Protein AF-0000000068848533 (afdb_homodimer)

Secondary structure (DSSP, 8-state):
-TTTTS------S--SS-SEETTEEHHHHHHHHHHHHHHHHHHT-EEEETTEEEEPPEESSPEEEEHHHHHHHHHTHHHHHHHHHHHHH-HHHHHHHHHHHHTT-HHHHHHHHHHHHHHHH--S---EEEEEEEEEEE-TTS-EEEEEEE-S----HHHHHHHHHHHHHHHHHH-TT---B--S--S---SHHHHTHHHH---SS--EEEE--TT-SBHHHHHHHHHHHHHHH---EEEE-HHHHHHH-EEETTTTEEE-TT--SEEEESS-SSGGG--STTTTHHHHHHHHHSSSEEET-HHHHHHHSTTHHHHTTTTTTSSSHHHHHHHSSSHHHHHHHHTT---EE-SSSHHHHHHHHH-GGGEEEEETT--TT-EE-HHHHHHHHHH--HHHHTTEEEEEPP----EEEEEEETTEEEEEEEEEEEEEEEEEEE-SS-EEEEEEEEEEEEEEETT-----TTTTSEEEE-EEEE-/--TTSS------SS-SS-SEETTEEHHHHHHHHHHHHHHHHHHT-EEEETTEEEEPPEESSPEEEEHHHHHHHHHTHHHHHHHHHHHHH-HHHHHHHHHHHHTT-HHHHHHHHHHHHHHHH--S---EEEEEEEEEEE-TTS-EEEEEEE-S----HHHHHHHHHHHHHHHHHH-TT---B--S--S---HHHHHTHHHH---SS--EEEE--TT-SBHHHHHHHHHHHHHHH---EEEE-HHHHHHH-EEETTTTEEE-TT--SEEEESS-SSGGG--STTTTHHHHHHHHHSSSEEET-HHHHHHHSTTHHHHTTTTTTSSSHHHHHHHSSSHHHHHHHHTT---EE-SSSHHHHHHHHH-GGGEEEEETT--TT-EE-HHHHHHHHHH--HHHHTTEEEEEPP----EEEEEEETTEEEEEEEEEEEEEEEEEEE-SS-EEEEEEEEEEEEEEETT-----TTTTSEEEE-EEEE-

Organism: Emiliania huxleyi (strain CCMP151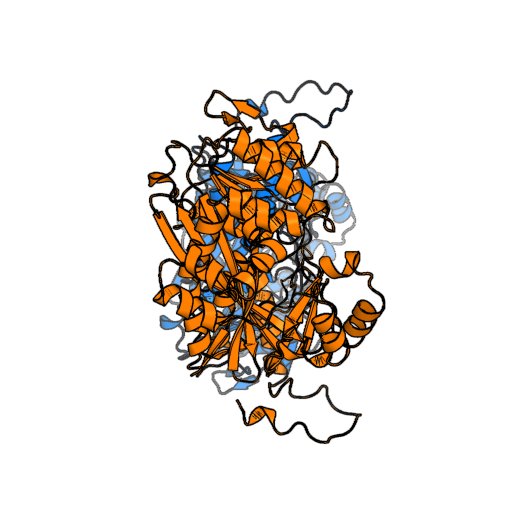6) (NCBI:txid280463)

InterPro domains:
  IPR004887 Glutathione synthase, substrate-binding domain [PF03199] (208-307)
  IPR005615 Glutathione synthase [PF03917] (32-477)
  IPR005615 Glutathione synthase [PIRSF001558] (53-477)
  IPR005615 Glutathione synthase [PTHR11130] (23-477)
  IPR005615 Glutathione synthase [TIGR01986] (54-476)
  IPR014042 Glutathione synthase, alpha-helical [G3DSA:1.10.1080.10] (76-347)
  IPR014049 Glutathione synthase, N-terminal, eukaryotic [G3DSA:3.30.1490.80] (52-422)
  IPR014709 Glutathione synthase, C-terminal, eukaryotic [G3DSA:3.30.1490.50] (348-410)
  IPR016185 Pre-ATP-grasp domain superfamily [SSF52440] (206-309)
  IPR037013 Glutathione synthase, substrate-binding domain superfamily [G3DSA:3.40.50.1760] (184-308)

Nearest PDB structures (foldseek):
  8fbz-assembly1_B  TM=9.136E-01  e=2.404E-40  Homo sapiens
  5oeu-assembly1_A  TM=8.839E-01  e=4.757E-33  Globodera pallida
  5oev-assembly1_A  TM=8.267E-01  e=1.400E-31  Globodera pallida
  5oev-assembly2_D  TM=8.439E-01  e=4.836E-30  Globodera pallida
  5oev-assembly2_B  TM=8.784E-01  e=1.371E-25  Globodera pallida

pLDDT: mean 79.9, std 18.49, range [21.33, 96.94]

Solvent-accessible surface area (backbone atoms only — not comparable to full-atom values): 48920 Å² total; per-residue (Å²): 115,71,71,59,63,65,75,74,71,90,76,85,79,84,76,62,79,66,68,41,59,94,67,35,46,43,70,55,52,51,47,48,53,51,51,50,53,44,47,25,47,34,55,21,36,40,32,35,42,91,48,51,42,31,49,47,39,24,40,76,57,62,41,82,38,52,41,67,58,52,53,50,53,48,63,46,23,38,59,51,44,50,32,41,53,47,45,25,66,38,49,69,60,45,51,56,50,38,58,76,48,25,87,61,30,68,60,59,36,51,53,49,52,49,42,53,52,44,58,69,74,50,77,62,40,65,50,41,36,38,50,30,28,41,28,29,34,39,29,74,86,70,41,55,27,51,75,45,56,33,30,54,49,54,73,48,42,43,38,27,22,51,48,35,51,47,49,64,61,47,45,55,74,76,38,81,84,62,87,71,48,61,72,85,62,24,36,27,64,72,51,62,69,79,61,52,31,80,78,73,42,87,54,92,73,61,21,34,30,33,32,35,53,85,80,41,43,59,40,38,28,54,45,38,49,42,50,45,34,34,75,69,66,68,33,54,65,46,78,38,34,37,47,52,40,41,72,59,48,45,70,44,74,95,58,18,41,45,41,40,100,79,42,38,48,30,37,38,34,56,42,72,79,48,67,80,52,37,79,38,89,59,40,14,50,51,18,50,50,51,55,67,53,14,37,32,32,29,25,38,36,65,40,34,39,48,37,30,32,46,42,28,24,39,52,39,8,47,40,45,25,29,52,28,57,62,54,27,61,68,47,33,93,38,70,68,52,37,54,58,59,56,66,25,50,45,59,51,45,67,42,79,53,68,63,45,42,56,52,43,43,72,38,22,80,52,33,27,36,33,43,55,67,51,65,78,74,45,63,29,48,35,70,56,26,28,51,44,60,70,65,46,48,74,66,58,38,58,33,34,40,36,28,53,44,75,52,50,61,66,44,81,47,45,34,31,51,65,77,40,79,47,75,45,54,22,28,60,37,44,27,31,25,18,38,30,30,31,48,90,82,52,77,79,41,70,33,57,20,26,35,36,33,36,36,22,44,62,86,47,87,38,68,36,47,93,80,67,43,15,19,41,39,31,54,30,46,37,132,117,69,76,66,65,67,76,75,75,87,91,85,87,90,64,70,78,70,65,43,58,96,71,34,45,43,71,54,53,53,47,48,51,52,51,50,52,44,49,25,48,34,56,22,36,40,30,34,40,90,48,52,42,32,50,47,38,23,40,76,57,60,42,81,37,52,41,66,57,52,51,49,53,47,63,47,23,37,58,50,44,50,32,41,54,47,45,25,68,37,50,69,61,44,50,56,52,36,59,78,48,26,86,60,32,68,62,59,36,52,52,49,52,49,43,54,51,44,56,69,73,50,75,61,41,66,49,41,34,38,52,29,26,41,28,30,35,40,29,73,85,70,40,55,26,51,77,44,56,35,30,55,50,53,74,50,42,46,40,27,23,52,47,35,50,47,47,64,61,47,45,55,75,75,40,80,84,63,86,72,46,61,72,84,62,23,36,27,62,70,50,62,70,78,60,53,30,80,78,71,42,87,56,93,72,61,22,34,29,34,31,36,52,83,79,41,43,61,41,37,28,54,45,38,50,42,49,45,33,33,76,69,67,67,33,54,65,46,79,37,35,37,47,54,40,40,72,60,48,46,71,43,74,94,57,16,39,44,42,42,99,81,44,40,47,30,37,38,33,56,43,71,78,48,68,80,52,38,79,38,87,61,41,12,50,51,18,51,50,51,54,67,53,16,36,31,32,28,23,37,36,66,41,34,39,47,37,30,32,45,43,29,23,37,53,41,11,48,39,46,24,30,54,28,55,63,54,29,60,67,46,34,94,39,70,68,52,39,52,58,61,58,65,26,50,46,60,51,44,68,43,77,55,68,64,46,42,56,52,43,43,71,38,23,81,50,34,27,36,34,44,55,66,52,66,79,74,46,62,30,48,36,69,56,28,27,51,45,61,69,65,47,49,73,67,59,39,58,33,33,39,37,28,53,44,76,54,50,62,66,45,79,45,48,34,32,51,66,76,39,79,48,73,45,53,22,30,60,37,43,28,31,25,18,38,29,30,30,48,90,82,50,76,78,40,70,34,56,20,27,36,36,33,36,37,21,44,62,88,48,88,38,67,36,48,93,77,67,44,15,18,41,38,32,52,29,46,38,132

Radius of gyration: 32.53 Å; Cα contacts (8 Å, |Δi|>4): 2039; chains: 2; bounding box: 78×99×72 Å

Structure (mmCIF, N/CA/C/O backbone):
data_AF-0000000068848533-model_v1
#
loop_
_entity.id
_entity.type
_entity.pdbx_description
1 polymer 'Glutathione synthetase'
#
loop_
_atom_site.group_PDB
_atom_site.id
_atom_site.type_symbol
_atom_site.label_atom_id
_atom_site.label_alt_id
_atom_site.label_comp_id
_atom_site.label_asym_id
_atom_site.label_entity_id
_atom_site.label_seq_id
_atom_site.pdbx_PDB_ins_code
_atom_site.Cartn_x
_atom_site.Cartn_y
_atom_site.Cartn_z
_atom_site.occupancy
_atom_site.B_iso_or_equiv
_atom_site.auth_seq_id
_atom_site.auth_comp_id
_atom_site.auth_asym_id
_atom_site.auth_atom_id
_atom_site.pdbx_PDB_model_num
ATOM 1 N N . MET A 1 1 ? 30.969 7.445 4.066 1 23.3 1 MET A N 1
ATOM 2 C CA . MET A 1 1 ? 30.062 8.477 3.568 1 23.3 1 MET A CA 1
ATOM 3 C C . MET A 1 1 ? 30.844 9.734 3.18 1 23.3 1 MET A C 1
ATOM 5 O O . MET A 1 1 ? 30.5 10.391 2.191 1 23.3 1 MET A O 1
ATOM 9 N N . ALA A 1 2 ? 31.859 9.984 4.066 1 26.48 2 ALA A N 1
ATOM 10 C CA . ALA A 1 2 ? 32.781 11.086 3.793 1 26.48 2 ALA A CA 1
ATOM 11 C C . ALA A 1 2 ? 33.562 10.836 2.502 1 26.48 2 ALA A C 1
ATOM 13 O O . ALA A 1 2 ? 33.781 11.75 1.705 1 26.48 2 ALA A O 1
ATOM 14 N N . ASP A 1 3 ? 34.094 9.586 2.523 1 26.42 3 ASP A N 1
ATOM 15 C CA . ASP A 1 3 ? 35.094 9.383 1.478 1 26.42 3 ASP A CA 1
ATOM 16 C C . ASP A 1 3 ? 34.438 9.258 0.106 1 26.42 3 ASP A C 1
ATOM 18 O O . ASP A 1 3 ? 35.094 9.445 -0.922 1 26.42 3 ASP A O 1
ATOM 22 N N . ILE A 1 4 ? 33.219 8.703 0.102 1 28.78 4 ILE A N 1
ATOM 23 C CA . ILE A 1 4 ? 32.625 8.562 -1.22 1 28.78 4 ILE A CA 1
ATOM 24 C C . ILE A 1 4 ? 32.281 9.945 -1.792 1 28.78 4 ILE A C 1
ATOM 26 O O . ILE A 1 4 ? 32.188 10.109 -3.01 1 28.78 4 ILE A O 1
ATOM 30 N N . LEU A 1 5 ? 32.25 10.984 -0.904 1 26.53 5 LEU A N 1
ATOM 31 C CA . LEU A 1 5 ? 31.859 12.305 -1.399 1 26.53 5 LEU A CA 1
ATOM 32 C C . LEU A 1 5 ? 33.062 13 -2.049 1 26.53 5 LEU A C 1
ATOM 34 O O . LEU A 1 5 ? 32.906 14.109 -2.572 1 26.53 5 LEU A O 1
ATOM 38 N N . ALA A 1 6 ? 34.375 12.648 -1.769 1 25.27 6 ALA A N 1
ATOM 39 C CA . ALA A 1 6 ? 35.5 13.492 -2.15 1 25.27 6 ALA A CA 1
ATOM 40 C C . ALA A 1 6 ? 35.75 13.43 -3.656 1 25.27 6 ALA A C 1
ATOM 42 O O . ALA A 1 6 ? 36.469 14.258 -4.207 1 25.27 6 ALA A O 1
ATOM 43 N N . SER A 1 7 ? 35.562 12.234 -4.355 1 24.5 7 SER A N 1
ATOM 44 C CA . SER A 1 7 ? 36.25 12.195 -5.633 1 24.5 7 SER A CA 1
ATOM 45 C C . SER A 1 7 ? 35.438 12.867 -6.734 1 24.5 7 SER A C 1
ATOM 47 O O . SER A 1 7 ? 35.531 12.492 -7.902 1 24.5 7 SER A O 1
ATOM 49 N N . ALA A 1 8 ? 34.688 13.914 -6.531 1 27.44 8 ALA A N 1
ATOM 50 C CA . ALA A 1 8 ? 33.875 14.484 -7.609 1 27.44 8 ALA A CA 1
ATOM 51 C C . ALA A 1 8 ? 34.75 15.281 -8.578 1 27.44 8 ALA A C 1
ATOM 53 O O . ALA A 1 8 ? 34.25 16.156 -9.297 1 27.44 8 ALA A O 1
ATOM 54 N N . GLY A 1 9 ? 36.094 15.094 -8.695 1 24.12 9 GLY A N 1
ATOM 55 C CA . GLY A 1 9 ? 36.625 16.141 -9.547 1 24.12 9 GLY A CA 1
ATOM 56 C C . GLY A 1 9 ? 36.25 15.961 -11.008 1 24.12 9 GLY A C 1
ATOM 57 O O . GLY A 1 9 ? 35.75 16.891 -11.641 1 24.12 9 GLY A O 1
ATOM 58 N N . ALA A 1 10 ? 37.156 15.406 -11.961 1 25.67 10 ALA A N 1
ATOM 59 C CA . ALA A 1 10 ? 37.5 15.805 -13.328 1 25.67 10 ALA A CA 1
ATOM 60 C C . ALA A 1 10 ? 36.5 15.227 -14.32 1 25.67 10 ALA A C 1
ATOM 62 O O . ALA A 1 10 ? 36.25 14.016 -14.359 1 25.67 10 ALA A O 1
ATOM 63 N N . GLN A 1 11 ? 35.562 16 -15.039 1 27.42 11 GLN A N 1
ATOM 64 C CA . GLN A 1 11 ? 34.406 15.938 -15.938 1 27.42 11 GLN A CA 1
ATOM 65 C C . GLN A 1 11 ? 34.812 15.359 -17.297 1 27.42 11 GLN A C 1
ATOM 67 O O . GLN A 1 11 ? 34.031 15.438 -18.25 1 27.42 11 GLN A O 1
ATOM 72 N N . GLU A 1 12 ? 35.688 14.547 -17.75 1 28.33 12 GLU A N 1
ATOM 73 C CA . GLU A 1 12 ? 35.812 14.555 -19.203 1 28.33 12 GLU A CA 1
ATOM 74 C C . GLU A 1 12 ? 34.594 13.938 -19.875 1 28.33 12 GLU A C 1
ATOM 76 O O . GLU A 1 12 ? 33.906 13.125 -19.266 1 28.33 12 GLU A O 1
ATOM 81 N N . ASP A 1 13 ? 34.062 14.32 -21.234 1 29.23 13 ASP A N 1
ATOM 82 C CA . ASP A 1 13 ? 32.969 14.406 -22.172 1 29.23 13 ASP A CA 1
ATOM 83 C C . ASP A 1 13 ? 32.438 13.016 -22.547 1 29.23 13 ASP A C 1
ATOM 85 O O . ASP A 1 13 ? 31.453 12.891 -23.266 1 29.23 13 ASP A O 1
ATOM 89 N N . SER A 1 14 ? 33.156 12 -22.828 1 34.88 14 SER A N 1
ATOM 90 C CA . SER A 1 14 ? 32.844 10.852 -23.656 1 34.88 14 SER A CA 1
ATOM 91 C C . SER A 1 14 ? 31.766 9.984 -23 1 34.88 14 SER A C 1
ATOM 93 O O . SER A 1 14 ? 32.031 9.312 -22 1 34.88 14 SER A O 1
ATOM 95 N N . SER A 1 15 ? 30.312 10.414 -23.016 1 32.84 15 SER A N 1
ATOM 96 C CA . SER A 1 15 ? 29.344 10.344 -21.922 1 32.84 15 SER A CA 1
ATOM 97 C C . SER A 1 15 ? 28.797 8.93 -21.766 1 32.84 15 SER A C 1
ATOM 99 O O . SER A 1 15 ? 27.875 8.523 -22.469 1 32.84 15 SER A O 1
ATOM 101 N N . ALA A 1 16 ? 29.484 7.887 -21.75 1 36.28 16 ALA A N 1
ATOM 102 C CA . ALA A 1 16 ? 28.984 6.641 -21.172 1 36.28 16 ALA A CA 1
ATOM 103 C C . ALA A 1 16 ? 28.125 6.91 -19.953 1 36.28 16 ALA A C 1
ATOM 105 O O . ALA A 1 16 ? 28.391 7.832 -19.172 1 36.28 16 ALA A O 1
ATOM 106 N N . PRO A 1 17 ? 26.719 6.613 -20.047 1 44.5 17 PRO A N 1
ATOM 107 C CA . PRO A 1 17 ? 25.938 6.961 -18.859 1 44.5 17 PRO A CA 1
ATOM 108 C C . PRO A 1 17 ? 26.766 6.918 -17.578 1 44.5 17 PRO A C 1
ATOM 110 O O . PRO A 1 17 ? 27.672 6.102 -17.453 1 44.5 17 PRO A O 1
ATOM 113 N N . PRO A 1 18 ? 26.906 7.977 -16.891 1 49.12 18 PRO A N 1
ATOM 114 C CA . PRO A 1 18 ? 27.875 8.062 -15.805 1 49.12 18 PRO A CA 1
ATOM 115 C C . PRO A 1 18 ? 27.859 6.844 -14.891 1 49.12 18 PRO A C 1
ATOM 117 O O . PRO A 1 18 ? 26.781 6.301 -14.609 1 49.12 18 PRO A O 1
ATOM 120 N N . GLU A 1 19 ? 28.859 6.02 -14.82 1 63.84 19 GLU A N 1
ATOM 121 C CA . GLU A 1 19 ? 29.203 4.859 -14.008 1 63.84 19 GLU A CA 1
ATOM 122 C C . GLU A 1 19 ? 28.766 5.055 -12.555 1 63.84 19 GLU A C 1
ATOM 124 O O . GLU A 1 19 ? 28.516 4.082 -11.844 1 63.84 19 GLU A O 1
ATOM 129 N N . THR A 1 20 ? 28.609 6.273 -12.188 1 64.06 20 THR A N 1
ATOM 130 C CA . THR A 1 20 ? 28.25 6.52 -10.797 1 64.06 20 THR A CA 1
ATOM 131 C C . THR A 1 20 ? 27.25 7.68 -10.695 1 64.06 20 THR A C 1
ATOM 133 O O . THR A 1 20 ? 27.203 8.539 -11.578 1 64.06 20 THR A O 1
ATOM 136 N N . LEU A 1 21 ? 26.219 7.68 -10.039 1 66.81 21 LEU A N 1
ATOM 137 C CA . LEU A 1 21 ? 25.375 8.781 -9.609 1 66.81 21 LEU A CA 1
ATOM 138 C C . LEU A 1 21 ? 25.719 9.203 -8.188 1 66.81 21 LEU A C 1
ATOM 140 O O . LEU A 1 21 ? 25.469 8.453 -7.234 1 66.81 21 LEU A O 1
ATOM 144 N N . LEU A 1 22 ? 26.203 10.352 -8.008 1 70.5 22 LEU A N 1
ATOM 145 C CA . LEU A 1 22 ? 26.641 10.883 -6.719 1 70.5 22 LEU A CA 1
ATOM 146 C C . LEU A 1 22 ? 27.578 9.898 -6.02 1 70.5 22 LEU A C 1
ATOM 148 O O . LEU A 1 22 ? 27.438 9.656 -4.82 1 70.5 22 LEU A O 1
ATOM 152 N N . GLY A 1 23 ? 28.391 9.227 -6.809 1 76.88 23 GLY A N 1
ATOM 153 C CA . GLY A 1 23 ? 29.391 8.32 -6.281 1 76.88 23 GLY A CA 1
ATOM 154 C C . GLY A 1 23 ? 28.875 6.906 -6.098 1 76.88 23 GLY A C 1
ATOM 155 O O . GLY A 1 23 ? 29.625 6.012 -5.699 1 76.88 23 GLY A O 1
ATOM 156 N N . LEU A 1 24 ? 27.609 6.715 -6.363 1 82.56 24 LEU A N 1
ATOM 157 C CA . LEU A 1 24 ? 27.031 5.379 -6.254 1 82.56 24 LEU A CA 1
ATOM 158 C C . LEU A 1 24 ? 27.047 4.668 -7.605 1 82.56 24 LEU A C 1
ATOM 160 O O . LEU A 1 24 ? 26.781 5.285 -8.641 1 82.56 24 LEU A O 1
ATOM 164 N N . PRO A 1 25 ? 27.422 3.426 -7.562 1 84.56 25 PRO A N 1
ATOM 165 C CA . PRO A 1 25 ? 27.359 2.664 -8.812 1 84.56 25 PRO A CA 1
ATOM 166 C C . PRO A 1 25 ? 25.969 2.678 -9.438 1 84.56 25 PRO A C 1
ATOM 168 O O . PRO A 1 25 ? 24.969 2.617 -8.727 1 84.56 25 PRO A O 1
ATOM 171 N N . ALA A 1 26 ? 25.953 2.76 -10.711 1 84.88 26 ALA A N 1
ATOM 172 C CA . ALA A 1 26 ? 24.703 2.83 -11.445 1 84.88 26 ALA A CA 1
ATOM 173 C C . ALA A 1 26 ? 23.812 1.627 -11.141 1 84.88 26 ALA A C 1
ATOM 175 O O . ALA A 1 26 ? 22.594 1.759 -11.039 1 84.88 26 ALA A O 1
ATOM 176 N N . SER A 1 27 ? 24.438 0.495 -10.984 1 83.94 27 SER A N 1
ATOM 177 C CA . SER A 1 27 ? 23.688 -0.722 -10.695 1 83.94 27 SER A CA 1
ATOM 178 C C . SER A 1 27 ? 23 -0.642 -9.336 1 83.94 27 SER A C 1
ATOM 180 O O . SER A 1 27 ? 21.875 -1.124 -9.164 1 83.94 27 SER A O 1
ATOM 182 N N . LEU A 1 28 ? 23.688 -0.032 -8.438 1 87.62 28 LEU A N 1
ATOM 183 C CA . LEU A 1 28 ? 23.109 0.131 -7.105 1 87.62 28 LEU A CA 1
ATOM 184 C C . LEU A 1 28 ? 21.953 1.117 -7.133 1 87.62 28 LEU A C 1
ATOM 186 O O . LEU A 1 28 ? 20.922 0.88 -6.5 1 87.62 28 LEU A O 1
ATOM 190 N N . VAL A 1 29 ? 22.125 2.201 -7.879 1 91.56 29 VAL A N 1
ATOM 191 C CA . VAL A 1 29 ? 21.078 3.215 -7.984 1 91.56 29 VAL A CA 1
ATOM 192 C C . VAL A 1 29 ? 19.828 2.607 -8.625 1 91.56 29 VAL A C 1
ATOM 194 O O . VAL A 1 29 ? 18.703 2.875 -8.188 1 91.56 29 VAL A O 1
ATOM 197 N N . ALA A 1 30 ? 20.078 1.831 -9.586 1 89.5 30 ALA A N 1
ATOM 198 C CA . ALA A 1 30 ? 18.969 1.167 -10.25 1 89.5 30 ALA A CA 1
ATOM 199 C C . ALA A 1 30 ? 18.234 0.233 -9.289 1 89.5 30 ALA A C 1
ATOM 201 O O . ALA A 1 30 ? 17 0.16 -9.297 1 89.5 30 ALA A O 1
ATOM 202 N N . ARG A 1 31 ? 18.969 -0.433 -8.555 1 89.88 31 ARG A N 1
ATOM 203 C CA . ARG A 1 31 ? 18.391 -1.318 -7.543 1 89.88 31 ARG A CA 1
ATOM 204 C C . ARG A 1 31 ? 17.609 -0.525 -6.5 1 89.88 31 ARG A C 1
ATOM 206 O O . ARG A 1 31 ? 16.516 -0.923 -6.105 1 89.88 31 ARG A O 1
ATOM 213 N N . MET A 1 32 ? 18.188 0.578 -6.078 1 93.88 32 MET A N 1
ATOM 214 C CA . MET A 1 32 ? 17.516 1.431 -5.098 1 93.88 32 MET A CA 1
ATOM 215 C C . MET A 1 32 ? 16.188 1.96 -5.645 1 93.88 32 MET A C 1
ATOM 217 O O . MET A 1 32 ? 15.188 1.988 -4.934 1 93.88 32 MET A O 1
ATOM 221 N N . GLN A 1 33 ? 16.234 2.365 -6.855 1 94.31 33 GLN A N 1
ATOM 222 C CA . GLN A 1 33 ? 15.031 2.867 -7.508 1 94.31 33 GLN A CA 1
ATOM 223 C C . GLN A 1 33 ? 13.945 1.802 -7.547 1 94.31 33 GLN A C 1
ATOM 225 O O . GLN A 1 33 ? 12.797 2.064 -7.168 1 94.31 33 GLN A O 1
ATOM 230 N N . SER A 1 34 ? 14.336 0.644 -7.926 1 92.19 34 SER A N 1
ATOM 231 C CA . SER A 1 34 ? 13.391 -0.462 -8.047 1 92.19 34 SER A CA 1
ATOM 232 C C . SER A 1 34 ? 12.836 -0.86 -6.684 1 92.19 34 SER A C 1
ATOM 234 O O . SER A 1 34 ? 11.625 -1.04 -6.531 1 92.19 34 SER A O 1
ATOM 236 N N . ASP A 1 35 ? 13.672 -0.996 -5.715 1 93.88 35 ASP A N 1
ATOM 237 C CA . ASP A 1 35 ? 13.266 -1.394 -4.375 1 93.88 35 ASP A CA 1
ATOM 238 C C . ASP A 1 35 ? 12.352 -0.341 -3.742 1 93.88 35 ASP A C 1
ATOM 240 O O . ASP A 1 35 ? 11.398 -0.679 -3.047 1 93.88 35 ASP A O 1
ATOM 244 N N . THR A 1 36 ? 12.711 0.896 -3.947 1 95.81 36 THR A N 1
ATOM 245 C CA . THR A 1 36 ? 11.922 1.991 -3.391 1 95.81 36 THR A CA 1
ATOM 246 C C . THR A 1 36 ? 10.516 2.002 -3.98 1 95.81 36 THR A C 1
ATOM 248 O O . THR A 1 36 ? 9.531 2.088 -3.246 1 95.81 36 THR A O 1
ATOM 251 N N . LEU A 1 37 ? 10.461 1.876 -5.281 1 93.5 37 LEU A N 1
ATOM 252 C CA . LEU A 1 37 ? 9.164 1.838 -5.941 1 93.5 37 LEU A CA 1
ATOM 253 C C . LEU A 1 37 ? 8.328 0.662 -5.434 1 93.5 37 LEU A C 1
ATOM 255 O O . LEU A 1 37 ? 7.133 0.805 -5.188 1 93.5 37 LEU A O 1
ATOM 259 N N . ALA A 1 38 ? 8.992 -0.375 -5.27 1 92.38 38 ALA A N 1
ATOM 260 C CA . ALA A 1 38 ? 8.32 -1.583 -4.809 1 92.38 38 ALA A CA 1
ATOM 261 C C . ALA A 1 38 ? 7.766 -1.396 -3.396 1 92.38 38 ALA A C 1
ATOM 263 O O . ALA A 1 38 ? 6.625 -1.765 -3.115 1 92.38 38 ALA A O 1
ATOM 264 N N . TRP A 1 39 ? 8.57 -0.908 -2.559 1 94.19 39 TRP A N 1
ATOM 265 C CA . TRP A 1 39 ? 8.133 -0.7 -1.181 1 94.19 39 TRP A CA 1
ATOM 266 C C . TRP A 1 39 ? 6.977 0.286 -1.117 1 94.19 39 TRP A C 1
ATOM 268 O O . TRP A 1 39 ? 6.043 0.106 -0.331 1 94.19 39 TRP A O 1
ATOM 278 N N . GLN A 1 40 ? 7.059 1.341 -1.89 1 95.69 40 GLN A N 1
ATOM 279 C CA . GLN A 1 40 ? 5.988 2.33 -1.897 1 95.69 40 GLN A CA 1
ATOM 280 C C . GLN A 1 40 ? 4.668 1.708 -2.352 1 95.69 40 GLN A C 1
ATOM 282 O O . GLN A 1 40 ? 3.613 1.993 -1.78 1 95.69 40 GLN A O 1
ATOM 287 N N . ALA A 1 41 ? 4.742 0.89 -3.332 1 93.25 41 ALA A N 1
ATOM 288 C CA . ALA A 1 41 ? 3.541 0.24 -3.854 1 93.25 41 ALA A CA 1
ATOM 289 C C . ALA A 1 41 ? 2.969 -0.748 -2.842 1 93.25 41 ALA A C 1
ATOM 291 O O . ALA A 1 41 ? 1.764 -0.747 -2.578 1 93.25 41 ALA A O 1
ATOM 292 N N . VAL A 1 42 ? 3.807 -1.566 -2.248 1 93.44 42 VAL A N 1
ATOM 293 C CA . VAL A 1 42 ? 3.395 -2.615 -1.322 1 93.44 42 VAL A CA 1
ATOM 294 C C . VAL A 1 42 ? 2.939 -1.993 -0.004 1 93.44 42 VAL A C 1
ATOM 296 O O . VAL A 1 42 ? 1.985 -2.467 0.617 1 93.44 42 VAL A O 1
ATOM 299 N N . GLY A 1 43 ? 3.562 -0.92 0.36 1 93.44 43 GLY A N 1
ATOM 300 C CA . GLY A 1 43 ? 3.336 -0.337 1.673 1 93.44 43 GLY A CA 1
ATOM 301 C C . GLY A 1 43 ? 2.398 0.855 1.642 1 93.44 43 GLY A C 1
ATOM 302 O O . GLY A 1 43 ? 1.954 1.33 2.689 1 93.44 43 GLY A O 1
ATOM 303 N N . GLY A 1 44 ? 2.129 1.349 0.528 1 94.06 44 GLY A N 1
ATOM 304 C CA . GLY A 1 44 ? 1.131 2.396 0.398 1 94.06 44 GLY A CA 1
ATOM 305 C C . GLY A 1 44 ? 1.688 3.785 0.647 1 94.06 44 GLY A C 1
ATOM 306 O O . GLY A 1 44 ? 1.104 4.57 1.399 1 94.06 44 GLY A O 1
ATOM 307 N N . ILE A 1 45 ? 2.865 4.086 0.193 1 95.12 45 ILE A N 1
ATOM 308 C CA . ILE A 1 45 ? 3.375 5.453 0.173 1 95.12 45 ILE A CA 1
ATOM 309 C C . ILE A 1 45 ? 3.039 6.109 -1.164 1 95.12 45 ILE A C 1
ATOM 311 O O . ILE A 1 45 ? 3.908 6.258 -2.025 1 95.12 45 ILE A O 1
ATOM 315 N N . LEU A 1 46 ? 1.815 6.535 -1.25 1 94 46 LEU A N 1
ATOM 316 C CA . LEU A 1 46 ? 1.271 6.984 -2.527 1 94 46 LEU A CA 1
ATOM 317 C C . LEU A 1 46 ? 0.583 8.336 -2.379 1 94 46 LEU A C 1
ATOM 319 O O . LEU A 1 46 ? 0.189 8.719 -1.276 1 94 46 LEU A O 1
ATOM 323 N N . ILE A 1 47 ? 0.51 9.055 -3.457 1 91.38 47 ILE A N 1
ATOM 324 C CA . ILE A 1 47 ? -0.261 10.289 -3.561 1 91.38 47 ILE A CA 1
ATOM 325 C C . ILE A 1 47 ? -1.151 10.242 -4.801 1 91.38 47 ILE A C 1
ATOM 327 O O . ILE A 1 47 ? -0.957 9.398 -5.68 1 91.38 47 ILE A O 1
ATOM 331 N N . GLY A 1 48 ? -2.107 11.125 -4.816 1 87.31 48 GLY A N 1
ATOM 332 C CA . GLY A 1 48 ? -3.066 11.18 -5.906 1 87.31 48 GLY A CA 1
ATOM 333 C C . GLY A 1 48 ? -4.508 11.227 -5.438 1 87.31 48 GLY A C 1
ATOM 334 O O . GLY A 1 48 ? -4.77 11.414 -4.246 1 87.31 48 GLY A O 1
ATOM 335 N N . ALA A 1 49 ? -5.426 11.148 -6.465 1 80.81 49 ALA A N 1
ATOM 336 C CA . ALA A 1 49 ? -6.855 11.211 -6.168 1 80.81 49 ALA A CA 1
ATOM 337 C C . ALA A 1 49 ? -7.609 10.07 -6.844 1 80.81 49 ALA A C 1
ATOM 339 O O . ALA A 1 49 ? -7.301 9.703 -7.98 1 80.81 49 ALA A O 1
ATOM 340 N N . GLY A 1 50 ? -8.516 9.492 -6.078 1 78.19 50 GLY A N 1
ATOM 341 C CA . GLY A 1 50 ? -9.32 8.422 -6.652 1 78.19 50 GLY A CA 1
ATOM 342 C C . GLY A 1 50 ? -8.508 7.191 -6.996 1 78.19 50 GLY A C 1
ATOM 343 O O . GLY A 1 50 ? -7.777 6.668 -6.156 1 78.19 50 GLY A O 1
ATOM 344 N N . ALA A 1 51 ? -8.664 6.762 -8.297 1 78.25 51 ALA A N 1
ATOM 345 C CA . ALA A 1 51 ? -8 5.539 -8.734 1 78.25 51 ALA A CA 1
ATOM 346 C C . ALA A 1 51 ? -6.645 5.852 -9.367 1 78.25 51 ALA A C 1
ATOM 348 O O . ALA A 1 51 ? -5.879 4.941 -9.688 1 78.25 51 ALA A O 1
ATOM 349 N N . SER A 1 52 ? -6.352 7.043 -9.469 1 82.75 52 SER A N 1
ATOM 350 C CA . SER A 1 52 ? -5.066 7.434 -10.047 1 82.75 52 SER A CA 1
ATOM 351 C C . SER A 1 52 ? -4.027 7.672 -8.953 1 82.75 52 SER A C 1
ATOM 353 O O . SER A 1 52 ? -3.947 8.766 -8.391 1 82.75 52 SER A O 1
ATOM 355 N N . LEU A 1 53 ? -3.186 6.73 -8.742 1 87.25 53 LEU A N 1
ATOM 356 C CA . LEU A 1 53 ? -2.213 6.777 -7.66 1 87.25 53 LEU A CA 1
ATOM 357 C C . LEU A 1 53 ? -0.789 6.758 -8.203 1 87.25 53 LEU A C 1
ATOM 359 O O . LEU A 1 53 ? -0.514 6.094 -9.211 1 87.25 53 LEU A O 1
ATOM 363 N N . LEU A 1 54 ? 0.026 7.566 -7.594 1 90.06 54 LEU A N 1
ATOM 364 C CA . LEU A 1 54 ? 1.448 7.621 -7.91 1 90.06 54 LEU A CA 1
ATOM 365 C C . LEU A 1 54 ? 2.295 7.473 -6.652 1 90.06 54 LEU A C 1
ATOM 367 O O . LEU A 1 54 ? 1.875 7.879 -5.566 1 90.06 54 LEU A O 1
ATOM 371 N N . PRO A 1 55 ? 3.455 6.867 -6.836 1 92.88 55 PRO A N 1
ATOM 372 C CA . PRO A 1 55 ? 4.363 6.887 -5.684 1 92.88 55 PRO A CA 1
ATOM 373 C C . PRO A 1 55 ? 4.676 8.297 -5.203 1 92.88 55 PRO A C 1
ATOM 375 O O . PRO A 1 55 ? 4.891 9.203 -6.016 1 92.88 55 PRO A O 1
ATOM 378 N N . ALA A 1 56 ? 4.629 8.516 -3.922 1 94.62 56 ALA A N 1
ATOM 379 C CA . ALA A 1 56 ? 4.969 9.828 -3.375 1 94.62 56 ALA A CA 1
ATOM 380 C C . ALA A 1 56 ? 6.426 10.18 -3.662 1 94.62 56 ALA A C 1
ATOM 382 O O . ALA A 1 56 ? 7.305 9.32 -3.6 1 94.62 56 ALA A O 1
ATOM 383 N N . PRO A 1 57 ? 6.727 11.453 -4 1 95.38 57 PRO A N 1
ATOM 384 C CA . PRO A 1 57 ? 8.133 11.852 -4.148 1 95.38 57 PRO A CA 1
ATOM 385 C C . PRO A 1 57 ? 8.953 11.586 -2.887 1 95.38 57 PRO A C 1
ATOM 387 O O . PRO A 1 57 ? 8.492 11.883 -1.777 1 95.38 57 PRO A O 1
ATOM 390 N N . CYS A 1 58 ? 10.133 10.977 -3.074 1 96.69 58 CYS A N 1
ATOM 391 C CA . CYS A 1 58 ? 10.953 10.688 -1.906 1 96.69 58 CYS A CA 1
ATOM 392 C C . CYS A 1 58 ? 12.43 10.594 -2.285 1 96.69 58 CYS A C 1
ATOM 394 O O . CYS A 1 58 ? 12.766 10.5 -3.467 1 96.69 58 CYS A O 1
ATOM 396 N N . SER A 1 59 ? 13.25 10.773 -1.324 1 95.75 59 SER A N 1
ATOM 397 C CA . SER A 1 59 ? 14.672 10.516 -1.545 1 95.75 59 SER A CA 1
ATOM 398 C C . SER A 1 59 ? 14.969 9.023 -1.498 1 95.75 59 SER A C 1
ATOM 400 O O . SER A 1 59 ? 14.289 8.266 -0.799 1 95.75 59 SER A O 1
ATOM 402 N N . LEU A 1 60 ? 15.969 8.594 -2.248 1 94.38 60 LEU A N 1
ATOM 403 C CA . LEU A 1 60 ? 16.328 7.18 -2.236 1 94.38 60 LEU A CA 1
ATOM 404 C C . LEU A 1 60 ? 16.984 6.797 -0.918 1 94.38 60 LEU A C 1
ATOM 406 O O . LEU A 1 60 ? 16.734 5.723 -0.376 1 94.38 60 LEU A O 1
ATOM 410 N N . LEU A 1 61 ? 17.828 7.672 -0.462 1 92.88 61 LEU A N 1
ATOM 411 C CA . LEU A 1 61 ? 18.516 7.473 0.808 1 92.88 61 LEU A CA 1
ATOM 412 C C . LEU A 1 61 ? 18.062 8.508 1.837 1 92.88 61 LEU A C 1
ATOM 414 O O . LEU A 1 61 ? 17.641 9.602 1.475 1 92.88 61 LEU A O 1
ATOM 418 N N . PRO A 1 62 ? 18.109 8.133 3.172 1 93.31 62 PRO A N 1
ATOM 419 C CA . PRO A 1 62 ? 17.859 9.156 4.191 1 93.31 62 PRO A CA 1
ATOM 420 C C . PRO A 1 62 ? 18.797 10.352 4.062 1 93.31 62 PRO A C 1
ATOM 422 O O . PRO A 1 62 ? 19.891 10.234 3.486 1 93.31 62 PRO A O 1
ATOM 425 N N . TYR A 1 63 ? 18.391 11.453 4.508 1 94.06 63 TYR A N 1
ATOM 426 C CA . TYR A 1 63 ? 19.141 12.703 4.406 1 94.06 63 TYR A CA 1
ATOM 427 C C . TYR A 1 63 ? 19.844 13.031 5.723 1 94.06 63 TYR A C 1
ATOM 429 O O . TYR A 1 63 ? 19.234 12.898 6.797 1 94.06 63 TYR A O 1
ATOM 437 N N . PRO A 1 64 ? 21.078 13.414 5.664 1 92 64 PRO A N 1
ATOM 438 C CA . PRO A 1 64 ? 21.812 13.688 6.902 1 92 64 PRO A CA 1
ATOM 439 C C . PRO A 1 64 ? 21.234 14.867 7.68 1 92 64 PRO A C 1
ATOM 441 O O . PRO A 1 64 ? 20.891 15.891 7.09 1 92 64 PRO A O 1
ATOM 444 N N . TRP A 1 65 ? 21.094 14.703 8.977 1 94.06 65 TRP A N 1
ATOM 445 C CA . TRP A 1 65 ? 20.609 15.727 9.898 1 94.06 65 TRP A CA 1
ATOM 446 C C . TRP A 1 65 ? 21.297 15.602 11.258 1 94.06 65 TRP A C 1
ATOM 448 O O . TRP A 1 65 ? 21.391 14.5 11.805 1 94.06 65 TRP A O 1
ATOM 458 N N . PRO A 1 66 ? 21.797 16.688 11.797 1 93.5 66 PRO A N 1
ATOM 459 C CA . PRO A 1 66 ? 22.484 16.594 13.094 1 93.5 66 PRO A CA 1
ATOM 460 C C .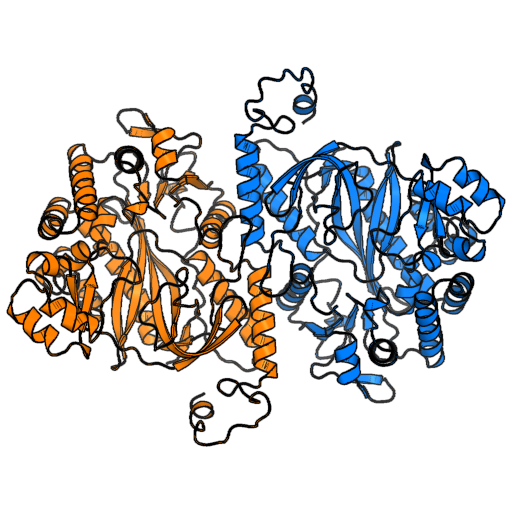 PRO A 1 66 ? 21.547 16.109 14.211 1 93.5 66 PRO A C 1
ATOM 462 O O . PRO A 1 66 ? 20.438 16.625 14.344 1 93.5 66 PRO A O 1
ATOM 465 N N . SER A 1 67 ? 22.047 15.203 15.039 1 93.75 67 SER A N 1
ATOM 466 C CA . SER A 1 67 ? 21.25 14.617 16.109 1 93.75 67 SER A CA 1
ATOM 467 C C . SER A 1 67 ? 20.859 15.664 17.141 1 93.75 67 SER A C 1
ATOM 469 O O . SER A 1 67 ? 19.75 15.633 17.688 1 93.75 67 SER A O 1
ATOM 471 N N . GLU A 1 68 ? 21.75 16.578 17.391 1 94.62 68 GLU A N 1
ATOM 472 C CA . GLU A 1 68 ? 21.484 17.625 18.391 1 94.62 68 GLU A CA 1
ATOM 473 C C . GLU A 1 68 ? 20.312 18.5 17.969 1 94.62 68 GLU A C 1
ATOM 475 O O . GLU A 1 68 ? 19.453 18.828 18.797 1 94.62 68 GLU A O 1
ATOM 480 N N . LEU A 1 69 ? 20.328 18.906 16.75 1 96.06 69 LEU A N 1
ATOM 481 C CA . LEU A 1 69 ? 19.266 19.766 16.25 1 96.06 69 LEU A CA 1
ATOM 482 C C . LEU A 1 69 ? 17.938 18.984 16.188 1 96.06 69 LEU A C 1
ATOM 484 O O . LEU A 1 69 ? 16.875 19.562 16.391 1 96.06 69 LEU A O 1
ATOM 488 N N . PHE A 1 70 ? 18.016 17.719 15.891 1 95.06 70 PHE A N 1
ATOM 489 C CA . PHE A 1 70 ? 16.828 16.891 15.891 1 95.06 70 PHE A CA 1
ATOM 490 C C . PHE A 1 70 ? 16.203 16.828 17.281 1 95.06 70 PHE A C 1
ATOM 492 O O . PHE A 1 70 ? 15 17.031 17.438 1 95.06 70 PHE A O 1
ATOM 499 N N . GLU A 1 71 ? 17.062 16.625 18.234 1 95.06 71 GLU A N 1
ATOM 500 C CA . GLU A 1 71 ? 16.594 16.547 19.625 1 95.06 71 GLU A CA 1
ATOM 501 C C . GLU A 1 71 ? 16.047 17.891 20.094 1 95.06 71 GLU A C 1
ATOM 503 O O . GLU A 1 71 ? 15.047 17.938 20.812 1 95.06 71 GLU A O 1
ATOM 508 N N . GLN A 1 72 ? 16.703 18.922 19.703 1 96.5 72 GLN A N 1
ATOM 509 C CA . GLN A 1 72 ? 16.219 20.25 20.047 1 96.5 72 GLN A CA 1
ATOM 510 C C . GLN A 1 72 ? 14.828 20.5 19.469 1 96.5 72 GLN A C 1
ATOM 512 O O . GLN A 1 72 ? 13.953 21.016 20.156 1 96.5 72 GLN A O 1
ATOM 517 N N . SER A 1 73 ? 14.688 20.156 18.219 1 96.56 73 SER A N 1
ATOM 518 C CA . SER A 1 73 ? 13.406 20.359 17.562 1 96.56 73 SER A CA 1
ATOM 519 C C . SER A 1 73 ? 12.297 19.578 18.25 1 96.56 73 SER A C 1
ATOM 521 O O . SER A 1 73 ? 11.172 20.062 18.375 1 96.56 73 SER A O 1
ATOM 523 N N . ARG A 1 74 ? 12.547 18.422 18.672 1 95.62 74 ARG A N 1
ATOM 524 C CA . ARG A 1 74 ? 11.578 17.594 19.391 1 95.62 74 ARG A CA 1
ATOM 525 C C . ARG A 1 74 ? 11.227 18.203 20.734 1 95.62 74 ARG A C 1
ATOM 527 O O . ARG A 1 74 ? 10.062 18.203 21.141 1 95.62 74 ARG A O 1
ATOM 534 N N . ALA A 1 75 ? 12.227 18.703 21.406 1 96.12 75 ALA A N 1
ATOM 535 C CA . ALA A 1 75 ? 12.031 19.297 22.719 1 96.12 75 ALA A CA 1
ATOM 536 C C . ALA A 1 75 ? 11.164 20.547 22.641 1 96.12 75 ALA A C 1
ATOM 538 O O . ALA A 1 75 ? 10.484 20.906 23.609 1 96.12 75 ALA A O 1
ATOM 539 N N . LEU A 1 76 ? 11.133 21.172 21.531 1 95.81 76 LEU A N 1
ATOM 540 C CA . LEU A 1 76 ? 10.406 22.422 21.328 1 95.81 76 LEU A CA 1
ATOM 541 C C . LEU A 1 76 ? 8.922 22.172 21.109 1 95.81 76 LEU A C 1
ATOM 543 O O . LEU A 1 76 ? 8.109 23.094 21.188 1 95.81 76 LEU A O 1
ATOM 547 N N . ALA A 1 77 ? 8.523 20.906 20.859 1 95.25 77 ALA A N 1
ATOM 548 C CA . ALA A 1 77 ? 7.133 20.609 20.531 1 95.25 77 ALA A CA 1
ATOM 549 C C . ALA A 1 77 ? 6.203 20.922 21.703 1 95.25 77 ALA A C 1
ATOM 551 O O . ALA A 1 77 ? 5.168 21.562 21.516 1 95.25 77 ALA A O 1
ATOM 552 N N . VAL A 1 78 ? 6.57 20.531 22.891 1 95.31 78 VAL A N 1
ATOM 553 C CA . VAL A 1 78 ? 5.719 20.656 24.062 1 95.31 78 VAL A CA 1
ATOM 554 C C . VAL A 1 78 ? 5.461 22.125 24.359 1 95.31 78 VAL A C 1
ATOM 556 O O . VAL A 1 78 ? 4.309 22.547 24.484 1 95.31 78 VAL A O 1
ATOM 559 N N . PRO A 1 79 ? 6.52 22.938 24.422 1 94.5 79 PRO A N 1
ATOM 560 C CA . PRO A 1 79 ? 6.254 24.344 24.703 1 94.5 79 PRO A CA 1
ATOM 561 C C . PRO A 1 79 ? 5.48 25.031 23.594 1 94.5 79 PRO A C 1
ATOM 563 O O . PRO A 1 79 ? 4.652 25.906 23.844 1 94.5 79 PRO A O 1
ATOM 566 N N . PHE A 1 80 ? 5.699 24.719 22.375 1 93.31 80 PHE A N 1
ATOM 567 C CA . PHE A 1 80 ? 4.961 25.328 21.281 1 93.31 80 PHE A CA 1
ATOM 568 C C . PHE A 1 80 ? 3.492 24.922 21.328 1 93.31 80 PHE A C 1
ATOM 570 O O . PHE A 1 80 ? 2.607 25.734 21.062 1 93.31 80 PHE A O 1
ATOM 577 N N . ASN A 1 81 ? 3.258 23.625 21.594 1 94.31 81 ASN A N 1
ATOM 578 C CA . ASN A 1 81 ? 1.879 23.172 21.734 1 94.31 81 ASN A CA 1
ATOM 579 C C . ASN A 1 81 ? 1.119 23.984 22.781 1 94.31 81 ASN A C 1
ATOM 581 O O . ASN A 1 81 ? 0.013 24.469 22.516 1 94.31 81 ASN A O 1
ATOM 585 N N . ALA A 1 82 ? 1.736 24.125 23.906 1 94 82 ALA A N 1
ATOM 586 C CA . ALA A 1 82 ? 1.121 24.875 25 1 94 82 ALA A CA 1
ATOM 587 C C . ALA A 1 82 ? 0.941 26.344 24.641 1 94 82 ALA A C 1
ATOM 589 O O . ALA A 1 82 ? -0.068 26.953 25 1 94 82 ALA A O 1
ATOM 590 N N . LEU A 1 83 ? 1.923 26.844 23.969 1 91.38 83 LEU A N 1
ATOM 591 C CA . LEU A 1 83 ? 1.866 28.25 23.547 1 91.38 83 LEU A CA 1
ATOM 592 C C . LEU A 1 83 ? 0.652 28.5 22.672 1 91.38 83 LEU A C 1
ATOM 594 O O . LEU A 1 83 ? -0.07 29.484 22.859 1 91.38 83 LEU A O 1
ATOM 598 N N . VAL A 1 84 ? 0.401 27.641 21.703 1 92.56 84 VAL A N 1
ATOM 599 C CA . VAL A 1 84 ? -0.727 27.797 20.797 1 92.56 84 VAL A CA 1
ATOM 600 C C . VAL A 1 84 ? -2.037 27.75 21.578 1 92.56 84 VAL A C 1
ATOM 602 O O . VAL A 1 84 ? -2.939 28.562 21.328 1 92.56 84 VAL A O 1
ATOM 605 N N . ASP A 1 85 ? -2.129 26.812 22.484 1 93.38 85 ASP A N 1
ATOM 606 C CA . ASP A 1 85 ? -3.35 26.688 23.266 1 93.38 85 ASP A CA 1
ATOM 607 C C . ASP A 1 85 ? -3.609 27.938 24.094 1 93.38 85 ASP A C 1
ATOM 609 O O . ASP A 1 85 ? -4.738 28.438 24.141 1 93.38 85 ASP A O 1
ATOM 613 N N . ARG A 1 86 ? -2.59 28.484 24.781 1 93 86 ARG A N 1
ATOM 614 C CA . ARG A 1 86 ? -2.738 29.672 25.625 1 93 86 ARG A CA 1
ATOM 615 C C . ARG A 1 86 ? -3.127 30.891 24.797 1 93 86 ARG A C 1
ATOM 617 O O . ARG A 1 86 ? -3.982 31.672 25.203 1 93 86 ARG A O 1
ATOM 624 N N . VAL A 1 87 ? -2.5 31.016 23.656 1 90.38 87 VAL A N 1
ATOM 625 C CA . VAL A 1 87 ? -2.816 32.125 22.766 1 90.38 87 VAL A CA 1
ATOM 626 C C . VAL A 1 87 ? -4.254 31.984 22.281 1 90.38 87 VAL A C 1
ATOM 628 O O . VAL A 1 87 ? -5 32.969 22.25 1 90.38 87 VAL A O 1
ATOM 631 N N . ALA A 1 88 ? -4.633 30.781 21.906 1 93.44 88 ALA A N 1
ATOM 632 C CA . ALA A 1 88 ? -5.961 30.531 21.344 1 93.44 88 ALA A CA 1
ATOM 633 C C . ALA A 1 88 ? -7.047 30.812 22.375 1 93.44 88 ALA A C 1
ATOM 635 O O . ALA A 1 88 ? -8.164 31.203 22.031 1 93.44 88 ALA A O 1
ATOM 636 N N . ARG A 1 89 ? -6.73 30.703 23.641 1 93.69 89 ARG A N 1
ATOM 637 C CA . ARG A 1 89 ? -7.723 30.859 24.703 1 93.69 89 ARG A CA 1
ATOM 638 C C . ARG A 1 89 ? -7.812 32.312 25.156 1 93.69 89 ARG A C 1
ATOM 640 O O . ARG A 1 89 ? -8.797 32.719 25.781 1 93.69 89 ARG A O 1
ATOM 647 N N . ASP A 1 90 ? -6.754 33.062 24.953 1 91.75 90 ASP A N 1
ATOM 648 C CA . ASP A 1 90 ? -6.836 34.5 25.188 1 91.75 90 ASP A CA 1
ATOM 649 C C . ASP A 1 90 ? -7.441 35.219 23.984 1 91.75 90 ASP A C 1
ATOM 651 O O . ASP A 1 90 ? -6.738 35.938 23.266 1 91.75 90 ASP A O 1
ATOM 655 N N . VAL A 1 91 ? -8.719 35.125 23.875 1 92.94 91 VAL A N 1
ATOM 656 C CA . VAL A 1 91 ? -9.445 35.531 22.672 1 92.94 91 VAL A CA 1
ATOM 657 C C . VAL A 1 91 ? -9.32 37.031 22.469 1 92.94 91 VAL A C 1
ATOM 659 O O . VAL A 1 91 ? -9.227 37.5 21.328 1 92.94 91 VAL A O 1
ATOM 662 N N . ASP A 1 92 ? -9.344 37.781 23.547 1 91.81 92 ASP A N 1
ATOM 663 C CA . ASP A 1 92 ? -9.219 39.25 23.438 1 91.81 92 ASP A CA 1
ATOM 664 C C . ASP A 1 92 ? -7.883 39.625 22.812 1 91.81 92 ASP A C 1
ATOM 666 O O . ASP A 1 92 ? -7.84 40.438 21.875 1 91.81 92 ASP A O 1
ATOM 670 N N . TRP A 1 93 ? -6.891 39.062 23.344 1 88.25 93 TRP A N 1
ATOM 671 C CA . TRP A 1 93 ? -5.562 39.344 22.797 1 88.25 93 TRP A CA 1
ATOM 672 C C . TRP A 1 93 ? -5.461 38.875 21.344 1 88.25 93 TRP A C 1
ATOM 674 O O . TRP A 1 93 ? -4.938 39.625 20.5 1 88.25 93 TRP A O 1
ATOM 684 N N . LEU A 1 94 ? -5.938 37.719 21.078 1 89.88 94 LEU A N 1
ATOM 685 C CA . LEU A 1 94 ? -5.84 37.125 19.75 1 89.88 94 LEU A CA 1
ATOM 686 C C . LEU A 1 94 ? -6.602 37.938 18.719 1 89.88 94 LEU A C 1
ATOM 688 O O . LEU A 1 94 ? -6.098 38.188 17.625 1 89.88 94 LEU A O 1
ATOM 692 N N . HIS A 1 95 ? -7.805 38.406 19.078 1 91.06 95 HIS A N 1
ATOM 693 C CA . HIS A 1 95 ? -8.617 39.219 18.172 1 91.06 95 HIS A CA 1
ATOM 694 C C . HIS A 1 95 ? -7.953 40.562 17.891 1 91.06 95 HIS A C 1
ATOM 696 O O . HIS A 1 95 ? -7.93 41 16.734 1 91.06 95 HIS A O 1
ATOM 702 N N . ALA A 1 96 ? -7.422 41.125 18.891 1 86.06 96 ALA A N 1
ATOM 703 C CA . ALA A 1 96 ? -6.742 42.406 18.719 1 86.06 96 ALA A CA 1
ATOM 704 C C . ALA A 1 96 ? -5.52 42.281 17.828 1 86.06 96 ALA A C 1
ATOM 706 O O . ALA A 1 96 ? -5.293 43.094 16.938 1 86.06 96 ALA A O 1
ATOM 707 N N . ALA A 1 97 ? -4.766 41.25 18.078 1 78.56 97 ALA A N 1
ATOM 708 C CA . ALA A 1 97 ? -3.566 40.969 17.297 1 78.56 97 ALA A CA 1
ATOM 709 C C . ALA A 1 97 ? -3.914 40.719 15.836 1 78.56 97 ALA A C 1
ATOM 711 O O . ALA A 1 97 ? -3.178 41.094 14.93 1 78.56 97 ALA A O 1
ATOM 712 N N . THR A 1 98 ? -5.016 40.031 15.555 1 81.5 98 THR A N 1
ATOM 713 C CA . THR A 1 98 ? -5.422 39.656 14.211 1 81.5 98 THR A CA 1
ATOM 714 C C . THR A 1 98 ? -6.02 40.844 13.469 1 81.5 98 THR A C 1
ATOM 716 O O . THR A 1 98 ? -5.844 40.969 12.258 1 81.5 98 THR A O 1
ATOM 719 N N . ARG A 1 99 ? -6.754 41.688 14.156 1 81.38 99 ARG A N 1
ATOM 720 C CA . ARG A 1 99 ? -7.395 42.844 13.547 1 81.38 99 ARG A CA 1
ATOM 721 C C . ARG A 1 99 ? -6.363 43.75 12.898 1 81.38 99 ARG A C 1
ATOM 723 O O . ARG A 1 99 ? -6.637 44.375 11.859 1 81.38 99 ARG A O 1
ATOM 730 N N . SER A 1 100 ? -5.262 43.812 13.43 1 66.56 100 SER A N 1
ATOM 731 C CA . SER A 1 100 ? -4.207 44.719 12.938 1 66.56 100 SER A CA 1
ATOM 732 C C . SER A 1 100 ? -3.709 44.25 11.57 1 66.56 100 SER A C 1
ATOM 734 O O . SER A 1 100 ? -3.154 45.062 10.812 1 66.56 100 SER A O 1
ATOM 736 N N . VAL A 1 101 ? -4.02 43.031 11.25 1 63.91 101 VAL A N 1
ATOM 737 C CA . VAL A 1 101 ? -3.434 42.531 10.023 1 63.91 101 VAL A CA 1
ATOM 738 C C . VAL A 1 101 ? -4.535 42.25 8.992 1 63.91 101 VAL A C 1
ATOM 740 O O . VAL A 1 101 ? -4.254 42.062 7.809 1 63.91 101 VAL A O 1
ATOM 743 N N . VAL A 1 102 ? -5.789 42.219 9.312 1 70.56 102 VAL A N 1
ATOM 744 C CA . VAL A 1 102 ? -6.926 41.75 8.523 1 70.56 102 VAL A CA 1
ATOM 745 C C . VAL A 1 102 ? -7.188 42.719 7.371 1 70.56 102 VAL A C 1
ATOM 747 O O . VAL A 1 102 ? -7.746 42.312 6.34 1 70.56 102 VAL A O 1
ATOM 750 N N . LYS A 1 103 ? -6.773 43.844 7.457 1 64.75 103 LYS A N 1
ATOM 751 C CA . LYS A 1 103 ? -7.109 44.812 6.43 1 64.75 103 LYS A CA 1
ATOM 752 C C . LYS A 1 103 ? -6.648 44.344 5.051 1 64.75 103 LYS A C 1
ATOM 754 O O . LYS A 1 103 ? -7.273 44.656 4.039 1 64.75 103 LYS A O 1
ATOM 759 N N . GLN A 1 104 ? -5.77 43.531 4.98 1 61.12 104 GLN A N 1
ATOM 760 C CA . GLN A 1 104 ? -5.219 43.125 3.686 1 61.12 104 GLN A CA 1
ATOM 761 C C . GLN A 1 104 ? -5.469 41.656 3.398 1 61.12 104 GLN A C 1
ATOM 763 O O . GLN A 1 104 ? -5.012 41.125 2.383 1 61.12 104 GLN A O 1
ATOM 768 N N . ASP A 1 105 ? -6.055 41 4.176 1 74.06 105 ASP A N 1
ATOM 769 C CA . ASP A 1 105 ? -6.332 39.594 4.016 1 74.06 105 ASP A CA 1
ATOM 770 C C . ASP A 1 105 ? -7.789 39.25 4.352 1 74.06 105 ASP A C 1
ATOM 772 O O . ASP A 1 105 ? -8.117 38.969 5.508 1 74.06 105 ASP A O 1
ATOM 776 N N . ALA A 1 106 ? -8.609 39.25 3.307 1 80.25 106 ALA A N 1
ATOM 777 C CA . ALA A 1 106 ? -10.047 39.062 3.482 1 80.25 106 ALA A CA 1
ATOM 778 C C . ALA A 1 106 ? -10.344 37.688 4.117 1 80.25 106 ALA A C 1
ATOM 780 O O . ALA A 1 106 ? -11.305 37.562 4.875 1 80.25 106 ALA A O 1
ATOM 781 N N . PHE A 1 107 ? -9.586 36.75 3.816 1 85 107 PHE A N 1
ATOM 782 C CA . PHE A 1 107 ? -9.789 35.406 4.367 1 85 107 PHE A CA 1
ATOM 783 C C . PHE A 1 107 ? -9.586 35.406 5.875 1 85 107 PHE A C 1
ATOM 785 O O . PHE A 1 107 ? -10.445 34.938 6.621 1 85 107 PHE A O 1
ATOM 792 N N . THR A 1 108 ? -8.445 35.969 6.301 1 84.94 108 THR A N 1
ATOM 793 C CA . THR A 1 108 ? -8.172 36.062 7.73 1 84.94 108 THR A CA 1
ATOM 794 C C . THR A 1 108 ? -9.227 36.906 8.43 1 84.94 108 THR A C 1
ATOM 796 O O . THR A 1 108 ? -9.594 36.625 9.57 1 84.94 108 THR A O 1
ATOM 799 N N . GLY A 1 109 ? -9.648 37.906 7.695 1 87.44 109 GLY A N 1
ATOM 800 C CA . GLY A 1 109 ? -10.727 38.719 8.234 1 87.44 109 GLY A CA 1
ATOM 801 C C . GLY A 1 109 ? -11.984 37.938 8.523 1 87.44 109 GLY A C 1
ATOM 802 O O . GLY A 1 109 ? -12.641 38.156 9.547 1 87.44 109 GLY A O 1
ATOM 803 N N . ARG A 1 110 ? -12.328 37.094 7.629 1 90.38 110 ARG A N 1
ATOM 804 C CA . ARG A 1 110 ? -13.523 36.281 7.812 1 90.38 110 ARG A CA 1
ATOM 805 C C . ARG A 1 110 ? -13.336 35.281 8.961 1 90.38 110 ARG A C 1
ATOM 807 O O . ARG A 1 110 ? -14.281 35 9.695 1 90.38 110 ARG A O 1
ATOM 814 N N . LEU A 1 111 ? -12.141 34.75 9.086 1 92.19 111 LEU A N 1
ATOM 815 C CA . LEU A 1 111 ? -11.836 33.844 10.211 1 92.19 111 LEU A CA 1
ATOM 816 C C . LEU A 1 111 ? -12 34.594 11.539 1 92.19 111 LEU A C 1
ATOM 818 O O . LEU A 1 111 ? -12.531 34.031 12.5 1 92.19 111 LEU A O 1
ATOM 822 N N . LEU A 1 112 ? -11.492 35.812 11.539 1 92.69 112 LEU A N 1
ATOM 823 C CA . LEU A 1 112 ? -11.602 36.656 12.734 1 92.69 112 LEU A CA 1
ATOM 824 C C . LEU A 1 112 ? -13.062 36.906 13.086 1 92.69 112 LEU A C 1
ATOM 826 O O . LEU A 1 112 ? -13.461 36.781 14.25 1 92.69 112 LEU A O 1
ATOM 830 N N . GLN A 1 113 ? -13.82 37.25 12.109 1 94.19 113 GLN A N 1
ATOM 831 C CA . GLN A 1 113 ? -15.242 37.469 12.328 1 94.19 113 GLN A CA 1
ATOM 832 C C . GLN A 1 113 ? -15.922 36.25 12.883 1 94.19 113 GLN A C 1
ATOM 834 O O . GLN A 1 113 ? -16.766 36.344 13.781 1 94.19 113 GLN A O 1
ATOM 839 N N . LEU A 1 114 ? -15.656 35.156 12.312 1 95.06 114 LEU A N 1
ATOM 840 C CA . LEU A 1 114 ? -16.203 33.875 12.797 1 95.06 114 LEU A CA 1
ATOM 841 C C . LEU A 1 114 ? -15.812 33.656 14.25 1 95.06 114 LEU A C 1
ATOM 843 O O . LEU A 1 114 ? -16.656 33.25 15.062 1 95.06 114 LEU A O 1
ATOM 847 N N . SER A 1 115 ? -14.523 33.844 14.547 1 95.94 115 SER A N 1
ATOM 848 C CA . SER A 1 115 ? -14.055 33.656 15.922 1 95.94 115 SER A CA 1
ATOM 849 C C . SER A 1 115 ? -14.805 34.562 16.891 1 95.94 115 SER A C 1
ATOM 851 O O . SER A 1 115 ? -15.203 34.156 17.969 1 95.94 115 SER A O 1
ATOM 853 N N . GLU A 1 116 ? -14.969 35.812 16.516 1 96.75 116 GLU A N 1
ATOM 854 C CA . GLU A 1 116 ? -15.688 36.781 17.344 1 96.75 116 GLU A CA 1
ATOM 855 C C . GLU A 1 116 ? -17.125 36.312 17.594 1 96.75 116 GLU A C 1
ATOM 857 O O . GLU A 1 116 ? -17.609 36.375 18.719 1 96.75 116 GLU A O 1
ATOM 862 N N . SER A 1 117 ? -17.719 35.875 16.578 1 96.25 117 SER A N 1
ATOM 863 C CA . SER A 1 117 ? -19.125 35.438 16.672 1 96.25 117 SER A CA 1
ATOM 864 C C . SER A 1 117 ? -19.266 34.219 17.562 1 96.25 117 SER A C 1
ATOM 866 O O . SER A 1 117 ? -20.141 34.156 18.438 1 96.25 117 SER A O 1
ATOM 868 N N . VAL A 1 118 ? -18.438 33.219 17.375 1 96 118 VAL A N 1
ATOM 869 C CA . VAL A 1 118 ? -18.531 31.969 18.109 1 96 118 VAL A CA 1
ATOM 870 C C . VAL A 1 118 ? -18.219 32.219 19.578 1 96 118 VAL A C 1
ATOM 872 O O . VAL A 1 118 ? -18.859 31.625 20.453 1 96 118 VAL A O 1
ATOM 875 N N . HIS A 1 119 ? -17.281 33.062 19.875 1 95.75 119 HIS A N 1
ATOM 876 C CA . HIS A 1 119 ? -16.906 33.312 21.266 1 95.75 119 HIS A CA 1
ATOM 877 C C . HIS A 1 119 ? -17.938 34.188 21.969 1 95.75 119 HIS A C 1
ATOM 879 O O . HIS A 1 119 ? -18.141 34.094 23.172 1 95.75 119 HIS A O 1
ATOM 885 N N . ALA A 1 120 ? -18.562 35.031 21.203 1 96 120 ALA A N 1
ATOM 886 C CA . ALA A 1 120 ? -19.641 35.844 21.766 1 96 120 ALA A CA 1
ATOM 887 C C . ALA A 1 120 ? -20.812 34.938 22.188 1 96 120 ALA A C 1
ATOM 889 O O . ALA A 1 120 ? -21.453 35.219 23.203 1 96 120 ALA A O 1
ATOM 890 N N . GLU A 1 121 ? -21.109 33.969 21.375 1 95.44 121 GLU A N 1
ATOM 891 C CA . GLU A 1 121 ? -22.172 33 21.703 1 95.44 121 GLU A CA 1
ATOM 892 C C . GLU A 1 121 ? -21.781 32.156 22.922 1 95.44 121 GLU A C 1
ATOM 894 O O . GLU A 1 121 ? -22.641 31.797 23.734 1 95.44 121 GLU A O 1
ATOM 899 N N . GLY A 1 122 ? -20.422 31.922 23.078 1 93 122 GLY A N 1
ATOM 900 C CA . GLY A 1 122 ? -19.906 31.109 24.172 1 93 122 GLY A CA 1
ATOM 901 C C . GLY A 1 122 ? -19.703 29.656 23.781 1 93 122 GLY A C 1
ATOM 902 O O . GLY A 1 122 ? -20.625 28.984 23.344 1 93 122 GLY A O 1
ATOM 903 N N . PRO A 1 123 ? -18.531 29.156 23.891 1 89.94 123 PRO A N 1
ATOM 904 C CA . PRO A 1 123 ? -18.281 27.75 23.547 1 89.94 123 PRO A CA 1
ATOM 905 C C . PRO A 1 123 ? -18.953 26.766 24.484 1 89.94 123 PRO A C 1
ATOM 907 O O . PRO A 1 123 ? -19.047 27.031 25.688 1 89.94 123 PRO A O 1
ATOM 910 N N . THR A 1 124 ? -19.422 25.641 23.938 1 90.94 124 THR A N 1
ATOM 911 C CA . THR A 1 124 ? -20.031 24.594 24.75 1 90.94 124 THR A CA 1
ATOM 912 C C . THR A 1 124 ? -19.016 23.484 25.047 1 90.94 124 THR A C 1
ATOM 914 O O . THR A 1 124 ? -19.219 22.672 25.953 1 90.94 124 THR A O 1
ATOM 917 N N . GLN A 1 125 ? -17.938 23.422 24.328 1 91.5 125 GLN A N 1
ATOM 918 C CA . GLN A 1 125 ? -16.875 22.438 24.484 1 91.5 125 GLN A CA 1
ATOM 919 C C . GLN A 1 125 ? -15.586 23.094 24.953 1 91.5 125 GLN A C 1
ATOM 921 O O . GLN A 1 125 ? -14.938 23.812 24.188 1 91.5 125 GLN A O 1
ATOM 926 N N . PRO A 1 126 ? -15.156 22.781 26.156 1 91.56 126 PRO A N 1
ATOM 927 C CA . PRO A 1 126 ? -13.938 23.438 26.656 1 91.56 126 PRO A CA 1
ATOM 928 C C . PRO A 1 126 ? -12.664 22.781 26.125 1 91.56 126 PRO A C 1
ATOM 930 O O . PRO A 1 126 ? -11.609 23.406 26.078 1 91.56 126 PRO A O 1
ATOM 933 N N . LEU A 1 127 ? -12.758 21.5 25.766 1 92 127 LEU A N 1
ATOM 934 C CA . LEU A 1 127 ? -11.586 20.781 25.281 1 92 127 LEU A CA 1
ATOM 935 C C . LEU A 1 127 ? -11.156 21.281 23.906 1 92 127 LEU A C 1
ATOM 937 O O . LEU A 1 127 ? -12 21.531 23.047 1 92 127 LEU A O 1
ATOM 941 N N . GLN A 1 128 ? -9.891 21.531 23.766 1 92.75 128 GLN A N 1
ATOM 942 C CA . GLN A 1 128 ? -9.289 21.844 22.484 1 92.75 128 GLN A CA 1
ATOM 943 C C . GLN A 1 128 ? -8.211 20.844 22.109 1 92.75 128 GLN A C 1
ATOM 945 O O . GLN A 1 128 ? -7.367 20.484 22.938 1 92.75 128 GLN A O 1
ATOM 950 N N . LEU A 1 129 ? -8.352 20.281 20.938 1 94.5 129 LEU A N 1
ATOM 951 C CA . LEU A 1 129 ? -7.363 19.359 20.391 1 94.5 129 LEU A CA 1
ATOM 952 C C . LEU A 1 129 ? -6.516 20.031 19.312 1 94.5 129 LEU A C 1
ATOM 954 O O . LEU A 1 129 ? -7.039 20.781 18.484 1 94.5 129 LEU A O 1
ATOM 958 N N . GLY A 1 130 ? -5.16 19.891 19.5 1 94.75 130 GLY A N 1
ATOM 959 C CA . GLY A 1 130 ? -4.246 20.406 18.5 1 94.75 130 GLY A CA 1
ATOM 960 C C . GLY A 1 130 ? -3.309 19.359 17.938 1 94.75 130 GLY A C 1
ATOM 961 O O . GLY A 1 130 ? -2.721 18.578 18.688 1 94.75 130 GLY A O 1
ATOM 962 N N . ILE A 1 131 ? -3.273 19.234 16.609 1 94.38 131 ILE A N 1
ATOM 963 C CA . ILE A 1 131 ? -2.236 18.531 15.875 1 94.38 131 ILE A CA 1
ATOM 964 C C . ILE A 1 131 ? -1.426 19.5 15.031 1 94.38 131 ILE A C 1
ATOM 966 O O . ILE A 1 131 ? -1.873 19.938 13.969 1 94.38 131 ILE A O 1
ATOM 970 N N . TYR A 1 132 ? -0.301 19.797 15.609 1 93.94 132 TYR A N 1
ATOM 971 C CA . TYR A 1 132 ? 0.515 20.859 15.031 1 93.94 132 TYR A CA 1
ATOM 972 C C . TYR A 1 132 ? 1.76 20.281 14.359 1 93.94 132 TYR A C 1
ATOM 974 O O . TY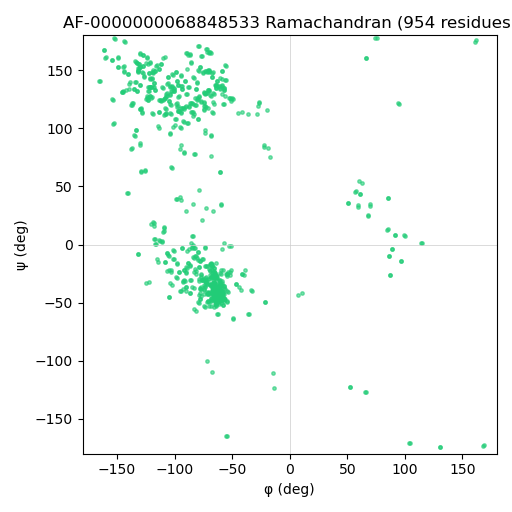R A 1 132 ? 2.082 19.109 14.539 1 93.94 132 TYR A O 1
ATOM 982 N N . ARG A 1 133 ? 2.336 21.047 13.516 1 92.81 133 ARG A N 1
ATOM 983 C CA . ARG A 1 133 ? 3.648 20.719 12.969 1 92.81 133 ARG A CA 1
ATOM 984 C C . ARG A 1 133 ? 4.539 21.969 12.906 1 92.81 133 ARG A C 1
ATOM 986 O O . ARG A 1 133 ? 4.188 22.953 12.273 1 92.81 133 ARG A O 1
ATOM 993 N N . SER A 1 134 ? 5.621 21.906 13.586 1 92.75 134 SER A N 1
ATOM 994 C CA . SER A 1 134 ? 6.613 22.969 13.547 1 92.75 134 SER A CA 1
ATOM 995 C C . SER A 1 134 ? 7.734 22.656 12.57 1 92.75 134 SER A C 1
ATOM 997 O O . SER A 1 134 ? 8.43 21.641 12.719 1 92.75 134 SER A O 1
ATOM 999 N N . ASP A 1 135 ? 7.859 23.516 11.578 1 90.5 135 ASP A N 1
ATOM 1000 C CA . ASP A 1 135 ? 8.859 23.297 10.539 1 90.5 135 ASP A CA 1
ATOM 1001 C C . ASP A 1 135 ? 10.125 24.094 10.812 1 90.5 135 ASP A C 1
ATOM 1003 O O . ASP A 1 135 ? 10.062 25.25 11.234 1 90.5 135 ASP A O 1
ATOM 1007 N N . TYR A 1 136 ? 11.281 23.406 10.594 1 92.38 136 TYR A N 1
ATOM 1008 C CA . TYR A 1 136 ? 12.57 24 10.906 1 92.38 136 TYR A CA 1
ATOM 1009 C C . TYR A 1 136 ? 13.539 23.844 9.734 1 92.38 136 TYR A C 1
ATOM 1011 O O . TYR A 1 136 ? 13.445 22.875 8.969 1 92.38 136 TYR A O 1
ATOM 1019 N N . MET A 1 137 ? 14.445 24.766 9.664 1 90.5 137 MET A N 1
ATOM 1020 C CA . MET A 1 137 ? 15.625 24.672 8.805 1 90.5 137 MET A CA 1
ATOM 1021 C C . MET A 1 137 ? 16.906 24.906 9.602 1 90.5 137 MET A C 1
ATOM 1023 O O . MET A 1 137 ? 16.859 25.484 10.695 1 90.5 137 MET A O 1
ATOM 1027 N N . MET A 1 138 ? 17.891 24.328 9.07 1 92.31 138 MET A N 1
ATOM 1028 C CA . MET A 1 138 ? 19.219 24.594 9.641 1 92.31 138 MET A CA 1
ATOM 1029 C C . MET A 1 138 ? 19.875 25.781 8.953 1 92.31 138 MET A C 1
ATOM 1031 O O . MET A 1 138 ? 19.938 25.828 7.719 1 92.31 138 MET A O 1
ATOM 1035 N N . SER A 1 139 ? 20.359 26.719 9.742 1 87.12 139 SER A N 1
ATOM 1036 C CA . SER A 1 139 ? 21.094 27.844 9.172 1 87.12 139 SER A CA 1
ATOM 1037 C C . SER A 1 139 ? 22.516 27.469 8.82 1 87.12 139 SER A C 1
ATOM 1039 O O . SER A 1 139 ? 22.984 26.391 9.172 1 87.12 139 SER A O 1
ATOM 1041 N N . ARG A 1 140 ? 23.156 28.375 8.148 1 83.81 140 ARG A N 1
ATOM 1042 C CA . ARG A 1 140 ? 24.547 28.141 7.758 1 83.81 140 ARG A CA 1
ATOM 1043 C C . ARG A 1 140 ? 25.438 27.953 8.984 1 83.81 140 ARG A C 1
ATOM 1045 O O . ARG A 1 140 ? 26.422 27.234 8.938 1 83.81 140 ARG A O 1
ATOM 1052 N N . ASP A 1 141 ? 25.094 28.609 10.047 1 84.88 141 ASP A N 1
ATOM 1053 C CA . ASP A 1 141 ? 25.844 28.516 11.289 1 84.88 141 ASP A CA 1
ATOM 1054 C C . ASP A 1 141 ? 25.391 27.297 12.109 1 84.88 141 ASP A C 1
ATOM 1056 O O . ASP A 1 141 ? 25.688 27.203 13.297 1 84.88 141 ASP A O 1
ATOM 1060 N N . LYS A 1 142 ? 24.562 26.469 11.555 1 89.06 142 LYS A N 1
ATOM 1061 C CA . LYS A 1 142 ? 24.109 25.203 12.133 1 89.06 142 LYS A CA 1
ATOM 1062 C C . LYS A 1 142 ? 23.203 25.438 13.328 1 89.06 142 LYS A C 1
ATOM 1064 O O . LYS A 1 142 ? 23.344 24.797 14.367 1 89.06 142 LYS A O 1
ATOM 1069 N N . LEU A 1 143 ? 22.453 26.469 13.234 1 90.94 143 LEU A N 1
ATOM 1070 C CA . LEU A 1 143 ? 21.422 26.734 14.227 1 90.94 143 LEU A CA 1
ATOM 1071 C C . LEU A 1 143 ? 20.047 26.344 13.695 1 90.94 143 LEU A C 1
ATOM 1073 O O . LEU A 1 143 ? 19.797 26.422 12.492 1 90.94 143 LEU A O 1
ATOM 1077 N N . LEU A 1 144 ? 19.234 25.891 14.609 1 93.81 144 LEU A N 1
ATOM 1078 C CA . LEU A 1 144 ? 17.859 25.562 14.266 1 93.81 144 LEU A CA 1
ATOM 1079 C C . LEU A 1 144 ? 17.016 26.812 14.148 1 93.81 144 LEU A C 1
ATOM 1081 O O . LEU A 1 144 ? 16.969 27.641 15.07 1 93.81 144 LEU A O 1
ATOM 1085 N N . ARG A 1 145 ? 16.406 26.984 13 1 88.25 145 ARG A N 1
ATOM 1086 C CA . ARG A 1 145 ? 15.523 28.125 12.789 1 88.25 145 ARG A CA 1
ATOM 1087 C C . ARG A 1 145 ? 14.117 27.656 12.414 1 88.25 145 ARG A C 1
ATOM 1089 O O . ARG A 1 145 ? 13.953 26.828 11.516 1 88.25 145 ARG A O 1
ATOM 1096 N N . GLN A 1 146 ? 13.141 28.141 13.109 1 88.06 146 GLN A N 1
ATOM 1097 C CA . GLN A 1 146 ? 11.758 27.781 12.82 1 88.06 146 GLN A CA 1
ATOM 1098 C C . GLN A 1 146 ? 11.219 28.562 11.625 1 88.06 146 GLN A C 1
ATOM 1100 O O . GLN A 1 146 ? 11.336 29.797 11.578 1 88.06 146 GLN A O 1
ATOM 1105 N N . VAL A 1 147 ? 10.703 27.875 10.703 1 79.19 147 VAL A N 1
ATOM 1106 C CA . VAL A 1 147 ? 10.211 28.484 9.477 1 79.19 147 VAL A CA 1
ATOM 1107 C C . VAL A 1 147 ? 8.711 28.75 9.594 1 79.19 147 VAL A C 1
ATOM 1109 O O . VAL A 1 147 ? 8.203 29.75 9.086 1 79.19 147 VAL A O 1
ATOM 1112 N N . GLU A 1 148 ? 8 27.75 10.219 1 80.19 148 GLU A N 1
ATOM 1113 C CA . GLU A 1 148 ? 6.547 27.844 10.273 1 80.19 148 GLU A CA 1
ATOM 1114 C C . GLU A 1 148 ? 5.969 26.875 11.305 1 80.19 148 GLU A C 1
ATOM 1116 O O . GLU A 1 148 ? 6.508 25.797 11.508 1 80.19 148 GLU A O 1
ATOM 1121 N N . LEU A 1 149 ? 4.98 27.406 11.961 1 88.12 149 LEU A N 1
ATOM 1122 C CA . LEU A 1 149 ? 4.172 26.531 12.805 1 88.12 149 LEU A CA 1
ATOM 1123 C C . LEU A 1 149 ? 2.797 26.297 12.18 1 88.12 149 LEU A C 1
ATOM 1125 O O . LEU A 1 149 ? 1.978 27.219 12.125 1 88.12 149 LEU A O 1
ATOM 1129 N N . ASN A 1 150 ? 2.521 25.078 11.758 1 88 150 ASN A N 1
ATOM 1130 C CA . ASN A 1 150 ? 1.242 24.719 11.156 1 88 150 ASN A CA 1
ATOM 1131 C C . ASN A 1 150 ? 0.243 24.234 12.203 1 88 150 ASN A C 1
ATOM 1133 O O . ASN A 1 150 ? 0.484 23.25 12.898 1 88 150 ASN A O 1
ATOM 1137 N N . THR A 1 151 ? -0.855 24.969 12.305 1 93.44 151 THR A N 1
ATOM 1138 C CA . THR A 1 151 ? -1.845 24.594 13.312 1 93.44 151 THR A CA 1
ATOM 1139 C C . THR A 1 151 ? -3.053 23.922 12.656 1 93.44 151 THR A C 1
ATOM 11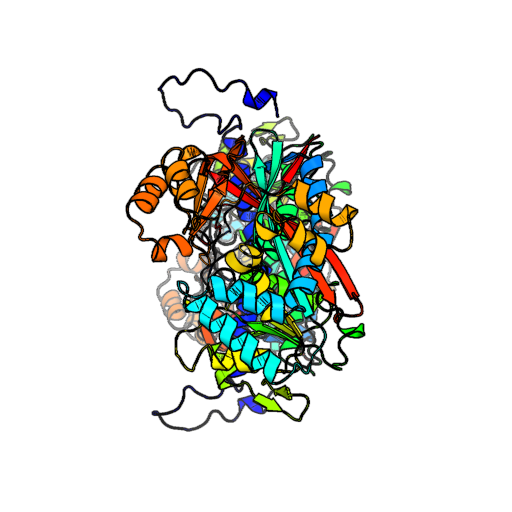41 O O . THR A 1 151 ? -3.926 23.406 13.344 1 93.44 151 THR A O 1
ATOM 1144 N N . ILE A 1 152 ? -3.127 23.969 11.359 1 93.56 152 ILE A N 1
ATOM 1145 C CA . ILE A 1 152 ? -4.227 23.344 10.641 1 93.56 152 ILE A CA 1
ATOM 1146 C C . ILE A 1 152 ? -3.682 22.547 9.461 1 93.56 152 ILE A C 1
ATOM 1148 O O . ILE A 1 152 ? -2.727 22.969 8.805 1 93.56 152 ILE A O 1
ATOM 1152 N N . SER A 1 153 ? -4.289 21.359 9.25 1 92.69 153 SER A N 1
ATOM 1153 C CA . SER A 1 153 ? -3.967 20.5 8.117 1 92.69 153 SER A CA 1
ATOM 1154 C C . SER A 1 153 ? -2.488 20.141 8.109 1 92.69 153 SER A C 1
ATOM 1156 O O . SER A 1 153 ? -1.794 20.344 7.113 1 92.69 153 SER A O 1
ATOM 1158 N N . SER A 1 154 ? -1.968 19.766 9.266 1 91.69 154 SER A N 1
ATOM 1159 C CA . SER A 1 154 ? -0.609 19.25 9.352 1 91.69 154 SER A CA 1
ATOM 1160 C C . SER A 1 154 ? -0.496 17.891 8.672 1 91.69 154 SER A C 1
ATOM 1162 O O . SER A 1 154 ? -0.638 16.844 9.328 1 91.69 154 SER A O 1
ATOM 1164 N N . SER A 1 155 ? -0.106 17.875 7.445 1 91.5 155 SER A N 1
ATOM 1165 C CA . SER A 1 155 ? -0.219 16.703 6.578 1 91.5 155 SER A CA 1
ATOM 1166 C C . SER A 1 155 ? 1.024 15.82 6.668 1 91.5 155 SER A C 1
ATOM 1168 O O . SER A 1 155 ? 2.006 16.188 7.316 1 91.5 155 SER A O 1
ATOM 1170 N N . PHE A 1 156 ? 0.934 14.602 6.191 1 93 156 PHE A N 1
ATOM 1171 C CA . PHE A 1 156 ? 1.993 13.656 5.852 1 93 156 PHE A CA 1
ATOM 1172 C C . PHE A 1 156 ? 2.443 12.883 7.086 1 93 156 PHE A C 1
ATOM 1174 O O . PHE A 1 156 ? 3.508 12.258 7.082 1 93 156 PHE A O 1
ATOM 1181 N N . GLY A 1 157 ? 1.707 12.984 8.102 1 91.75 157 GLY A N 1
ATOM 1182 C CA . GLY A 1 157 ? 2.061 12.203 9.273 1 91.75 157 GLY A CA 1
ATOM 1183 C C . GLY A 1 157 ? 2.135 10.711 9.008 1 91.75 157 GLY A C 1
ATOM 1184 O O . GLY A 1 157 ? 3.094 10.047 9.406 1 91.75 157 GLY A O 1
ATOM 1185 N N . SER A 1 158 ? 1.152 10.188 8.328 1 91.88 158 SER A N 1
ATOM 1186 C CA . SER A 1 158 ? 1.104 8.758 8.016 1 91.88 158 SER A CA 1
ATOM 1187 C C . SER A 1 158 ? 2.197 8.375 7.027 1 91.88 158 SER A C 1
ATOM 1189 O O . SER A 1 158 ? 2.934 7.41 7.254 1 91.88 158 SER A O 1
ATOM 1191 N N . LEU A 1 159 ? 2.355 9.094 5.945 1 93.88 159 LEU A N 1
ATOM 1192 C CA . LEU A 1 159 ? 3.32 8.766 4.902 1 93.88 159 LEU A CA 1
ATOM 1193 C C . LEU A 1 159 ? 4.746 8.883 5.426 1 93.88 159 LEU A C 1
ATOM 1195 O O . LEU A 1 159 ? 5.621 8.109 5.035 1 93.88 159 LEU A O 1
ATOM 1199 N N . SER A 1 160 ? 4.988 9.914 6.246 1 93.44 160 SER A N 1
ATOM 1200 C CA . SER A 1 160 ? 6.328 10.078 6.793 1 93.44 160 SER A CA 1
ATOM 1201 C C . SER A 1 160 ? 6.723 8.875 7.648 1 93.44 160 SER A C 1
ATOM 1203 O O . SER A 1 160 ? 7.875 8.438 7.617 1 93.44 160 SER A O 1
ATOM 1205 N N . GLY A 1 161 ? 5.805 8.422 8.453 1 91.69 161 GLY A N 1
ATOM 1206 C CA . GLY A 1 161 ? 6.062 7.215 9.219 1 91.69 161 GLY A CA 1
ATOM 1207 C C . GLY A 1 161 ? 6.391 6.016 8.352 1 91.69 161 GLY A C 1
ATOM 1208 O O . GLY A 1 161 ? 7.348 5.289 8.633 1 91.69 161 GLY A O 1
ATOM 1209 N N . LYS A 1 162 ? 5.656 5.781 7.336 1 92.94 162 LYS A N 1
ATOM 1210 C CA . LYS A 1 162 ? 5.883 4.672 6.414 1 92.94 162 LYS A CA 1
ATOM 1211 C C . LYS A 1 162 ? 7.215 4.828 5.684 1 92.94 162 LYS A C 1
ATOM 1213 O O . LYS A 1 162 ? 7.914 3.844 5.438 1 92.94 162 LYS A O 1
ATOM 1218 N N . LEU A 1 163 ? 7.492 6.062 5.32 1 94.31 163 LEU A N 1
ATOM 1219 C CA . LEU A 1 163 ? 8.742 6.32 4.609 1 94.31 163 LEU A CA 1
ATOM 1220 C C . LEU A 1 163 ? 9.945 6.008 5.488 1 94.31 163 LEU A C 1
ATOM 1222 O O . LEU A 1 163 ? 10.938 5.449 5.016 1 94.31 163 LEU A O 1
ATOM 1226 N N . SER A 1 164 ? 9.891 6.426 6.703 1 92.69 164 SER A N 1
ATOM 1227 C CA . SER A 1 164 ? 10.961 6.09 7.641 1 92.69 164 SER A CA 1
ATOM 1228 C C . SER A 1 164 ? 11.125 4.578 7.77 1 92.69 164 SER A C 1
ATOM 1230 O O . SER A 1 164 ? 12.25 4.078 7.824 1 92.69 164 SER A O 1
ATOM 1232 N N . ALA A 1 165 ? 10.031 3.848 7.848 1 91.5 165 ALA A N 1
ATOM 1233 C CA . ALA A 1 165 ? 10.07 2.389 7.895 1 91.5 165 ALA A CA 1
ATOM 1234 C C . ALA A 1 165 ? 10.688 1.816 6.621 1 91.5 165 ALA A C 1
ATOM 1236 O O . ALA A 1 165 ? 11.438 0.838 6.676 1 91.5 165 ALA A O 1
ATOM 1237 N N . MET A 1 166 ? 10.336 2.361 5.543 1 94.38 166 MET A N 1
ATOM 1238 C CA . MET A 1 166 ? 10.883 1.935 4.258 1 94.38 166 MET A CA 1
ATOM 1239 C C . MET A 1 166 ? 12.406 2.062 4.246 1 94.38 166 MET A C 1
ATOM 1241 O O . MET A 1 166 ? 13.109 1.108 3.916 1 94.38 166 MET A O 1
ATOM 1245 N N . HIS A 1 167 ? 12.914 3.252 4.602 1 93.44 167 HIS A N 1
ATOM 1246 C CA . HIS A 1 167 ? 14.359 3.469 4.633 1 93.44 167 HIS A CA 1
ATOM 1247 C C . HIS A 1 167 ? 15.031 2.51 5.605 1 93.44 167 HIS A C 1
ATOM 1249 O O . HIS A 1 167 ? 16.094 1.961 5.305 1 93.44 167 HIS A O 1
ATOM 1255 N N . ALA A 1 168 ? 14.414 2.344 6.746 1 90.38 168 ALA A N 1
ATOM 1256 C CA . ALA A 1 168 ? 14.984 1.452 7.758 1 90.38 168 ALA A CA 1
ATOM 1257 C C . ALA A 1 168 ? 15.086 0.023 7.23 1 90.38 168 ALA A C 1
ATOM 1259 O O . ALA A 1 168 ? 16.031 -0.697 7.559 1 90.38 168 ALA A O 1
ATOM 1260 N N . GLU A 1 169 ? 14.125 -0.402 6.484 1 90 169 GLU A N 1
ATOM 1261 C CA . GLU A 1 169 ? 14.094 -1.766 5.961 1 90 169 GLU A CA 1
ATOM 1262 C C . GLU A 1 169 ? 15.047 -1.926 4.777 1 90 169 GLU A C 1
ATOM 1264 O O . GLU A 1 169 ? 15.688 -2.967 4.625 1 90 169 GLU A O 1
ATOM 1269 N N . LEU A 1 170 ? 15.148 -0.962 3.932 1 92.19 170 LEU A N 1
ATOM 1270 C CA . LEU A 1 170 ? 15.844 -1.109 2.66 1 92.19 170 LEU A CA 1
ATOM 1271 C C . LEU A 1 170 ? 17.344 -0.837 2.826 1 92.19 170 LEU A C 1
ATOM 1273 O O . LEU A 1 170 ? 18.156 -1.419 2.119 1 92.19 170 LEU A O 1
ATOM 1277 N N . LEU A 1 171 ? 17.672 0.016 3.756 1 89.31 171 LEU A N 1
ATOM 1278 C CA . LEU A 1 171 ? 19.062 0.437 3.893 1 89.31 171 LEU A CA 1
ATOM 1279 C C . LEU A 1 171 ? 19.969 -0.763 4.137 1 89.31 171 LEU A C 1
ATOM 1281 O O . LEU A 1 171 ? 20.984 -0.924 3.457 1 89.31 171 LEU A O 1
ATOM 1285 N N . PRO A 1 172 ? 19.578 -1.649 5.031 1 84.44 172 PRO A N 1
ATOM 1286 C CA . PRO A 1 172 ? 20.453 -2.807 5.27 1 84.44 172 PRO A CA 1
ATOM 1287 C C . PRO A 1 172 ? 20.547 -3.725 4.055 1 84.44 172 PRO A C 1
ATOM 1289 O O . PRO A 1 172 ? 21.5 -4.496 3.939 1 84.44 172 PRO A O 1
ATOM 1292 N N . ARG A 1 173 ? 19.609 -3.691 3.203 1 84.25 173 ARG A N 1
ATOM 1293 C CA . ARG A 1 173 ? 19.641 -4.516 2 1 84.25 173 ARG A CA 1
ATOM 1294 C C . ARG A 1 173 ? 20.656 -3.99 0.992 1 84.25 173 ARG A C 1
ATOM 1296 O O . ARG A 1 173 ? 21.203 -4.758 0.2 1 84.25 173 ARG A O 1
ATOM 1303 N N . TRP A 1 174 ? 20.781 -2.695 1.036 1 85.25 174 TRP A N 1
ATOM 1304 C CA . TRP A 1 174 ? 21.641 -2.045 0.061 1 85.25 174 TRP A CA 1
ATOM 1305 C C . TRP A 1 174 ? 23.078 -1.946 0.586 1 85.25 174 TRP A C 1
ATOM 1307 O O . TRP A 1 174 ? 24.031 -2.004 -0.188 1 85.25 174 TRP A O 1
ATOM 1317 N N . MET A 1 175 ? 23.125 -1.704 1.894 1 76.06 175 MET A N 1
ATOM 1318 C CA . MET A 1 175 ? 24.422 -1.412 2.48 1 76.06 175 MET A CA 1
ATOM 1319 C C . MET A 1 175 ? 24.672 -2.266 3.719 1 76.06 175 MET A C 1
ATOM 1321 O O . MET A 1 175 ? 23.859 -2.273 4.645 1 76.06 175 MET A O 1
ATOM 1325 N N . SER A 1 176 ? 25.234 -3.518 3.598 1 62.69 176 SER A N 1
ATOM 1326 C CA . SER A 1 176 ? 25.484 -4.473 4.672 1 62.69 176 SER A CA 1
ATOM 1327 C C . SER A 1 176 ? 25.906 -3.768 5.957 1 62.69 176 SER A C 1
ATOM 1329 O O . SER A 1 176 ? 25.484 -4.148 7.051 1 62.69 176 SER A O 1
ATOM 1331 N N . GLU A 1 177 ? 26.953 -3.008 6.09 1 56.56 177 GLU A N 1
ATOM 1332 C CA . GLU A 1 177 ? 27.641 -2.58 7.309 1 56.56 177 GLU A CA 1
ATOM 1333 C C . GLU A 1 177 ? 27.141 -1.212 7.766 1 56.56 177 GLU A C 1
ATOM 1335 O O . GLU A 1 177 ? 27.938 -0.335 8.102 1 56.56 177 GLU A O 1
ATOM 1340 N N . THR A 1 178 ? 25.844 -0.96 7.695 1 55.47 178 THR A N 1
ATOM 1341 C CA . THR A 1 178 ? 25.672 0.465 7.957 1 55.47 178 THR A CA 1
ATOM 1342 C C . THR A 1 178 ? 25.203 0.701 9.391 1 55.47 178 THR A C 1
ATOM 1344 O O . THR A 1 178 ? 24.25 0.07 9.852 1 55.47 178 THR A O 1
ATOM 1347 N N . SER A 1 179 ? 26.062 1.083 10.289 1 53.53 179 SER A N 1
ATOM 1348 C CA . SER A 1 179 ? 25.75 1.631 11.602 1 53.53 179 SER A CA 1
ATOM 1349 C C . SER A 1 179 ? 24.922 2.908 11.492 1 53.53 179 SER A C 1
ATOM 1351 O O . SER A 1 179 ? 25.141 3.863 12.242 1 53.53 179 SER A O 1
ATOM 1353 N N . LEU A 1 180 ? 24.078 2.92 10.469 1 59.56 180 LEU A N 1
ATOM 1354 C CA . LEU A 1 180 ? 23.328 4.16 10.266 1 59.56 180 LEU A CA 1
ATOM 1355 C C . LEU A 1 180 ? 22.141 4.246 11.203 1 59.56 180 LEU A C 1
ATOM 1357 O O . LEU A 1 180 ? 21.469 3.238 11.461 1 59.56 180 LEU A O 1
ATOM 1361 N N . SER A 1 181 ? 22.078 5.418 11.984 1 56.44 181 SER A N 1
ATOM 1362 C CA . SER A 1 181 ? 21 5.605 12.953 1 56.44 181 SER A CA 1
ATOM 1363 C C . SER A 1 181 ? 19.828 6.352 12.336 1 56.44 181 SER A C 1
ATOM 1365 O O . SER A 1 181 ? 19.984 7.488 11.883 1 56.44 181 SER A O 1
ATOM 1367 N N . LEU A 1 182 ? 18.75 5.727 12.039 1 64.69 182 LEU A N 1
ATOM 1368 C CA . LEU A 1 182 ? 17.469 6.332 11.695 1 64.69 182 LEU A CA 1
ATOM 1369 C C . LEU A 1 182 ? 16.594 6.465 12.93 1 64.69 182 LEU A C 1
ATOM 1371 O O . LEU A 1 182 ? 16.594 5.594 13.805 1 64.69 182 LEU A O 1
ATOM 1375 N N . PRO A 1 183 ? 15.984 7.691 13.055 1 60.09 183 PRO A N 1
ATOM 1376 C CA . PRO A 1 183 ? 15.086 7.793 14.203 1 60.09 183 PRO A CA 1
ATOM 1377 C C . PRO A 1 183 ? 13.953 6.766 14.164 1 60.09 183 PRO A C 1
ATOM 1379 O O . PRO A 1 183 ? 13.484 6.402 13.078 1 60.09 183 PRO A O 1
ATOM 1382 N N . ALA A 1 184 ? 13.664 6.16 15.289 1 45.81 184 ALA A N 1
ATOM 1383 C CA . ALA A 1 184 ? 12.633 5.129 15.391 1 45.81 184 ALA A CA 1
ATOM 1384 C C . ALA A 1 184 ? 11.25 5.707 15.117 1 45.81 184 ALA A C 1
ATOM 1386 O O . ALA A 1 184 ? 10.391 5.035 14.539 1 45.81 184 ALA A O 1
ATOM 1387 N N . GLU A 1 185 ? 10.961 6.926 15.695 1 48 185 GLU A N 1
ATOM 1388 C CA . GLU A 1 185 ? 9.555 7.316 15.781 1 48 185 GLU A CA 1
ATOM 1389 C C . GLU A 1 185 ? 9.195 8.344 14.711 1 48 185 GLU A C 1
ATOM 1391 O O . GLU A 1 185 ? 9.383 9.547 14.906 1 48 185 GLU A O 1
ATOM 1396 N N . ALA A 1 186 ? 9.211 7.992 13.484 1 44.34 186 ALA A N 1
ATOM 1397 C CA . ALA A 1 186 ? 8.719 8.984 12.531 1 44.34 186 ALA A CA 1
ATOM 1398 C C . ALA A 1 186 ? 7.223 9.227 12.703 1 44.34 186 ALA A C 1
ATOM 1400 O O . ALA A 1 186 ? 6.676 10.188 12.164 1 44.34 186 ALA A O 1
ATOM 1401 N N . VAL A 1 187 ? 6.488 8.18 13.07 1 46.16 187 VAL A N 1
ATOM 1402 C CA . VAL A 1 187 ? 5.035 8.305 13.008 1 46.16 187 VAL A CA 1
ATOM 1403 C C . VAL A 1 187 ? 4.523 9.062 14.227 1 46.16 187 VAL A C 1
ATOM 1405 O O . VAL A 1 187 ? 4.945 8.789 15.359 1 46.16 187 VAL A O 1
ATOM 1408 N N . PRO A 1 188 ? 4.094 10.25 14.062 1 45.34 188 PRO A N 1
ATOM 1409 C CA . PRO A 1 188 ? 3.408 10.797 15.242 1 45.34 188 PRO A CA 1
ATOM 1410 C C . PRO A 1 188 ? 2.789 9.703 16.109 1 45.34 188 PRO A C 1
ATOM 1412 O O . PRO A 1 188 ? 2.408 8.648 15.609 1 45.34 188 PRO A O 1
ATOM 1415 N N . PRO A 1 189 ? 3.189 9.648 17.391 1 39.41 189 PRO A N 1
ATOM 1416 C CA . PRO A 1 189 ? 2.432 8.734 18.25 1 39.41 189 PRO A CA 1
ATOM 1417 C C . PRO A 1 189 ? 1.033 8.445 17.703 1 39.41 189 PRO A C 1
ATOM 1419 O O . PRO A 1 189 ? 0.244 9.367 17.5 1 39.41 189 PRO A O 1
ATOM 1422 N N . ARG A 1 190 ? 0.948 7.492 16.797 1 40.53 190 ARG A N 1
ATOM 1423 C CA . ARG A 1 190 ? -0.308 6.984 16.266 1 40.53 190 ARG A CA 1
ATOM 1424 C C . ARG A 1 190 ? -1.49 7.414 17.125 1 40.53 190 ARG A C 1
ATOM 1426 O O . ARG A 1 190 ? -2.426 8.047 16.625 1 40.53 190 ARG A O 1
ATOM 1433 N N . GLU A 1 191 ? -1.984 6.266 17.781 1 39.66 191 GLU A N 1
ATOM 1434 C CA . GLU A 1 191 ? -3.262 5.879 18.375 1 39.66 191 GLU A CA 1
ATOM 1435 C C . GLU A 1 191 ? -3.607 6.766 19.578 1 39.66 191 GLU A C 1
ATOM 1437 O O . GLU A 1 191 ? -4.777 7.07 19.812 1 39.66 191 GLU A O 1
ATOM 1442 N N . ASP A 1 192 ? -2.41 6.977 20.281 1 43.47 192 ASP A N 1
ATOM 1443 C CA . ASP A 1 192 ? -2.879 7.23 21.641 1 43.47 192 ASP A CA 1
ATOM 1444 C C . ASP A 1 192 ? -3.412 8.656 21.781 1 43.47 192 ASP A C 1
ATOM 1446 O O . ASP A 1 192 ? -4.102 8.977 22.75 1 43.47 192 ASP A O 1
ATOM 1450 N N . ALA A 1 193 ? -2.598 9.438 21.141 1 42 193 ALA A N 1
ATOM 1451 C CA . ALA A 1 193 ? -2.947 10.789 21.578 1 42 193 ALA A CA 1
ATOM 1452 C C . ALA A 1 193 ? -4.375 11.148 21.172 1 42 193 ALA A C 1
ATOM 1454 O O . ALA A 1 193 ? -5.055 11.898 21.875 1 42 193 ALA A O 1
ATOM 1455 N N . VAL A 1 194 ? -4.367 11.047 19.75 1 44.12 194 VAL A N 1
ATOM 1456 C CA . VA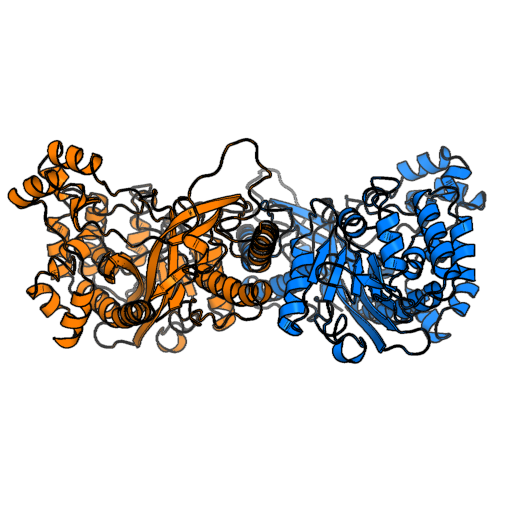L A 1 194 ? -5.617 11.688 19.344 1 44.12 194 VAL A CA 1
ATOM 1457 C C . VAL A 1 194 ? -6.773 11.125 20.172 1 44.12 194 VAL A C 1
ATOM 1459 O O . VAL A 1 194 ? -7.691 11.859 20.547 1 44.12 194 VAL A O 1
ATOM 1462 N N . PHE A 1 195 ? -7.09 9.797 20.062 1 48.56 195 PHE A N 1
ATOM 1463 C CA . PHE A 1 195 ? -8.5 9.523 20.297 1 48.56 195 PHE A CA 1
ATOM 1464 C C . PHE A 1 195 ? -8.688 8.57 21.469 1 48.56 195 PHE A C 1
ATOM 1466 O O . PHE A 1 195 ? -9.516 7.66 21.422 1 48.56 195 PHE A O 1
ATOM 1473 N N . LYS A 1 196 ? -7.559 8.508 22.266 1 44.41 196 LYS A N 1
ATOM 1474 C CA . LYS A 1 196 ? -8.18 7.754 23.344 1 44.41 196 LYS A CA 1
ATOM 1475 C C . LYS A 1 196 ? -9.344 8.523 23.953 1 44.41 196 LYS A C 1
ATOM 1477 O O . LYS A 1 196 ? -9.164 9.273 24.922 1 44.41 196 LYS A O 1
ATOM 1482 N N . PRO A 1 197 ? -10.258 8.727 23.141 1 41.94 197 PRO A N 1
ATOM 1483 C CA . PRO A 1 197 ? -11.391 9.398 23.781 1 41.94 197 PRO A CA 1
ATOM 1484 C C . PRO A 1 197 ? -11.852 8.688 25.047 1 41.94 197 PRO A C 1
ATOM 1486 O O . PRO A 1 197 ? -12.648 9.234 25.812 1 41.94 197 PRO A O 1
ATOM 1489 N N . ARG A 1 198 ? -11.539 7.398 25.109 1 44.88 198 ARG A N 1
ATOM 1490 C CA . ARG A 1 198 ? -12.352 6.715 26.109 1 44.88 198 ARG A CA 1
ATOM 1491 C C . ARG A 1 198 ? -12.258 7.426 27.469 1 44.88 198 ARG A C 1
ATOM 1493 O O . ARG A 1 198 ? -13.195 7.363 28.266 1 44.88 198 ARG A O 1
ATOM 1500 N N . GLY A 1 199 ? -11.211 8.078 27.562 1 45.94 199 GLY A N 1
ATOM 1501 C CA . GLY A 1 199 ? -11.297 8.625 28.906 1 45.94 199 GLY A CA 1
ATOM 1502 C C . GLY A 1 199 ? -11.789 10.055 28.938 1 45.94 199 GLY A C 1
ATOM 1503 O O . GLY A 1 199 ? -12.258 10.531 29.984 1 45.94 199 GLY A O 1
ATOM 1504 N N . HIS A 1 200 ? -11.531 10.766 27.859 1 46.44 200 HIS A N 1
ATOM 1505 C CA . HIS A 1 200 ? -11.891 12.164 28.062 1 46.44 200 HIS A CA 1
ATOM 1506 C C . HIS A 1 200 ? -13.188 12.508 27.344 1 46.44 200 HIS A C 1
ATOM 1508 O O . HIS A 1 200 ? -13.742 13.594 27.547 1 46.44 200 HIS A O 1
ATOM 1514 N N . CYS A 1 201 ? -13.383 11.828 26.188 1 49.12 201 CYS A N 1
ATOM 1515 C CA . CYS A 1 201 ? -14.656 12.211 25.578 1 49.12 201 CYS A CA 1
ATOM 1516 C C . CYS A 1 201 ? -15.812 11.414 26.188 1 49.12 201 CYS A C 1
ATOM 1518 O O . CYS A 1 201 ? -15.703 10.203 26.375 1 49.12 201 CYS A O 1
ATOM 1520 N N . THR A 1 202 ? -16.656 12.086 26.859 1 50.16 202 THR A N 1
ATOM 1521 C CA . THR A 1 202 ? -17.891 11.602 27.438 1 50.16 202 THR A CA 1
ATOM 1522 C C . THR A 1 202 ? -18.734 10.891 26.391 1 50.16 202 THR A C 1
ATOM 1524 O O . THR A 1 202 ? -19.844 10.414 26.688 1 50.16 202 THR A O 1
ATOM 1527 N N . CYS A 1 203 ? -18.25 10.844 25.156 1 56.91 203 CYS A N 1
ATOM 1528 C CA . CYS A 1 203 ? -19.188 10.273 24.203 1 56.91 203 CYS A CA 1
ATOM 1529 C C . CYS A 1 203 ? -19.078 8.75 24.156 1 56.91 203 CYS A C 1
ATOM 1531 O O . CYS A 1 203 ? -17.969 8.203 24.172 1 56.91 203 CYS A O 1
ATOM 1533 N N . ALA A 1 204 ? -20.125 8.094 24.422 1 61.91 204 ALA A N 1
ATOM 1534 C CA . ALA A 1 204 ? -20.266 6.641 24.484 1 61.91 204 ALA A CA 1
ATOM 1535 C C . ALA A 1 204 ? -19.781 5.996 23.188 1 61.91 204 ALA A C 1
ATOM 1537 O O . ALA A 1 204 ? -19.234 4.891 23.188 1 61.91 204 ALA A O 1
ATOM 1538 N N . ARG A 1 205 ? -19.859 6.789 22.062 1 74.56 205 ARG A N 1
ATOM 1539 C CA . ARG A 1 205 ? -19.438 6.246 20.766 1 74.56 205 ARG A CA 1
ATOM 1540 C C . ARG A 1 205 ? -18.625 7.262 19.984 1 74.56 205 ARG A C 1
ATOM 1542 O O . ARG A 1 205 ? -19.156 7.973 19.125 1 74.56 205 ARG A O 1
ATOM 1549 N N . PRO A 1 206 ? -17.328 7.348 20.281 1 83.06 206 PRO A N 1
ATOM 1550 C CA . PRO A 1 206 ? -16.484 8.352 19.625 1 83.06 206 PRO A CA 1
ATOM 1551 C C . PRO A 1 206 ? -16.422 8.195 18.109 1 83.06 206 PRO A C 1
ATOM 1553 O O . PRO A 1 206 ? -16.406 7.066 17.609 1 83.06 206 PRO A O 1
ATOM 1556 N N . ARG A 1 207 ? -16.578 9.297 17.438 1 88.62 207 ARG A N 1
ATOM 1557 C CA . ARG A 1 207 ? -16.453 9.367 15.977 1 88.62 207 ARG A CA 1
ATOM 1558 C C . ARG A 1 207 ? -15.695 10.617 15.555 1 88.62 207 ARG A C 1
ATOM 1560 O O . ARG A 1 207 ? -15.875 11.688 16.141 1 88.62 207 ARG A O 1
ATOM 1567 N N . VAL A 1 208 ? -14.859 10.438 14.578 1 92.44 208 VAL A N 1
ATOM 1568 C CA . VAL A 1 208 ? -14.078 11.562 14.094 1 92.44 208 VAL A CA 1
ATOM 1569 C C . VAL A 1 208 ? -14.594 12.008 12.727 1 92.44 208 VAL A C 1
ATOM 1571 O O . VAL A 1 208 ? -14.82 11.18 11.844 1 92.44 208 VAL A O 1
ATOM 1574 N N . LEU A 1 209 ? -14.875 13.25 12.617 1 95.06 209 LEU A N 1
ATOM 1575 C CA . LEU A 1 209 ? -15.133 13.859 11.312 1 95.06 209 LEU A CA 1
ATOM 1576 C C . LEU A 1 209 ? -13.875 14.539 10.773 1 95.06 209 LEU A C 1
ATOM 1578 O O . LEU A 1 209 ? -13.344 15.453 11.406 1 95.06 209 LEU A O 1
ATOM 1582 N N . MET A 1 210 ? -13.398 14.023 9.711 1 95.75 210 MET A N 1
ATOM 1583 C CA . MET A 1 210 ? -12.328 14.727 9.016 1 95.75 210 MET A CA 1
ATOM 1584 C C . MET A 1 210 ? -12.891 15.617 7.91 1 95.75 210 MET A C 1
ATOM 1586 O O . MET A 1 210 ? -13.539 15.141 6.984 1 95.75 210 MET A O 1
ATOM 1590 N N . VAL A 1 211 ? -12.68 16.922 8.039 1 96.31 211 VAL A N 1
ATOM 1591 C CA . VAL A 1 211 ? -13.078 17.844 6.992 1 96.31 211 VAL A CA 1
ATOM 1592 C C . VAL A 1 211 ? -12.023 17.875 5.891 1 96.31 211 VAL A C 1
ATOM 1594 O O . VAL A 1 211 ? -10.867 18.234 6.145 1 96.31 211 VAL A O 1
ATOM 1597 N N . VAL A 1 212 ? -12.438 17.516 4.66 1 95.31 212 VAL A N 1
ATOM 1598 C CA . VAL A 1 212 ? -11.461 17.312 3.6 1 95.31 212 VAL A CA 1
ATOM 1599 C C . VAL A 1 212 ? -11.805 18.203 2.406 1 95.31 212 VAL A C 1
ATOM 1601 O O . VAL A 1 212 ? -12.891 18.781 2.348 1 95.31 212 VAL A O 1
ATOM 1604 N N . GLN A 1 213 ? -10.797 18.438 1.512 1 93.31 213 GLN A N 1
ATOM 1605 C CA . GLN A 1 213 ? -11.023 19.141 0.252 1 93.31 213 GLN A CA 1
ATOM 1606 C C . GLN A 1 213 ? -11.664 18.219 -0.782 1 93.31 213 GLN A C 1
ATOM 1608 O O . GLN A 1 213 ? -11.469 17 -0.742 1 93.31 213 GLN A O 1
ATOM 1613 N N . PRO A 1 214 ? -12.414 18.891 -1.709 1 88.5 214 PRO A N 1
ATOM 1614 C CA . PRO A 1 214 ? -12.867 18.078 -2.832 1 88.5 214 PRO A CA 1
ATOM 1615 C C . PRO A 1 214 ? -11.711 17.547 -3.682 1 88.5 214 PRO A C 1
ATOM 1617 O O . PRO A 1 214 ? -10.727 18.25 -3.896 1 88.5 214 PRO A O 1
ATOM 1620 N N . ALA A 1 215 ? -11.664 16.375 -4.105 1 84.75 215 ALA A N 1
ATOM 1621 C CA . ALA A 1 215 ? -10.609 15.766 -4.914 1 84.75 215 ALA A CA 1
ATOM 1622 C C . ALA A 1 215 ? -9.273 15.789 -4.18 1 84.75 215 ALA A C 1
ATOM 1624 O O . ALA A 1 215 ? -8.258 16.219 -4.734 1 84.75 215 ALA A O 1
ATOM 1625 N N . GLU A 1 216 ? -9.32 15.484 -2.975 1 89.62 216 GLU A N 1
ATOM 1626 C CA . GLU A 1 216 ? -8.148 15.43 -2.111 1 89.62 216 GLU A CA 1
ATOM 1627 C C . GLU A 1 216 ? -7.023 14.617 -2.75 1 89.62 216 GLU A C 1
ATOM 1629 O O . GLU A 1 216 ? -7.215 13.445 -3.084 1 89.62 216 GLU A O 1
ATOM 1634 N N . ARG A 1 217 ? -5.797 15.203 -2.881 1 87.62 217 ARG A N 1
ATOM 1635 C CA . ARG A 1 217 ? -4.664 14.547 -3.527 1 87.62 217 ARG A CA 1
ATOM 1636 C C . ARG A 1 217 ? -3.814 13.797 -2.508 1 87.62 217 ARG A C 1
ATOM 1638 O O . ARG A 1 217 ? -2.996 12.945 -2.877 1 87.62 217 ARG A O 1
ATOM 1645 N N . ASN A 1 218 ? -3.9 14.164 -1.287 1 91.06 218 ASN A N 1
ATOM 1646 C CA . ASN A 1 218 ? -3.17 13.492 -0.219 1 91.06 218 ASN A CA 1
ATOM 1647 C C . ASN A 1 218 ? -4.051 12.492 0.518 1 91.06 218 ASN A C 1
ATOM 1649 O O . ASN A 1 218 ? -3.979 12.375 1.743 1 91.06 218 ASN A O 1
ATOM 1653 N N . VAL A 1 219 ? -4.836 11.828 -0.208 1 91.62 219 VAL A N 1
ATOM 1654 C CA . VAL A 1 219 ? -5.871 10.961 0.343 1 91.62 219 VAL A CA 1
ATOM 1655 C C . VAL A 1 219 ? -5.227 9.789 1.071 1 91.62 219 VAL A C 1
ATOM 1657 O O . VAL A 1 219 ? -5.723 9.336 2.107 1 91.62 219 VAL A O 1
ATOM 1660 N N . THR A 1 220 ? -4.148 9.219 0.585 1 92.81 220 THR A N 1
ATOM 1661 C CA . THR A 1 220 ? -3.527 8.047 1.194 1 92.81 220 THR A CA 1
ATOM 1662 C C . THR A 1 220 ? -3.006 8.375 2.59 1 92.81 220 THR A C 1
ATOM 1664 O O . THR A 1 220 ? -3.047 7.531 3.488 1 92.81 220 THR A O 1
ATOM 1667 N N . ASP A 1 221 ? -2.475 9.617 2.762 1 93.5 221 ASP A N 1
ATOM 1668 C CA . ASP A 1 221 ? -2.049 10.062 4.082 1 93.5 221 ASP A CA 1
ATOM 1669 C C . ASP A 1 221 ? -3.227 10.117 5.055 1 93.5 221 ASP A C 1
ATOM 1671 O O . ASP A 1 221 ? -3.127 9.633 6.188 1 93.5 221 ASP A O 1
ATOM 1675 N N . GLN A 1 222 ? -4.289 10.688 4.613 1 94.5 222 GLN A N 1
ATOM 1676 C CA . GLN A 1 222 ? -5.488 10.836 5.43 1 94.5 222 GLN A CA 1
ATOM 1677 C C . GLN A 1 222 ? -6.094 9.469 5.77 1 94.5 222 GLN A C 1
ATOM 1679 O O . GLN A 1 222 ? -6.469 9.227 6.918 1 94.5 222 GLN A O 1
ATOM 1684 N N . ARG A 1 223 ? -6.141 8.664 4.785 1 93.94 223 ARG A N 1
ATOM 1685 C CA . ARG A 1 223 ? -6.742 7.348 4.977 1 93.94 223 ARG A CA 1
ATOM 1686 C C . ARG A 1 223 ? -5.852 6.465 5.848 1 93.94 223 ARG A C 1
ATOM 1688 O O . ARG A 1 223 ? -6.344 5.562 6.531 1 93.94 223 ARG A O 1
ATOM 1695 N N . GLY A 1 224 ? -4.578 6.703 5.77 1 92.94 224 GLY A N 1
ATOM 1696 C CA . GLY A 1 224 ? -3.695 6.039 6.719 1 92.94 224 GLY A CA 1
ATOM 1697 C C . GLY A 1 224 ? -4.039 6.348 8.164 1 92.94 224 GLY A C 1
ATOM 1698 O O . GLY A 1 224 ? -3.986 5.461 9.023 1 92.94 224 GLY A O 1
ATOM 1699 N N . ILE A 1 225 ? -4.371 7.602 8.43 1 91.88 225 ILE A N 1
ATOM 1700 C CA . ILE A 1 225 ? -4.801 8.008 9.766 1 91.88 225 ILE A CA 1
ATOM 1701 C C . ILE A 1 225 ? -6.094 7.281 10.133 1 91.88 225 ILE A C 1
ATOM 1703 O O . ILE A 1 225 ? -6.234 6.777 11.25 1 91.88 225 ILE A O 1
ATOM 1707 N N . GLU A 1 226 ? -7 7.227 9.211 1 92.5 226 GLU A N 1
ATOM 1708 C CA . GLU A 1 226 ? -8.266 6.531 9.406 1 92.5 226 GLU A CA 1
ATOM 1709 C C . GLU A 1 226 ? -8.047 5.066 9.766 1 92.5 226 GLU A C 1
ATOM 1711 O O . GLU A 1 226 ? -8.672 4.547 10.695 1 92.5 226 GLU A O 1
ATOM 1716 N N . ALA A 1 227 ? -7.168 4.414 9.016 1 89.94 227 ALA A N 1
ATOM 1717 C CA . ALA A 1 227 ? -6.875 3.006 9.258 1 89.94 227 ALA A CA 1
ATOM 1718 C C . ALA A 1 227 ? -6.289 2.795 10.648 1 89.94 227 ALA A C 1
ATOM 1720 O O . ALA A 1 227 ? -6.664 1.853 11.352 1 89.94 227 ALA A O 1
ATOM 1721 N N . CYS A 1 228 ? -5.414 3.635 11 1 87.31 228 CYS A N 1
ATOM 1722 C CA . CYS A 1 228 ? -4.781 3.531 12.312 1 87.31 228 CYS A CA 1
ATOM 1723 C C . CYS A 1 228 ? -5.809 3.701 13.43 1 87.31 228 CYS A C 1
ATOM 1725 O O . CYS A 1 228 ? -5.797 2.955 14.406 1 87.31 228 CYS A O 1
ATOM 1727 N N . LEU A 1 229 ? -6.711 4.68 13.305 1 88.19 229 LEU A N 1
ATOM 1728 C CA . LEU A 1 229 ? -7.758 4.934 14.289 1 88.19 229 LEU A CA 1
ATOM 1729 C C . LEU A 1 229 ? -8.648 3.711 14.461 1 88.19 229 LEU A C 1
ATOM 1731 O O . LEU A 1 229 ? -8.977 3.332 15.586 1 88.19 229 LEU A O 1
ATOM 1735 N N . TRP A 1 230 ? -8.961 3.113 13.414 1 87.12 230 TRP A N 1
ATOM 1736 C CA . TRP A 1 230 ? -9.844 1.95 13.453 1 87.12 230 TRP A CA 1
ATOM 1737 C C . TRP A 1 230 ? -9.125 0.747 14.055 1 87.12 230 TRP A C 1
ATOM 1739 O O . TRP A 1 230 ? -9.648 0.093 14.961 1 87.12 230 TRP A O 1
ATOM 1749 N N . ARG A 1 231 ? -7.918 0.46 13.57 1 84.69 231 ARG A N 1
ATOM 1750 C CA . ARG A 1 231 ? -7.18 -0.735 13.961 1 84.69 231 ARG A CA 1
ATOM 1751 C C . ARG A 1 231 ? -6.773 -0.665 15.43 1 84.69 231 ARG A C 1
ATOM 1753 O O . ARG A 1 231 ? -6.789 -1.677 16.141 1 84.69 231 ARG A O 1
ATOM 1760 N N . SER A 1 232 ? -6.469 0.474 15.852 1 81.5 232 SER A N 1
ATOM 1761 C CA . SER A 1 232 ? -5.926 0.606 17.203 1 81.5 232 SER A CA 1
ATOM 1762 C C . SER A 1 232 ? -7.031 0.871 18.219 1 81.5 232 SER A C 1
ATOM 1764 O O . SER A 1 232 ? -6.926 0.458 19.375 1 81.5 232 SER A O 1
ATOM 1766 N N . HIS A 1 233 ? -8.148 1.568 17.781 1 81.75 233 HIS A N 1
ATOM 1767 C CA . HIS A 1 233 ? -9.086 2.053 18.781 1 81.75 233 HIS A CA 1
ATOM 1768 C C . HIS A 1 233 ? -10.523 1.703 18.406 1 81.75 233 HIS A C 1
ATOM 1770 O O . HIS A 1 233 ? -11.445 1.913 19.203 1 81.75 233 HIS A O 1
ATOM 1776 N N . GLY A 1 234 ? -10.703 1.217 17.25 1 82.12 234 GLY A N 1
ATOM 1777 C CA . GLY A 1 234 ? -12.055 0.917 16.812 1 82.12 234 GLY A CA 1
ATOM 1778 C C . GLY A 1 234 ? -12.906 2.158 16.609 1 82.12 234 GLY A C 1
ATOM 1779 O O . GLY A 1 234 ? -14.125 2.105 16.734 1 82.12 234 GLY A O 1
ATOM 1780 N N . VAL A 1 235 ? -12.297 3.309 16.344 1 86.25 235 VAL A N 1
ATOM 1781 C CA . VAL A 1 235 ? -13 4.578 16.172 1 86.25 235 VAL A CA 1
ATOM 1782 C C . VAL A 1 235 ? -13.211 4.875 14.695 1 86.25 235 VAL A C 1
ATOM 1784 O O . VAL A 1 235 ? -12.242 4.969 13.93 1 86.25 235 VAL A O 1
ATOM 1787 N N . PRO A 1 236 ? -14.43 5.031 14.305 1 87.31 236 PRO A N 1
ATOM 1788 C CA . PRO A 1 236 ? -14.688 5.348 12.898 1 87.31 236 PRO A CA 1
ATOM 1789 C C . PRO A 1 236 ? -14.359 6.797 12.555 1 87.31 236 PRO A C 1
ATOM 1791 O O . PRO A 1 236 ? -14.492 7.684 13.398 1 87.31 236 PRO A O 1
ATOM 1794 N N . LEU A 1 237 ? -13.953 6.992 11.375 1 91.62 237 LEU A N 1
ATOM 1795 C CA . LEU A 1 237 ? -13.68 8.312 10.82 1 91.62 237 LEU A CA 1
ATOM 1796 C C . LEU A 1 237 ? -14.508 8.555 9.562 1 91.62 237 LEU A C 1
ATOM 1798 O O . LEU A 1 237 ? -14.531 7.711 8.664 1 91.62 237 LEU A O 1
ATOM 1802 N N . VAL A 1 238 ? -15.266 9.648 9.586 1 90.94 238 VAL A N 1
ATOM 1803 C CA . VAL A 1 238 ? -16.047 10.031 8.414 1 90.94 238 VAL A CA 1
ATOM 1804 C C . VAL A 1 238 ? -15.398 11.242 7.742 1 90.94 238 VAL A C 1
ATOM 1806 O O . VAL A 1 238 ? -14.914 12.156 8.422 1 90.94 238 VAL A O 1
ATOM 1809 N N . ARG A 1 239 ? -15.359 11.219 6.473 1 92.81 239 ARG A N 1
ATOM 1810 C CA . ARG A 1 239 ? -14.781 12.312 5.695 1 92.81 239 ARG A CA 1
ATOM 1811 C C . ARG A 1 239 ? -15.859 13.109 4.977 1 92.81 239 ARG A C 1
ATOM 1813 O O . ARG A 1 239 ? -16.688 12.539 4.266 1 92.81 239 ARG A O 1
ATOM 1820 N N . MET A 1 240 ? -15.875 14.422 5.176 1 92.81 240 MET A N 1
ATOM 1821 C CA . MET A 1 240 ? -16.828 15.305 4.512 1 92.81 240 MET A CA 1
ATOM 1822 C C . MET A 1 240 ? -16.172 16.609 4.09 1 92.81 240 MET A C 1
ATOM 1824 O O . MET A 1 240 ? -15.258 17.094 4.766 1 92.81 240 MET A O 1
ATOM 1828 N N . THR A 1 241 ? -16.641 17.141 2.961 1 91.88 241 THR A N 1
ATOM 1829 C CA . THR A 1 241 ? -16.266 18.5 2.619 1 91.88 241 THR A CA 1
ATOM 1830 C C . THR A 1 241 ? -17.047 19.5 3.461 1 91.88 241 THR A C 1
ATOM 1832 O O . THR A 1 241 ? -18.047 19.156 4.074 1 91.88 241 THR A O 1
ATOM 1835 N N . MET A 1 242 ? -16.5 20.734 3.482 1 93 242 MET A N 1
ATOM 1836 C CA . MET A 1 242 ? -17.203 21.781 4.215 1 93 242 MET A CA 1
ATOM 1837 C C . MET A 1 242 ? -18.625 21.953 3.684 1 93 242 MET A C 1
ATOM 1839 O O . MET A 1 242 ? -19.547 22.203 4.453 1 93 242 MET A O 1
ATOM 1843 N N . ALA A 1 243 ? -18.781 21.797 2.42 1 90.19 243 ALA A N 1
ATOM 1844 C CA . ALA A 1 243 ? -20.078 21.922 1.784 1 90.19 243 ALA A CA 1
ATOM 1845 C C . ALA A 1 243 ? -21.016 20.797 2.234 1 90.19 243 ALA A C 1
ATOM 1847 O O . ALA A 1 243 ? -22.219 21.031 2.449 1 90.19 243 ALA A O 1
ATOM 1848 N N . GLU A 1 244 ? -20.531 19.594 2.305 1 89.88 244 GLU A N 1
ATOM 1849 C CA . GLU A 1 244 ? -21.328 18.469 2.762 1 89.88 244 GLU A CA 1
ATOM 1850 C C . GLU A 1 244 ? -21.75 18.641 4.219 1 89.88 244 GLU A C 1
ATOM 1852 O O . GLU A 1 244 ? -22.859 18.266 4.598 1 89.88 244 GLU A O 1
ATOM 1857 N N . VAL A 1 245 ? -20.875 19.203 5.023 1 92.38 245 VAL A N 1
ATOM 1858 C CA . VAL A 1 245 ? -21.188 19.484 6.422 1 92.38 245 VAL A CA 1
ATOM 1859 C C . VAL A 1 245 ? -22.328 20.484 6.508 1 92.38 245 VAL A C 1
ATOM 1861 O O . VAL A 1 245 ? -23.25 20.328 7.301 1 92.38 245 VAL A O 1
ATOM 1864 N N . GLU A 1 246 ? -22.219 21.5 5.707 1 91.81 246 GLU A N 1
ATOM 1865 C CA . GLU A 1 246 ? -23.25 22.531 5.68 1 91.81 246 GLU A CA 1
ATOM 1866 C C . GLU A 1 246 ? -24.609 21.938 5.309 1 91.81 246 GLU A C 1
ATOM 1868 O O . GLU A 1 246 ? -25.641 22.297 5.891 1 91.81 246 GLU A O 1
ATOM 1873 N N . ALA A 1 247 ? -24.609 21.062 4.402 1 89.75 247 ALA A N 1
ATOM 1874 C CA . ALA A 1 247 ? -25.844 20.484 3.875 1 89.75 247 ALA A CA 1
ATOM 1875 C C . ALA A 1 247 ? -26.453 19.5 4.867 1 89.75 247 ALA A C 1
ATOM 1877 O O . ALA A 1 247 ? -27.672 19.438 5.008 1 89.75 247 ALA A O 1
ATOM 1878 N N . ALA A 1 248 ? -25.625 18.797 5.578 1 90.12 248 ALA A N 1
ATOM 1879 C CA . ALA A 1 248 ? -26.141 17.672 6.359 1 90.12 248 ALA A CA 1
ATOM 1880 C C . ALA A 1 248 ? -26.172 18 7.848 1 90.12 248 ALA A C 1
ATOM 1882 O O . ALA A 1 248 ? -26.906 17.375 8.617 1 90.12 248 ALA A O 1
ATOM 1883 N N . GLY A 1 249 ? -25.359 18.953 8.258 1 92.25 249 GLY A N 1
ATOM 1884 C CA . GLY A 1 249 ? -25.125 19.172 9.68 1 92.25 249 GLY A CA 1
ATOM 1885 C C . GLY A 1 249 ? -26.188 20.016 10.344 1 92.25 249 GLY A C 1
ATOM 1886 O O . GLY A 1 249 ? -26.734 20.938 9.719 1 92.25 249 GLY A O 1
ATOM 1887 N N . LYS A 1 250 ? -26.469 19.625 11.602 1 93.81 250 LYS A N 1
ATOM 1888 C CA . LYS A 1 250 ? -27.359 20.391 12.461 1 93.81 250 LYS A CA 1
ATOM 1889 C C . LYS A 1 250 ? -26.906 20.359 13.914 1 93.81 250 LYS A C 1
ATOM 1891 O O . LYS A 1 250 ? -26.141 19.469 14.312 1 93.81 250 LYS A O 1
ATOM 1896 N N . LEU A 1 251 ? -27.281 21.406 14.641 1 94.25 251 LEU A N 1
ATOM 1897 C CA . LEU A 1 251 ? -27 21.438 16.062 1 94.25 251 LEU A CA 1
ATOM 1898 C C . LEU A 1 251 ? -28.25 21.156 16.875 1 94.25 251 LEU A C 1
ATOM 1900 O O . LEU A 1 251 ? -29.344 21.625 16.531 1 94.25 251 LEU A O 1
ATOM 1904 N N . SER A 1 252 ? -28.031 20.328 17.875 1 91.56 252 SER A N 1
ATOM 1905 C CA . SER A 1 252 ? -29.172 19.922 18.688 1 91.56 252 SER A CA 1
ATOM 1906 C C . SER A 1 252 ? -28.984 20.312 20.141 1 91.56 252 SER A C 1
ATOM 1908 O O . SER A 1 252 ? -27.906 20.109 20.703 1 91.56 252 SER A O 1
ATOM 1910 N N . GLY A 1 253 ? -30.094 20.875 20.766 1 90.56 253 GLY A N 1
ATOM 1911 C CA . GLY A 1 253 ? -30.109 21.156 22.203 1 90.56 253 GLY A CA 1
ATOM 1912 C C . GLY A 1 253 ? -29.281 22.359 22.594 1 90.56 253 GLY A C 1
ATOM 1913 O O . GLY A 1 253 ? -28.641 22.984 21.75 1 90.56 253 GLY A O 1
ATOM 1914 N N . PRO A 1 254 ? -29.344 22.625 23.875 1 90.69 254 PRO A N 1
ATOM 1915 C CA . PRO A 1 254 ? -28.578 23.766 24.391 1 90.69 254 PRO A CA 1
ATOM 1916 C C . PRO A 1 254 ? -27.062 23.516 24.359 1 90.69 254 PRO A C 1
ATOM 1918 O O . PRO A 1 254 ? -26.281 24.469 24.312 1 90.69 254 PRO A O 1
ATOM 1921 N N . GLU A 1 255 ? -26.75 22.266 24.344 1 89.31 255 GLU A N 1
ATOM 1922 C CA . GLU A 1 255 ? -25.328 21.922 24.312 1 89.31 255 GLU A CA 1
ATOM 1923 C C . GLU A 1 255 ? -24.781 21.953 22.891 1 89.31 255 GLU A C 1
ATOM 1925 O O . GLU A 1 255 ? -23.578 21.891 22.672 1 89.31 255 GLU A O 1
ATOM 1930 N N . ARG A 1 256 ? -25.672 22.062 21.922 1 93.56 256 ARG A N 1
ATOM 1931 C CA . ARG A 1 256 ? -25.344 22.156 20.5 1 93.56 256 ARG A CA 1
ATOM 1932 C C . ARG A 1 256 ? -24.578 20.906 20.031 1 93.56 256 ARG A C 1
ATOM 1934 O O . ARG A 1 256 ? -23.5 21.016 19.453 1 93.56 256 ARG A O 1
ATOM 1941 N N . ARG A 1 257 ? -25.219 19.812 20.297 1 90 257 ARG A N 1
ATOM 1942 C CA . ARG A 1 257 ? -24.672 18.547 19.828 1 90 257 ARG A CA 1
ATOM 1943 C C . ARG A 1 257 ? -24.703 18.469 18.297 1 90 257 ARG A C 1
ATOM 1945 O O . ARG A 1 257 ? -25.719 18.781 17.688 1 90 257 ARG A O 1
ATOM 1952 N N . LEU A 1 258 ? -23.578 18.109 17.766 1 91.06 258 LEU A N 1
ATOM 1953 C CA . LEU A 1 258 ? -23.469 18.031 16.312 1 91.06 258 LEU A CA 1
ATOM 1954 C C . LEU A 1 258 ? -24.203 16.797 15.797 1 91.06 258 LEU A C 1
ATOM 1956 O O . LEU A 1 258 ? -23.875 15.672 16.172 1 91.06 258 LEU A O 1
ATOM 1960 N N . LEU A 1 259 ? -25.188 17.062 15.039 1 87.88 259 LEU A N 1
ATOM 1961 C CA . LEU A 1 259 ? -25.906 15.977 14.383 1 87.88 259 LEU A CA 1
ATOM 1962 C C . LEU A 1 259 ? -25.453 15.828 12.938 1 87.88 259 LEU A C 1
ATOM 1964 O O . LEU A 1 259 ? -25.672 16.719 12.117 1 87.88 259 LEU A O 1
ATOM 1968 N N . LEU A 1 260 ? -24.734 14.773 12.727 1 86.5 260 LEU A N 1
ATOM 1969 C CA . LEU A 1 260 ? -24.375 14.289 11.391 1 86.5 260 LEU A CA 1
ATOM 1970 C C . LEU A 1 260 ? -24.875 12.867 11.188 1 86.5 260 LEU A C 1
ATOM 1972 O O . LEU A 1 260 ? -25.188 12.164 12.148 1 86.5 260 LEU A O 1
ATOM 1976 N N . PRO A 1 261 ? -25.078 12.422 9.953 1 72.31 261 PRO A N 1
ATOM 1977 C CA . PRO A 1 261 ? -25.562 11.055 9.75 1 72.31 261 PRO A CA 1
ATOM 1978 C C . PRO A 1 261 ? -24.812 10.031 10.586 1 72.31 261 PRO A C 1
ATOM 1980 O O . PRO A 1 261 ? -25.422 9.125 11.164 1 72.31 261 PRO A O 1
ATOM 1983 N N . ASP A 1 262 ? -23.547 10.227 10.82 1 70.75 262 ASP A N 1
ATOM 1984 C CA . ASP A 1 262 ? -22.766 9.273 11.594 1 70.75 262 ASP A CA 1
ATOM 1985 C C . ASP A 1 262 ? -22.312 9.883 12.922 1 70.75 262 ASP A C 1
ATOM 1987 O O . ASP A 1 262 ? -21.688 9.211 13.734 1 70.75 262 ASP A O 1
ATOM 1991 N N . GLY A 1 263 ? -22.734 11.125 13.227 1 72 263 GLY A N 1
ATOM 1992 C CA . GLY A 1 263 ? -22.281 11.812 14.43 1 72 263 GLY A CA 1
ATOM 1993 C C . GLY A 1 263 ? -20.812 12.141 14.414 1 72 263 GLY A C 1
ATOM 1994 O O . GLY A 1 263 ? -20.062 11.633 13.57 1 72 263 GLY A O 1
ATOM 1995 N N . ALA A 1 264 ? -20.406 13.094 15.266 1 82.56 264 ALA A N 1
ATOM 1996 C CA . ALA A 1 264 ? -18.984 13.414 15.375 1 82.56 264 ALA A CA 1
ATOM 1997 C C . ALA A 1 264 ? -18.672 14.008 16.75 1 82.56 264 ALA A C 1
ATOM 1999 O O . ALA A 1 264 ? -19.344 14.922 17.219 1 82.56 264 ALA A O 1
ATOM 2000 N N . SER A 1 265 ? -17.703 13.336 17.375 1 88.31 265 SER A N 1
ATOM 2001 C CA . SER A 1 265 ? -17.234 13.844 18.656 1 88.31 265 SER A CA 1
ATOM 2002 C C . SER A 1 265 ? -15.984 14.703 18.5 1 88.31 265 SER A C 1
ATOM 2004 O O . SER A 1 265 ? -15.68 15.531 19.359 1 88.31 265 SER A O 1
ATOM 2006 N N . VAL A 1 266 ? -15.281 14.492 17.469 1 92.38 266 VAL A N 1
ATOM 2007 C CA . VAL A 1 266 ? -14.078 15.25 17.141 1 92.38 266 VAL A CA 1
ATOM 2008 C C . VAL A 1 266 ? -14.117 15.68 15.68 1 92.38 266 VAL A C 1
ATOM 2010 O O . VAL A 1 266 ? -14.5 14.898 14.805 1 92.38 266 VAL A O 1
ATOM 2013 N N . VAL A 1 267 ? -13.844 16.906 15.469 1 94.88 267 VAL A N 1
ATOM 2014 C CA . VAL A 1 267 ? -13.719 17.438 14.109 1 94.88 267 VAL A CA 1
ATOM 2015 C C . VAL A 1 267 ? -12.25 17.719 13.797 1 94.88 267 VAL A C 1
ATOM 2017 O O . VAL A 1 267 ? -11.609 18.516 14.492 1 94.88 267 VAL A O 1
ATOM 2020 N N . TYR A 1 268 ? -11.711 17.047 12.852 1 95.75 268 TYR A N 1
ATOM 2021 C CA . TYR A 1 268 ? -10.32 17.219 12.422 1 95.75 268 TYR A CA 1
ATOM 2022 C C . TYR A 1 268 ? -10.25 17.891 11.062 1 95.75 268 TYR A C 1
ATOM 2024 O O . TYR A 1 268 ? -10.578 17.281 10.039 1 95.75 268 TYR A O 1
ATOM 2032 N N . PHE A 1 269 ? -9.742 19.094 11.047 1 96.25 269 PHE A N 1
ATOM 2033 C CA . PHE A 1 269 ? -9.711 19.875 9.82 1 96.25 269 PHE A CA 1
ATOM 2034 C C . PHE A 1 269 ? -8.477 19.547 9 1 96.25 269 PHE A C 1
ATOM 2036 O O . PHE A 1 269 ? -7.348 19.828 9.414 1 96.25 269 PHE A O 1
ATOM 2043 N N . ARG A 1 270 ? -8.672 18.953 7.832 1 95.31 270 ARG A N 1
ATOM 2044 C CA . ARG A 1 270 ? -7.645 18.812 6.805 1 95.31 270 ARG A CA 1
ATOM 2045 C C . ARG A 1 270 ? -7.941 19.703 5.605 1 95.31 270 ARG A C 1
ATOM 2047 O O . ARG A 1 270 ? -7.383 19.5 4.523 1 95.31 270 ARG A O 1
ATOM 2054 N N . ALA A 1 271 ? -8.867 20.562 5.789 1 94.75 271 ALA A N 1
ATOM 2055 C CA . ALA A 1 271 ? -9.273 21.641 4.891 1 94.75 271 ALA A CA 1
ATOM 2056 C C . ALA A 1 271 ? -9.68 22.891 5.672 1 94.75 271 ALA A C 1
ATOM 2058 O O . ALA A 1 271 ? -9.602 22.906 6.902 1 94.75 271 ALA A O 1
ATOM 2059 N N . GLY A 1 272 ? -9.961 23.953 4.992 1 92.88 272 GLY A N 1
ATOM 2060 C CA . GLY A 1 272 ? -10.43 25.172 5.641 1 92.88 272 GLY A CA 1
ATOM 2061 C C . GLY A 1 272 ? -9.336 26.203 5.832 1 92.88 272 GLY A C 1
ATOM 2062 O O . GLY A 1 272 ? -9.547 27.234 6.48 1 92.88 272 GLY A O 1
ATOM 2063 N N . TYR A 1 273 ? -8.195 25.938 5.254 1 89.31 273 TYR A N 1
ATOM 2064 C CA . TYR A 1 273 ? -7.062 26.828 5.484 1 89.31 273 TYR A CA 1
ATOM 2065 C C . TYR A 1 273 ? -6.852 27.766 4.301 1 89.31 273 TYR A C 1
ATOM 2067 O O . TYR A 1 273 ? -5.961 28.609 4.324 1 89.31 273 TYR A O 1
ATOM 2075 N N . THR A 1 274 ? -7.613 27.594 3.258 1 86.38 274 THR A N 1
ATOM 2076 C CA . THR A 1 274 ? -7.547 28.453 2.08 1 86.38 274 THR A CA 1
ATOM 2077 C C . THR A 1 274 ? -8.945 28.906 1.671 1 86.38 274 THR A C 1
ATOM 2079 O O . THR A 1 274 ? -9.93 28.219 1.924 1 86.38 274 THR A O 1
ATOM 2082 N N . PRO A 1 275 ? -9.016 30.094 1.088 1 85.81 275 PRO A N 1
ATOM 2083 C CA . PRO A 1 275 ? -10.32 30.578 0.631 1 85.81 275 PRO A CA 1
ATOM 2084 C C . PRO A 1 275 ? -11.016 29.594 -0.316 1 85.81 275 PRO A C 1
ATOM 2086 O O . PRO A 1 275 ? -12.242 29.547 -0.36 1 85.81 275 PRO A O 1
ATOM 2089 N N . ASN A 1 276 ? -10.258 28.766 -1.008 1 85.31 276 ASN A N 1
ATOM 2090 C CA . ASN A 1 276 ? -10.805 27.828 -1.976 1 85.31 276 ASN A CA 1
ATOM 2091 C C . ASN A 1 276 ? -11.648 26.75 -1.294 1 85.31 276 ASN A C 1
ATOM 2093 O O . ASN A 1 276 ? -12.445 26.078 -1.944 1 85.31 276 ASN A O 1
ATOM 2097 N N . ASP A 1 277 ? -11.445 26.625 -0.048 1 89.81 277 ASP A N 1
ATOM 2098 C CA . ASP A 1 277 ? -12.203 25.641 0.698 1 89.81 277 ASP A CA 1
ATOM 2099 C C . ASP A 1 277 ? -13.586 26.172 1.077 1 89.81 277 ASP A C 1
ATOM 2101 O O . ASP A 1 277 ? -14.406 25.438 1.628 1 89.81 277 ASP A O 1
ATOM 2105 N N . TYR A 1 278 ? -13.789 27.453 0.696 1 89.19 278 TYR A N 1
ATOM 2106 C CA . TYR A 1 278 ? -15.039 28.125 0.998 1 89.19 278 TYR A CA 1
ATOM 2107 C C . TYR A 1 278 ? -15.672 28.703 -0.268 1 89.19 278 TYR A C 1
ATOM 2109 O O . TYR A 1 278 ? -15.758 29.922 -0.428 1 89.19 278 TYR A O 1
ATOM 2117 N N . PRO A 1 279 ? -16.078 27.906 -1.222 1 76.19 279 PRO A N 1
ATOM 2118 C CA . PRO A 1 279 ? -16.438 28.375 -2.559 1 76.19 279 PRO A CA 1
ATOM 2119 C C . PRO A 1 279 ? -17.656 29.297 -2.547 1 76.19 279 PRO A C 1
ATOM 2121 O O . PRO A 1 279 ? -17.812 30.125 -3.451 1 76.19 279 PRO A O 1
ATOM 2124 N N . THR A 1 280 ? -18.672 29.109 -1.79 1 68.94 280 THR A N 1
ATOM 2125 C CA . THR A 1 280 ? -19.812 30.016 -1.809 1 68.94 280 THR A CA 1
ATOM 2126 C C . THR A 1 280 ? -20.016 30.672 -0.442 1 68.94 280 THR A C 1
ATOM 2128 O O . THR A 1 280 ? -19.484 30.188 0.562 1 68.94 280 THR A O 1
ATOM 2131 N N . ALA A 1 281 ? -20.531 31.938 -0.546 1 60.12 281 ALA A N 1
ATOM 2132 C CA . ALA A 1 281 ? -20.828 32.688 0.675 1 60.12 281 ALA A CA 1
ATOM 2133 C C . ALA A 1 281 ? -21.547 31.781 1.69 1 60.12 281 ALA A C 1
ATOM 2135 O O . ALA A 1 281 ? -21.266 31.859 2.889 1 60.12 281 ALA A O 1
ATOM 2136 N N . ARG A 1 282 ? -22.359 30.938 1.26 1 61.59 282 ARG A N 1
ATOM 2137 C CA . ARG A 1 282 ? -23.141 30.062 2.117 1 61.59 282 ARG A CA 1
ATOM 2138 C C . ARG A 1 282 ? -22.438 28.734 2.346 1 61.59 282 ARG A C 1
ATOM 2140 O O . ARG A 1 282 ? -22.297 28.281 3.484 1 61.59 282 ARG A O 1
ATOM 2147 N N . GLY A 1 283 ? -21.812 28.234 1.343 1 63.53 283 GLY A N 1
ATOM 2148 C CA . GLY A 1 283 ? -21.547 26.797 1.379 1 63.53 283 GLY A CA 1
ATOM 2149 C C . GLY A 1 283 ? -20.234 26.453 2.057 1 63.53 283 GLY A C 1
ATOM 2150 O O . GLY A 1 283 ? -20.078 25.344 2.586 1 63.53 283 GLY A O 1
ATOM 2151 N N . GLY A 1 284 ? -19.5 27.25 2.41 1 84.88 284 GLY A N 1
ATOM 2152 C CA . GLY A 1 284 ? -18.297 26.875 3.123 1 84.88 284 GLY A CA 1
ATOM 2153 C C . GLY A 1 284 ? -18.188 27.516 4.496 1 84.88 284 GLY A C 1
ATOM 2154 O O . GLY A 1 284 ? -17.984 26.812 5.492 1 84.88 284 GLY A O 1
ATOM 2155 N N . TRP A 1 285 ? -18.688 28.625 4.59 1 92.62 285 TRP A N 1
ATOM 2156 C CA . TRP A 1 285 ? -18.516 29.359 5.832 1 92.62 285 TRP A CA 1
ATOM 2157 C C . TRP A 1 285 ? -19.578 28.953 6.852 1 92.62 285 TRP A C 1
ATOM 2159 O O . TRP A 1 285 ? -19.297 28.859 8.047 1 92.62 285 TRP A O 1
ATOM 2169 N N . SER A 1 286 ? -20.797 28.688 6.352 1 93.25 286 SER A N 1
ATOM 2170 C CA . SER A 1 286 ? -21.844 28.25 7.262 1 93.25 286 SER A CA 1
ATOM 2171 C C . SER A 1 286 ? -21.516 26.875 7.859 1 93.25 286 SER A C 1
ATOM 2173 O O . SER A 1 286 ? -21.875 26.594 9 1 93.25 286 SER A O 1
ATOM 2175 N N . GLY A 1 287 ? -20.906 26.031 7.043 1 93.56 287 GLY A N 1
ATOM 2176 C CA . GLY A 1 287 ? -20.453 24.75 7.566 1 93.56 287 GLY A CA 1
ATOM 2177 C C . GLY A 1 287 ? -19.406 24.891 8.656 1 93.56 287 GLY A C 1
ATOM 2178 O O . GLY A 1 287 ? -19.469 24.234 9.688 1 93.56 287 GLY A O 1
ATOM 2179 N N . ARG A 1 288 ? -18.438 25.797 8.391 1 96 288 ARG A N 1
ATOM 2180 C CA . ARG A 1 288 ? -17.406 26.062 9.375 1 96 288 ARG A CA 1
ATOM 2181 C C . ARG A 1 288 ? -18.016 26.625 10.664 1 96 288 ARG A C 1
ATOM 2183 O O . ARG A 1 288 ? -17.641 26.203 11.766 1 96 288 ARG A O 1
ATOM 2190 N N . GLU A 1 289 ? -18.906 27.547 10.492 1 95.75 289 GLU A N 1
ATOM 2191 C CA . GLU A 1 289 ? -19.578 28.141 11.648 1 95.75 289 GLU A CA 1
ATOM 2192 C C . GLU A 1 289 ? -20.328 27.078 12.445 1 95.75 289 GLU A C 1
ATOM 2194 O O . GLU A 1 289 ? -20.266 27.062 13.68 1 95.75 289 GLU A O 1
ATOM 2199 N N . LEU A 1 290 ? -21.031 26.219 11.727 1 95 290 LEU A N 1
ATOM 2200 C CA . LEU A 1 290 ? -21.781 25.141 12.359 1 95 290 LEU A CA 1
ATOM 2201 C C . LEU A 1 290 ? -20.859 24.281 13.219 1 95 290 LEU A C 1
ATOM 2203 O O . LEU A 1 290 ? -21.172 23.969 14.367 1 95 290 LEU A O 1
ATOM 2207 N N . LEU A 1 291 ? -19.75 23.906 12.703 1 96.31 291 LEU A N 1
ATOM 2208 C CA . LEU A 1 291 ? -18.812 23.047 13.398 1 96.31 291 LEU A CA 1
ATOM 2209 C C . LEU A 1 291 ? -18.219 23.75 14.609 1 96.31 291 LEU A C 1
ATOM 2211 O O . LEU A 1 291 ? -18.094 23.156 15.688 1 96.31 291 LEU A O 1
ATOM 2215 N N . GLU A 1 292 ? -17.875 25.016 14.453 1 96.94 292 GLU A N 1
ATOM 2216 C CA . GLU A 1 292 ? -17.266 25.781 15.547 1 96.94 292 GLU A CA 1
ATOM 2217 C C . GLU A 1 292 ? -18.25 25.953 16.703 1 96.94 292 GLU A C 1
ATOM 2219 O O . GLU A 1 292 ? -17.844 26 17.859 1 96.94 292 GLU A O 1
ATOM 2224 N N . ARG A 1 293 ? -19.516 26.062 16.375 1 96.19 293 ARG A N 1
ATOM 2225 C CA . ARG A 1 293 ? -20.547 26.266 17.391 1 96.19 293 ARG A CA 1
ATOM 2226 C C . ARG A 1 293 ? -20.891 24.969 18.094 1 96.19 293 ARG A C 1
ATOM 2228 O O . ARG A 1 293 ? -21.453 24.969 19.203 1 96.19 293 ARG A O 1
ATOM 2235 N N . SER A 1 294 ? -20.578 23.859 17.5 1 95.38 294 SER A N 1
ATOM 2236 C CA . SER A 1 294 ? -20.984 22.562 18 1 95.38 294 SER A CA 1
ATOM 2237 C C . SER A 1 294 ? -20.203 22.188 19.266 1 95.38 294 SER A C 1
ATOM 2239 O O . SER A 1 294 ? -19.188 22.812 19.578 1 95.38 294 SER A O 1
ATOM 2241 N N . HIS A 1 295 ? -20.672 21.141 19.922 1 93.38 295 HIS A N 1
ATOM 2242 C CA . HIS A 1 295 ? -20.016 20.641 21.141 1 93.38 295 HIS A CA 1
ATOM 2243 C C . HIS A 1 295 ? -18.891 19.672 20.781 1 93.38 295 HIS A C 1
ATOM 2245 O O . HIS A 1 295 ? -18.25 19.109 21.688 1 93.38 295 HIS A O 1
ATOM 2251 N N . ALA A 1 296 ? -18.625 19.422 19.5 1 92.81 296 ALA A N 1
ATOM 2252 C CA . ALA A 1 296 ? -17.516 18.562 19.094 1 92.81 296 ALA A CA 1
ATOM 2253 C C . ALA A 1 296 ? -16.172 19.203 19.422 1 92.81 296 ALA A C 1
ATOM 2255 O O . ALA A 1 296 ? -16.062 20.438 19.453 1 92.81 296 ALA A O 1
ATOM 2256 N N . ILE A 1 297 ? -15.234 18.375 19.734 1 92.94 297 ILE A N 1
ATOM 2257 C CA . ILE A 1 297 ? -13.875 18.875 19.922 1 92.94 297 ILE A CA 1
ATOM 2258 C C . ILE A 1 297 ? -13.273 19.219 18.562 1 92.94 297 ILE A C 1
ATOM 2260 O O . ILE A 1 297 ? -13.195 18.359 17.672 1 92.94 297 ILE A O 1
ATOM 2264 N N . LYS A 1 298 ? -12.922 20.469 18.375 1 95 298 LYS A N 1
ATOM 2265 C CA . LYS A 1 298 ? -12.359 20.875 17.094 1 95 298 LYS A CA 1
ATOM 2266 C C . LYS A 1 298 ? -10.836 20.75 17.094 1 95 298 LYS A C 1
ATOM 2268 O O . LYS A 1 298 ? -10.188 21.031 18.094 1 95 298 LYS A O 1
ATOM 2273 N N . CYS A 1 299 ? -10.258 20.297 16 1 95.69 299 CYS A N 1
ATOM 2274 C CA . CYS A 1 299 ? -8.82 20.234 15.75 1 95.69 299 CYS A CA 1
ATOM 2275 C C . CYS A 1 299 ? -8.484 20.766 14.367 1 95.69 299 CYS A C 1
ATOM 2277 O O . CYS A 1 299 ? -8.602 20.047 13.367 1 95.69 299 CYS A O 1
ATOM 2279 N N . PRO A 1 300 ? -8.07 21.984 14.273 1 96 300 PRO A N 1
ATOM 2280 C CA . PRO A 1 300 ? -8 22.938 15.383 1 96 300 PRO A CA 1
ATOM 2281 C C . PRO A 1 300 ? -9.312 23.688 15.602 1 96 300 PRO A C 1
ATOM 2283 O O . PRO A 1 300 ? -10.18 23.688 14.727 1 96 300 PRO A O 1
ATOM 2286 N N . SER A 1 301 ? -9.438 24.297 16.766 1 96.38 301 SER A N 1
ATOM 2287 C CA . SER A 1 301 ? -10.492 25.297 16.953 1 96.38 301 SER A CA 1
ATOM 2288 C C . SER A 1 301 ? -10.203 26.562 16.156 1 96.38 301 SER A C 1
ATOM 2290 O O . SER A 1 301 ? -9.086 26.766 15.664 1 96.38 301 SER A O 1
ATOM 2292 N N . ILE A 1 302 ? -11.211 27.406 16 1 96.19 302 ILE A N 1
ATOM 2293 C CA . ILE A 1 302 ? -11.055 28.656 15.281 1 96.19 302 ILE A CA 1
ATOM 2294 C C . ILE A 1 302 ? -9.984 29.516 15.961 1 96.19 302 ILE A C 1
ATOM 2296 O O . ILE A 1 302 ? -9.25 30.234 15.289 1 96.19 302 ILE A O 1
ATOM 2300 N N . GLY A 1 303 ? -9.922 29.469 17.281 1 94.12 303 GLY A N 1
ATOM 2301 C CA . GLY A 1 303 ? -8.867 30.156 18 1 94.12 303 GLY A CA 1
ATOM 2302 C C . GLY A 1 303 ? -7.48 29.641 17.656 1 94.12 303 GLY A C 1
ATOM 2303 O O . GLY A 1 303 ? -6.566 30.438 17.391 1 94.12 303 GLY A O 1
ATOM 2304 N N . GLN A 1 304 ? -7.332 28.312 17.656 1 94.44 304 GLN A N 1
ATOM 2305 C CA . GLN A 1 304 ? -6.055 27.703 17.312 1 94.44 304 GLN A CA 1
ATOM 2306 C C . GLN A 1 304 ? -5.672 28 15.867 1 94.44 304 GLN A C 1
ATOM 2308 O O . GLN A 1 304 ? -4.492 28.188 15.562 1 94.44 304 GLN A O 1
ATOM 2313 N N . HIS A 1 305 ? -6.633 27.969 14.969 1 93.38 305 HIS A N 1
ATOM 2314 C CA . HIS A 1 305 ? -6.41 28.312 13.57 1 93.38 305 HIS A CA 1
ATOM 2315 C C . HIS A 1 305 ? -5.879 29.734 13.43 1 93.38 305 HIS A C 1
ATOM 2317 O O . HIS A 1 305 ? -4.898 29.969 12.719 1 93.38 305 HIS A O 1
ATOM 2323 N N . LEU A 1 306 ? -6.504 30.656 14.102 1 90 306 LEU A N 1
ATOM 2324 C CA . LEU A 1 306 ? -6.082 32.062 14.062 1 90 306 LEU A CA 1
ATOM 2325 C C . LEU A 1 306 ? -4.691 32.219 14.664 1 90 306 LEU A C 1
ATOM 2327 O O . LEU A 1 306 ? -3.895 33.031 14.18 1 90 306 LEU A O 1
ATOM 2331 N N . ALA A 1 307 ? -4.465 31.422 15.695 1 87.31 307 ALA A N 1
ATOM 2332 C CA . ALA A 1 307 ? -3.162 31.484 16.344 1 87.31 307 ALA A CA 1
ATOM 2333 C C . ALA A 1 307 ? -2.045 31.062 15.398 1 87.31 307 ALA A C 1
ATOM 2335 O O . ALA A 1 307 ? -0.898 31.5 15.555 1 87.31 307 ALA A O 1
ATOM 2336 N N . GLY A 1 308 ? -2.398 30.188 14.445 1 82.56 308 GLY A N 1
ATOM 2337 C CA . GLY A 1 308 ? -1.41 29.672 13.508 1 82.56 308 GLY A CA 1
ATOM 2338 C C . GLY A 1 308 ? -1.253 30.547 12.273 1 82.56 308 GLY A C 1
ATOM 2339 O O . GLY A 1 308 ? -0.359 30.312 11.453 1 82.56 308 GLY A O 1
ATOM 2340 N N . THR A 1 309 ? -2.24 31.422 12.07 1 73.12 309 THR A N 1
ATOM 2341 C CA . THR A 1 309 ? -2.121 32.312 10.922 1 73.12 309 THR A CA 1
ATOM 2342 C C . THR A 1 309 ? -0.836 33.125 11 1 73.12 309 THR A C 1
ATOM 2344 O O . THR A 1 309 ? -0.409 33.531 12.086 1 73.12 309 THR A O 1
ATOM 2347 N N . LYS A 1 310 ? -0.108 32.906 9.977 1 57.25 310 LYS A N 1
ATOM 2348 C CA . LYS A 1 310 ? 1.24 33.469 9.898 1 57.25 310 LYS A CA 1
ATOM 2349 C C . LYS A 1 310 ? 1.318 34.812 10.594 1 57.25 310 LYS A C 1
ATOM 2351 O O . LYS A 1 310 ? 2.293 35.125 11.289 1 57.25 310 LYS A O 1
ATOM 2356 N N . LYS A 1 311 ? 0.267 35.594 10.414 1 48.31 311 LYS A N 1
ATOM 2357 C CA . LYS A 1 311 ? 0.377 36.906 11.039 1 48.31 311 LYS A CA 1
ATOM 2358 C C . LYS A 1 311 ? 0.103 36.812 12.539 1 48.31 311 LYS A C 1
ATOM 2360 O O . LYS A 1 311 ? 0.713 37.531 13.328 1 48.31 311 LYS A O 1
ATOM 2365 N N . ALA A 1 312 ? -0.99 36.094 12.781 1 42.56 312 ALA A N 1
ATOM 2366 C CA . ALA A 1 312 ? -1.31 36.094 14.203 1 42.56 312 ALA A CA 1
ATOM 2367 C C . ALA A 1 312 ? -0.164 35.469 15.016 1 42.56 312 ALA A C 1
ATOM 2369 O O . ALA A 1 312 ? 0.234 36.031 16.047 1 42.56 312 ALA A O 1
ATOM 2370 N N . ILE A 1 313 ? 0.073 34.312 14.406 1 43.53 313 ILE A N 1
ATOM 2371 C CA . ILE A 1 313 ? 1.27 33.781 15.047 1 43.53 313 ILE A CA 1
ATOM 2372 C C . ILE A 1 313 ? 2.494 34.562 14.602 1 43.53 313 ILE A C 1
ATOM 2374 O O . ILE A 1 313 ? 3.42 34.781 15.383 1 43.53 313 ILE A O 1
ATOM 2378 N N . SER A 1 314 ? 2.234 35.062 13.281 1 39.78 314 SER A N 1
ATOM 2379 C CA . SER A 1 314 ? 3.334 35.906 12.844 1 39.78 314 SER A CA 1
ATOM 2380 C C . SER A 1 314 ? 3.352 37.219 13.617 1 39.78 314 SER A C 1
ATOM 2382 O O . SER A 1 314 ? 4.422 37.75 13.93 1 39.78 314 SER A O 1
ATOM 2384 N N . ARG A 1 315 ? 2.027 37.812 13.625 1 35.84 315 ARG A N 1
ATOM 2385 C CA . ARG A 1 315 ? 2.045 38.969 14.531 1 35.84 315 ARG A CA 1
ATOM 2386 C C . ARG A 1 315 ? 2.277 38.531 15.969 1 35.84 315 ARG A C 1
ATOM 2388 O O . ARG A 1 315 ? 2.816 39.281 16.781 1 35.84 315 ARG A O 1
ATOM 2395 N N . ALA A 1 316 ? 1.29 37.531 16.266 1 35.09 316 ALA A N 1
ATOM 2396 C CA . ALA A 1 316 ? 1.961 36.812 17.344 1 35.09 316 ALA A CA 1
ATOM 2397 C C . ALA A 1 316 ? 3.324 36.281 16.906 1 35.09 316 ALA A C 1
ATOM 2399 O O . ALA A 1 316 ? 3.514 35.094 16.766 1 35.09 316 ALA A O 1
ATOM 2400 N N . ARG A 1 317 ? 3.666 36.562 15.734 1 34.25 317 ARG A N 1
ATOM 2401 C CA . ARG A 1 317 ? 5.074 36.219 15.539 1 34.25 317 ARG A CA 1
ATOM 2402 C C . ARG A 1 317 ? 5.785 36.031 16.875 1 34.25 317 ARG A C 1
ATOM 2404 O O . ARG A 1 317 ? 5.945 37 17.641 1 34.25 317 ARG A O 1
ATOM 2411 N N . VAL A 1 318 ? 5.539 35.094 17.375 1 37.94 318 VAL A N 1
ATOM 2412 C CA . VAL A 1 318 ? 6.34 34.5 18.438 1 37.94 318 VAL A CA 1
ATOM 2413 C C . VAL A 1 318 ? 7.766 35.031 18.375 1 37.94 318 VAL A C 1
ATOM 2415 O O . VAL A 1 318 ? 8.336 35.438 19.391 1 37.94 318 VAL A O 1
ATOM 2418 N N . GLN A 1 319 ? 8.305 34.938 17.062 1 37.19 319 GLN A N 1
ATOM 2419 C CA . GLN A 1 319 ? 9.633 35.562 17.031 1 37.19 319 GLN A CA 1
ATOM 2420 C C . GLN A 1 319 ? 9.531 37.094 17.094 1 37.19 319 GLN A C 1
ATOM 2422 O O . GLN A 1 319 ? 10.305 37.75 17.797 1 37.19 319 GLN A O 1
ATOM 2427 N N . GLN A 1 320 ? 8.703 37.812 16.156 1 40.41 320 GLN A N 1
ATOM 2428 C CA . GLN A 1 320 ? 8.641 39.25 16.375 1 40.41 320 GLN A CA 1
ATOM 2429 C C . GLN A 1 320 ? 7.855 39.562 17.641 1 40.41 320 GLN A C 1
ATOM 2431 O O . GLN A 1 320 ? 8.266 40.438 18.438 1 40.41 320 GLN A O 1
ATOM 2436 N N . LEU A 1 321 ? 6.645 39.031 17.734 1 41.84 321 LEU A N 1
ATOM 2437 C CA . LEU A 1 321 ? 5.922 39.281 18.969 1 41.84 321 LEU A CA 1
ATOM 2438 C C . LEU A 1 321 ? 6.551 38.5 20.125 1 41.84 321 LEU A C 1
ATOM 2440 O O . LEU A 1 321 ? 6.609 39 21.25 1 41.84 321 LEU A O 1
ATOM 2444 N N . LEU A 1 322 ? 6.906 37.25 19.828 1 42.28 322 LEU A N 1
ATOM 2445 C CA . LEU A 1 322 ? 7.75 36.562 20.812 1 42.28 322 LEU A CA 1
ATOM 2446 C C . LEU A 1 322 ? 9.141 37.188 20.859 1 42.28 322 LEU A C 1
ATOM 2448 O O . LEU A 1 322 ? 9.875 37 21.844 1 42.28 322 LEU A O 1
ATOM 2452 N N . ALA A 1 323 ? 9.375 37.688 19.688 1 47.66 323 ALA A N 1
ATOM 2453 C CA . ALA A 1 323 ? 10.57 38.531 19.828 1 47.66 323 ALA A CA 1
ATOM 2454 C C . ALA A 1 323 ? 10.297 39.75 20.734 1 47.66 323 ALA A C 1
ATOM 2456 O O . ALA A 1 323 ? 11.219 40.312 21.297 1 47.66 323 ALA A O 1
ATOM 2457 N N . ASP A 1 324 ? 8.898 39.938 20.609 1 54.75 324 ASP A N 1
ATOM 2458 C CA . ASP A 1 324 ? 8.57 40.812 21.719 1 54.75 324 ASP A CA 1
ATOM 2459 C C . ASP A 1 324 ? 8.594 40.094 23.047 1 54.75 324 ASP A C 1
ATOM 2461 O O . ASP A 1 324 ? 7.797 39.156 23.266 1 54.75 324 ASP A O 1
ATOM 2465 N N . GLU A 1 325 ? 9.5 40.25 23.562 1 62.62 325 GLU A N 1
ATOM 2466 C CA . GLU A 1 325 ? 9.789 39.625 24.859 1 62.62 325 GLU A CA 1
ATOM 2467 C C . GLU A 1 325 ? 8.562 39.656 25.766 1 62.62 325 GLU A C 1
ATOM 2469 O O . GLU A 1 325 ? 8.328 38.719 26.531 1 62.62 325 GLU A O 1
ATOM 2474 N N . ALA A 1 326 ? 7.727 40.656 25.453 1 69.19 326 ALA A N 1
ATOM 2475 C CA . ALA A 1 326 ? 6.594 40.812 26.359 1 69.19 326 ALA A CA 1
ATOM 2476 C C . ALA A 1 326 ? 5.508 39.781 26.062 1 69.19 326 ALA A C 1
ATOM 2478 O O . ALA A 1 326 ? 4.934 39.188 26.984 1 69.19 326 ALA A O 1
ATOM 2479 N N . ALA A 1 327 ? 5.215 39.562 24.812 1 72.94 327 ALA A N 1
ATOM 2480 C CA . ALA A 1 327 ? 4.188 38.594 24.438 1 72.94 327 ALA A CA 1
ATOM 2481 C C . ALA A 1 327 ? 4.617 37.188 24.828 1 72.94 327 ALA A C 1
ATOM 2483 O O . ALA A 1 327 ? 3.811 36.406 25.328 1 72.94 327 ALA A O 1
ATOM 2484 N N . LEU A 1 328 ? 5.832 36.875 24.562 1 77.94 328 LEU A N 1
ATOM 2485 C CA . LEU A 1 328 ? 6.336 35.562 24.922 1 77.94 328 LEU A CA 1
ATOM 2486 C C . LEU A 1 328 ? 6.266 35.344 26.438 1 77.94 328 LEU A C 1
ATOM 2488 O O . LEU A 1 328 ? 5.926 34.25 26.891 1 77.94 328 LEU A O 1
ATOM 2492 N N . ALA A 1 329 ? 6.578 36.406 27.094 1 78.38 329 ALA A N 1
ATOM 2493 C CA . ALA A 1 329 ? 6.539 36.312 28.547 1 78.38 329 ALA A CA 1
ATOM 2494 C C . ALA A 1 329 ? 5.113 36.062 29.047 1 78.38 329 ALA A C 1
ATOM 2496 O O . ALA A 1 329 ? 4.902 35.375 30.047 1 78.38 329 ALA A O 1
ATOM 2497 N N . ARG A 1 330 ? 4.207 36.562 28.234 1 83.25 330 ARG A N 1
ATOM 2498 C CA . ARG A 1 330 ? 2.809 36.438 28.625 1 83.25 330 ARG A CA 1
ATOM 2499 C C . ARG A 1 330 ? 2.307 35 28.438 1 83.25 330 ARG A C 1
ATOM 2501 O O . ARG A 1 330 ? 1.536 34.5 29.25 1 83.25 330 ARG A O 1
ATOM 2508 N N . PHE A 1 331 ? 2.717 34.375 27.406 1 87.75 331 PHE A N 1
ATOM 2509 C CA . PHE A 1 331 ? 2.055 33.125 27.031 1 87.75 331 PHE A CA 1
ATOM 2510 C C . PHE A 1 331 ? 2.963 31.922 27.297 1 87.75 331 PHE A C 1
ATOM 2512 O O . PHE A 1 331 ? 2.498 30.781 27.344 1 87.75 331 PHE A O 1
ATOM 2519 N N . ALA A 1 332 ? 4.25 32.25 27.5 1 86.81 332 ALA A N 1
ATOM 2520 C CA . ALA A 1 332 ? 5.137 31.125 27.859 1 86.81 332 ALA A CA 1
ATOM 2521 C C . ALA A 1 332 ? 4.852 30.641 29.266 1 86.81 332 ALA A C 1
ATOM 2523 O O . ALA A 1 332 ? 4.434 31.406 30.141 1 86.81 332 ALA A O 1
ATOM 2524 N N . GLY A 1 333 ? 5.066 29.344 29.531 1 86.25 333 GLY A N 1
ATOM 2525 C CA . GLY A 1 333 ? 4.812 28.734 30.828 1 86.25 333 GLY A CA 1
ATOM 2526 C C . GLY A 1 333 ? 5.836 29.125 31.875 1 86.25 333 GLY A C 1
ATOM 2527 O O . GLY A 1 333 ? 5.711 28.75 33.031 1 86.25 333 GLY A O 1
ATOM 2528 N N . GLY A 1 334 ? 6.848 29.891 31.516 1 88.44 334 GLY A N 1
ATOM 2529 C CA . GLY A 1 334 ? 7.922 30.312 32.406 1 88.44 334 GLY A CA 1
ATOM 2530 C C . GLY A 1 334 ? 9.156 30.797 31.656 1 88.44 334 GLY A C 1
ATOM 2531 O O . GLY A 1 334 ? 9.195 30.75 30.422 1 88.44 334 GLY A O 1
ATOM 2532 N N . ALA A 1 335 ? 10.062 31.25 32.438 1 88.06 335 ALA A N 1
ATOM 2533 C CA . ALA A 1 335 ? 11.273 31.828 31.844 1 88.06 335 ALA A CA 1
ATOM 2534 C C . ALA A 1 335 ? 12.062 30.766 31.078 1 88.06 335 ALA A C 1
ATOM 2536 O O . ALA A 1 335 ? 12.641 31.047 30.031 1 88.06 335 ALA A O 1
ATOM 2537 N N . GLU A 1 336 ? 12.062 29.625 31.641 1 91.12 336 GLU A N 1
ATOM 2538 C CA . GLU A 1 336 ? 12.805 28.547 31 1 91.12 336 GLU A CA 1
ATOM 2539 C C . GLU A 1 336 ? 12.18 28.172 29.656 1 91.12 336 GLU A C 1
ATOM 2541 O O . GLU A 1 336 ? 12.891 27.969 28.672 1 91.12 336 GLU A O 1
ATOM 2546 N N . GLU A 1 337 ? 10.898 28.078 29.625 1 90.75 337 GLU A N 1
ATOM 2547 C CA . GLU A 1 337 ? 10.18 27.766 28.406 1 90.75 337 GLU A CA 1
ATOM 2548 C C . GLU A 1 337 ? 10.367 28.859 27.359 1 90.75 337 GLU A C 1
ATOM 2550 O O . GLU A 1 337 ? 10.578 28.578 26.172 1 90.75 337 GLU A O 1
ATOM 2555 N N . ALA A 1 338 ? 10.312 30.062 27.828 1 88.69 338 ALA A N 1
ATOM 2556 C CA . ALA A 1 338 ? 10.516 31.203 26.922 1 88.69 338 ALA A CA 1
ATOM 2557 C C . ALA A 1 338 ? 11.914 31.172 26.312 1 88.69 338 ALA A C 1
ATOM 2559 O O . ALA A 1 338 ? 12.078 31.453 25.125 1 88.69 338 ALA A O 1
ATOM 2560 N N . ALA A 1 339 ? 12.844 30.891 27.156 1 88.31 339 ALA A N 1
ATOM 2561 C CA . ALA A 1 339 ? 14.227 30.812 26.688 1 88.31 339 ALA A CA 1
ATOM 2562 C C . ALA A 1 339 ? 14.391 29.719 25.625 1 88.31 339 ALA A C 1
ATOM 2564 O O . ALA A 1 339 ? 15.094 29.906 24.641 1 88.31 339 ALA A O 1
ATOM 2565 N N . LEU A 1 340 ? 13.82 28.625 25.875 1 90.75 340 LEU A N 1
ATOM 2566 C CA . LEU A 1 340 ? 13.898 27.516 24.938 1 90.75 340 LEU A CA 1
ATOM 2567 C C . LEU A 1 340 ? 13.273 27.891 23.594 1 90.75 340 LEU A C 1
ATOM 2569 O O . LEU A 1 340 ? 13.836 27.594 22.531 1 90.75 340 LEU A O 1
ATOM 2573 N N . LEU A 1 341 ? 12.109 28.469 23.625 1 89.62 341 LEU A N 1
ATOM 2574 C CA . LEU A 1 341 ? 11.414 28.875 22.406 1 89.62 341 LEU A CA 1
ATOM 2575 C C . LEU A 1 341 ? 12.258 29.859 21.609 1 89.62 341 LEU A C 1
ATOM 2577 O O . LEU A 1 341 ? 12.297 29.797 20.375 1 89.62 341 LEU A O 1
ATOM 2581 N N . ARG A 1 342 ? 12.992 30.703 22.219 1 85.31 342 ARG A N 1
ATOM 2582 C CA . ARG A 1 342 ? 13.773 31.75 21.578 1 85.31 342 ARG A CA 1
ATOM 2583 C C . ARG A 1 342 ? 14.984 31.156 20.859 1 85.31 342 ARG A C 1
ATOM 2585 O O . ARG A 1 342 ? 15.578 31.812 19.984 1 85.31 342 ARG A O 1
ATOM 2592 N N . THR A 1 343 ? 15.328 30 21.203 1 87.31 343 THR A N 1
ATOM 2593 C CA . THR A 1 343 ? 16.531 29.406 20.625 1 87.31 343 THR A CA 1
ATOM 2594 C C . THR A 1 343 ? 16.344 29.172 19.141 1 87.31 343 THR A C 1
ATOM 2596 O O . THR A 1 343 ? 17.328 29 18.406 1 87.31 343 THR A O 1
ATOM 2599 N N . CYS A 1 344 ? 15.117 29.109 18.625 1 88.81 344 CYS A N 1
ATOM 2600 C CA . CYS A 1 344 ? 14.922 28.719 17.25 1 88.81 344 CYS A CA 1
ATOM 2601 C C . CYS A 1 344 ? 14.305 29.844 16.422 1 88.81 344 CYS A C 1
ATOM 2603 O O . CYS A 1 344 ? 13.961 29.656 15.258 1 88.81 344 CYS A O 1
ATOM 2605 N N . PHE A 1 345 ? 14.148 30.922 16.984 1 80.81 345 PHE A N 1
ATOM 2606 C CA . PHE A 1 345 ? 13.477 32.031 16.281 1 80.81 345 PHE A CA 1
ATOM 2607 C C . PHE A 1 345 ? 14.391 32.625 15.227 1 80.81 345 PHE A C 1
ATOM 2609 O O . PHE A 1 345 ? 15.594 32.812 15.469 1 80.81 345 PHE A O 1
ATOM 2616 N N . ALA A 1 346 ? 13.789 32.719 14.047 1 73.12 346 ALA A N 1
ATOM 2617 C CA . ALA A 1 346 ? 14.477 33.5 13.016 1 73.12 346 ALA A CA 1
ATOM 2618 C C . ALA A 1 346 ? 14.133 34.969 13.133 1 73.12 346 ALA A C 1
ATOM 2620 O O . ALA A 1 346 ? 13.094 35.344 13.688 1 73.12 346 ALA A O 1
ATOM 2621 N N . GLY A 1 347 ? 15.008 35.75 12.609 1 64.31 347 GLY A N 1
ATOM 2622 C CA . GLY A 1 347 ? 14.75 37.156 12.656 1 64.31 347 GLY A CA 1
ATOM 2623 C C . GLY A 1 347 ? 13.562 37.594 11.805 1 64.31 347 GLY A C 1
ATOM 2624 O O . GLY A 1 347 ? 13.43 37.156 10.664 1 64.31 347 GLY A O 1
ATOM 2625 N N . LEU A 1 348 ? 12.453 38.094 12.344 1 60.94 348 LEU A N 1
ATOM 2626 C CA . LEU A 1 348 ? 11.312 38.625 11.625 1 60.94 348 LEU A CA 1
ATOM 2627 C C . LEU A 1 348 ? 11.266 40.156 11.758 1 60.94 348 LEU A C 1
ATOM 2629 O O . LEU A 1 348 ? 11.602 40.719 12.812 1 60.94 348 LEU A O 1
ATOM 2633 N N . TYR A 1 349 ? 11.125 40.781 10.586 1 60.62 349 TYR A N 1
ATOM 2634 C CA . TYR A 1 349 ? 11.141 42.25 10.586 1 60.62 349 TYR A CA 1
ATOM 2635 C C . TYR A 1 349 ? 9.828 42.812 10.047 1 60.62 349 TYR A C 1
ATOM 2637 O O . TYR A 1 349 ? 9.242 42.25 9.117 1 60.62 349 TYR A O 1
ATOM 2645 N N . GLY A 1 350 ? 8.914 43.531 10.875 1 58.25 350 GLY A N 1
ATOM 2646 C CA . GLY A 1 350 ? 7.719 44.219 10.391 1 58.25 350 GLY A CA 1
ATOM 2647 C C . GLY A 1 350 ? 8 45.25 9.32 1 58.25 350 GLY A C 1
ATOM 2648 O O . GLY A 1 350 ? 9.047 45.906 9.336 1 58.25 350 GLY A O 1
ATOM 2649 N N . LEU A 1 351 ? 7.266 45.125 8.219 1 59.16 351 LEU A N 1
ATOM 2650 C CA . LEU A 1 351 ? 7.445 46.094 7.141 1 59.16 351 LEU A CA 1
ATOM 2651 C C . LEU A 1 351 ? 6.781 47.438 7.488 1 59.16 351 LEU A C 1
ATOM 2653 O O . LEU A 1 351 ? 6.91 48.406 6.746 1 59.16 351 LEU A O 1
ATOM 2657 N N . ASP A 1 352 ? 5.984 47.438 8.516 1 53.28 352 ASP A N 1
ATOM 2658 C CA . ASP A 1 352 ? 5.223 48.656 8.781 1 53.28 352 ASP A CA 1
ATOM 2659 C C . ASP A 1 352 ? 6.148 49.844 9.047 1 53.28 352 ASP A C 1
ATOM 2661 O O . ASP A 1 352 ? 5.742 51 8.906 1 53.28 352 ASP A O 1
ATOM 2665 N N . GLU A 1 353 ? 7.32 49.625 9.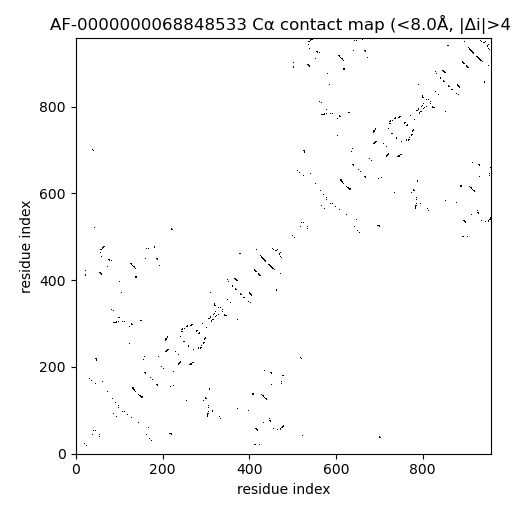609 1 49.5 353 GLU A N 1
ATOM 2666 C CA . GLU A 1 353 ? 8.07 50.812 9.992 1 49.5 353 GLU A CA 1
ATOM 2667 C C . GLU A 1 353 ? 9.07 51.219 8.906 1 49.5 353 GLU A C 1
ATOM 2669 O O . GLU A 1 353 ? 9.938 50.406 8.539 1 49.5 353 GLU A O 1
ATOM 2674 N N . GLY A 1 354 ? 8.648 51.906 7.93 1 51.56 354 GLY A N 1
ATOM 2675 C CA . GLY A 1 354 ? 9.32 52.562 6.82 1 51.56 354 GLY A CA 1
ATOM 2676 C C . GLY A 1 354 ? 10.781 52.188 6.695 1 51.56 354 GLY A C 1
ATOM 2677 O O . GLY A 1 354 ? 11.273 51.969 5.586 1 51.56 354 GLY A O 1
ATOM 2678 N N . GLU A 1 355 ? 11.477 52.094 7.688 1 50.53 355 GLU A N 1
ATOM 2679 C CA . GLU A 1 355 ? 12.922 51.875 7.617 1 50.53 355 GLU A CA 1
ATOM 2680 C C . GLU A 1 355 ? 13.258 50.438 7.273 1 50.53 355 GLU A C 1
ATOM 2682 O O . GLU A 1 355 ? 14.188 50.188 6.512 1 50.53 355 GLU A O 1
ATOM 2687 N N . ASP A 1 356 ? 12.445 49.562 7.66 1 57.78 356 ASP A N 1
ATOM 2688 C CA . ASP A 1 356 ? 12.766 48.156 7.469 1 57.78 356 ASP A CA 1
ATOM 2689 C C . ASP A 1 356 ? 12.539 47.719 6.02 1 57.78 356 ASP A C 1
ATOM 2691 O O . ASP A 1 356 ? 13.312 46.938 5.473 1 57.78 356 ASP A O 1
ATOM 2695 N N . ALA A 1 357 ? 11.664 48.438 5.465 1 59.97 357 ALA A N 1
ATOM 2696 C CA . ALA A 1 357 ? 11.391 48.094 4.07 1 59.97 357 ALA A CA 1
ATOM 2697 C C . ALA A 1 357 ? 12.547 48.5 3.168 1 59.97 357 ALA A C 1
ATOM 2699 O O . ALA A 1 357 ? 12.93 47.781 2.254 1 59.97 357 ALA A O 1
ATOM 2700 N N . ALA A 1 358 ? 13 49.656 3.471 1 57.16 358 ALA A N 1
ATOM 2701 C CA . ALA A 1 358 ? 14.102 50.156 2.66 1 57.16 358 ALA A CA 1
ATOM 2702 C C . ALA A 1 358 ? 15.359 49.312 2.852 1 57.16 358 ALA A C 1
ATOM 2704 O O . ALA A 1 358 ? 16.047 48.969 1.883 1 57.16 358 ALA A O 1
ATOM 2705 N N . CYS A 1 359 ? 15.586 48.969 3.971 1 55.94 359 CYS A N 1
ATOM 2706 C CA . CYS A 1 359 ? 16.75 48.125 4.266 1 55.94 359 CYS A CA 1
ATOM 2707 C C . CYS A 1 359 ? 16.594 46.75 3.643 1 55.94 359 CYS A C 1
ATOM 2709 O O . CYS A 1 359 ? 17.547 46.219 3.088 1 55.94 359 CYS A O 1
ATOM 2711 N N . ALA A 1 360 ? 15.422 46.312 3.691 1 63.12 360 ALA A N 1
ATOM 2712 C CA . ALA A 1 360 ? 15.172 45 3.152 1 63.12 360 ALA A CA 1
ATOM 2713 C C . ALA A 1 360 ? 15.336 44.969 1.635 1 63.12 360 ALA A C 1
ATOM 2715 O O . ALA A 1 360 ? 15.859 44 1.074 1 63.12 360 ALA A O 1
ATOM 2716 N N . ALA A 1 361 ? 14.945 46.031 1.104 1 64.12 361 ALA A N 1
ATOM 2717 C CA . ALA A 1 361 ? 15.078 46.125 -0.347 1 64.12 361 ALA A CA 1
ATOM 2718 C C . ALA A 1 361 ? 16.547 46.156 -0.765 1 64.12 361 ALA A C 1
ATOM 2720 O O . ALA A 1 361 ? 16.891 45.75 -1.878 1 64.12 361 ALA A O 1
ATOM 2721 N N . GLY A 1 362 ? 17.312 46.562 0.112 1 58.78 362 GLY A N 1
ATOM 2722 C CA . GLY A 1 362 ? 18.734 46.656 -0.171 1 58.78 362 GLY A CA 1
ATOM 2723 C C . GLY A 1 362 ? 19.484 45.375 0.086 1 58.78 362 GLY A C 1
ATOM 2724 O O . GLY A 1 362 ? 20.625 45.219 -0.346 1 58.78 362 GLY A O 1
ATOM 2725 N N . LEU A 1 363 ? 18.891 44.531 0.828 1 62.81 363 LEU A N 1
ATOM 2726 C CA . LEU A 1 363 ? 19.547 43.281 1.132 1 62.81 363 LEU A CA 1
ATOM 2727 C C . LEU A 1 363 ? 18.625 42.094 0.851 1 62.81 363 LEU A C 1
ATOM 2729 O O . LEU A 1 363 ? 18.375 41.281 1.739 1 62.81 363 LEU A O 1
ATOM 2733 N N . PRO A 1 364 ? 18.281 41.969 -0.375 1 63.5 364 PRO A N 1
ATOM 2734 C CA . PRO A 1 364 ? 17.25 40.969 -0.714 1 63.5 364 PRO A CA 1
ATOM 2735 C C . PRO A 1 364 ? 17.719 39.531 -0.492 1 63.5 364 PRO A C 1
ATOM 2737 O O . PRO A 1 364 ? 16.906 38.656 -0.26 1 63.5 364 PRO A O 1
ATOM 2740 N N . ALA A 1 365 ? 19 39.438 -0.429 1 63.81 365 ALA A N 1
ATOM 2741 C CA . ALA A 1 365 ? 19.547 38.094 -0.302 1 63.81 365 ALA A CA 1
ATOM 2742 C C . ALA A 1 365 ? 19.422 37.594 1.129 1 63.81 365 ALA A C 1
ATOM 2744 O O . ALA A 1 365 ? 19.484 36.375 1.372 1 63.81 365 ALA A O 1
ATOM 2745 N N . LEU A 1 366 ? 19.141 38.469 2.006 1 62.5 366 LEU A N 1
ATOM 2746 C CA . LEU A 1 366 ? 19.188 38.094 3.412 1 62.5 366 LEU A CA 1
ATOM 2747 C C . LEU A 1 366 ? 17.781 37.969 3.982 1 62.5 366 LEU A C 1
ATOM 2749 O O . LEU A 1 366 ? 17.594 37.562 5.125 1 62.5 366 LEU A O 1
ATOM 2753 N N . ILE A 1 367 ? 16.875 38.375 3.105 1 69.62 367 ILE A N 1
ATOM 2754 C CA . ILE A 1 367 ? 15.523 38.469 3.635 1 69.62 367 ILE A CA 1
ATOM 2755 C C . ILE A 1 367 ? 14.555 37.781 2.664 1 69.62 367 ILE A C 1
ATOM 2757 O O . ILE A 1 367 ? 14.875 37.594 1.486 1 69.62 367 ILE A O 1
ATOM 2761 N N . ALA A 1 368 ? 13.57 37.25 3.207 1 73.62 368 ALA A N 1
ATOM 2762 C CA . ALA A 1 368 ? 12.453 36.719 2.432 1 73.62 368 ALA A CA 1
ATOM 2763 C C . ALA A 1 368 ? 11.156 37.438 2.77 1 73.62 368 ALA A C 1
ATOM 2765 O O . ALA A 1 368 ? 10.961 37.875 3.904 1 73.62 368 ALA A O 1
ATOM 2766 N N . LEU A 1 369 ? 10.453 37.75 1.642 1 74.81 369 LEU A N 1
ATOM 2767 C CA . LEU A 1 369 ? 9.133 38.344 1.815 1 74.81 369 LEU A CA 1
ATOM 2768 C C . LEU A 1 369 ? 8.047 37.281 1.764 1 74.81 369 LEU A C 1
ATOM 2770 O O . LEU A 1 369 ? 7.906 36.562 0.76 1 74.81 369 LEU A O 1
ATOM 2774 N N . ARG A 1 370 ? 7.43 37.094 2.82 1 71.19 370 ARG A N 1
ATOM 2775 C CA . ARG A 1 370 ? 6.406 36.062 2.906 1 71.19 370 ARG A CA 1
ATOM 2776 C C . ARG A 1 370 ? 5.012 36.688 2.998 1 71.19 370 ARG A C 1
ATOM 2778 O O . ARG A 1 370 ? 4.781 37.594 3.805 1 71.19 370 ARG A O 1
ATOM 2785 N N . LEU A 1 371 ? 4.164 36.188 1.99 1 65.69 371 LEU A N 1
ATOM 2786 C CA . LEU A 1 371 ? 2.768 36.594 2.062 1 65.69 371 LEU A CA 1
ATOM 2787 C C . LEU A 1 371 ? 2.07 35.969 3.26 1 65.69 371 LEU A C 1
ATOM 2789 O O . LEU A 1 371 ? 2.186 34.75 3.484 1 65.69 371 LEU A O 1
ATOM 2793 N N . VAL A 1 372 ? 1.486 36.906 3.955 1 57.66 372 VAL A N 1
ATOM 2794 C CA . VAL A 1 372 ? 0.761 36.438 5.141 1 57.66 372 VAL A CA 1
ATOM 2795 C C . VAL A 1 372 ? -0.431 35.594 4.723 1 57.66 372 VAL A C 1
ATOM 2797 O O . VAL A 1 372 ? -1.23 36 3.877 1 57.66 372 VAL A O 1
ATOM 2800 N N . GLY A 1 373 ? -0.543 34.344 5.164 1 53.81 373 GLY A N 1
ATOM 2801 C CA . GLY A 1 373 ? -1.673 33.469 4.883 1 53.81 373 GLY A CA 1
ATOM 2802 C C . GLY A 1 373 ? -1.428 32.531 3.711 1 53.81 373 GLY A C 1
ATOM 2803 O O . GLY A 1 373 ? -2.236 31.656 3.441 1 53.81 373 GLY A O 1
ATOM 2804 N N . GLY A 1 374 ? -0.408 32.812 2.953 1 51.03 374 GLY A N 1
ATOM 2805 C CA . GLY A 1 374 ? -0.18 32 1.763 1 51.03 374 GLY A CA 1
ATOM 2806 C C . GLY A 1 374 ? 0.496 30.688 2.059 1 51.03 374 GLY A C 1
ATOM 2807 O O . GLY A 1 374 ? 1.176 30.547 3.078 1 51.03 374 GLY A O 1
ATOM 2808 N N . GLY A 1 375 ? -0.111 29.562 1.639 1 50.75 375 GLY A N 1
ATOM 2809 C CA . GLY A 1 375 ? 0.591 28.281 1.692 1 50.75 375 GLY A CA 1
ATOM 2810 C C . GLY A 1 375 ? 1.918 28.297 0.958 1 50.75 375 GLY A C 1
ATOM 2811 O O . GLY A 1 375 ? 2.471 29.375 0.69 1 50.75 375 GLY A O 1
ATOM 2812 N N . GLY A 1 376 ? 2.525 27.172 0.654 1 52.97 376 GLY A N 1
ATOM 2813 C CA . GLY A 1 376 ? 3.717 26.953 -0.153 1 52.97 376 GLY A CA 1
ATOM 2814 C C . GLY A 1 376 ? 3.648 27.641 -1.509 1 52.97 376 GLY A C 1
ATOM 2815 O O . GLY A 1 376 ? 2.588 27.672 -2.137 1 52.97 376 GLY A O 1
ATOM 2816 N N . GLY A 1 377 ? 4.598 28.5 -1.873 1 54.59 377 GLY A N 1
ATOM 2817 C CA . GLY A 1 377 ? 4.715 29.078 -3.203 1 54.59 377 GLY A CA 1
ATOM 2818 C C . GLY A 1 377 ? 4.5 30.578 -3.227 1 54.59 377 GLY A C 1
ATOM 2819 O O . GLY A 1 377 ? 4.582 31.203 -4.285 1 54.59 377 GLY A O 1
ATOM 2820 N N . ASN A 1 378 ? 4.262 31.141 -1.994 1 60.47 378 ASN A N 1
ATOM 2821 C CA . ASN A 1 378 ? 3.938 32.562 -2.01 1 60.47 378 ASN A CA 1
ATOM 2822 C C . ASN A 1 378 ? 5.074 33.406 -1.432 1 60.47 378 ASN A C 1
ATOM 2824 O O . ASN A 1 378 ? 4.863 34.562 -1.044 1 60.47 378 ASN A O 1
ATOM 2828 N N . ASN A 1 379 ? 6.188 32.844 -1.296 1 69.44 379 ASN A N 1
ATOM 2829 C CA . ASN A 1 379 ? 7.34 33.594 -0.812 1 69.44 379 ASN A CA 1
ATOM 2830 C C . ASN A 1 379 ? 8.094 34.281 -1.957 1 69.44 379 ASN A C 1
ATOM 2832 O O . ASN A 1 379 ? 8.156 33.719 -3.064 1 69.44 379 ASN A O 1
ATOM 2836 N N . LEU A 1 380 ? 8.453 35.5 -1.749 1 74.69 380 LEU A N 1
ATOM 2837 C CA . LEU A 1 380 ? 9.289 36.25 -2.703 1 74.69 380 LEU A CA 1
ATOM 2838 C C . LEU A 1 380 ? 10.727 36.312 -2.215 1 74.69 380 LEU A C 1
ATOM 2840 O O . LEU A 1 380 ? 10.977 36.5 -1.021 1 74.69 380 LEU A O 1
ATOM 2844 N N . PHE A 1 381 ? 11.531 36 -3.168 1 74.88 381 PHE A N 1
ATOM 2845 C CA . PHE A 1 381 ? 12.953 36 -2.84 1 74.88 381 PHE A CA 1
ATOM 2846 C C . PHE A 1 381 ? 13.727 36.906 -3.787 1 74.88 381 PHE A C 1
ATOM 2848 O O . PHE A 1 381 ? 13.234 37.25 -4.855 1 74.88 381 PHE A O 1
ATOM 2855 N N . ASP A 1 382 ? 14.82 37.312 -3.273 1 77.44 382 ASP A N 1
ATOM 2856 C CA . ASP A 1 382 ? 15.844 37.969 -4.082 1 77.44 382 ASP A CA 1
ATOM 2857 C C . ASP A 1 382 ? 15.242 39.125 -4.883 1 77.44 382 ASP A C 1
ATOM 2859 O O . ASP A 1 382 ? 14.586 40 -4.32 1 77.44 382 ASP A O 1
ATOM 2863 N N . GLU A 1 383 ? 15.43 39 -6.227 1 75.44 383 GLU A N 1
ATOM 2864 C CA . GLU A 1 383 ? 15.031 40.125 -7.074 1 75.44 383 GLU A CA 1
ATOM 2865 C C . GLU A 1 383 ? 13.523 40.344 -7.027 1 75.44 383 GLU A C 1
ATOM 2867 O O . GLU A 1 383 ? 13.055 41.469 -7.078 1 75.44 383 GLU A O 1
ATOM 2872 N N . GLU A 1 384 ? 12.883 39.281 -6.898 1 78.56 384 GLU A N 1
ATOM 2873 C CA . GLU A 1 384 ? 11.43 39.406 -6.832 1 78.56 384 GLU A CA 1
ATOM 2874 C C . GLU A 1 384 ? 10.992 40.156 -5.574 1 78.56 384 GLU A C 1
ATOM 2876 O O . GLU A 1 384 ? 10.055 40.969 -5.613 1 78.56 384 GLU A O 1
ATOM 2881 N N . LEU A 1 385 ? 11.68 39.844 -4.586 1 77.12 385 LEU A N 1
ATOM 2882 C CA . LEU A 1 385 ? 11.422 40.5 -3.316 1 77.12 385 LEU A CA 1
ATOM 2883 C C . LEU A 1 385 ? 11.727 42 -3.42 1 77.12 385 LEU A C 1
ATOM 2885 O O . LEU A 1 385 ? 10.93 42.844 -2.99 1 77.12 385 LEU A O 1
ATOM 2889 N N . ALA A 1 386 ? 12.867 42.312 -3.992 1 76.56 386 ALA A N 1
ATOM 2890 C CA . ALA A 1 386 ? 13.273 43.719 -4.117 1 76.56 386 ALA A CA 1
ATOM 2891 C C . ALA A 1 386 ? 12.281 44.5 -4.961 1 76.56 386 ALA A C 1
ATOM 2893 O O . ALA A 1 386 ? 11.898 45.625 -4.598 1 76.56 386 ALA A O 1
ATOM 2894 N N . GLU A 1 387 ? 11.891 43.875 -5.969 1 81.75 387 GLU A N 1
ATOM 2895 C CA . GLU A 1 387 ? 10.93 44.5 -6.859 1 81.75 387 GLU A CA 1
ATOM 2896 C C . GLU A 1 387 ? 9.586 44.719 -6.168 1 81.75 387 GLU A C 1
ATOM 2898 O O . GLU A 1 387 ? 8.953 45.75 -6.324 1 81.75 387 GLU A O 1
ATOM 2903 N N . ALA A 1 388 ? 9.219 43.719 -5.441 1 81.38 388 ALA A N 1
ATOM 2904 C CA . ALA A 1 388 ? 7.945 43.812 -4.734 1 81.38 388 ALA A CA 1
ATOM 2905 C C . ALA A 1 388 ? 7.965 44.938 -3.699 1 81.38 388 ALA A C 1
ATOM 2907 O O . ALA A 1 388 ? 7.012 45.719 -3.592 1 81.38 388 ALA A O 1
ATOM 2908 N N . LEU A 1 389 ? 9.039 45.031 -2.986 1 78.25 389 LEU A N 1
ATOM 2909 C CA . LEU A 1 389 ? 9.148 46.031 -1.931 1 78.25 389 LEU A CA 1
ATOM 2910 C C . LEU A 1 389 ? 9.195 47.438 -2.518 1 78.25 389 LEU A C 1
ATOM 2912 O O . LEU A 1 389 ? 8.758 48.406 -1.879 1 78.25 389 LEU A O 1
ATOM 2916 N N . ARG A 1 390 ? 9.672 47.469 -3.699 1 76.06 390 ARG A N 1
ATOM 2917 C CA . ARG A 1 390 ? 9.773 48.75 -4.363 1 76.06 390 ARG A CA 1
ATOM 2918 C C . ARG A 1 390 ? 8.422 49.188 -4.914 1 76.06 390 ARG A C 1
ATOM 2920 O O . ARG A 1 390 ? 8.133 50.375 -4.98 1 76.06 390 ARG A O 1
ATOM 2927 N N . THR A 1 391 ? 7.676 48.25 -5.23 1 80.56 391 THR A N 1
ATOM 2928 C CA . THR A 1 391 ? 6.453 48.562 -5.965 1 80.56 391 THR A CA 1
ATOM 2929 C C . THR A 1 391 ? 5.238 48.5 -5.043 1 80.56 391 THR A C 1
ATOM 2931 O O . THR A 1 391 ? 4.203 49.094 -5.328 1 80.56 391 THR A O 1
ATOM 2934 N N . MET A 1 392 ? 5.363 47.781 -4.012 1 77.81 392 MET A N 1
ATOM 2935 C CA . MET A 1 392 ? 4.203 47.594 -3.148 1 77.81 392 MET A CA 1
ATOM 2936 C C . MET A 1 392 ? 3.857 48.844 -2.371 1 77.81 392 MET A C 1
ATOM 2938 O O . MET A 1 392 ? 4.75 49.562 -1.908 1 77.81 392 MET A O 1
ATOM 2942 N N . GLY A 1 393 ? 2.592 49.188 -2.428 1 73.06 393 GLY A N 1
ATOM 2943 C CA . GLY A 1 393 ? 2.113 50.25 -1.561 1 73.06 393 GLY A CA 1
ATOM 2944 C C . GLY A 1 393 ? 2.088 49.875 -0.095 1 73.06 393 GLY A C 1
ATOM 2945 O O . GLY A 1 393 ? 2.318 48.719 0.247 1 73.06 393 GLY A O 1
ATOM 2946 N N . GLU A 1 394 ? 1.96 50.812 0.734 1 68.31 394 GLU A N 1
ATOM 2947 C CA . GLU A 1 394 ? 1.957 50.594 2.18 1 68.31 394 GLU A CA 1
ATOM 2948 C C . GLU A 1 394 ? 0.915 49.562 2.59 1 68.31 394 GLU A C 1
ATOM 2950 O O . GLU A 1 394 ? 1.17 48.719 3.461 1 68.31 394 GLU A O 1
ATOM 2955 N N . GLU A 1 395 ? -0.14 49.688 1.96 1 67.38 395 GLU A N 1
ATOM 2956 C CA . GLU A 1 395 ? -1.224 48.781 2.291 1 67.38 395 GLU A CA 1
ATOM 2957 C C . GLU A 1 395 ? -0.872 47.344 1.892 1 67.38 395 GLU A C 1
ATOM 2959 O O . GLU A 1 395 ? -1.127 46.406 2.646 1 67.38 395 GLU A O 1
ATOM 2964 N N . GLU A 1 396 ? -0.29 47.219 0.802 1 70.94 396 GLU A N 1
ATOM 2965 C CA . GLU A 1 396 ? 0.107 45.875 0.322 1 70.94 396 GLU A CA 1
ATOM 2966 C C . GLU A 1 396 ? 1.239 45.312 1.166 1 70.94 396 GLU A C 1
ATOM 2968 O O . GLU A 1 396 ? 1.276 44.094 1.426 1 70.94 396 GLU A O 1
ATOM 2973 N N . ARG A 1 397 ? 2.057 46.125 1.603 1 71.31 397 ARG A N 1
ATOM 2974 C CA . ARG A 1 397 ? 3.23 45.719 2.367 1 71.31 397 ARG A CA 1
ATOM 2975 C C . ARG A 1 397 ? 2.826 45.125 3.715 1 71.31 397 ARG A C 1
ATOM 2977 O O . ARG A 1 397 ? 3.508 44.25 4.242 1 71.31 397 ARG A O 1
ATOM 2984 N N . SER A 1 398 ? 1.696 45.594 4.145 1 63.97 398 SER A N 1
ATOM 2985 C CA . SER A 1 398 ? 1.238 45.125 5.453 1 63.97 398 SER A CA 1
ATOM 2986 C C . SER A 1 398 ? 0.832 43.656 5.422 1 63.97 398 SER A C 1
ATOM 2988 O O . SER A 1 398 ? 0.784 43 6.461 1 63.97 398 SER A O 1
ATOM 2990 N N . GLY A 1 399 ? 0.626 43.219 4.234 1 64.44 399 GLY A N 1
ATOM 2991 C CA . GLY A 1 399 ? 0.26 41.812 4.086 1 64.44 399 GLY A CA 1
ATOM 2992 C C . GLY A 1 399 ? 1.458 40.875 4.047 1 64.44 399 GLY A C 1
ATOM 2993 O O . GLY A 1 399 ? 1.302 39.656 4.012 1 64.44 399 GLY A O 1
ATOM 2994 N N . TYR A 1 400 ? 2.643 41.594 4.098 1 69.56 400 TYR A N 1
ATOM 2995 C CA . TYR A 1 400 ? 3.861 40.781 4.004 1 69.56 400 TYR A CA 1
ATOM 2996 C C . TYR A 1 400 ? 4.688 40.906 5.277 1 69.56 400 TYR A C 1
ATOM 2998 O O . TYR A 1 400 ? 4.57 41.875 6.02 1 69.56 400 TYR A O 1
ATOM 3006 N N . ILE A 1 401 ? 5.367 39.812 5.543 1 67.75 401 ILE A N 1
ATOM 3007 C CA . ILE A 1 401 ? 6.34 39.812 6.633 1 67.75 401 ILE A CA 1
ATOM 3008 C C . ILE A 1 401 ? 7.738 39.562 6.074 1 67.75 401 ILE A C 1
ATOM 3010 O O . ILE A 1 401 ? 7.902 38.812 5.102 1 67.75 401 ILE A O 1
ATOM 3014 N N . LEU A 1 402 ? 8.664 40.469 6.602 1 71.19 402 LEU A N 1
ATOM 3015 C CA . LEU A 1 402 ? 10.062 40.219 6.254 1 71.19 402 LEU A CA 1
ATOM 3016 C C . LEU A 1 402 ? 10.695 39.219 7.203 1 71.19 402 LEU A C 1
ATOM 3018 O O . LEU A 1 402 ? 10.539 39.312 8.422 1 71.19 402 LEU A O 1
ATOM 3022 N N . MET A 1 403 ? 11.172 38.156 6.633 1 72.12 403 MET A N 1
ATOM 3023 C CA . MET A 1 403 ? 11.828 37.156 7.438 1 72.12 403 MET A CA 1
ATOM 3024 C C . MET A 1 403 ? 13.281 36.969 7.008 1 72.12 403 MET A C 1
ATOM 3026 O O . MET A 1 403 ? 13.617 37.188 5.844 1 72.12 403 MET A O 1
ATOM 3030 N N . GLU A 1 404 ? 14.055 36.75 8.055 1 71.31 404 GLU A N 1
ATOM 3031 C CA . GLU A 1 404 ? 15.422 36.344 7.734 1 71.31 404 GLU A CA 1
ATOM 3032 C C . GLU A 1 404 ? 15.445 35.188 6.773 1 71.31 404 GLU A C 1
ATOM 3034 O O . GLU A 1 404 ? 14.688 34.219 6.934 1 71.31 404 GLU A O 1
ATOM 3039 N N . ARG A 1 405 ? 16.188 35.406 5.68 1 76.56 405 ARG A N 1
ATOM 3040 C CA . ARG A 1 405 ? 16.344 34.281 4.758 1 76.56 405 ARG A CA 1
ATOM 3041 C C . ARG A 1 405 ? 17.266 33.219 5.34 1 76.56 405 ARG A C 1
ATOM 3043 O O . ARG A 1 405 ? 18.406 33.5 5.684 1 76.56 405 ARG A O 1
ATOM 3050 N N . ILE A 1 406 ? 16.688 32.062 5.516 1 78.81 406 ILE A N 1
ATOM 3051 C CA . ILE A 1 406 ? 17.484 30.938 6.016 1 78.81 406 ILE A CA 1
ATOM 3052 C C . ILE A 1 406 ? 18.141 30.203 4.848 1 78.81 406 ILE A C 1
ATOM 3054 O O . ILE A 1 406 ? 17.469 29.844 3.879 1 78.81 406 ILE A O 1
ATOM 3058 N N . ARG A 1 407 ? 19.406 30.172 4.832 1 80.81 407 ARG A N 1
ATOM 3059 C CA . ARG A 1 407 ? 20.141 29.406 3.832 1 80.81 407 ARG A CA 1
ATOM 3060 C C . ARG A 1 407 ? 20.703 28.109 4.43 1 80.81 407 ARG A C 1
ATOM 3062 O O . ARG A 1 407 ? 21.812 28.109 4.965 1 80.81 407 ARG A O 1
ATOM 3069 N N . PRO A 1 408 ? 19.938 27.125 4.23 1 88.06 408 PRO A N 1
ATOM 3070 C CA . PRO A 1 408 ? 20.391 25.859 4.832 1 88.06 408 PRO A CA 1
ATOM 3071 C C . PRO A 1 408 ? 21.578 25.25 4.098 1 88.06 408 PRO A C 1
ATOM 3073 O O . PRO A 1 408 ? 21.766 25.5 2.902 1 88.06 408 PRO A O 1
ATOM 3076 N N . PRO A 1 409 ? 22.438 24.531 4.883 1 90.94 409 PRO A N 1
ATOM 3077 C CA . PRO A 1 409 ? 23.469 23.75 4.18 1 90.94 409 PRO A CA 1
ATOM 3078 C C . PRO A 1 409 ? 22.875 22.734 3.213 1 90.94 409 PRO A C 1
ATOM 3080 O O . PRO A 1 409 ? 21.734 22.281 3.406 1 90.94 409 PRO A O 1
ATOM 3083 N N . THR A 1 410 ? 23.625 22.5 2.184 1 92.25 410 THR A N 1
ATOM 3084 C CA . THR A 1 410 ? 23.141 21.562 1.182 1 92.25 410 THR A CA 1
ATOM 3085 C C . THR A 1 410 ? 24 20.297 1.185 1 92.25 410 THR A C 1
ATOM 3087 O O . THR A 1 410 ? 25.109 20.281 1.715 1 92.25 410 THR A O 1
ATOM 3090 N N . ALA A 1 411 ? 23.438 19.219 0.738 1 91.25 411 ALA A N 1
ATOM 3091 C CA . ALA A 1 411 ? 24.109 17.938 0.533 1 91.25 411 ALA A CA 1
ATOM 3092 C C . ALA A 1 411 ? 23.562 17.219 -0.694 1 91.25 411 ALA A C 1
ATOM 3094 O O . ALA A 1 411 ? 22.406 17.438 -1.081 1 91.25 411 ALA A O 1
ATOM 3095 N N . PRO A 1 412 ? 24.453 16.453 -1.324 1 91.75 412 PRO A N 1
ATOM 3096 C CA . PRO A 1 412 ? 23.953 15.695 -2.48 1 91.75 412 PRO A CA 1
ATOM 3097 C C . PRO A 1 412 ? 22.906 14.648 -2.102 1 91.75 412 PRO A C 1
ATOM 3099 O O . PRO A 1 412 ? 23.016 14.016 -1.052 1 91.75 412 PRO A O 1
ATOM 3102 N N . ALA A 1 413 ? 21.859 14.562 -2.904 1 92.56 413 ALA A N 1
ATOM 3103 C CA . ALA A 1 413 ? 20.828 13.539 -2.717 1 92.56 413 ALA A CA 1
ATOM 3104 C C . ALA A 1 413 ? 20.203 13.141 -4.051 1 92.56 413 ALA A C 1
ATOM 3106 O O . ALA A 1 413 ? 20.281 13.891 -5.027 1 92.56 413 ALA A O 1
ATOM 3107 N N . VAL A 1 414 ? 19.719 11.93 -4.125 1 93 414 VAL A N 1
ATOM 3108 C CA . VAL A 1 414 ? 18.969 11.445 -5.273 1 93 414 VAL A CA 1
ATOM 3109 C C . VAL A 1 414 ? 17.484 11.398 -4.93 1 93 414 VAL A C 1
ATOM 3111 O O . VAL A 1 414 ? 17.062 10.625 -4.066 1 93 414 VAL A O 1
ATOM 3114 N N . LEU A 1 415 ? 16.734 12.258 -5.598 1 94.25 415 LEU A N 1
ATOM 3115 C CA . LEU A 1 415 ? 15.289 12.305 -5.391 1 94.25 415 LEU A CA 1
ATOM 3116 C C . LEU A 1 415 ? 14.555 11.516 -6.469 1 94.25 415 LEU A C 1
ATOM 3118 O O . LEU A 1 415 ? 15.008 11.453 -7.617 1 94.25 415 LEU A O 1
ATOM 3122 N N . MET A 1 416 ? 13.523 10.836 -6.035 1 94 416 MET A N 1
ATOM 3123 C CA . MET A 1 416 ? 12.656 10.125 -6.973 1 94 416 MET A CA 1
ATOM 3124 C C . MET A 1 416 ? 11.273 10.773 -7.023 1 94 416 MET A C 1
ATOM 3126 O O . MET A 1 416 ? 10.617 10.922 -5.992 1 94 416 MET A O 1
ATOM 3130 N N . LYS A 1 417 ? 10.836 11.164 -8.211 1 90.75 417 LYS A N 1
ATOM 3131 C CA . LYS A 1 417 ? 9.516 11.727 -8.477 1 90.75 417 LYS A CA 1
ATOM 3132 C C . LYS A 1 417 ? 8.828 10.992 -9.625 1 90.75 417 LYS A C 1
ATOM 3134 O O . LYS A 1 417 ? 9.25 11.078 -10.773 1 90.75 417 LYS A O 1
ATOM 3139 N N . GLY A 1 418 ? 7.758 10.32 -9.289 1 84.06 418 GLY A N 1
ATOM 3140 C CA . GLY A 1 418 ? 7.066 9.547 -10.312 1 84.06 418 GLY A CA 1
ATOM 3141 C C . GLY A 1 418 ? 7.941 8.484 -10.953 1 84.06 418 GLY A C 1
ATOM 3142 O O . GLY A 1 418 ? 7.91 8.305 -12.172 1 84.06 418 GLY A O 1
ATOM 3143 N N . GLY A 1 419 ? 8.797 7.969 -10.211 1 87.19 419 GLY A N 1
ATOM 3144 C CA . GLY A 1 419 ? 9.672 6.918 -10.711 1 87.19 419 GLY A CA 1
ATOM 3145 C C . GLY A 1 419 ? 10.914 7.453 -11.391 1 87.19 419 GLY A C 1
ATOM 3146 O O . GLY A 1 419 ? 11.82 6.688 -11.727 1 87.19 419 GLY A O 1
ATOM 3147 N N . GLN A 1 420 ? 10.938 8.727 -11.609 1 90.62 420 GLN A N 1
ATOM 3148 C CA . GLN A 1 420 ? 12.102 9.344 -12.242 1 90.62 420 GLN A CA 1
ATOM 3149 C C . GLN A 1 420 ? 13.07 9.875 -11.195 1 90.62 420 GLN A C 1
ATOM 3151 O O . GLN A 1 420 ? 12.656 10.398 -10.156 1 90.62 420 GLN A O 1
ATOM 3156 N N . LEU A 1 421 ? 14.383 9.773 -11.562 1 92.44 421 LEU A N 1
ATOM 3157 C CA . LEU A 1 421 ? 15.414 10.18 -10.602 1 92.44 421 LEU A CA 1
ATOM 3158 C C . LEU A 1 421 ? 15.969 11.555 -10.953 1 92.44 421 LEU A C 1
ATOM 3160 O O . LEU A 1 421 ? 16.156 11.875 -12.133 1 92.44 421 LEU A O 1
ATOM 3164 N N . VAL A 1 422 ? 16.125 12.375 -9.961 1 89.25 422 VAL A N 1
ATOM 3165 C CA . VAL A 1 422 ? 16.781 13.672 -10.07 1 89.25 422 VAL A CA 1
ATOM 3166 C C . VAL A 1 422 ? 17.859 13.797 -8.984 1 89.25 422 VAL A C 1
ATOM 3168 O O . VAL A 1 422 ? 17.547 13.727 -7.793 1 89.25 422 VAL A O 1
ATOM 3171 N N . ALA A 1 423 ? 19.078 13.906 -9.5 1 89.38 423 ALA A N 1
ATOM 3172 C CA . ALA A 1 423 ? 20.188 14.016 -8.555 1 89.38 423 ALA A CA 1
ATOM 3173 C C . ALA A 1 423 ? 20.734 15.438 -8.508 1 89.38 423 ALA A C 1
ATOM 3175 O O . ALA A 1 423 ? 20.719 16.156 -9.523 1 89.38 423 ALA A O 1
ATOM 3176 N N . GLY A 1 424 ? 21.156 15.875 -7.316 1 89.06 424 GLY A N 1
ATOM 3177 C CA . GLY A 1 424 ? 21.766 17.188 -7.172 1 89.06 424 GLY A CA 1
ATOM 3178 C C . GLY A 1 424 ? 21.906 17.609 -5.723 1 89.06 424 GLY A C 1
ATOM 3179 O O . GLY A 1 424 ? 21.719 16.812 -4.809 1 89.06 424 GLY A O 1
ATOM 3180 N N . GLU A 1 425 ? 22.328 18.859 -5.609 1 91.31 425 GLU A N 1
ATOM 3181 C CA . GLU A 1 425 ? 22.406 19.453 -4.277 1 91.31 425 GLU A CA 1
ATOM 3182 C C . GLU A 1 425 ? 21.016 19.766 -3.723 1 91.31 425 GLU A C 1
ATOM 3184 O O . GLU A 1 425 ? 20.188 20.344 -4.418 1 91.31 425 GLU A O 1
ATOM 3189 N N . CYS A 1 426 ? 20.844 19.281 -2.451 1 92.75 426 CYS A N 1
ATOM 3190 C CA . CYS A 1 426 ? 19.516 19.422 -1.862 1 92.75 426 CYS A CA 1
ATOM 3191 C C . CYS A 1 426 ? 19.594 20.031 -0.466 1 92.75 426 CYS A C 1
ATOM 3193 O O . CYS A 1 426 ? 20.656 19.984 0.171 1 92.75 426 CYS A O 1
ATOM 3195 N N . ALA A 1 427 ? 18.531 20.703 -0.092 1 92.5 427 ALA A N 1
ATOM 3196 C CA . ALA A 1 427 ? 18.344 21.219 1.261 1 92.5 427 ALA A CA 1
ATOM 3197 C C . ALA A 1 427 ? 17.141 20.562 1.938 1 92.5 427 ALA A C 1
ATOM 3199 O O . ALA A 1 427 ? 16.234 20.078 1.264 1 92.5 427 ALA A O 1
ATOM 3200 N N . ALA A 1 428 ? 17.234 20.547 3.271 1 93.94 428 ALA A N 1
ATOM 3201 C CA . ALA A 1 428 ? 16.188 19.828 3.996 1 93.94 428 ALA A CA 1
ATOM 3202 C C . ALA A 1 428 ? 15.422 20.781 4.93 1 93.94 428 ALA A C 1
ATOM 3204 O O . ALA A 1 428 ? 15.961 21.797 5.355 1 93.94 428 ALA A O 1
ATOM 3205 N N . GLU A 1 429 ? 14.203 20.484 5.137 1 93.12 429 GLU A N 1
ATOM 3206 C CA . GLU A 1 429 ? 13.312 21.078 6.137 1 93.12 429 GLU A CA 1
ATOM 3207 C C . GLU A 1 429 ? 12.703 20 7.031 1 93.12 429 GLU A C 1
ATOM 3209 O O . GLU A 1 429 ? 12.109 19.047 6.543 1 93.12 429 GLU A O 1
ATOM 3214 N N . LEU A 1 430 ? 12.898 20.203 8.336 1 95.81 430 LEU A N 1
ATOM 3215 C CA . LEU A 1 430 ? 12.414 19.234 9.297 1 95.81 430 LEU A CA 1
ATOM 3216 C C . LEU A 1 430 ? 11.133 19.719 9.977 1 95.81 430 LEU A C 1
ATOM 3218 O O . LEU A 1 430 ? 11.102 20.828 10.516 1 95.81 430 LEU A O 1
ATOM 3222 N N . GLY A 1 431 ? 10.094 18.969 9.828 1 95.12 431 GLY A N 1
ATOM 3223 C CA . GLY A 1 431 ? 8.883 19.203 10.602 1 95.12 431 GLY A CA 1
ATOM 3224 C C . GLY A 1 431 ? 8.734 18.266 11.781 1 95.12 431 GLY A C 1
ATOM 3225 O O . GLY A 1 431 ? 8.992 17.062 11.664 1 95.12 431 GLY A O 1
ATOM 3226 N N . VAL A 1 432 ? 8.422 18.844 12.945 1 95.69 432 VAL A N 1
ATOM 3227 C CA . VAL A 1 432 ? 8.125 18.031 14.117 1 95.69 432 VAL A CA 1
ATOM 3228 C C . VAL A 1 432 ? 6.656 18.188 14.5 1 95.69 432 VAL A C 1
ATOM 3230 O O . VAL A 1 432 ? 6.18 19.297 14.727 1 95.69 432 VAL A O 1
ATOM 3233 N N . TYR A 1 433 ? 6.004 17.016 14.562 1 94.56 433 TYR A N 1
ATOM 3234 C CA . TYR A 1 433 ? 4.594 17.016 14.938 1 94.56 433 TYR A CA 1
ATOM 3235 C C . TYR A 1 433 ? 4.43 17.125 16.453 1 94.56 433 TYR A C 1
ATOM 3237 O O . TYR A 1 433 ? 5.219 16.547 17.203 1 94.56 433 TYR A O 1
ATOM 3245 N N . GLY A 1 434 ? 3.439 17.938 16.844 1 93.81 434 GLY A N 1
ATOM 3246 C CA . GLY A 1 434 ? 3.006 18.016 18.234 1 93.81 434 GLY A CA 1
ATOM 3247 C C . GLY A 1 434 ? 1.517 17.797 18.406 1 93.81 434 GLY A C 1
ATOM 3248 O O . GLY A 1 434 ? 0.719 18.188 17.562 1 93.81 434 GLY A O 1
ATOM 3249 N N . VAL A 1 435 ? 1.184 17.109 19.547 1 93.75 435 VAL A N 1
ATOM 3250 C CA . VAL A 1 435 ? -0.222 16.875 19.859 1 93.75 435 VAL A CA 1
ATOM 3251 C C . VAL A 1 435 ? -0.545 17.484 21.219 1 93.75 435 VAL A C 1
ATOM 3253 O O . VAL A 1 435 ? 0.248 17.375 22.156 1 93.75 435 VAL A O 1
ATOM 3256 N N . PHE A 1 436 ? -1.688 18.172 21.25 1 93.62 436 PHE A N 1
ATOM 3257 C CA . PHE A 1 436 ? -2.121 18.844 22.469 1 93.62 436 PHE A CA 1
ATOM 3258 C C . PHE A 1 436 ? -3.604 18.594 22.719 1 93.62 436 PHE A C 1
ATOM 3260 O O . PHE A 1 436 ? -4.41 18.609 21.797 1 93.62 436 PHE A O 1
ATOM 3267 N N . LEU A 1 437 ? -3.951 18.25 23.938 1 93.56 437 LEU A N 1
ATOM 3268 C CA . LEU A 1 437 ? -5.336 18.188 24.391 1 93.56 437 LEU A CA 1
ATOM 3269 C C . LEU A 1 437 ? -5.488 18.812 25.781 1 93.56 437 LEU A C 1
ATOM 3271 O O . LEU A 1 437 ? -4.801 18.406 26.719 1 93.56 437 LEU A O 1
ATOM 3275 N N . GLY A 1 438 ? -6.371 19.844 25.844 1 93 438 GLY A N 1
ATOM 3276 C CA . GLY A 1 438 ? -6.605 20.484 27.125 1 93 438 GLY A CA 1
ATOM 3277 C C . GLY A 1 438 ? -7.891 21.297 27.172 1 93 438 GLY A C 1
ATOM 3278 O O . GLY A 1 438 ? -8.5 21.547 26.125 1 93 438 GLY A O 1
ATOM 3279 N N . ASP A 1 439 ? -8.266 21.688 28.422 1 93.38 439 ASP A N 1
ATOM 3280 C CA . ASP A 1 439 ? -9.508 22.438 28.578 1 93.38 439 ASP A CA 1
ATOM 3281 C C . ASP A 1 439 ? -9.25 23.812 29.172 1 93.38 439 ASP A C 1
ATOM 3283 O O . ASP A 1 439 ? -10.164 24.453 29.688 1 93.38 439 ASP A O 1
ATOM 3287 N N . GLY A 1 440 ? -8.031 24.297 29.109 1 91.44 440 GLY A N 1
ATOM 3288 C CA . GLY A 1 440 ? -7.664 25.594 29.688 1 91.44 440 GLY A CA 1
ATOM 3289 C C . GLY A 1 440 ? -7.266 25.5 31.141 1 91.44 440 GLY A C 1
ATOM 3290 O O . GLY A 1 440 ? -6.488 26.312 31.641 1 91.44 440 GLY A O 1
ATOM 3291 N N . GLN A 1 441 ? -7.777 24.516 31.797 1 91.88 441 GLN A N 1
ATOM 3292 C CA . GLN A 1 441 ? -7.453 24.297 33.188 1 91.88 441 GLN A CA 1
ATOM 3293 C C . GLN A 1 441 ? -6.488 23.109 33.344 1 91.88 441 GLN A C 1
ATOM 3295 O O . GLN A 1 441 ? -5.516 23.203 34.094 1 91.88 441 GLN A O 1
ATOM 3300 N N . ARG A 1 442 ? -6.828 22.109 32.656 1 91.62 442 ARG A N 1
ATOM 3301 C CA . ARG A 1 442 ? -6.016 20.891 32.719 1 91.62 442 ARG A CA 1
ATOM 3302 C C . ARG A 1 442 ? -5.504 20.516 31.312 1 91.62 442 ARG A C 1
ATOM 3304 O O . ARG A 1 442 ? -6.234 20.625 30.328 1 91.62 442 ARG A O 1
ATOM 3311 N N . THR A 1 443 ? -4.242 20.172 31.297 1 91.81 443 THR A N 1
ATOM 3312 C CA . THR A 1 443 ? -3.65 19.609 30.094 1 91.81 443 THR A CA 1
ATOM 3313 C C . THR A 1 443 ? -3.727 18.078 30.125 1 91.81 443 THR A C 1
ATOM 3315 O O . THR A 1 443 ? -3.156 17.438 31 1 91.81 443 THR A O 1
ATOM 3318 N N . VAL A 1 444 ? -4.41 17.5 29.219 1 88.75 444 VAL A N 1
ATOM 3319 C CA . VAL A 1 444 ? -4.625 16.062 29.156 1 88.75 444 VAL A CA 1
ATOM 3320 C C . VAL A 1 444 ? -3.479 15.398 28.406 1 88.75 444 VAL A C 1
ATOM 3322 O O . VAL A 1 444 ? -3.021 14.32 28.781 1 88.75 444 VAL A O 1
ATOM 3325 N N . LEU A 1 445 ? -3.074 16.047 27.328 1 91.5 445 LEU A N 1
ATOM 3326 C CA . LEU A 1 445 ? -2.01 15.523 26.469 1 91.5 445 LEU A CA 1
ATOM 3327 C C . LEU A 1 445 ? -1.166 16.656 25.906 1 91.5 445 LEU A C 1
ATOM 3329 O O . LEU A 1 445 ? -1.703 17.688 25.484 1 91.5 445 LEU A O 1
ATOM 3333 N N . ASN A 1 446 ? 0.1 16.547 25.984 1 94 446 ASN A N 1
ATOM 3334 C CA . ASN A 1 446 ? 1.067 17.469 25.406 1 94 446 ASN A CA 1
ATOM 3335 C C . ASN A 1 446 ? 2.396 16.781 25.109 1 94 446 ASN A C 1
ATOM 3337 O O . ASN A 1 446 ? 3.188 16.531 26.031 1 94 446 ASN A O 1
ATOM 3341 N N . ARG A 1 447 ? 2.65 16.484 23.812 1 93.56 447 ARG A N 1
ATOM 3342 C CA . ARG A 1 447 ? 3.877 15.758 23.484 1 93.56 447 ARG A CA 1
ATOM 3343 C C . ARG A 1 447 ? 4.246 15.938 22.016 1 93.56 447 ARG A C 1
ATOM 3345 O O . ARG A 1 447 ? 3.414 16.359 21.203 1 93.56 447 ARG A O 1
ATOM 3352 N N . ALA A 1 448 ? 5.477 15.656 21.766 1 93.75 448 ALA A N 1
ATOM 3353 C CA . ALA A 1 448 ? 5.91 15.477 20.391 1 93.75 448 ALA A CA 1
ATOM 3354 C C . ALA A 1 448 ? 5.355 14.18 19.797 1 93.75 448 ALA A C 1
ATOM 3356 O O . ALA A 1 448 ? 5.109 13.219 20.531 1 93.75 448 ALA A O 1
ATOM 3357 N N . ALA A 1 449 ? 5.121 14.172 18.453 1 90.81 449 ALA A N 1
ATOM 3358 C CA . ALA A 1 449 ? 4.438 13.016 17.875 1 90.81 449 ALA A CA 1
ATOM 3359 C C . ALA A 1 449 ? 5.035 12.648 16.516 1 90.81 449 ALA A C 1
ATOM 3361 O O . ALA A 1 449 ? 4.305 12.453 15.539 1 90.81 449 ALA A O 1
ATOM 3362 N N . GLY A 1 450 ? 6.293 12.625 16.391 1 91.44 450 GLY A N 1
ATOM 3363 C CA . GLY A 1 450 ? 6.926 12.203 15.156 1 91.44 450 GLY A CA 1
ATOM 3364 C C . GLY A 1 450 ? 7.473 13.367 14.344 1 91.44 450 GLY A C 1
ATOM 3365 O O . GLY A 1 450 ? 7.562 14.492 14.844 1 91.44 450 GLY A O 1
ATOM 3366 N N . HIS A 1 451 ? 7.91 13.047 13.078 1 94.62 451 HIS A N 1
ATOM 3367 C CA . HIS A 1 451 ? 8.57 14.078 12.281 1 94.62 451 HIS A CA 1
ATOM 3368 C C . HIS A 1 451 ? 8.312 13.883 10.797 1 94.62 451 HIS A C 1
ATOM 3370 O O . HIS A 1 451 ? 7.809 12.836 10.383 1 94.62 451 HIS A O 1
ATOM 3376 N N . LEU A 1 452 ? 8.516 14.906 10.102 1 94.25 452 LEU A N 1
ATOM 3377 C CA . LEU A 1 452 ? 8.477 14.969 8.648 1 94.25 452 LEU A CA 1
ATOM 3378 C C . LEU A 1 452 ? 9.734 15.641 8.102 1 94.25 452 LEU A C 1
ATOM 3380 O O . LEU A 1 452 ? 10.039 16.781 8.469 1 94.25 452 LEU A O 1
ATOM 3384 N N . LEU A 1 453 ? 10.484 14.883 7.371 1 95.75 453 LEU A N 1
ATOM 3385 C CA . LEU A 1 453 ? 11.609 15.523 6.691 1 95.75 453 LEU A CA 1
ATOM 3386 C C . LEU A 1 453 ? 11.312 15.695 5.207 1 95.75 453 LEU A C 1
ATOM 3388 O O . LEU A 1 453 ? 10.969 14.734 4.52 1 95.75 453 LEU A O 1
ATOM 3392 N N . ARG A 1 454 ? 11.391 16.906 4.77 1 94.75 454 ARG A N 1
ATOM 3393 C CA . ARG A 1 454 ? 11.242 17.234 3.355 1 94.75 454 ARG A CA 1
ATOM 3394 C C . ARG A 1 454 ? 12.57 17.688 2.758 1 94.75 454 ARG A C 1
ATOM 3396 O O . ARG A 1 454 ? 13.32 18.438 3.391 1 94.75 454 ARG A O 1
ATOM 3403 N N . VAL A 1 455 ? 12.875 17.156 1.581 1 94.69 455 VAL A N 1
ATOM 3404 C CA . VAL A 1 455 ? 14.102 17.516 0.878 1 94.69 455 VAL A CA 1
ATOM 3405 C C . VAL A 1 455 ? 13.773 18.062 -0.505 1 94.69 455 VAL A C 1
ATOM 3407 O O . VAL A 1 455 ? 12.875 17.562 -1.187 1 94.69 455 VAL A O 1
ATOM 3410 N N . LYS A 1 456 ? 14.367 19.172 -0.815 1 91 456 LYS A N 1
ATOM 3411 C CA . LYS A 1 456 ? 14.18 19.781 -2.129 1 91 456 LYS A CA 1
ATOM 3412 C C . LYS A 1 456 ? 15.523 20.188 -2.742 1 91 456 LYS A C 1
ATOM 3414 O O . LYS A 1 456 ? 16.5 20.375 -2.025 1 91 456 LYS A O 1
ATOM 3419 N N . GLN A 1 457 ? 15.461 20.266 -4.039 1 88.5 457 GLN A N 1
ATOM 3420 C CA . GLN A 1 457 ? 16.656 20.781 -4.703 1 88.5 457 GLN A CA 1
ATOM 3421 C C . GLN A 1 457 ? 16.969 22.203 -4.227 1 88.5 457 GLN A C 1
ATOM 3423 O O . GLN A 1 457 ? 16.062 23.016 -4.008 1 88.5 457 GLN A O 1
ATOM 3428 N N . ALA A 1 458 ? 18.234 22.438 -4.113 1 83.06 458 ALA A N 1
ATOM 3429 C CA . ALA A 1 458 ? 18.688 23.719 -3.578 1 83.06 458 ALA A CA 1
ATOM 3430 C C . ALA A 1 458 ? 18.188 24.891 -4.438 1 83.06 458 ALA A C 1
ATOM 3432 O O . ALA A 1 458 ? 17.984 26 -3.938 1 83.06 458 ALA A O 1
ATOM 3433 N N . SER A 1 459 ? 17.953 24.562 -5.652 1 75.69 459 SER A N 1
ATOM 3434 C CA . SER A 1 459 ? 17.531 25.609 -6.578 1 75.69 459 SER A CA 1
ATOM 3435 C C . SER A 1 459 ? 16.031 25.891 -6.453 1 75.69 459 SER A C 1
ATOM 3437 O O . SER A 1 459 ? 15.547 26.891 -6.961 1 75.69 459 SER A O 1
ATOM 3439 N N . VAL A 1 460 ? 15.367 25.047 -5.727 1 71.69 460 VAL A N 1
ATOM 3440 C CA . VAL A 1 460 ? 13.922 25.172 -5.578 1 71.69 460 VAL A CA 1
ATOM 3441 C C . VAL A 1 460 ? 13.602 25.922 -4.281 1 71.69 460 VAL A C 1
ATOM 3443 O O . VAL A 1 460 ? 14.094 25.562 -3.213 1 71.69 460 VAL A O 1
ATOM 3446 N N . ASN A 1 461 ? 12.805 26.938 -4.445 1 62.12 461 ASN A N 1
ATOM 3447 C CA . ASN A 1 461 ? 12.547 27.781 -3.281 1 62.12 461 ASN A CA 1
ATOM 3448 C C . ASN A 1 461 ? 11.328 27.297 -2.496 1 62.12 461 ASN A C 1
ATOM 3450 O O . ASN A 1 461 ? 11.211 27.547 -1.297 1 62.12 461 ASN A O 1
ATOM 3454 N N . GLU A 1 462 ? 10.547 26.531 -3.189 1 64.38 462 GLU A N 1
ATOM 3455 C CA . GLU A 1 462 ? 9.32 26.125 -2.508 1 64.38 462 GLU A CA 1
ATOM 3456 C C . GLU A 1 462 ? 9.461 24.719 -1.923 1 64.38 462 GLU A C 1
ATOM 3458 O O . GLU A 1 462 ? 10.242 23.906 -2.424 1 64.38 462 GLU A O 1
ATOM 3463 N N . GLY A 1 463 ? 8.812 24.406 -0.812 1 62.12 463 GLY A N 1
ATOM 3464 C CA . GLY A 1 463 ? 9.031 23.156 -0.087 1 62.12 463 GLY A CA 1
ATOM 3465 C C . GLY A 1 463 ? 7.844 22.219 -0.158 1 62.12 463 GLY A C 1
ATOM 3466 O O . GLY A 1 463 ? 7.855 21.156 0.464 1 62.12 463 GLY A O 1
ATOM 3467 N N . GLY A 1 464 ? 6.789 22.531 -0.862 1 67.69 464 GLY A N 1
ATOM 3468 C CA . GLY A 1 464 ? 5.617 21.672 -0.885 1 67.69 464 GLY A CA 1
ATOM 3469 C C . GLY A 1 464 ? 5.84 20.375 -1.655 1 67.69 464 GLY A C 1
ATOM 3470 O O . GLY A 1 464 ? 6.336 20.406 -2.785 1 67.69 464 GLY A O 1
ATOM 3471 N N . VAL A 1 465 ? 5.449 19.234 -1.091 1 74.25 465 VAL A N 1
ATOM 3472 C CA . VAL A 1 465 ? 5.617 17.922 -1.706 1 74.25 465 VAL A CA 1
ATOM 3473 C C . VAL A 1 465 ? 4.523 17.688 -2.746 1 74.25 465 VAL A C 1
ATOM 3475 O O . VAL A 1 465 ? 4.809 17.328 -3.891 1 74.25 465 VAL A O 1
ATOM 3478 N N . VAL A 1 466 ? 3.271 17.922 -2.381 1 65 466 VAL A N 1
ATOM 3479 C CA . VAL A 1 466 ? 2.137 17.703 -3.268 1 65 466 VAL A CA 1
ATOM 3480 C C . VAL A 1 466 ? 2.223 18.641 -4.469 1 65 466 VAL A C 1
ATOM 3482 O O . VAL A 1 466 ? 1.854 18.266 -5.582 1 65 466 VAL A O 1
ATOM 3485 N N . ALA A 1 467 ? 2.877 19.75 -4.164 1 62.97 467 ALA A N 1
ATOM 3486 C CA . ALA A 1 467 ? 3.055 20.734 -5.227 1 62.97 467 ALA A CA 1
ATOM 3487 C C . ALA A 1 467 ? 4.203 20.344 -6.148 1 62.97 467 ALA A C 1
ATOM 3489 O O . ALA A 1 467 ? 4.402 20.953 -7.199 1 62.97 467 ALA A O 1
ATOM 3490 N N . GLY A 1 468 ? 4.941 19.297 -5.816 1 70.19 468 GLY A N 1
ATOM 3491 C CA . GLY A 1 468 ? 5.984 18.766 -6.68 1 70.19 468 GLY A CA 1
ATOM 3492 C C . GLY A 1 468 ? 7.348 19.375 -6.418 1 70.19 468 GLY A C 1
ATOM 3493 O O . GLY A 1 468 ? 8.32 19.047 -7.094 1 70.19 468 GLY A O 1
ATOM 3494 N N . PHE A 1 469 ? 7.441 20.172 -5.32 1 72.44 469 PHE A N 1
ATOM 3495 C CA . PHE A 1 469 ? 8.672 20.938 -5.105 1 72.44 469 PHE A CA 1
ATOM 3496 C C . PHE A 1 469 ? 9.641 20.141 -4.227 1 72.44 469 PHE A C 1
ATOM 3498 O O . PHE A 1 469 ? 10.859 20.266 -4.379 1 72.44 469 PHE A O 1
ATOM 3505 N N . ALA A 1 470 ? 9.062 19.391 -3.369 1 89.06 470 ALA A N 1
ATOM 3506 C CA . ALA A 1 470 ? 9.891 18.703 -2.389 1 89.06 470 ALA A CA 1
ATOM 3507 C C . ALA A 1 470 ? 9.586 17.203 -2.379 1 89.06 470 ALA A C 1
ATOM 3509 O O . ALA A 1 470 ? 8.633 16.75 -3.014 1 89.06 470 ALA A O 1
ATOM 3510 N N . ALA A 1 471 ? 10.492 16.484 -1.799 1 94.94 471 ALA A N 1
ATOM 3511 C CA . ALA A 1 471 ? 10.359 15.039 -1.626 1 94.94 471 ALA A CA 1
ATOM 3512 C C . ALA A 1 471 ? 10.438 14.656 -0.152 1 94.94 471 ALA A C 1
ATOM 3514 O O . ALA A 1 471 ? 11.102 15.336 0.637 1 94.94 471 ALA A O 1
ATOM 3515 N N . LEU A 1 472 ? 9.719 13.625 0.154 1 96.06 472 LEU A N 1
ATOM 3516 C CA . LEU A 1 472 ? 9.797 13.094 1.509 1 96.06 472 LEU A CA 1
ATOM 3517 C C . LEU A 1 472 ? 11.133 12.398 1.743 1 96.06 472 LEU A C 1
ATOM 3519 O O . LEU A 1 472 ? 11.711 11.828 0.815 1 96.06 472 LEU A O 1
ATOM 3523 N N . SER A 1 473 ? 11.609 12.453 2.955 1 95.62 473 SER A N 1
ATOM 3524 C CA . SER A 1 473 ? 12.836 11.766 3.35 1 95.62 473 SER A CA 1
ATOM 3525 C C . SER A 1 473 ? 12.812 11.398 4.828 1 95.62 473 SER A C 1
ATOM 3527 O O . SER A 1 473 ? 11.781 11.531 5.492 1 95.62 473 SER A O 1
ATOM 3529 N N . SER A 1 474 ? 13.859 10.719 5.273 1 94.44 474 SER A N 1
ATOM 3530 C CA . SER A 1 474 ? 14.109 10.406 6.676 1 94.44 474 SER A CA 1
ATOM 3531 C C . SER A 1 474 ? 15.438 10.977 7.141 1 94.44 474 SER A C 1
ATOM 3533 O O . SER A 1 474 ? 16.406 11.016 6.379 1 94.44 474 SER A O 1
ATOM 3535 N N . PRO A 1 475 ? 15.422 11.438 8.383 1 94 475 PRO A N 1
ATOM 3536 C CA . PRO A 1 475 ? 16.688 11.969 8.891 1 94 475 PRO A CA 1
ATOM 3537 C C . PRO A 1 475 ? 17.688 10.867 9.234 1 94 475 PRO A C 1
ATOM 3539 O O . PRO A 1 475 ? 17.375 9.938 9.977 1 94 475 PRO A O 1
ATOM 3542 N N . LEU A 1 476 ? 18.797 10.945 8.602 1 92.06 476 LEU A N 1
ATOM 3543 C CA . LEU A 1 476 ? 19.953 10.172 9.039 1 92.06 476 LEU A CA 1
ATOM 3544 C C . LEU A 1 476 ? 20.781 10.945 10.07 1 92.06 476 LEU A C 1
ATOM 3546 O O . LEU A 1 476 ? 21.531 11.852 9.711 1 92.06 476 LEU A O 1
ATOM 3550 N N . LEU A 1 477 ? 20.641 10.531 11.312 1 92.06 477 LEU A N 1
ATOM 3551 C CA . LEU A 1 477 ? 21.188 11.336 12.406 1 92.06 477 LEU A CA 1
ATOM 3552 C C . LEU A 1 477 ? 22.688 11.078 12.57 1 92.06 477 LEU A C 1
ATOM 3554 O O . LEU A 1 477 ? 23.141 9.938 12.477 1 92.06 477 LEU A O 1
ATOM 3558 N N . PHE A 1 478 ? 23.406 12.164 12.695 1 88.12 478 PHE A N 1
ATOM 3559 C CA . PHE A 1 478 ? 24.828 12.094 12.992 1 88.12 478 PHE A CA 1
ATOM 3560 C C . PHE A 1 478 ? 25.203 13.07 14.094 1 88.12 478 PHE A C 1
ATOM 3562 O O . PHE A 1 478 ? 24.5 14.055 14.32 1 88.12 478 PHE A O 1
ATOM 3569 N N . PRO A 1 479 ? 26.312 12.766 14.75 1 87.25 479 PRO A N 1
ATOM 3570 C CA . PRO A 1 479 ? 26.75 13.68 15.812 1 87.25 479 PRO A CA 1
ATOM 3571 C C . PRO A 1 479 ? 27.328 14.977 15.266 1 87.25 479 PRO A C 1
ATOM 3573 O O . PRO A 1 479 ? 27.906 14.992 14.172 1 87.25 479 PRO A O 1
ATOM 3576 N N . MET B 1 1 ? -30.719 -12.336 2.834 1 21.33 1 MET B N 1
ATOM 3577 C CA . MET B 1 1 ? -29.875 -12.172 1.653 1 21.33 1 MET B CA 1
ATOM 3578 C C . MET B 1 1 ? -30.641 -12.555 0.387 1 21.33 1 MET B C 1
ATOM 3580 O O . MET B 1 1 ? -30.438 -11.953 -0.668 1 21.33 1 MET B O 1
ATOM 3584 N N . ALA B 1 2 ? -31.406 -13.688 0.589 1 24.94 2 ALA B N 1
ATOM 3585 C CA . ALA B 1 2 ? -32.281 -14.18 -0.461 1 24.94 2 ALA B CA 1
ATOM 3586 C C . ALA B 1 2 ? -33.406 -13.172 -0.765 1 24.94 2 ALA B C 1
ATOM 3588 O O . ALA B 1 2 ? -33.75 -12.984 -1.925 1 24.94 2 ALA B O 1
ATOM 3589 N N . ASP B 1 3 ? -33.906 -12.633 0.334 1 24.53 3 ASP B N 1
ATOM 3590 C CA . ASP B 1 3 ? -35.156 -11.875 0.137 1 24.53 3 ASP B CA 1
ATOM 3591 C C . ASP B 1 3 ? -34.875 -10.555 -0.57 1 24.53 3 ASP B C 1
ATOM 3593 O O . ASP B 1 3 ? -35.781 -9.922 -1.101 1 24.53 3 ASP B O 1
ATOM 3597 N N . ILE B 1 4 ? -33.594 -9.984 -0.391 1 26.77 4 ILE B N 1
ATOM 3598 C CA . ILE B 1 4 ? -33.406 -8.695 -1.045 1 26.77 4 ILE B CA 1
ATOM 3599 C C . ILE B 1 4 ? -33.312 -8.891 -2.557 1 26.77 4 ILE B C 1
ATOM 3601 O O . ILE B 1 4 ? -33.5 -7.941 -3.324 1 26.77 4 ILE B O 1
ATOM 3605 N N . LEU B 1 5 ? -33.031 -10.141 -3.086 1 24.67 5 LEU B N 1
ATOM 3606 C CA . LEU B 1 5 ? -32.75 -10.383 -4.496 1 24.67 5 LEU B CA 1
ATOM 3607 C C . LEU B 1 5 ? -34.031 -10.508 -5.301 1 24.67 5 LEU B C 1
ATOM 3609 O O . LEU B 1 5 ? -34 -10.602 -6.531 1 24.67 5 LEU B O 1
ATOM 3613 N N . ALA B 1 6 ? -35.188 -10.859 -4.785 1 26.19 6 ALA B N 1
ATOM 3614 C CA . ALA B 1 6 ? -36.312 -11.32 -5.578 1 26.19 6 ALA B CA 1
ATOM 3615 C C . ALA B 1 6 ? -37 -10.148 -6.258 1 26.19 6 ALA B C 1
ATOM 3617 O O . ALA B 1 6 ? -37.875 -10.344 -7.105 1 26.19 6 ALA B O 1
ATOM 3618 N N . SER B 1 7 ? -36.969 -8.867 -5.789 1 23.62 7 SER B N 1
ATOM 3619 C CA . SER B 1 7 ? -38.031 -7.992 -6.309 1 23.62 7 SER B CA 1
ATOM 3620 C C . SER B 1 7 ? -37.562 -7.305 -7.594 1 23.62 7 SER B C 1
ATOM 3622 O O . SER B 1 7 ? -37.719 -6.086 -7.734 1 23.62 7 SER B O 1
ATOM 3624 N N . ALA B 1 8 ? -36.656 -7.793 -8.492 1 26.84 8 ALA B N 1
ATOM 3625 C CA . ALA B 1 8 ? -36.25 -7.051 -9.672 1 26.84 8 ALA B CA 1
ATOM 3626 C C . ALA B 1 8 ? -37.344 -7.012 -10.727 1 26.84 8 ALA B C 1
ATOM 3628 O O . ALA B 1 8 ? -37.062 -7 -11.93 1 26.84 8 ALA B O 1
ATOM 3629 N N . GLY B 1 9 ? -38.562 -7.016 -10.5 1 22.89 9 GLY B N 1
ATOM 3630 C CA . GLY B 1 9 ? -39.375 -7 -11.727 1 22.89 9 GLY B CA 1
ATOM 3631 C C . GLY B 1 9 ? -39.25 -5.691 -12.484 1 22.89 9 GLY B C 1
ATOM 3632 O O . GLY B 1 9 ? -38.938 -5.688 -13.68 1 22.89 9 GLY B O 1
ATOM 3633 N N . ALA B 1 10 ? -40.344 -4.777 -12.531 1 24.12 10 ALA B N 1
ATOM 3634 C CA . ALA B 1 10 ? -41 -4.141 -13.664 1 24.12 10 ALA B CA 1
ATOM 3635 C C . ALA B 1 10 ? -40.25 -2.9 -14.117 1 24.12 10 ALA B C 1
ATOM 3637 O O . ALA B 1 10 ? -40.312 -2.498 -15.281 1 24.12 10 ALA B O 1
ATOM 3638 N N . GLN B 1 11 ? -39.875 -1.635 -13.18 1 25.12 11 GLN B N 1
ATOM 3639 C CA . GLN B 1 11 ? -40.438 -0.322 -13.461 1 25.12 11 GLN B CA 1
ATOM 3640 C C . GLN B 1 11 ? -39.562 0.461 -14.438 1 25.12 11 GLN B C 1
ATOM 3642 O O . GLN B 1 11 ? -38.344 0.244 -14.5 1 25.12 11 GLN B O 1
ATOM 3647 N N . GLU B 1 12 ? -39.969 1.623 -15.188 1 28.39 12 GLU B N 1
ATOM 3648 C CA . GLU B 1 12 ? -39.938 2.621 -16.25 1 28.39 12 GLU B CA 1
ATOM 3649 C C . GLU B 1 12 ? -38.75 3.562 -16.078 1 28.39 12 GLU B C 1
ATOM 3651 O O . GLU B 1 12 ? -38.25 3.721 -14.961 1 28.39 12 GLU B O 1
ATOM 3656 N N . ASP B 1 13 ? -38.219 4.5 -17.078 1 29.77 13 ASP B N 1
ATOM 3657 C CA . ASP B 1 13 ? -37.094 5.125 -17.75 1 29.77 13 ASP B CA 1
ATOM 3658 C C . ASP B 1 13 ? -36.531 6.281 -16.922 1 29.77 13 ASP B C 1
ATOM 3660 O O . ASP B 1 13 ? -35.469 6.805 -17.219 1 29.77 13 ASP B O 1
ATOM 3664 N N . SER B 1 14 ? -37.312 7.316 -16.547 1 31.64 14 SER B N 1
ATOM 3665 C CA . SER B 1 14 ? -37.031 8.727 -16.297 1 31.64 14 SER B CA 1
ATOM 3666 C C . SER B 1 14 ? -36.094 8.891 -15.125 1 31.64 14 SER B C 1
ATOM 3668 O O . SER B 1 14 ? -35.906 10 -14.617 1 31.64 14 SER B O 1
ATOM 3670 N N . SER B 1 15 ? -35.844 7.895 -14.219 1 32.03 15 SER B N 1
ATOM 3671 C CA . SER B 1 15 ? -35.875 7.891 -12.758 1 32.03 15 SER B CA 1
ATOM 3672 C C . SER B 1 15 ? -34.5 8.281 -12.195 1 32.03 15 SER B C 1
ATOM 3674 O O . SER B 1 15 ? -33.5 8.195 -12.891 1 32.03 15 SER B O 1
ATOM 3676 N N . ALA B 1 16 ? -34.344 8.906 -10.977 1 36.44 16 ALA B N 1
ATOM 3677 C CA . ALA B 1 16 ? -33.344 9.195 -9.945 1 36.44 16 ALA B CA 1
ATOM 3678 C C . ALA B 1 16 ? -32.281 8.117 -9.914 1 36.44 16 ALA B C 1
ATOM 3680 O O . ALA B 1 16 ? -32.531 6.941 -10.164 1 36.44 16 ALA B O 1
ATOM 3681 N N . PRO B 1 17 ? -31.031 8.461 -10.305 1 43.66 17 PRO B N 1
ATOM 3682 C CA . PRO B 1 17 ? -30.047 7.383 -10.188 1 43.66 17 PRO B CA 1
ATOM 3683 C C . PRO B 1 17 ? -30.484 6.273 -9.242 1 43.66 17 PRO B C 1
ATOM 3685 O O . PRO B 1 17 ? -31.172 6.543 -8.25 1 43.66 17 PRO B O 1
ATOM 3688 N N . PRO B 1 18 ? -30.703 5.078 -9.633 1 48.53 18 PRO B N 1
ATOM 3689 C CA . PRO B 1 18 ? -31.344 4.031 -8.836 1 48.53 18 PRO B CA 1
ATOM 3690 C C . PRO B 1 18 ? -30.875 4.012 -7.383 1 48.53 18 PRO B C 1
ATOM 3692 O O . PRO B 1 18 ? -29.688 4.211 -7.117 1 48.53 18 PRO B O 1
ATOM 3695 N N . GLU B 1 19 ? -31.672 4.297 -6.363 1 63.41 19 GLU B N 1
ATOM 3696 C CA . GLU B 1 19 ? -31.625 4.352 -4.906 1 63.41 19 GLU B CA 1
ATOM 3697 C C . GLU B 1 19 ? -30.844 3.162 -4.336 1 63.41 19 GLU B C 1
ATOM 3699 O O . GLU B 1 19 ? -30.281 3.25 -3.25 1 63.41 19 GLU B O 1
ATOM 3704 N N . THR B 1 20 ? -30.812 2.062 -5.125 1 65.19 20 THR B N 1
ATOM 3705 C CA . THR B 1 20 ? -30.141 0.883 -4.582 1 65.19 20 THR B CA 1
ATOM 3706 C C . THR B 1 20 ? -29.328 0.184 -5.656 1 65.19 20 THR B C 1
ATOM 3708 O O . THR B 1 20 ? -29.594 0.323 -6.848 1 65.19 20 THR B O 1
ATOM 3711 N N . LEU B 1 21 ? -28.172 -0.224 -5.547 1 67.06 21 LEU B N 1
ATOM 3712 C CA . LEU B 1 21 ? -27.391 -1.155 -6.344 1 67.06 21 LEU B CA 1
ATOM 3713 C C . LEU B 1 21 ? -27.422 -2.557 -5.742 1 67.06 21 LEU B C 1
ATOM 3715 O O . LEU B 1 21 ? -26.859 -2.791 -4.668 1 67.06 21 LEU B O 1
ATOM 3719 N N . LEU B 1 22 ? -27.984 -3.479 -6.395 1 71.31 22 LEU B N 1
ATOM 3720 C CA . LEU B 1 22 ? -28.156 -4.852 -5.934 1 71.31 22 LEU B CA 1
ATOM 3721 C C . LEU B 1 22 ? -28.766 -4.883 -4.535 1 71.31 22 LEU B C 1
ATOM 3723 O O . LEU B 1 22 ? -28.312 -5.637 -3.672 1 71.31 22 LEU B O 1
ATOM 3727 N N . GLY B 1 23 ? -29.656 -3.943 -4.297 1 77.5 23 GLY B N 1
ATOM 3728 C CA . GLY B 1 23 ? -30.391 -3.891 -3.035 1 77.5 23 GLY B CA 1
ATOM 3729 C C . GLY B 1 23 ? -29.672 -3.078 -1.971 1 77.5 23 GLY B C 1
ATOM 3730 O O . GLY B 1 23 ? -30.188 -2.904 -0.866 1 77.5 23 GLY B O 1
ATOM 3731 N N . LEU B 1 24 ? -28.5 -2.617 -2.293 1 82.5 24 LEU B N 1
ATOM 3732 C CA . LEU B 1 24 ? -27.766 -1.786 -1.344 1 82.5 24 LEU B CA 1
ATOM 3733 C C . LEU B 1 24 ? -28.031 -0.306 -1.603 1 82.5 24 LEU B C 1
ATOM 3735 O O . LEU B 1 24 ? -28.094 0.126 -2.756 1 82.5 24 LEU B O 1
ATOM 3739 N N . PRO B 1 25 ? -28.234 0.407 -0.539 1 84.5 25 PRO B N 1
ATOM 3740 C CA . PRO B 1 25 ? -28.391 1.854 -0.716 1 84.5 25 PRO B CA 1
ATOM 3741 C C . PRO B 1 25 ? -27.203 2.484 -1.441 1 84.5 25 PRO B C 1
ATOM 3743 O O . PRO B 1 25 ? -26.062 2.094 -1.212 1 84.5 25 PRO B O 1
ATOM 3746 N N . ALA B 1 26 ? -27.516 3.398 -2.27 1 84.94 26 ALA B N 1
ATOM 3747 C CA . ALA B 1 26 ? -26.5 4.066 -3.07 1 84.94 26 ALA B CA 1
ATOM 3748 C C . ALA B 1 26 ? -25.422 4.691 -2.184 1 84.94 26 ALA B C 1
ATOM 3750 O O . ALA B 1 26 ? -24.234 4.676 -2.521 1 84.94 26 ALA B O 1
ATOM 3751 N N . SER B 1 27 ? -25.859 5.234 -1.073 1 84 27 SER B N 1
ATOM 3752 C CA . SER B 1 27 ? -24.922 5.871 -0.153 1 84 27 SER B CA 1
ATOM 3753 C C . SER B 1 27 ? -23.953 4.855 0.434 1 84 27 SER B C 1
ATOM 3755 O O . SER B 1 27 ? -22.766 5.16 0.633 1 84 27 SER B O 1
ATOM 3757 N N . LEU B 1 28 ? -24.453 3.699 0.67 1 87.69 28 LEU B N 1
ATOM 3758 C CA . LEU B 1 28 ? -23.609 2.643 1.201 1 87.69 28 LEU B CA 1
ATOM 3759 C C . LEU B 1 28 ? -22.609 2.17 0.15 1 87.69 28 LEU B C 1
ATOM 3761 O O . LEU B 1 28 ? -21.422 1.957 0.455 1 87.69 28 LEU B O 1
ATOM 3765 N N . VAL B 1 29 ? -23.078 2.037 -1.088 1 91.56 29 VAL B N 1
ATOM 3766 C CA . VAL B 1 29 ? -22.219 1.597 -2.178 1 91.56 29 VAL B CA 1
ATOM 3767 C C . VAL B 1 29 ? -21.094 2.615 -2.398 1 91.56 29 VAL B C 1
ATOM 3769 O O . VAL B 1 29 ? -19.938 2.242 -2.613 1 91.56 29 VAL B O 1
ATOM 3772 N N . ALA B 1 30 ? -21.484 3.816 -2.316 1 89.5 30 ALA B N 1
ATOM 3773 C CA . ALA B 1 30 ? -20.5 4.871 -2.475 1 89.5 30 ALA B CA 1
ATOM 3774 C C . ALA B 1 30 ? -19.453 4.812 -1.362 1 89.5 30 ALA B C 1
ATOM 3776 O O . ALA B 1 30 ? -18.266 5.008 -1.61 1 89.5 30 ALA B O 1
ATOM 3777 N N . ARG B 1 31 ? -19.891 4.578 -0.235 1 90 31 ARG B N 1
ATOM 3778 C CA . ARG B 1 31 ? -19 4.438 0.903 1 90 31 ARG B CA 1
ATOM 3779 C C . ARG B 1 31 ? -18.078 3.227 0.729 1 90 31 ARG B C 1
ATOM 3781 O O . ARG B 1 31 ? -16.891 3.301 1.005 1 90 31 ARG B O 1
ATOM 3788 N N . MET B 1 32 ? -18.656 2.135 0.279 1 93.88 32 MET B N 1
ATOM 3789 C CA . MET B 1 32 ? -17.875 0.922 0.048 1 93.88 32 MET B CA 1
ATOM 3790 C C . MET B 1 32 ? -16.797 1.162 -1.003 1 93.88 32 MET B C 1
ATOM 3792 O O . MET B 1 32 ? -15.664 0.719 -0.842 1 93.88 32 MET B O 1
ATOM 3796 N N . GLN B 1 33 ? -17.188 1.832 -2.029 1 94.31 33 GLN B N 1
ATOM 3797 C CA . GLN B 1 33 ? -16.25 2.156 -3.094 1 94.31 33 GLN B CA 1
ATOM 3798 C C . GLN B 1 33 ? -15.078 2.984 -2.562 1 94.31 33 GLN B C 1
ATOM 3800 O O . GLN B 1 33 ? -13.914 2.662 -2.812 1 94.31 33 GLN B O 1
ATOM 3805 N N . SER B 1 34 ? -15.414 3.971 -1.806 1 92.19 34 SER B N 1
ATOM 3806 C CA . SER B 1 34 ? -14.406 4.871 -1.258 1 92.19 34 SER B CA 1
ATOM 3807 C C . SER B 1 34 ? -13.492 4.145 -0.278 1 92.19 34 SER B C 1
ATOM 3809 O O . SER B 1 34 ? -12.266 4.285 -0.339 1 92.19 34 SER B O 1
ATOM 3811 N N . ASP B 1 35 ? -14.055 3.381 0.607 1 93.88 35 ASP B N 1
ATOM 3812 C CA . ASP B 1 35 ? -13.281 2.652 1.611 1 93.88 35 ASP B CA 1
ATOM 3813 C C . ASP B 1 35 ? -12.375 1.61 0.959 1 93.88 35 ASP B C 1
ATOM 3815 O O . ASP B 1 35 ? -11.242 1.403 1.398 1 93.88 35 ASP B O 1
ATOM 3819 N N . THR B 1 36 ? -12.914 0.945 -0.026 1 95.88 36 THR B N 1
ATOM 3820 C CA . THR B 1 36 ? -12.148 -0.08 -0.727 1 95.88 36 THR B CA 1
ATOM 3821 C C . THR B 1 36 ? -10.938 0.532 -1.427 1 95.88 36 THR B C 1
ATOM 3823 O O . THR B 1 36 ? -9.82 0.031 -1.295 1 95.88 36 THR B O 1
ATOM 3826 N N . LEU B 1 37 ? -11.188 1.612 -2.123 1 93.56 37 LEU B N 1
ATOM 3827 C CA . LEU B 1 37 ? -10.094 2.295 -2.801 1 93.56 37 LEU B CA 1
ATOM 3828 C C . LEU B 1 37 ? -9.031 2.748 -1.801 1 93.56 37 LEU B C 1
ATOM 3830 O O . LEU B 1 37 ? -7.832 2.607 -2.053 1 93.56 37 LEU B O 1
ATOM 3834 N N . ALA B 1 38 ? -9.516 3.203 -0.742 1 92.44 38 ALA B N 1
ATOM 3835 C CA . ALA B 1 38 ? -8.609 3.691 0.295 1 92.44 38 ALA B CA 1
ATOM 3836 C C . ALA B 1 38 ? -7.758 2.557 0.859 1 92.44 38 ALA B C 1
ATOM 3838 O O . ALA B 1 38 ? -6.547 2.709 1.031 1 92.44 38 ALA B O 1
ATOM 3839 N N . TRP B 1 39 ? -8.383 1.505 1.176 1 94.19 39 TRP B N 1
ATOM 3840 C CA . TRP B 1 39 ? -7.656 0.369 1.733 1 94.19 39 TRP B CA 1
ATOM 3841 C C . TRP B 1 39 ? -6.637 -0.168 0.734 1 94.19 39 TRP B C 1
ATOM 3843 O O . TRP B 1 39 ? -5.523 -0.546 1.112 1 94.19 39 TRP B O 1
ATOM 3853 N N . GLN B 1 40 ? -7.023 -0.248 -0.51 1 95.75 40 GLN B N 1
ATOM 3854 C CA . GLN B 1 40 ? -6.109 -0.741 -1.534 1 95.75 40 GLN B CA 1
ATOM 3855 C C . GLN B 1 40 ? -4.879 0.153 -1.647 1 95.75 40 GLN B C 1
ATOM 3857 O O . GLN B 1 40 ? -3.758 -0.341 -1.784 1 95.75 40 GLN B O 1
ATOM 3862 N N . ALA B 1 41 ? -5.094 1.418 -1.589 1 93.25 41 ALA B N 1
ATOM 3863 C CA . ALA B 1 41 ? -3.99 2.371 -1.691 1 93.25 41 ALA B CA 1
ATOM 3864 C C . ALA B 1 41 ? -3.078 2.285 -0.472 1 93.25 41 ALA B C 1
ATOM 3866 O O . ALA B 1 41 ? -1.853 2.227 -0.609 1 93.25 41 ALA B O 1
ATOM 3867 N N . VAL B 1 42 ? -3.643 2.244 0.714 1 93.56 42 VAL B N 1
ATOM 3868 C CA . VAL B 1 42 ? -2.9 2.25 1.97 1 93.56 42 VAL B CA 1
ATOM 3869 C C . VAL B 1 42 ? -2.213 0.901 2.17 1 93.56 42 VAL B C 1
ATOM 3871 O O . VAL B 1 42 ? -1.087 0.839 2.668 1 93.56 42 VAL B O 1
ATOM 3874 N N . GLY B 1 43 ? -2.846 -0.129 1.71 1 93.44 43 GLY B N 1
ATOM 3875 C CA . GLY B 1 43 ? -2.371 -1.475 1.993 1 93.44 43 GLY B CA 1
ATOM 3876 C C . GLY B 1 43 ? -1.617 -2.098 0.834 1 93.44 43 GLY B C 1
ATOM 3877 O O . GLY B 1 43 ? -0.993 -3.15 0.987 1 93.44 43 GLY B O 1
ATOM 3878 N N . GLY B 1 44 ? -1.69 -1.526 -0.271 1 94.06 44 GLY B N 1
ATOM 3879 C CA . GLY B 1 44 ? -0.883 -1.974 -1.395 1 94.06 44 GLY B CA 1
ATOM 3880 C C . GLY B 1 44 ? -1.521 -3.109 -2.172 1 94.06 44 GLY B C 1
ATOM 3881 O O . GLY B 1 44 ? -0.866 -4.113 -2.465 1 94.06 44 GLY B O 1
ATOM 3882 N N . ILE B 1 45 ? -2.797 -3.092 -2.387 1 95.12 45 ILE B N 1
ATOM 3883 C CA . ILE B 1 45 ? -3.449 -4 -3.322 1 95.12 45 ILE B CA 1
ATOM 3884 C C . ILE B 1 45 ? -3.523 -3.354 -4.703 1 95.12 45 ILE B C 1
ATOM 3886 O O . ILE B 1 45 ? -4.586 -2.887 -5.121 1 95.12 45 ILE B O 1
ATOM 3890 N N . LEU B 1 46 ? -2.424 -3.406 -5.371 1 93.94 46 LEU B N 1
ATOM 3891 C CA . LEU B 1 46 ? -2.262 -2.648 -6.605 1 93.94 46 LEU B CA 1
ATOM 3892 C C . LEU B 1 46 ? -1.719 -3.537 -7.723 1 93.94 46 LEU B C 1
ATOM 3894 O O . LEU B 1 46 ? -1.121 -4.582 -7.453 1 93.94 46 LEU B O 1
ATOM 3898 N N . ILE B 1 47 ? -1.987 -3.156 -8.93 1 91.38 47 ILE B N 1
ATOM 3899 C CA . ILE B 1 47 ? -1.414 -3.77 -10.125 1 91.38 47 ILE B CA 1
ATOM 3900 C C . ILE B 1 47 ? -0.849 -2.686 -11.039 1 91.38 47 ILE B C 1
ATOM 3902 O O . ILE B 1 47 ? -1.146 -1.502 -10.867 1 91.38 47 ILE B O 1
ATOM 3906 N N . GLY B 1 48 ? -0.041 -3.131 -11.969 1 87.25 48 GLY B N 1
ATOM 3907 C CA . GLY B 1 48 ? 0.61 -2.213 -12.883 1 87.25 48 GLY B CA 1
ATOM 3908 C C . GLY B 1 48 ? 2.105 -2.438 -12.992 1 87.25 48 GLY B C 1
ATOM 3909 O O . GLY B 1 48 ? 2.627 -3.439 -12.5 1 87.25 48 GLY B O 1
ATOM 3910 N N . ALA B 1 49 ? 2.758 -1.488 -13.766 1 81 49 ALA B N 1
ATOM 3911 C CA . ALA B 1 49 ? 4.199 -1.591 -13.984 1 81 49 ALA B CA 1
ATOM 3912 C C . ALA B 1 49 ? 4.891 -0.262 -13.695 1 81 49 ALA B C 1
ATOM 3914 O O . ALA B 1 49 ? 4.363 0.804 -14.016 1 81 49 ALA B O 1
ATOM 3915 N N . GLY B 1 50 ? 6.023 -0.379 -13.023 1 78.38 50 GLY B N 1
ATOM 3916 C CA . GLY B 1 50 ? 6.781 0.829 -12.734 1 78.38 50 GLY B CA 1
ATOM 3917 C C . GLY B 1 50 ? 6.059 1.781 -11.805 1 78.38 50 GLY B C 1
ATOM 3918 O O . GLY B 1 50 ? 5.609 1.382 -10.727 1 78.38 50 GLY B O 1
ATOM 3919 N N . ALA B 1 51 ? 5.949 3.059 -12.281 1 78.44 51 ALA B N 1
ATOM 3920 C CA . ALA B 1 51 ? 5.34 4.09 -11.445 1 78.44 51 ALA B CA 1
ATOM 3921 C C . ALA B 1 51 ? 3.848 4.219 -11.742 1 78.44 51 ALA B C 1
ATOM 3923 O O . ALA B 1 51 ? 3.135 4.949 -11.047 1 78.44 51 ALA B O 1
ATOM 3924 N N . SER B 1 52 ? 3.389 3.52 -12.641 1 82.88 52 SER B N 1
ATOM 3925 C CA . SER B 1 52 ? 1.969 3.559 -12.969 1 82.88 52 SER B CA 1
ATOM 3926 C C . SER B 1 52 ? 1.202 2.455 -12.25 1 82.88 52 SER B C 1
ATOM 3928 O O . SER B 1 52 ? 1.141 1.321 -12.727 1 82.88 52 SER B O 1
ATOM 3930 N N . LEU B 1 53 ? 0.557 2.791 -11.203 1 87.25 53 LEU B N 1
ATOM 3931 C CA . LEU B 1 53 ? -0.123 1.817 -10.359 1 87.25 53 LEU B CA 1
ATOM 3932 C C . LEU B 1 53 ? -1.624 2.084 -10.32 1 87.25 53 LEU B C 1
ATOM 3934 O O . LEU B 1 53 ? -2.055 3.24 -10.344 1 87.25 53 LEU B O 1
ATOM 3938 N N . LEU B 1 54 ? -2.354 1.013 -10.375 1 90 54 LEU B N 1
ATOM 3939 C CA . LEU B 1 54 ? -3.809 1.057 -10.266 1 90 54 LEU B CA 1
ATOM 3940 C C . LEU B 1 54 ? -4.301 0.086 -9.195 1 90 54 LEU B C 1
ATOM 3942 O O . LEU B 1 54 ? -3.676 -0.951 -8.961 1 90 54 LEU B O 1
ATOM 3946 N N . PRO B 1 55 ? -5.395 0.472 -8.562 1 92.81 55 PRO B N 1
ATOM 3947 C CA . PRO B 1 55 ? -5.992 -0.526 -7.676 1 92.81 55 PRO B CA 1
ATOM 3948 C C . PRO B 1 55 ? -6.34 -1.827 -8.391 1 92.81 55 PRO B C 1
ATOM 3950 O O . PRO B 1 55 ? -6.852 -1.799 -9.516 1 92.81 55 PRO B O 1
ATOM 3953 N N . ALA B 1 56 ? -6.008 -2.949 -7.801 1 94.62 56 ALA B N 1
ATOM 3954 C CA . ALA B 1 56 ? -6.355 -4.238 -8.398 1 94.62 56 ALA B CA 1
ATOM 3955 C C . ALA B 1 56 ? -7.871 -4.41 -8.484 1 94.62 56 ALA B C 1
ATOM 3957 O O . ALA B 1 56 ? -8.602 -4.016 -7.574 1 94.62 56 ALA B O 1
ATOM 3958 N N . PRO B 1 57 ? -8.391 -4.992 -9.594 1 95.38 57 PRO B N 1
ATOM 3959 C CA . PRO B 1 57 ? -9.82 -5.293 -9.641 1 95.38 57 PRO B CA 1
ATOM 3960 C C . PRO B 1 57 ? -10.281 -6.191 -8.492 1 95.38 57 PRO B C 1
ATOM 3962 O O . PRO B 1 57 ? -9.602 -7.168 -8.164 1 95.38 57 PRO B O 1
ATOM 3965 N N . CYS B 1 58 ? -11.398 -5.805 -7.855 1 96.62 58 CYS B N 1
ATOM 3966 C CA . CYS B 1 58 ? -11.875 -6.609 -6.734 1 96.62 58 CYS B CA 1
ATOM 3967 C C . CYS B 1 58 ? -13.375 -6.438 -6.539 1 96.62 58 CYS B C 1
ATOM 3969 O O . CYS B 1 58 ? -13.969 -5.508 -7.082 1 96.62 58 CYS B O 1
ATOM 3971 N N . SER B 1 59 ? -13.945 -7.371 -5.895 1 95.69 59 SER B N 1
ATOM 3972 C CA . SER B 1 59 ? -15.336 -7.199 -5.48 1 95.69 59 SER B CA 1
ATOM 3973 C C . SER B 1 59 ? -15.438 -6.328 -4.234 1 95.69 59 SER B C 1
ATOM 3975 O O . SER B 1 59 ? -14.523 -6.305 -3.408 1 95.69 59 SER B O 1
ATOM 3977 N N . LEU B 1 60 ? -16.531 -5.613 -4.117 1 94.31 60 LEU B N 1
ATOM 3978 C CA . LEU B 1 60 ? -16.703 -4.77 -2.939 1 94.31 60 LEU B CA 1
ATOM 3979 C C . LEU B 1 60 ? -16.984 -5.613 -1.702 1 94.31 60 LEU B C 1
ATOM 3981 O O . LEU B 1 60 ? -16.484 -5.316 -0.616 1 94.31 60 LEU B O 1
ATOM 3985 N N . LEU B 1 61 ? -17.781 -6.605 -1.889 1 92.88 61 LEU B N 1
ATOM 3986 C CA . LEU B 1 61 ? -18.125 -7.531 -0.813 1 92.88 61 LEU B CA 1
ATOM 3987 C C . LEU B 1 61 ? -17.562 -8.922 -1.101 1 92.88 61 LEU B C 1
ATOM 3989 O O . LEU B 1 61 ? -17.359 -9.289 -2.262 1 92.88 61 LEU B O 1
ATOM 3993 N N . PRO B 1 62 ? -17.234 -9.719 -0.013 1 93.25 62 PRO B N 1
ATOM 3994 C CA . PRO B 1 62 ? -16.875 -11.117 -0.251 1 93.25 62 PRO B CA 1
ATOM 3995 C C . PRO B 1 62 ? -17.938 -11.891 -1.015 1 93.25 62 PRO B C 1
ATOM 3997 O O . PRO B 1 62 ? -19.109 -11.492 -1.006 1 93.25 62 PRO B O 1
ATOM 4000 N N . TYR B 1 63 ? -17.562 -12.875 -1.682 1 94 63 TYR B N 1
ATOM 4001 C CA . TYR B 1 63 ? -18.453 -13.68 -2.516 1 94 63 TYR B CA 1
ATOM 4002 C C . TYR B 1 63 ? -18.844 -14.977 -1.813 1 94 63 TYR B C 1
ATOM 4004 O O . TYR B 1 63 ? -17.984 -15.648 -1.225 1 94 63 TYR B O 1
ATOM 4012 N N . PRO B 1 64 ? -20.094 -15.305 -1.839 1 91.94 64 PRO B N 1
ATOM 4013 C CA . PRO B 1 64 ? -20.531 -16.516 -1.13 1 91.94 64 PRO B CA 1
ATOM 4014 C C . PRO B 1 64 ? -19.938 -17.781 -1.709 1 91.94 64 PRO B C 1
ATOM 4016 O O . PRO B 1 64 ? -19.859 -17.938 -2.93 1 91.94 64 PRO B O 1
ATOM 4019 N N . TRP B 1 65 ? -19.453 -18.672 -0.853 1 94 65 TRP B N 1
ATOM 4020 C CA . TRP B 1 65 ? -18.891 -19.969 -1.202 1 94 65 TRP B CA 1
ATOM 4021 C C . TRP B 1 65 ? -19.203 -21 -0.132 1 94 65 TRP B C 1
ATOM 4023 O O . TRP B 1 65 ? -19.031 -20.75 1.062 1 94 65 TRP B O 1
ATOM 4033 N N . PRO B 1 66 ? -19.688 -22.156 -0.517 1 93.38 66 PRO B N 1
ATOM 4034 C CA . PRO B 1 66 ? -20 -23.172 0.491 1 93.38 66 PRO B CA 1
ATOM 4035 C C . PRO B 1 66 ? -18.781 -23.609 1.298 1 93.38 66 PRO B C 1
ATOM 4037 O O . PRO B 1 66 ? -17.734 -23.906 0.725 1 93.38 66 PRO B O 1
ATOM 4040 N N . SER B 1 67 ? -18.969 -23.734 2.613 1 93.62 67 SER B N 1
ATOM 4041 C CA . SER B 1 67 ? -17.875 -24.094 3.512 1 93.62 67 SER B CA 1
ATOM 4042 C C . SER B 1 67 ? -17.359 -25.516 3.227 1 93.62 67 SER B C 1
ATOM 4044 O O . SER B 1 67 ? -16.156 -25.766 3.299 1 93.62 67 SER B O 1
ATOM 4046 N N . GLU B 1 68 ? -18.266 -26.375 2.891 1 94.5 68 GLU B N 1
ATOM 4047 C CA . GLU B 1 68 ? -17.891 -27.766 2.625 1 94.5 68 GLU B CA 1
ATOM 4048 C C . GLU B 1 68 ? -16.969 -27.875 1.416 1 94.5 68 GLU B C 1
ATOM 4050 O O . GLU B 1 68 ? -15.977 -28.609 1.444 1 94.5 68 GLU B O 1
ATOM 4055 N N . LEU B 1 69 ? -17.328 -27.203 0.382 1 95.94 69 LEU B N 1
ATOM 4056 C CA . LEU B 1 69 ? -16.516 -27.219 -0.828 1 95.94 69 LEU B CA 1
ATOM 4057 C C . LEU B 1 69 ? -15.172 -26.531 -0.598 1 95.94 69 LEU B C 1
ATOM 4059 O O . LEU B 1 69 ? -14.156 -26.922 -1.178 1 95.94 69 LEU B O 1
ATOM 4063 N N . PHE B 1 70 ? -15.172 -25.5 0.214 1 94.88 70 PHE B N 1
ATOM 4064 C CA . PHE B 1 70 ? -13.93 -24.844 0.568 1 94.88 70 PHE B CA 1
ATOM 4065 C C . PHE B 1 70 ? -12.984 -25.797 1.282 1 94.88 70 PHE B C 1
ATOM 4067 O O . PHE B 1 70 ? -11.805 -25.891 0.931 1 94.88 70 PHE B O 1
ATOM 4074 N N . GLU B 1 71 ? -13.555 -26.5 2.23 1 95 71 GLU B N 1
ATOM 4075 C CA . GLU B 1 71 ? -12.758 -27.453 2.994 1 95 71 GLU B CA 1
ATOM 4076 C C . GLU B 1 71 ? -12.273 -28.594 2.111 1 95 71 GLU B C 1
ATOM 4078 O O . GLU B 1 71 ? -11.141 -29.062 2.256 1 95 71 GLU B O 1
ATOM 4083 N N . GLN B 1 72 ? -13.109 -29.047 1.263 1 96.44 72 GLN B N 1
ATOM 4084 C CA . GLN B 1 72 ? -12.719 -30.078 0.322 1 96.44 72 GLN B CA 1
ATOM 4085 C C . GLN B 1 72 ? -11.547 -29.625 -0.545 1 96.44 72 GLN B C 1
ATOM 4087 O O . GLN B 1 72 ? -10.594 -30.375 -0.754 1 96.44 72 GLN B O 1
ATOM 4092 N N . SER B 1 73 ? -11.68 -28.438 -1.066 1 96.5 73 SER B N 1
ATOM 4093 C CA . SER B 1 73 ? -10.625 -27.906 -1.932 1 96.5 73 SER B CA 1
ATOM 4094 C C . SER B 1 73 ? -9.305 -27.812 -1.188 1 96.5 73 SER B C 1
ATOM 4096 O O . SER B 1 73 ? -8.242 -28.078 -1.756 1 96.5 73 SER B O 1
ATOM 4098 N N . ARG B 1 74 ? -9.312 -27.438 0.015 1 95.56 74 ARG B N 1
ATOM 4099 C CA . ARG B 1 74 ? -8.102 -27.359 0.831 1 95.56 74 ARG B CA 1
ATOM 4100 C C . ARG B 1 74 ? -7.508 -28.734 1.084 1 95.56 74 ARG B C 1
ATOM 4102 O O . ARG B 1 74 ? -6.285 -28.906 1.039 1 95.56 74 ARG B O 1
ATOM 4109 N N . ALA B 1 75 ? -8.367 -29.672 1.344 1 96.06 75 ALA B N 1
ATOM 4110 C CA . ALA B 1 75 ? -7.926 -31.031 1.631 1 96.06 75 ALA B CA 1
ATOM 4111 C C . ALA B 1 75 ? -7.254 -31.656 0.413 1 96.06 75 ALA B C 1
ATOM 4113 O O . ALA B 1 75 ? -6.41 -32.531 0.551 1 96.06 75 ALA B O 1
ATOM 4114 N N . LEU B 1 76 ? -7.562 -31.203 -0.742 1 95.75 76 LEU B N 1
ATOM 4115 C CA . LEU B 1 76 ? -7.059 -31.766 -1.991 1 95.75 76 LEU B CA 1
ATOM 4116 C C . LEU B 1 76 ? -5.652 -31.25 -2.285 1 95.75 76 LEU B C 1
ATOM 4118 O O . LEU B 1 76 ? -4.953 -31.812 -3.139 1 95.75 76 LEU B O 1
ATOM 4122 N N . ALA B 1 77 ? -5.18 -30.234 -1.561 1 95.19 77 ALA B N 1
ATOM 4123 C CA . ALA B 1 77 ? -3.891 -29.609 -1.863 1 95.19 77 ALA B CA 1
ATOM 4124 C C . ALA B 1 77 ? -2.746 -30.594 -1.635 1 95.19 77 ALA B C 1
ATOM 4126 O O . ALA B 1 77 ? -1.874 -30.75 -2.492 1 95.19 77 ALA B O 1
ATOM 4127 N N . VAL B 1 78 ? -2.768 -31.297 -0.542 1 95.31 78 VAL B N 1
ATOM 4128 C CA . VAL B 1 78 ? -1.673 -32.188 -0.143 1 95.31 78 VAL B CA 1
ATOM 4129 C C . VAL B 1 78 ? -1.523 -33.312 -1.157 1 95.31 78 VAL B C 1
ATOM 4131 O O . VAL B 1 78 ? -0.434 -33.531 -1.691 1 95.31 78 VAL B O 1
ATOM 4134 N N . PRO B 1 79 ? -2.615 -34 -1.473 1 94.56 79 PRO B N 1
ATOM 4135 C CA . PRO B 1 79 ? -2.459 -35.062 -2.451 1 94.56 79 PRO B CA 1
ATOM 4136 C C . PRO B 1 79 ? -2.066 -34.562 -3.836 1 94.56 79 PRO B C 1
ATOM 4138 O O . PRO B 1 79 ? -1.306 -35.219 -4.551 1 94.56 79 PRO B O 1
ATOM 4141 N N . PHE B 1 80 ? -2.531 -33.469 -4.266 1 93.38 80 PHE B N 1
ATOM 4142 C CA . PHE B 1 80 ? -2.154 -32.938 -5.566 1 93.38 80 PHE B CA 1
ATOM 4143 C C . PHE B 1 80 ? -0.684 -32.531 -5.582 1 93.38 80 PHE B C 1
ATOM 4145 O O . PHE B 1 80 ? 0.011 -32.75 -6.578 1 93.38 80 PHE B O 1
ATOM 4152 N N . ASN B 1 81 ? -0.247 -31.891 -4.484 1 94.38 81 ASN B N 1
ATOM 4153 C CA . ASN B 1 81 ? 1.168 -31.547 -4.387 1 94.38 81 ASN B CA 1
ATOM 4154 C C . ASN B 1 81 ? 2.057 -32.781 -4.582 1 94.38 81 ASN B C 1
ATOM 4156 O O . ASN B 1 81 ? 3.002 -32.75 -5.371 1 94.38 81 ASN B O 1
ATOM 4160 N N . ALA B 1 82 ? 1.726 -33.812 -3.857 1 94 82 ALA B N 1
ATOM 4161 C CA . ALA B 1 82 ? 2.498 -35.031 -3.918 1 94 82 ALA B CA 1
ATOM 4162 C C . ALA B 1 82 ? 2.414 -35.656 -5.305 1 94 82 ALA B C 1
ATOM 4164 O O . ALA B 1 82 ? 3.402 -36.219 -5.809 1 94 82 ALA B O 1
ATOM 4165 N N . LEU B 1 83 ? 1.246 -35.594 -5.859 1 91.38 83 LEU B N 1
ATOM 4166 C CA . LEU B 1 83 ? 1.038 -36.156 -7.195 1 91.38 83 LEU B CA 1
ATOM 4167 C C . LEU B 1 83 ? 1.964 -35.469 -8.211 1 91.38 83 LEU B C 1
ATOM 4169 O O . LEU B 1 83 ? 2.594 -36.156 -9.016 1 91.38 83 LEU B O 1
ATOM 4173 N N . VAL B 1 84 ? 2.076 -34.188 -8.18 1 92.62 84 VAL B N 1
ATOM 4174 C CA . VAL B 1 84 ? 2.924 -33.438 -9.109 1 92.62 84 VAL B CA 1
ATOM 4175 C C . VAL B 1 84 ? 4.379 -33.875 -8.93 1 92.62 84 VAL B C 1
ATOM 4177 O O . VAL B 1 84 ? 5.094 -34.094 -9.914 1 92.62 84 VAL B O 1
ATOM 4180 N N . ASP B 1 85 ? 4.797 -33.969 -7.699 1 93.5 85 ASP B N 1
ATOM 4181 C CA . ASP B 1 85 ? 6.18 -34.344 -7.422 1 93.5 85 ASP B CA 1
ATOM 4182 C C . ASP B 1 85 ? 6.484 -35.75 -7.953 1 93.5 85 ASP B C 1
ATOM 4184 O O . ASP B 1 85 ? 7.527 -35.969 -8.578 1 93.5 85 ASP B O 1
ATOM 4188 N N . ARG B 1 86 ? 5.602 -36.719 -7.723 1 93 86 ARG B N 1
ATOM 4189 C CA . ARG B 1 86 ? 5.812 -38.094 -8.156 1 93 86 ARG B CA 1
ATOM 4190 C C . ARG B 1 86 ? 5.844 -38.188 -9.68 1 93 86 ARG B C 1
ATOM 4192 O O . ARG B 1 86 ? 6.68 -38.906 -10.242 1 93 86 ARG B O 1
ATOM 4199 N N . VAL B 1 87 ? 4.957 -37.469 -10.297 1 90.31 87 VAL B N 1
ATOM 4200 C CA . VAL B 1 87 ? 4.918 -37.469 -11.758 1 90.31 87 VAL B CA 1
ATOM 4201 C C . VAL B 1 87 ? 6.199 -36.844 -12.297 1 90.31 87 VAL B C 1
ATOM 4203 O O . VAL B 1 87 ? 6.801 -37.344 -13.242 1 90.31 87 VAL B O 1
ATOM 4206 N N . ALA B 1 88 ? 6.605 -35.75 -11.695 1 93.5 88 ALA B N 1
ATOM 4207 C CA . ALA B 1 88 ? 7.781 -35 -12.148 1 93.5 88 ALA B CA 1
ATOM 4208 C C . ALA B 1 88 ? 9.047 -35.844 -12.016 1 93.5 88 ALA B C 1
ATOM 4210 O O . ALA B 1 88 ? 9.992 -35.688 -12.789 1 93.5 88 ALA B O 1
ATOM 4211 N N . ARG B 1 89 ? 9.055 -36.781 -11.086 1 93.75 89 ARG B N 1
ATOM 4212 C CA . ARG B 1 89 ? 10.25 -37.562 -10.812 1 93.75 89 ARG B CA 1
ATOM 4213 C C . ARG B 1 89 ? 10.289 -38.812 -11.672 1 93.75 89 ARG B C 1
ATOM 4215 O O . ARG B 1 89 ? 11.336 -39.438 -11.828 1 93.75 89 ARG B O 1
ATOM 4222 N N . ASP B 1 90 ? 9.133 -39.25 -12.125 1 91.88 90 ASP B N 1
ATOM 4223 C CA . ASP B 1 90 ? 9.102 -40.344 -13.109 1 91.88 90 ASP B CA 1
ATOM 4224 C C . ASP B 1 90 ? 9.312 -39.812 -14.523 1 91.88 90 ASP B C 1
ATOM 4226 O O . ASP B 1 90 ? 8.375 -39.781 -15.32 1 91.88 90 ASP B O 1
ATOM 4230 N N . VAL B 1 91 ? 10.516 -39.531 -14.82 1 93 91 VAL B N 1
ATOM 4231 C CA . VAL B 1 91 ? 10.875 -38.75 -16.016 1 93 91 VAL B CA 1
ATOM 4232 C C . VAL B 1 91 ? 10.531 -39.562 -17.266 1 93 91 VAL B C 1
ATOM 4234 O O . VAL B 1 91 ? 10.109 -39.031 -18.281 1 93 91 VAL B O 1
ATOM 4237 N N . ASP B 1 92 ? 10.742 -40.875 -17.203 1 92 92 ASP B N 1
ATOM 4238 C CA . ASP B 1 92 ? 10.43 -41.719 -18.344 1 92 92 ASP B CA 1
ATOM 4239 C C . ASP B 1 92 ? 8.945 -41.656 -18.703 1 92 92 ASP B C 1
ATOM 4241 O O . ASP B 1 92 ? 8.586 -41.469 -19.859 1 92 92 ASP B O 1
ATOM 4245 N N . TRP B 1 93 ? 8.18 -41.812 -17.703 1 88.38 93 TRP B N 1
ATOM 4246 C CA . TRP B 1 93 ? 6.734 -41.75 -17.922 1 88.38 93 TRP B CA 1
ATOM 4247 C C . TRP B 1 93 ? 6.336 -40.344 -18.422 1 88.38 93 TRP B C 1
ATOM 4249 O O . TRP B 1 93 ? 5.551 -40.219 -19.359 1 88.38 93 TRP B O 1
ATOM 4259 N N . LEU B 1 94 ? 6.855 -39.344 -17.797 1 89.81 94 LEU B N 1
ATOM 4260 C CA . LEU B 1 94 ? 6.512 -37.969 -18.109 1 89.81 94 LEU B CA 1
ATOM 4261 C C . LEU B 1 94 ? 6.898 -37.625 -19.547 1 89.81 94 LEU B C 1
ATOM 4263 O O . LEU B 1 94 ? 6.113 -37 -20.266 1 89.81 94 LEU B O 1
ATOM 4267 N N . HIS B 1 95 ? 8.102 -38.031 -19.969 1 91.12 95 HIS B N 1
ATOM 4268 C CA . HIS B 1 95 ? 8.57 -37.75 -21.328 1 91.12 95 HIS B CA 1
ATOM 4269 C C . HIS B 1 95 ? 7.707 -38.469 -22.359 1 91.12 95 HIS B C 1
ATOM 4271 O O . HIS B 1 95 ? 7.352 -37.875 -23.391 1 91.12 95 HIS B O 1
ATOM 4277 N N . ALA B 1 96 ? 7.371 -39.688 -22.078 1 86.06 96 ALA B N 1
ATOM 4278 C CA . ALA B 1 96 ? 6.527 -40.438 -23 1 86.06 96 ALA B CA 1
ATOM 4279 C C . ALA B 1 96 ? 5.145 -39.781 -23.125 1 86.06 96 ALA B C 1
ATOM 4281 O O . ALA B 1 96 ? 4.621 -39.656 -24.234 1 86.06 96 ALA B O 1
ATOM 4282 N N . ALA B 1 97 ? 4.605 -39.438 -22.016 1 78.62 97 ALA B N 1
ATOM 4283 C CA . ALA B 1 97 ? 3.287 -38.812 -21.984 1 78.62 97 ALA B CA 1
ATOM 4284 C C . ALA B 1 97 ? 3.299 -37.469 -22.734 1 78.62 97 ALA B C 1
ATOM 4286 O O . ALA B 1 97 ? 2.324 -37.125 -23.406 1 78.62 97 ALA B O 1
ATOM 4287 N N . THR B 1 98 ? 4.367 -36.719 -22.656 1 81.62 98 THR B N 1
ATOM 4288 C CA . THR B 1 98 ? 4.477 -35.375 -23.266 1 81.62 98 THR B CA 1
ATOM 4289 C C . THR B 1 98 ? 4.73 -35.5 -24.766 1 81.62 98 THR B C 1
ATOM 4291 O O . THR B 1 98 ? 4.254 -34.688 -25.547 1 81.62 98 THR B O 1
ATOM 4294 N N . ARG B 1 99 ? 5.508 -36.469 -25.172 1 81.56 99 ARG B N 1
ATOM 4295 C CA . ARG B 1 99 ? 5.844 -36.656 -26.578 1 81.56 99 ARG B CA 1
ATOM 4296 C C . ARG B 1 99 ? 4.586 -36.875 -27.422 1 81.56 99 ARG B C 1
ATOM 4298 O O . ARG B 1 99 ? 4.527 -36.438 -28.578 1 81.56 99 ARG B O 1
ATOM 4305 N N . SER B 1 100 ? 3.645 -37.438 -26.875 1 66.31 100 SER B N 1
ATOM 4306 C CA . SER B 1 100 ? 2.408 -37.75 -27.594 1 66.31 100 SER B CA 1
ATOM 4307 C C . SER B 1 100 ? 1.651 -36.469 -27.953 1 66.31 100 SER B C 1
ATOM 4309 O O . SER B 1 100 ? 0.839 -36.469 -28.875 1 66.31 100 SER B O 1
ATOM 4311 N N . VAL B 1 101 ? 2.02 -35.406 -27.281 1 64.19 101 VAL B N 1
ATOM 4312 C CA . VAL B 1 101 ? 1.228 -34.219 -27.469 1 64.19 101 VAL B CA 1
ATOM 4313 C C . VAL B 1 101 ? 2.076 -33.125 -28.156 1 64.19 101 VAL B C 1
ATOM 4315 O O . VAL B 1 101 ? 1.546 -32.125 -28.656 1 64.19 101 VAL B O 1
ATOM 4318 N N . VAL B 1 102 ? 3.369 -33.188 -28.234 1 70.5 102 VAL B N 1
ATOM 4319 C CA . VAL B 1 102 ? 4.332 -32.188 -28.625 1 70.5 102 VAL B CA 1
ATOM 4320 C C . VAL B 1 102 ? 4.188 -31.875 -30.109 1 70.5 102 VAL B C 1
ATOM 4322 O O . VAL B 1 102 ? 4.52 -30.781 -30.562 1 70.5 102 VAL B O 1
ATOM 4325 N N . LYS B 1 103 ? 3.664 -32.688 -30.812 1 64.88 103 LYS B N 1
ATOM 4326 C CA . LYS B 1 103 ? 3.615 -32.5 -32.25 1 64.88 103 LYS B CA 1
ATOM 4327 C C . LYS B 1 103 ? 2.877 -31.203 -32.625 1 64.88 103 LYS B C 1
ATOM 4329 O O . LYS B 1 103 ? 3.186 -30.547 -33.625 1 64.88 103 LYS B O 1
ATOM 4334 N N . GLN B 1 104 ? 2.1 -30.734 -31.797 1 61.59 104 GLN B N 1
ATOM 4335 C CA . GLN B 1 104 ? 1.285 -29.578 -32.125 1 61.59 104 GLN B CA 1
ATOM 4336 C C . GLN B 1 104 ? 1.635 -28.391 -31.234 1 61.59 104 GLN B C 1
ATOM 4338 O O . GLN B 1 104 ? 1.01 -27.328 -31.328 1 61.59 104 GLN B O 1
ATOM 4343 N N . ASP B 1 105 ? 2.475 -28.5 -30.422 1 74 105 ASP B N 1
ATOM 4344 C CA . ASP B 1 105 ? 2.869 -27.438 -29.5 1 74 105 ASP B CA 1
ATOM 4345 C C . ASP B 1 105 ? 4.391 -27.328 -29.406 1 74 105 ASP B C 1
ATOM 4347 O O . ASP B 1 105 ? 5.023 -28 -28.594 1 74 105 ASP B O 1
ATOM 4351 N N . ALA B 1 106 ? 4.941 -26.422 -30.234 1 80.38 106 ALA B N 1
ATOM 4352 C CA . ALA B 1 106 ? 6.391 -26.266 -30.328 1 80.38 106 ALA B CA 1
ATOM 4353 C C . ALA B 1 106 ? 6.984 -25.859 -28.984 1 80.38 106 ALA B C 1
ATOM 4355 O O . ALA B 1 106 ? 8.109 -26.234 -28.641 1 80.38 106 ALA B O 1
ATOM 4356 N N . PHE B 1 107 ? 6.301 -25.109 -28.25 1 84.69 107 PHE B N 1
ATOM 4357 C CA . PHE B 1 107 ? 6.785 -24.656 -26.953 1 84.69 107 PHE B CA 1
ATOM 4358 C C . PHE B 1 107 ? 6.961 -25.828 -26 1 84.69 107 PHE B C 1
ATOM 4360 O O . PHE B 1 107 ? 8.023 -25.984 -25.391 1 84.69 107 PHE B O 1
ATOM 4367 N N . THR B 1 108 ? 5.895 -26.641 -25.875 1 85.06 108 THR B N 1
ATOM 4368 C CA . THR B 1 108 ? 5.969 -27.828 -25.031 1 85.06 108 THR B CA 1
ATOM 4369 C C . THR B 1 108 ? 7.059 -28.781 -25.531 1 85.06 108 THR B C 1
ATOM 4371 O O . THR B 1 108 ? 7.719 -29.438 -24.719 1 85.06 108 THR B O 1
ATOM 4374 N N . GLY B 1 109 ? 7.168 -28.812 -26.828 1 87.56 109 GLY B N 1
ATOM 4375 C CA . GLY B 1 109 ? 8.242 -29.625 -27.391 1 87.56 109 GLY B CA 1
ATOM 4376 C C . GLY B 1 109 ? 9.617 -29.188 -26.922 1 87.56 109 GLY B C 1
ATOM 4377 O O . GLY B 1 109 ? 10.469 -30.016 -26.625 1 87.56 109 GLY B O 1
ATOM 4378 N N . ARG B 1 110 ? 9.82 -27.938 -26.906 1 90.44 110 ARG B N 1
ATOM 4379 C CA . ARG B 1 110 ? 11.109 -27.406 -26.453 1 90.44 110 ARG B CA 1
ATOM 4380 C C . ARG B 1 110 ? 11.32 -27.672 -24.969 1 90.44 110 ARG B C 1
ATOM 4382 O O . ARG B 1 110 ? 12.445 -27.953 -24.531 1 90.44 110 ARG B O 1
ATOM 4389 N N . LEU B 1 111 ? 10.258 -27.562 -24.188 1 92.25 111 LEU B N 1
ATOM 4390 C CA . LEU B 1 111 ? 10.352 -27.891 -22.766 1 92.25 111 LEU B CA 1
ATOM 4391 C C . LEU B 1 111 ? 10.742 -29.359 -22.578 1 92.25 111 LEU B C 1
ATOM 4393 O O . LEU B 1 111 ? 11.555 -29.672 -21.703 1 92.25 111 LEU B O 1
ATOM 4397 N N . LEU B 1 112 ? 10.125 -30.203 -23.391 1 92.75 112 LEU B N 1
ATOM 4398 C CA . LEU B 1 112 ? 10.43 -31.625 -23.328 1 92.75 112 LEU B CA 1
ATOM 4399 C C . LEU B 1 112 ? 11.891 -31.891 -23.672 1 92.75 112 LEU B C 1
ATOM 4401 O O . LEU B 1 112 ? 12.57 -32.625 -22.969 1 92.75 112 LEU B O 1
ATOM 4405 N N . GLN B 1 113 ? 12.336 -31.266 -24.703 1 94.25 113 GLN B N 1
ATOM 4406 C CA . GLN B 1 113 ? 13.734 -31.422 -25.094 1 94.25 113 GLN B CA 1
ATOM 4407 C C . GLN B 1 113 ? 14.672 -30.984 -23.969 1 94.25 113 GLN B C 1
ATOM 4409 O O . GLN B 1 113 ? 15.688 -31.625 -23.719 1 94.25 113 GLN B O 1
ATOM 4414 N N . LEU B 1 114 ? 14.391 -29.875 -23.422 1 95.06 114 LEU B N 1
ATOM 4415 C CA . LEU B 1 114 ? 15.188 -29.375 -22.297 1 95.06 114 LEU B CA 1
ATOM 4416 C C . LEU B 1 114 ? 15.195 -30.375 -21.156 1 95.06 114 LEU B C 1
ATOM 4418 O O . LEU B 1 114 ? 16.25 -30.656 -20.562 1 95.06 114 LEU B O 1
ATOM 4422 N N . SER B 1 115 ? 14 -30.906 -20.812 1 96 115 SER B N 1
ATOM 4423 C CA . SER B 1 115 ? 13.898 -31.891 -19.75 1 96 115 SER B CA 1
ATOM 4424 C C . SER B 1 115 ? 14.75 -33.125 -20.047 1 96 115 SER B C 1
ATOM 4426 O O . SER B 1 115 ? 15.445 -33.625 -19.172 1 96 115 SER B O 1
ATOM 4428 N N . GLU B 1 116 ? 14.68 -33.594 -21.25 1 96.75 116 GLU B N 1
ATOM 4429 C CA . GLU B 1 116 ? 15.461 -34.75 -21.656 1 96.75 116 GLU B CA 1
ATOM 4430 C C . GLU B 1 116 ? 16.969 -34.5 -21.516 1 96.75 116 GLU B C 1
ATOM 4432 O O . GLU B 1 116 ? 17.703 -35.344 -21 1 96.75 116 GLU B O 1
ATOM 4437 N N . SER B 1 117 ? 17.328 -33.344 -21.922 1 96.19 117 SER B N 1
ATOM 4438 C CA . SER B 1 117 ? 18.75 -33 -21.875 1 96.19 117 SER B CA 1
ATOM 4439 C C . SER B 1 117 ? 19.234 -32.875 -20.438 1 96.19 117 SER B C 1
ATOM 4441 O O . SER B 1 117 ? 20.297 -33.406 -20.109 1 96.19 117 SER B O 1
ATOM 4443 N N . VAL B 1 118 ? 18.531 -32.188 -19.609 1 95.94 118 VAL B N 1
ATOM 4444 C CA . VAL B 1 118 ? 18.938 -31.953 -18.219 1 95.94 118 VAL B CA 1
ATOM 4445 C C . VAL B 1 118 ? 18.969 -33.281 -17.453 1 95.94 118 VAL B C 1
ATOM 4447 O O . VAL B 1 118 ? 19.859 -33.5 -16.641 1 95.94 118 VAL B O 1
ATOM 4450 N N . HIS B 1 119 ? 18.031 -34.156 -17.703 1 95.62 119 HIS B N 1
ATOM 4451 C CA . HIS B 1 119 ? 17.984 -35.406 -16.969 1 95.62 119 HIS B CA 1
ATOM 4452 C C . HIS B 1 119 ? 19.047 -36.375 -17.484 1 95.62 119 HIS B C 1
ATOM 4454 O O . HIS B 1 119 ? 19.547 -37.219 -16.734 1 95.62 119 HIS B O 1
ATOM 4460 N N . ALA B 1 120 ? 19.359 -36.281 -18.734 1 95.94 120 ALA B N 1
ATOM 4461 C CA . ALA B 1 120 ? 20.453 -37.062 -19.266 1 95.94 120 ALA B CA 1
ATOM 4462 C C . ALA B 1 120 ? 21.781 -36.719 -18.625 1 95.94 120 ALA B C 1
ATOM 4464 O O . ALA B 1 120 ? 22.609 -37.562 -18.359 1 95.94 120 ALA B O 1
ATOM 4465 N N . GLU B 1 121 ? 21.984 -35.406 -18.438 1 95.44 121 GLU B N 1
ATOM 4466 C CA . GLU B 1 121 ? 23.188 -34.938 -17.766 1 95.44 121 GLU B CA 1
ATOM 4467 C C . GLU B 1 121 ? 23.203 -35.375 -16.297 1 95.44 121 GLU B C 1
ATOM 4469 O O . GLU B 1 121 ? 24.266 -35.656 -15.75 1 95.44 121 GLU B O 1
ATOM 4474 N N . GLY B 1 122 ? 21.969 -35.5 -15.703 1 93 122 GLY B N 1
ATOM 4475 C CA . GLY B 1 122 ? 21.828 -35.906 -14.305 1 93 122 GLY B CA 1
ATOM 4476 C C . GLY B 1 122 ? 21.703 -34.719 -13.367 1 93 122 GLY B C 1
ATOM 4477 O O . GLY B 1 122 ? 22.578 -33.844 -13.344 1 93 122 GLY B O 1
ATOM 4478 N N . PRO B 1 123 ? 20.672 -34.594 -12.633 1 89.88 123 PRO B N 1
ATOM 4479 C CA . PRO B 1 123 ? 20.5 -33.469 -11.711 1 89.88 123 PRO B CA 1
ATOM 4480 C C . PRO B 1 123 ? 21.5 -33.5 -10.562 1 89.88 123 PRO B C 1
ATOM 4482 O O . PRO B 1 123 ? 21.859 -34.562 -10.07 1 89.88 123 PRO B O 1
ATOM 4485 N N . THR B 1 124 ? 21.953 -32.281 -10.125 1 90.88 124 THR B N 1
ATOM 4486 C CA . THR B 1 124 ? 22.844 -32.188 -8.984 1 90.88 124 THR B CA 1
ATOM 4487 C C . THR B 1 124 ? 22.078 -31.844 -7.715 1 90.88 124 THR B C 1
ATOM 4489 O O . THR B 1 124 ? 22.594 -31.984 -6.605 1 90.88 124 THR B O 1
ATOM 4492 N N . GLN B 1 125 ? 20.859 -31.375 -7.836 1 91.56 125 GLN B N 1
ATOM 4493 C CA . GLN B 1 125 ? 20 -31 -6.73 1 91.56 125 GLN B CA 1
ATOM 4494 C C . GLN B 1 125 ? 18.781 -31.938 -6.645 1 91.56 125 GLN B C 1
ATOM 4496 O O . GLN B 1 125 ? 17.891 -31.875 -7.488 1 91.56 125 GLN B O 1
ATOM 4501 N N . PRO B 1 126 ? 18.688 -32.719 -5.57 1 91.62 126 PRO B N 1
ATOM 4502 C CA . PRO B 1 126 ? 17.562 -33.625 -5.488 1 91.62 126 PRO B CA 1
ATOM 4503 C C . PRO B 1 126 ? 16.281 -32.969 -4.988 1 91.62 126 PRO B C 1
ATOM 4505 O O . PRO B 1 126 ? 15.188 -33.438 -5.246 1 91.62 126 PRO B O 1
ATOM 4508 N N . LEU B 1 127 ? 16.453 -31.859 -4.262 1 92.06 127 LEU B N 1
ATOM 4509 C CA . LEU B 1 127 ? 15.281 -31.172 -3.707 1 92.06 127 LEU B CA 1
ATOM 4510 C C . LEU B 1 127 ? 14.484 -30.484 -4.809 1 92.06 127 LEU B C 1
ATOM 4512 O O . LEU B 1 127 ? 15.062 -29.891 -5.719 1 92.06 127 LEU B O 1
ATOM 4516 N N . GLN B 1 128 ? 13.195 -30.688 -4.777 1 92.81 128 GLN B N 1
ATOM 4517 C CA . GLN B 1 128 ? 12.266 -29.969 -5.645 1 92.81 128 GLN B CA 1
ATOM 4518 C C . GLN B 1 128 ? 11.25 -29.172 -4.824 1 92.81 128 GLN B C 1
ATOM 4520 O O . GLN B 1 128 ? 10.68 -29.688 -3.863 1 92.81 128 GLN B O 1
ATOM 4525 N N . LEU B 1 129 ? 11.164 -27.906 -5.133 1 94.56 129 LEU B N 1
ATOM 4526 C CA . LEU B 1 129 ? 10.188 -27.016 -4.516 1 94.56 129 LEU B CA 1
ATOM 4527 C C . LEU B 1 129 ? 9.031 -26.734 -5.469 1 94.56 129 LEU B C 1
ATOM 4529 O O . LEU B 1 129 ? 9.25 -26.5 -6.66 1 94.56 129 LEU B O 1
ATOM 4533 N N . GLY B 1 130 ? 7.777 -26.938 -4.91 1 94.75 130 GLY B N 1
ATOM 4534 C CA . GLY B 1 130 ? 6.594 -26.594 -5.688 1 94.75 130 GLY B CA 1
ATOM 4535 C C . GLY B 1 130 ? 5.68 -25.609 -4.984 1 94.75 130 GLY B C 1
ATOM 4536 O O . GLY B 1 130 ? 5.391 -25.766 -3.795 1 94.75 130 GLY B O 1
ATOM 4537 N N . ILE B 1 131 ? 5.34 -24.531 -5.684 1 94.38 131 ILE B N 1
ATOM 4538 C CA . ILE B 1 131 ? 4.242 -23.641 -5.32 1 94.38 131 ILE B CA 1
ATOM 4539 C C . ILE B 1 131 ? 3.145 -23.719 -6.375 1 94.38 131 ILE B C 1
ATOM 4541 O O . ILE B 1 131 ? 3.27 -23.125 -7.453 1 94.38 131 ILE B O 1
ATOM 4545 N N . TYR B 1 132 ? 2.164 -24.453 -5.98 1 93.94 132 TYR B N 1
ATOM 4546 C CA . TYR B 1 132 ? 1.115 -24.781 -6.938 1 93.94 132 TYR B CA 1
ATOM 4547 C C . TYR B 1 132 ? -0.181 -24.062 -6.598 1 93.94 132 TYR B C 1
ATOM 4549 O O . TYR B 1 132 ? -0.315 -23.5 -5.512 1 93.94 132 TYR B O 1
ATOM 4557 N N . ARG B 1 133 ? -1.026 -23.969 -7.547 1 92.81 133 ARG B N 1
ATOM 4558 C CA . ARG B 1 133 ? -2.387 -23.5 -7.305 1 92.81 133 ARG B CA 1
ATOM 4559 C C . ARG B 1 133 ? -3.402 -24.344 -8.07 1 92.81 133 ARG B C 1
ATOM 4561 O O . ARG B 1 133 ? -3.336 -24.453 -9.297 1 92.81 133 ARG B O 1
ATOM 4568 N N . SER B 1 134 ? -4.273 -24.938 -7.371 1 92.81 134 SER B N 1
ATOM 4569 C CA . SER B 1 134 ? -5.359 -25.719 -7.965 1 92.81 134 SER B CA 1
ATOM 4570 C C . SER B 1 134 ? -6.645 -24.891 -8.031 1 92.81 134 SER B C 1
ATOM 4572 O O . SER B 1 134 ? -7.16 -24.453 -7.004 1 92.81 134 SER B O 1
ATOM 4574 N N . ASP B 1 135 ? -7.102 -24.688 -9.242 1 90.56 135 ASP B N 1
ATOM 4575 C CA . ASP B 1 135 ? -8.289 -23.875 -9.453 1 90.56 135 ASP B CA 1
ATOM 4576 C C . ASP B 1 135 ? -9.539 -24.734 -9.594 1 90.56 135 ASP B C 1
ATOM 4578 O O . ASP B 1 135 ? -9.508 -25.781 -10.242 1 90.56 135 ASP B O 1
ATOM 4582 N N . TYR B 1 136 ? -10.625 -24.266 -8.93 1 92.31 136 TYR B N 1
ATOM 4583 C CA . TYR B 1 136 ? -11.859 -25.031 -8.883 1 92.31 136 TYR B CA 1
ATOM 4584 C C . TYR B 1 136 ? -13.055 -24.156 -9.227 1 92.31 136 TYR B C 1
ATOM 4586 O O . TYR B 1 136 ? -13.047 -22.938 -8.969 1 92.31 136 TYR B O 1
ATOM 4594 N N . MET B 1 137 ? -14.062 -24.797 -9.758 1 90.38 137 MET B N 1
ATOM 4595 C CA . MET B 1 137 ? -15.391 -24.203 -9.914 1 90.38 137 MET B CA 1
ATOM 4596 C C . MET B 1 137 ? -16.453 -25.125 -9.312 1 90.38 137 MET B C 1
ATOM 4598 O O . MET B 1 137 ? -16.219 -26.312 -9.117 1 90.38 137 MET B O 1
ATOM 4602 N N . MET B 1 138 ? -17.469 -24.453 -8.938 1 92.31 138 MET B N 1
ATOM 4603 C CA . MET B 1 138 ? -18.641 -25.203 -8.477 1 92.31 138 MET B CA 1
ATOM 4604 C C . MET B 1 138 ? -19.578 -25.516 -9.641 1 92.31 138 MET B C 1
ATOM 4606 O O . MET B 1 138 ? -19.938 -24.609 -10.398 1 92.31 138 MET B O 1
ATOM 4610 N N . SER B 1 139 ? -19.969 -26.781 -9.773 1 86.81 139 SER B N 1
ATOM 4611 C CA . SER B 1 139 ? -20.922 -27.141 -10.812 1 86.81 139 SER B CA 1
ATOM 4612 C C . SER B 1 139 ? -22.359 -26.797 -10.383 1 86.81 139 SER B C 1
ATOM 4614 O O . SER B 1 139 ? -22.594 -26.438 -9.234 1 86.81 139 SER B O 1
ATOM 4616 N N . ARG B 1 140 ? -23.219 -26.922 -11.312 1 83.56 140 ARG B N 1
ATOM 4617 C CA . ARG B 1 140 ? -24.625 -26.641 -11.031 1 83.56 140 ARG B CA 1
ATOM 4618 C C . ARG B 1 140 ? -25.172 -27.578 -9.953 1 83.56 140 ARG B C 1
ATOM 4620 O O . ARG B 1 140 ? -26.047 -27.203 -9.18 1 83.56 140 ARG B O 1
ATOM 4627 N N . ASP B 1 141 ? -24.656 -28.766 -9.914 1 84.38 141 ASP B N 1
ATOM 4628 C CA . ASP B 1 141 ? -25.062 -29.75 -8.914 1 84.38 141 ASP B CA 1
ATOM 4629 C C . ASP B 1 141 ? -24.297 -29.547 -7.605 1 84.38 141 ASP B C 1
ATOM 4631 O O . ASP B 1 141 ? -24.281 -30.438 -6.746 1 84.38 141 ASP B O 1
ATOM 4635 N N . LYS B 1 142 ? -23.531 -28.484 -7.496 1 88.88 142 LYS B N 1
ATOM 4636 C CA . LYS B 1 142 ? -22.812 -28.078 -6.285 1 88.88 142 LYS B CA 1
ATOM 4637 C C . LYS B 1 142 ? -21.672 -29.031 -5.973 1 88.88 142 LYS B C 1
ATOM 4639 O O . LYS B 1 142 ? -21.484 -29.438 -4.824 1 88.88 142 LYS B O 1
ATOM 4644 N N . LEU B 1 143 ? -21.109 -29.531 -7.004 1 90.81 143 LEU B N 1
ATOM 4645 C CA . LEU B 1 143 ? -19.891 -30.344 -6.863 1 90.81 143 LEU B CA 1
ATOM 4646 C C . LEU B 1 143 ? -18.656 -29.531 -7.211 1 90.81 143 LEU B C 1
ATOM 4648 O O . LEU B 1 143 ? -18.719 -28.625 -8.055 1 90.81 143 LEU B O 1
ATOM 4652 N N . LEU B 1 144 ? -17.609 -29.844 -6.516 1 93.69 144 LEU B N 1
ATOM 4653 C CA . LEU B 1 144 ? -16.328 -29.219 -6.797 1 93.69 144 LEU B CA 1
ATOM 4654 C C . LEU B 1 144 ? -15.68 -29.828 -8.031 1 93.69 144 LEU B C 1
ATOM 4656 O O . LEU B 1 144 ? -15.523 -31.047 -8.117 1 93.69 144 LEU B O 1
ATOM 4660 N N . ARG B 1 145 ? -15.398 -28.984 -8.992 1 88.19 145 ARG B N 1
ATOM 4661 C CA . ARG B 1 145 ? -14.719 -29.438 -10.203 1 88.19 145 ARG B CA 1
ATOM 4662 C C . ARG B 1 145 ? -13.406 -28.688 -10.406 1 88.19 145 ARG B C 1
ATOM 4664 O O . ARG B 1 145 ? -13.359 -27.453 -10.352 1 88.19 145 ARG B O 1
ATOM 4671 N N . GLN B 1 146 ? -12.344 -29.406 -10.594 1 88.06 146 GLN B N 1
ATOM 4672 C CA . GLN B 1 146 ? -11.039 -28.797 -10.828 1 88.06 146 GLN B CA 1
ATOM 4673 C C . GLN B 1 146 ? -10.898 -28.328 -12.266 1 88.06 146 GLN B C 1
ATOM 4675 O O . GLN B 1 146 ? -11.156 -29.078 -13.203 1 88.06 146 GLN B O 1
ATOM 4680 N N . VAL B 1 147 ? -10.562 -27.125 -12.43 1 79.25 147 VAL B N 1
ATOM 4681 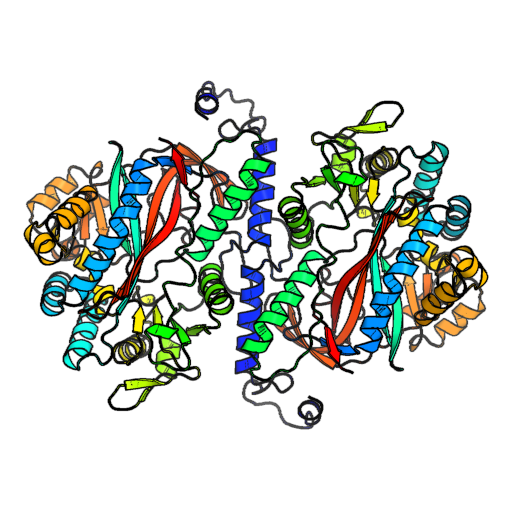C CA . VAL B 1 147 ? -10.453 -26.5 -13.742 1 79.25 147 VAL B CA 1
ATOM 4682 C C . VAL B 1 147 ? -9.008 -26.578 -14.234 1 79.25 147 VAL B C 1
ATOM 4684 O O . VAL B 1 147 ? -8.758 -26.781 -15.422 1 79.25 147 VAL B O 1
ATOM 4687 N N . GLU B 1 148 ? -8.055 -26.359 -13.266 1 80.25 148 GLU B N 1
ATOM 4688 C CA . GLU B 1 148 ? -6.652 -26.297 -13.656 1 80.25 148 GLU B CA 1
ATOM 4689 C C . GLU B 1 148 ? -5.734 -26.391 -12.445 1 80.25 148 GLU B C 1
ATOM 4691 O O . GLU B 1 148 ? -6.078 -25.938 -11.359 1 80.25 148 GLU B O 1
ATOM 4696 N N . LEU B 1 149 ? -4.684 -27.109 -12.695 1 88.25 149 LEU B N 1
ATOM 4697 C CA . LEU B 1 149 ? -3.6 -27.109 -11.719 1 88.25 149 LEU B CA 1
ATOM 4698 C C . LEU B 1 149 ? -2.398 -26.328 -12.242 1 88.25 149 LEU B C 1
ATOM 4700 O O . LEU B 1 149 ? -1.73 -26.766 -13.18 1 88.25 149 LEU B O 1
ATOM 4704 N N . ASN B 1 150 ? -2.098 -25.203 -11.625 1 88.12 150 ASN B N 1
ATOM 4705 C CA . ASN B 1 150 ? -0.971 -24.359 -12.023 1 88.12 150 ASN B CA 1
ATOM 4706 C C . ASN B 1 150 ? 0.304 -24.75 -11.281 1 88.12 150 ASN B C 1
ATOM 4708 O O . ASN B 1 150 ? 0.353 -24.672 -10.047 1 88.12 150 ASN B O 1
ATOM 4712 N N . THR B 1 151 ? 1.303 -25.156 -12.039 1 93.56 151 THR B N 1
ATOM 4713 C CA . THR B 1 151 ? 2.543 -25.562 -11.391 1 93.56 151 THR B CA 1
ATOM 4714 C C . THR B 1 151 ? 3.625 -24.5 -11.57 1 93.56 151 THR B C 1
ATOM 4716 O O . THR B 1 151 ? 4.699 -24.594 -10.969 1 93.56 151 THR B O 1
ATOM 4719 N N . ILE B 1 152 ? 3.377 -23.531 -12.383 1 93.56 152 ILE B N 1
ATOM 4720 C CA . ILE B 1 152 ? 4.332 -22.453 -12.609 1 93.56 152 ILE B CA 1
ATOM 4721 C C . ILE B 1 152 ? 3.613 -21.109 -12.562 1 93.56 152 ILE B C 1
ATOM 4723 O O . ILE B 1 152 ? 2.486 -20.984 -13.047 1 93.56 152 ILE B O 1
ATOM 4727 N N . SER B 1 153 ? 4.281 -20.125 -11.945 1 92.75 153 SER B N 1
ATOM 4728 C CA . SER B 1 153 ? 3.791 -18.766 -11.883 1 92.75 153 SER B CA 1
ATOM 4729 C C . SER B 1 153 ? 2.406 -18.688 -11.25 1 92.75 153 SER B C 1
ATOM 4731 O O . SER B 1 153 ? 1.474 -18.141 -11.836 1 92.75 153 SER B O 1
ATOM 4733 N N . SER B 1 154 ? 2.23 -19.391 -10.156 1 91.62 154 SER B N 1
ATOM 4734 C CA . SER B 1 154 ? 1.001 -19.297 -9.375 1 91.62 154 SER B CA 1
ATOM 4735 C C . SER B 1 154 ? 0.879 -17.938 -8.703 1 91.62 154 SER B C 1
ATOM 4737 O O . SER B 1 154 ? 1.291 -17.766 -7.559 1 91.62 154 SER B O 1
ATOM 4739 N N . SER B 1 155 ? 0.215 -17.031 -9.336 1 91.31 155 SER B N 1
ATOM 4740 C CA . SER B 1 155 ? 0.248 -15.609 -8.977 1 91.31 155 SER B CA 1
ATOM 4741 C C . SER B 1 155 ? -0.828 -15.273 -7.953 1 91.31 155 SER B C 1
ATOM 4743 O O . SER B 1 155 ? -1.664 -16.109 -7.621 1 91.31 155 SER B O 1
ATOM 4745 N N . PHE B 1 156 ? -0.716 -14.125 -7.316 1 92.88 156 PHE B N 1
ATOM 4746 C CA . PHE B 1 156 ? -1.709 -13.391 -6.539 1 92.88 156 PHE B CA 1
ATOM 4747 C C . PHE B 1 156 ? -1.755 -13.898 -5.105 1 92.88 156 PHE B C 1
ATOM 4749 O O . PHE B 1 156 ? -2.709 -13.625 -4.375 1 92.88 156 PHE B O 1
ATOM 4756 N N . GLY B 1 157 ? -0.806 -14.641 -4.758 1 91.56 157 GLY B N 1
ATOM 4757 C CA . GLY B 1 157 ? -0.772 -15.086 -3.373 1 91.56 157 GLY B CA 1
ATOM 4758 C C . GLY B 1 157 ? -0.736 -13.945 -2.377 1 91.56 157 GLY B C 1
ATOM 4759 O O . GLY B 1 157 ? -1.482 -13.945 -1.396 1 91.56 157 GLY B O 1
ATOM 4760 N N . SER B 1 158 ? 0.115 -12.984 -2.615 1 91.75 158 SER B N 1
ATOM 4761 C CA . SER B 1 158 ? 0.252 -11.836 -1.723 1 91.75 158 SER B CA 1
ATOM 4762 C C . SER B 1 158 ? -0.996 -10.961 -1.753 1 91.75 158 SER B C 1
ATOM 4764 O O . SER B 1 158 ? -1.545 -10.617 -0.705 1 91.75 158 SER B O 1
ATOM 4766 N N . LEU B 1 159 ? -1.499 -10.617 -2.914 1 93.81 159 LEU B N 1
ATOM 4767 C CA . LEU B 1 159 ? -2.641 -9.719 -3.049 1 93.81 159 LEU B CA 1
ATOM 4768 C C . LEU B 1 159 ? -3.906 -10.359 -2.484 1 93.81 159 LEU B C 1
ATOM 4770 O O . LEU B 1 159 ? -4.754 -9.664 -1.916 1 93.81 159 LEU B O 1
ATOM 4774 N N . SER B 1 160 ? -4.055 -11.664 -2.717 1 93.38 160 SER B N 1
ATOM 4775 C CA . SER B 1 160 ? -5.23 -12.344 -2.184 1 93.38 160 SER B CA 1
ATOM 4776 C C . SER B 1 160 ? -5.266 -12.273 -0.661 1 93.38 160 SER B C 1
ATOM 4778 O O . SER B 1 160 ? -6.332 -12.109 -0.065 1 93.38 160 SER B O 1
ATOM 4780 N N . GLY B 1 161 ? -4.129 -12.492 -0.063 1 91.69 161 GLY B N 1
ATOM 4781 C CA . GLY B 1 161 ? -4.051 -12.344 1.382 1 91.69 161 GLY B CA 1
ATOM 4782 C C . GLY B 1 161 ? -4.441 -10.961 1.86 1 91.69 161 GLY B C 1
ATOM 4783 O O . GLY B 1 161 ? -5.211 -10.82 2.816 1 91.69 161 GLY B O 1
ATOM 4784 N N . LYS B 1 162 ? -3.955 -9.953 1.243 1 92.88 162 LYS B N 1
ATOM 4785 C CA . LYS B 1 162 ? -4.27 -8.57 1.596 1 92.88 162 LYS B CA 1
ATOM 4786 C C . LYS B 1 162 ? -5.746 -8.266 1.362 1 92.88 162 LYS B C 1
ATOM 4788 O O . LYS B 1 162 ? -6.367 -7.539 2.141 1 92.88 162 LYS B O 1
ATOM 4793 N N . LEU B 1 163 ? -6.246 -8.805 0.271 1 94.31 163 LEU B N 1
ATOM 4794 C CA . LEU B 1 163 ? -7.648 -8.57 -0.049 1 94.31 163 LEU B CA 1
ATOM 4795 C C . LEU B 1 163 ? -8.555 -9.188 1.009 1 94.31 163 LEU B C 1
ATOM 4797 O O . LEU B 1 163 ? -9.562 -8.586 1.396 1 94.31 163 LEU B O 1
ATOM 4801 N N . SER B 1 164 ? -8.258 -10.375 1.397 1 92.62 164 SER B N 1
ATOM 4802 C CA . SER B 1 164 ? -9.016 -11 2.475 1 92.62 164 SER B CA 1
ATOM 4803 C C . SER B 1 164 ? -8.977 -10.164 3.746 1 92.62 164 SER B C 1
ATOM 4805 O O . SER B 1 164 ? -9.984 -10.023 4.438 1 92.62 164 SER B O 1
ATOM 4807 N N . ALA B 1 165 ? -7.816 -9.633 4.082 1 91.44 165 ALA B N 1
ATOM 4808 C CA . ALA B 1 165 ? -7.68 -8.75 5.238 1 91.44 165 ALA B CA 1
ATOM 4809 C C . ALA B 1 165 ? -8.516 -7.484 5.07 1 91.44 165 ALA B C 1
ATOM 4811 O O . ALA B 1 165 ? -9.117 -7 6.031 1 91.44 165 ALA B O 1
ATOM 4812 N N . MET B 1 166 ? -8.5 -6.961 3.918 1 94.38 166 MET B N 1
ATOM 4813 C CA . MET B 1 166 ? -9.289 -5.773 3.613 1 94.38 166 MET B CA 1
ATOM 4814 C C . MET B 1 166 ? -10.773 -6.023 3.877 1 94.38 166 MET B C 1
ATOM 4816 O O . MET B 1 166 ? -11.422 -5.25 4.582 1 94.38 166 MET B O 1
ATOM 4820 N N . HIS B 1 167 ? -11.312 -7.109 3.305 1 93.44 167 HIS B N 1
ATOM 4821 C CA . HIS B 1 167 ? -12.719 -7.441 3.508 1 93.44 167 HIS B CA 1
ATOM 4822 C C . HIS B 1 167 ? -13.023 -7.66 4.984 1 93.44 167 HIS B C 1
ATOM 4824 O O . HIS B 1 167 ? -14.055 -7.203 5.484 1 93.44 167 HIS B O 1
ATOM 4830 N N . ALA B 1 168 ? -12.133 -8.352 5.645 1 90.38 168 ALA B N 1
ATOM 4831 C CA . ALA B 1 168 ? -12.328 -8.633 7.066 1 90.38 168 ALA B CA 1
ATOM 4832 C C . ALA B 1 168 ? -12.391 -7.336 7.875 1 90.38 168 ALA B C 1
ATOM 4834 O O . ALA B 1 168 ? -13.141 -7.242 8.852 1 90.38 168 ALA B O 1
ATOM 4835 N N . GLU B 1 169 ? -11.602 -6.387 7.516 1 90 169 GLU B N 1
ATOM 4836 C CA . GLU B 1 169 ? -11.539 -5.121 8.242 1 90 169 GLU B CA 1
ATOM 4837 C C . GLU B 1 169 ? -12.719 -4.223 7.891 1 90 169 GLU B C 1
ATOM 4839 O O . GLU B 1 169 ? -13.258 -3.527 8.758 1 90 169 GLU B O 1
ATOM 4844 N N . LEU B 1 170 ? -13.133 -4.195 6.676 1 92.25 170 LEU B N 1
ATOM 4845 C CA . LEU B 1 170 ? -14.102 -3.209 6.199 1 92.25 170 LEU B CA 1
ATOM 4846 C C . LEU B 1 170 ? -15.531 -3.68 6.457 1 92.25 170 LEU B C 1
ATOM 4848 O O . LEU B 1 170 ? -16.422 -2.865 6.684 1 92.25 170 LEU B O 1
ATOM 4852 N N . LEU B 1 171 ? -15.719 -4.969 6.445 1 89.19 171 LEU B N 1
ATOM 4853 C CA . LEU B 1 171 ? -17.078 -5.5 6.543 1 89.19 171 LEU B CA 1
ATOM 4854 C C . LEU B 1 171 ? -17.75 -5.031 7.828 1 89.19 171 LEU B C 1
ATOM 4856 O O . LEU B 1 171 ? -18.875 -4.523 7.797 1 89.19 171 LEU B O 1
ATOM 4860 N N . PRO B 1 172 ? -17.062 -5.113 8.945 1 84.38 172 PRO B N 1
ATOM 4861 C CA . PRO B 1 172 ? -17.703 -4.66 10.188 1 84.38 172 PRO B CA 1
ATOM 4862 C C . PRO B 1 172 ? -17.984 -3.16 10.188 1 84.38 172 PRO B C 1
ATOM 4864 O O . PRO B 1 172 ? -18.844 -2.691 10.945 1 84.38 172 PRO B O 1
ATOM 4867 N N . ARG B 1 173 ? -17.281 -2.426 9.422 1 84.38 173 ARG B N 1
ATOM 4868 C CA . ARG B 1 173 ? -17.5 -0.984 9.344 1 84.38 173 ARG B CA 1
ATOM 4869 C C . ARG B 1 173 ? -18.781 -0.661 8.586 1 84.38 173 ARG B C 1
ATOM 4871 O O . ARG B 1 173 ? -19.422 0.364 8.844 1 84.38 173 ARG B O 1
ATOM 4878 N N . TRP B 1 174 ? -19.047 -1.529 7.652 1 85.25 174 TRP B N 1
ATOM 4879 C CA . TRP B 1 174 ? -20.203 -1.293 6.793 1 85.25 174 TRP B CA 1
ATOM 4880 C C . TRP B 1 174 ? -21.453 -1.924 7.379 1 85.25 174 TRP B C 1
ATOM 4882 O O . TRP B 1 174 ? -22.562 -1.403 7.203 1 85.25 174 TRP B O 1
ATOM 4892 N N . MET B 1 175 ? -21.219 -3.088 7.98 1 76.06 175 MET B N 1
ATOM 4893 C CA . MET B 1 175 ? -22.359 -3.875 8.422 1 76.06 175 MET B CA 1
ATOM 4894 C C . MET B 1 175 ? -22.203 -4.309 9.875 1 76.06 175 MET B C 1
ATOM 4896 O O . MET B 1 175 ? -21.188 -4.926 10.227 1 76.06 175 MET B O 1
ATOM 4900 N N . SER B 1 176 ? -22.594 -3.475 10.898 1 62.5 176 SER B N 1
ATOM 4901 C CA . SER B 1 176 ? -22.453 -3.721 12.328 1 62.5 176 SER B CA 1
ATOM 4902 C C . SER B 1 176 ? -22.641 -5.199 12.656 1 62.5 176 SER B C 1
ATOM 4904 O O . SER B 1 176 ? -21.906 -5.75 13.484 1 62.5 176 SER B O 1
ATOM 4906 N N . GLU B 1 177 ? -23.703 -5.918 12.43 1 56.66 177 GLU B N 1
ATOM 4907 C CA . GLU B 1 177 ? -24.125 -7.195 13.008 1 56.66 177 GLU B CA 1
ATOM 4908 C C . GLU B 1 177 ? -23.688 -8.359 12.117 1 56.66 177 GLU B C 1
ATOM 4910 O O . GLU B 1 177 ? -24.406 -9.367 12.031 1 56.66 177 GLU B O 1
ATOM 4915 N N . THR B 1 178 ? -22.5 -8.289 11.523 1 55.28 178 THR B N 1
ATOM 4916 C CA . THR B 1 178 ? -22.469 -9.383 10.555 1 55.28 178 THR B CA 1
ATOM 4917 C C . THR B 1 178 ? -21.688 -10.57 11.109 1 55.28 178 THR B C 1
ATOM 4919 O O . THR B 1 178 ? -20.578 -10.406 11.625 1 55.28 178 THR B O 1
ATOM 4922 N N . SER B 1 179 ? -22.328 -11.602 11.562 1 53.62 179 SER B N 1
ATOM 4923 C CA . SER B 1 179 ? -21.781 -12.922 11.852 1 53.62 179 SER B CA 1
ATOM 4924 C C . SER B 1 179 ? -21.172 -13.547 10.602 1 53.62 179 SER B C 1
ATOM 4926 O O . SER B 1 179 ? -21.312 -14.75 10.367 1 53.62 179 SER B O 1
ATOM 4928 N N . LEU B 1 180 ? -20.578 -12.68 9.766 1 59.75 180 LEU B N 1
ATOM 4929 C CA . LEU B 1 180 ? -20.078 -13.227 8.516 1 59.75 180 LEU B CA 1
ATOM 4930 C C . LEU B 1 180 ? -18.703 -13.867 8.719 1 59.75 180 LEU B C 1
ATOM 4932 O O . LEU B 1 180 ? -17.891 -13.367 9.484 1 59.75 180 LEU B O 1
ATOM 4936 N N . SER B 1 181 ? -18.609 -15.203 8.273 1 56.53 181 SER B N 1
ATOM 4937 C CA . SER B 1 181 ? -17.359 -15.945 8.445 1 56.53 181 SER B CA 1
ATOM 4938 C C . SER B 1 181 ? -16.453 -15.812 7.227 1 56.53 181 SER B C 1
ATOM 4940 O O . SER B 1 181 ? -16.844 -16.188 6.117 1 56.53 181 SER B O 1
ATOM 4942 N N . LEU B 1 182 ? -15.422 -15.07 7.266 1 65 182 LEU B N 1
ATOM 4943 C CA . LEU B 1 182 ? -14.344 -15.039 6.289 1 65 182 LEU B CA 1
ATOM 4944 C C . LEU B 1 182 ? -13.203 -15.961 6.707 1 65 182 LEU B C 1
ATOM 4946 O O . LEU B 1 182 ? -12.898 -16.078 7.898 1 65 182 LEU B O 1
ATOM 4950 N N . PRO B 1 183 ? -12.727 -16.766 5.695 1 60.62 183 PRO B N 1
ATOM 4951 C CA . PRO B 1 183 ? -11.586 -17.594 6.09 1 60.62 183 PRO B CA 1
ATOM 4952 C C . PRO B 1 183 ? -10.391 -16.781 6.57 1 60.62 183 PRO B C 1
ATOM 4954 O O . PRO B 1 183 ? -10.164 -15.672 6.082 1 60.62 183 PRO B O 1
ATOM 4957 N N . ALA B 1 184 ? -9.789 -17.219 7.637 1 46.19 184 ALA B N 1
ATOM 4958 C CA . ALA B 1 184 ? -8.656 -16.516 8.234 1 46.19 184 ALA B CA 1
ATOM 4959 C C . ALA B 1 184 ? -7.453 -16.516 7.289 1 46.19 184 ALA B C 1
ATOM 4961 O O . ALA B 1 184 ? -6.68 -15.555 7.258 1 46.19 184 ALA B O 1
ATOM 4962 N N . GLU B 1 185 ? -7.191 -17.703 6.617 1 48.75 185 GLU B N 1
ATOM 4963 C CA . GLU B 1 185 ? -5.871 -17.875 6.02 1 48.75 185 GLU B CA 1
ATOM 4964 C C . GLU B 1 185 ? -5.914 -17.641 4.512 1 48.75 185 GLU B C 1
ATOM 4966 O O . GLU B 1 185 ? -6.227 -18.547 3.746 1 48.75 185 GLU B O 1
ATOM 4971 N N . ALA B 1 186 ? -6.18 -16.484 4.055 1 44.41 186 ALA B N 1
ATOM 4972 C CA . ALA B 1 186 ? -6.047 -16.297 2.609 1 44.41 186 ALA B CA 1
ATOM 4973 C C . ALA B 1 186 ? -4.59 -16.406 2.176 1 44.41 186 ALA B C 1
ATOM 4975 O O . ALA B 1 186 ? -4.293 -16.516 0.984 1 44.41 186 ALA B O 1
ATOM 4976 N N . VAL B 1 187 ? -3.691 -15.961 3.049 1 46.38 187 VAL B N 1
ATOM 4977 C CA . VAL B 1 187 ? -2.316 -15.805 2.578 1 46.38 187 VAL B CA 1
ATOM 4978 C C . VAL B 1 187 ? -1.626 -17.172 2.562 1 46.38 187 VAL B C 1
ATOM 4980 O O . VAL B 1 187 ? -1.734 -17.938 3.518 1 46.38 187 VAL B O 1
ATOM 4983 N N . PRO B 1 188 ? -1.395 -17.719 1.435 1 45.69 188 PRO B N 1
ATOM 4984 C CA . PRO B 1 188 ? -0.52 -18.891 1.526 1 45.69 188 PRO B CA 1
ATOM 4985 C C . PRO B 1 188 ? 0.41 -18.828 2.736 1 45.69 188 PRO B C 1
ATOM 4987 O O . PRO B 1 188 ? 0.779 -17.75 3.191 1 45.69 188 PRO B O 1
ATOM 4990 N N . PRO B 1 189 ? 0.316 -19.844 3.619 1 39.44 189 PRO B N 1
ATOM 4991 C CA . PRO B 1 189 ? 1.364 -19.859 4.641 1 39.44 189 PRO B CA 1
ATOM 4992 C C . PRO B 1 189 ? 2.619 -19.109 4.219 1 39.44 189 PRO B C 1
ATOM 4994 O O . PRO B 1 189 ? 3.203 -19.406 3.172 1 39.44 189 PRO B O 1
ATOM 4997 N N . ARG B 1 190 ? 2.621 -17.812 4.441 1 40.78 190 ARG B N 1
ATOM 4998 C CA . ARG B 1 190 ? 3.789 -16.953 4.246 1 40.78 190 ARG B CA 1
ATOM 4999 C C . ARG B 1 190 ? 5.055 -17.797 4.082 1 40.78 190 ARG B C 1
ATOM 5001 O O . ARG B 1 190 ? 5.469 -18.094 2.961 1 40.78 190 ARG B O 1
ATOM 5008 N N . GLU B 1 191 ? 5.988 -17.375 5.086 1 39.78 191 GLU B N 1
ATOM 5009 C CA . GLU B 1 191 ? 7.43 -17.469 5.305 1 39.78 191 GLU B CA 1
ATOM 5010 C C . GLU B 1 191 ? 7.895 -18.922 5.387 1 39.78 191 GLU B C 1
ATOM 5012 O O . GLU B 1 191 ? 9.031 -19.234 5.043 1 39.78 191 GLU B O 1
ATOM 5017 N N . ASP B 1 192 ? 6.855 -19.609 6.004 1 43.31 192 ASP B N 1
ATOM 5018 C CA . ASP B 1 192 ? 7.594 -20.75 6.566 1 43.31 192 ASP B CA 1
ATOM 5019 C C . ASP B 1 192 ? 7.977 -21.75 5.48 1 43.31 192 ASP B C 1
ATOM 5021 O O . ASP B 1 192 ? 8.852 -22.594 5.691 1 43.31 192 ASP B O 1
ATOM 5025 N N . ALA B 1 193 ? 6.941 -21.875 4.691 1 41.59 193 ALA B N 1
ATOM 5026 C CA . ALA B 1 193 ? 7.234 -23.047 3.873 1 41.59 193 ALA B CA 1
ATOM 5027 C C . ALA B 1 193 ? 8.484 -22.828 3.023 1 41.59 193 ALA B C 1
ATOM 5029 O O . ALA B 1 193 ? 9.219 -23.781 2.732 1 41.59 193 ALA B O 1
ATOM 5030 N N . VAL B 1 194 ? 8.164 -21.703 2.225 1 43.78 194 VAL B N 1
ATOM 5031 C CA . VAL B 1 194 ? 9.203 -21.688 1.204 1 43.78 194 VAL B CA 1
ATOM 5032 C C . VAL B 1 194 ? 10.57 -21.812 1.863 1 43.78 194 VAL B C 1
ATOM 5034 O O . VAL B 1 194 ? 11.461 -22.484 1.33 1 43.78 194 VAL B O 1
ATOM 5037 N N . PHE B 1 195 ? 11.016 -20.812 2.715 1 47.78 195 PHE B N 1
ATOM 5038 C CA . PHE B 1 195 ? 12.469 -20.641 2.723 1 47.78 195 PHE B CA 1
ATOM 5039 C C . PHE B 1 195 ? 13.031 -20.922 4.109 1 47.78 195 PHE B C 1
ATOM 5041 O O . PHE B 1 195 ? 13.914 -20.188 4.582 1 47.78 195 PHE B O 1
ATOM 5048 N N . LYS B 1 196 ? 12.156 -21.578 4.898 1 43.47 196 LYS B N 1
ATOM 5049 C CA . LYS B 1 196 ? 13.117 -21.859 5.957 1 43.47 196 LYS B CA 1
ATOM 5050 C C . LYS B 1 196 ? 14.289 -22.703 5.438 1 43.47 196 LYS B C 1
ATOM 5052 O O . LYS B 1 196 ? 14.25 -23.922 5.496 1 43.47 196 LYS B O 1
ATOM 5057 N N . PRO B 1 197 ? 14.938 -22.125 4.559 1 41.31 197 PRO B N 1
ATOM 5058 C CA . PRO B 1 197 ? 16.094 -22.922 4.152 1 41.31 197 PRO B CA 1
ATOM 5059 C C . PRO B 1 197 ? 16.938 -23.375 5.34 1 41.31 197 PRO B C 1
ATOM 5061 O O . PRO B 1 197 ? 17.828 -24.219 5.18 1 41.31 197 PRO B O 1
ATOM 5064 N N . ARG B 1 198 ? 16.797 -22.641 6.434 1 44.28 198 ARG B N 1
ATOM 5065 C CA . ARG B 1 198 ? 17.891 -22.891 7.352 1 44.28 198 ARG B CA 1
ATOM 5066 C C . ARG B 1 198 ? 18.062 -24.375 7.621 1 44.28 198 ARG B C 1
ATOM 5068 O O . ARG B 1 198 ? 19.172 -24.844 7.895 1 44.28 198 ARG B O 1
ATOM 5075 N N . GLY B 1 199 ? 17 -24.984 7.461 1 45.62 199 GLY B N 1
ATOM 5076 C CA . GLY B 1 199 ? 17.359 -26.344 7.809 1 45.62 199 GLY B CA 1
ATOM 5077 C C . GLY B 1 199 ? 17.672 -27.203 6.602 1 45.62 199 GLY B C 1
ATOM 5078 O O . GLY B 1 199 ? 18.312 -28.25 6.723 1 45.62 199 GLY B O 1
ATOM 5079 N N . HIS B 1 200 ? 17.047 -26.859 5.496 1 46.06 200 HIS B N 1
ATOM 5080 C CA . HIS B 1 200 ? 17.281 -27.844 4.453 1 46.06 200 HIS B CA 1
ATOM 5081 C C . HIS B 1 200 ? 18.312 -27.359 3.447 1 46.06 200 HIS B C 1
ATOM 5083 O O . HIS B 1 200 ? 18.797 -28.141 2.623 1 46.06 200 HIS B O 1
ATOM 5089 N N . CYS B 1 201 ? 18.281 -26.016 3.201 1 49 201 CYS B N 1
ATOM 5090 C CA . CYS B 1 201 ? 19.312 -25.641 2.244 1 49 201 CYS B CA 1
ATOM 5091 C C . CYS B 1 201 ? 20.656 -25.453 2.938 1 49 201 CYS B C 1
ATOM 5093 O O . CYS B 1 201 ? 20.734 -24.844 4 1 49 201 CYS B O 1
ATOM 5095 N N . THR B 1 202 ? 21.562 -26.297 2.654 1 49.97 202 THR B N 1
ATOM 5096 C CA . THR B 1 202 ? 22.953 -26.281 3.074 1 49.97 202 THR B CA 1
ATOM 5097 C C . THR B 1 202 ? 23.594 -24.922 2.787 1 49.97 202 THR B C 1
ATOM 5099 O O . THR B 1 202 ? 24.781 -24.734 3.041 1 49.97 202 THR B O 1
ATOM 5102 N N . CYS B 1 203 ? 22.812 -24.016 2.203 1 56.72 203 CYS B N 1
ATOM 5103 C CA . CYS B 1 203 ? 23.547 -22.812 1.841 1 56.72 203 CYS B CA 1
ATOM 5104 C C . CYS B 1 203 ? 23.609 -21.844 3.01 1 56.72 203 CYS B C 1
ATOM 5106 O O . CYS B 1 203 ? 22.609 -21.625 3.705 1 56.72 203 CYS B O 1
ATOM 5108 N N . ALA B 1 204 ? 24.766 -21.5 3.424 1 61.81 204 ALA B N 1
ATOM 5109 C CA . ALA B 1 204 ? 25.078 -20.609 4.535 1 61.81 204 ALA B CA 1
ATOM 5110 C C . ALA B 1 204 ? 24.375 -19.266 4.375 1 61.81 204 ALA B C 1
ATOM 5112 O O . ALA B 1 204 ? 23.969 -18.641 5.359 1 61.81 204 ALA B O 1
ATOM 5113 N N . ARG B 1 205 ? 24.062 -18.891 3.064 1 74.5 205 ARG B N 1
ATOM 5114 C CA . ARG B 1 205 ? 23.422 -17.609 2.811 1 74.5 205 ARG B CA 1
ATOM 5115 C C . ARG B 1 205 ? 22.328 -17.75 1.763 1 74.5 205 ARG B C 1
ATOM 5117 O O . ARG B 1 205 ? 22.547 -17.469 0.583 1 74.5 205 ARG B O 1
ATOM 5124 N N . PRO B 1 206 ? 21.141 -18.188 2.195 1 83.12 206 PRO B N 1
ATOM 5125 C CA . PRO B 1 206 ? 20.047 -18.422 1.242 1 83.12 206 PRO B CA 1
ATOM 5126 C C . PRO B 1 206 ? 19.641 -17.156 0.48 1 83.12 206 PRO B C 1
ATOM 5128 O O . PRO B 1 206 ? 19.641 -16.062 1.047 1 83.12 206 PRO B O 1
ATOM 5131 N N . ARG B 1 207 ? 19.484 -17.312 -0.805 1 88.62 207 ARG B N 1
ATOM 5132 C CA . ARG B 1 207 ? 19.016 -16.266 -1.698 1 88.62 207 ARG B CA 1
ATOM 5133 C C . ARG B 1 207 ? 18.047 -16.812 -2.729 1 88.62 207 ARG B C 1
ATOM 5135 O O . ARG B 1 207 ? 18.234 -17.922 -3.252 1 88.62 207 ARG B O 1
ATOM 5142 N N . VAL B 1 208 ? 17.016 -16.062 -2.967 1 92.44 208 VAL B N 1
ATOM 5143 C CA . VAL B 1 208 ? 16.016 -16.5 -3.932 1 92.44 208 VAL B CA 1
ATOM 5144 C C . VAL B 1 208 ? 16.141 -15.664 -5.211 1 92.44 208 VAL B C 1
ATOM 5146 O O . VAL B 1 208 ? 16.234 -14.438 -5.156 1 92.44 208 VAL B O 1
ATOM 5149 N N . LEU B 1 209 ? 16.234 -16.328 -6.293 1 95.06 209 LEU B N 1
ATOM 5150 C CA . LEU B 1 209 ? 16.094 -15.688 -7.594 1 95.06 209 LEU B CA 1
ATOM 5151 C C . LEU B 1 209 ? 14.672 -15.852 -8.133 1 95.06 209 LEU B C 1
ATOM 5153 O O . LEU B 1 209 ? 14.211 -16.984 -8.328 1 95.06 209 LEU B O 1
ATOM 5157 N N . MET B 1 210 ? 14.016 -14.781 -8.258 1 95.75 210 MET B N 1
ATOM 5158 C CA . MET B 1 210 ? 12.734 -14.82 -8.953 1 95.75 210 MET B CA 1
ATOM 5159 C C . MET B 1 210 ? 12.906 -14.477 -10.43 1 95.75 210 MET B C 1
ATOM 5161 O O . MET B 1 210 ? 13.367 -13.383 -10.766 1 95.75 210 MET B O 1
ATOM 5165 N N . VAL B 1 211 ? 12.586 -15.406 -11.297 1 96.38 211 VAL B N 1
ATOM 5166 C CA . VAL B 1 211 ? 12.609 -15.148 -12.734 1 96.38 211 VAL B CA 1
ATOM 5167 C C . VAL B 1 211 ? 11.312 -14.453 -13.156 1 96.38 211 VAL B C 1
ATOM 5169 O O . VAL B 1 211 ? 10.227 -15 -12.992 1 96.38 211 VAL B O 1
ATOM 5172 N N . VAL B 1 212 ? 11.461 -13.234 -13.711 1 95.31 212 VAL B N 1
ATOM 5173 C CA . VAL B 1 212 ? 10.289 -12.414 -13.953 1 95.31 212 VAL B CA 1
ATOM 5174 C C . VAL B 1 212 ? 10.219 -12.023 -15.43 1 95.31 212 VAL B C 1
ATOM 5176 O O . VAL B 1 212 ? 11.188 -12.219 -16.172 1 95.31 212 VAL B O 1
ATOM 5179 N N . GLN B 1 213 ? 9.008 -11.594 -15.898 1 93.31 213 GLN B N 1
ATOM 5180 C CA . GLN B 1 213 ? 8.844 -11.047 -17.234 1 93.31 213 GLN B CA 1
ATOM 5181 C C . GLN B 1 213 ? 9.32 -9.602 -17.312 1 93.31 213 GLN B C 1
ATOM 5183 O O . GLN B 1 213 ? 9.281 -8.883 -16.312 1 93.31 213 GLN B O 1
ATOM 5188 N N . PRO B 1 214 ? 9.742 -9.234 -18.562 1 88.56 214 PRO B N 1
ATOM 5189 C CA . PRO B 1 214 ? 10 -7.797 -18.703 1 88.56 214 PRO B CA 1
ATOM 5190 C C . PRO B 1 214 ? 8.742 -6.949 -18.531 1 88.56 214 PRO B C 1
ATOM 5192 O O . PRO B 1 214 ? 7.656 -7.352 -18.953 1 88.56 214 PRO B O 1
ATOM 5195 N N . ALA B 1 215 ? 8.727 -5.895 -17.875 1 84.81 215 ALA B N 1
ATOM 5196 C CA . ALA B 1 215 ? 7.582 -5.016 -17.641 1 84.81 215 ALA B CA 1
ATOM 5197 C C . ALA B 1 215 ? 6.469 -5.742 -16.906 1 84.81 215 ALA B C 1
ATOM 5199 O O . ALA B 1 215 ? 5.309 -5.707 -17.312 1 84.81 215 ALA B O 1
ATOM 5200 N N . GLU B 1 216 ? 6.84 -6.465 -15.953 1 89.56 216 GLU B N 1
ATOM 5201 C CA . GLU B 1 216 ? 5.922 -7.234 -15.117 1 89.56 216 GLU B CA 1
ATOM 5202 C C . GLU B 1 216 ? 4.781 -6.359 -14.602 1 89.56 216 GLU B C 1
ATOM 5204 O O . GLU B 1 216 ? 5.02 -5.336 -13.953 1 89.56 216 GLU B O 1
ATOM 5209 N N . ARG B 1 217 ? 3.502 -6.77 -14.836 1 87.56 217 ARG B N 1
ATOM 5210 C CA . ARG B 1 217 ? 2.332 -5.992 -14.438 1 87.56 217 ARG B CA 1
ATOM 5211 C C . ARG B 1 217 ? 1.85 -6.398 -13.047 1 87.56 217 ARG B C 1
ATOM 5213 O O . ARG B 1 217 ? 1.071 -5.676 -12.422 1 87.56 217 ARG B O 1
ATOM 5220 N N . ASN B 1 218 ? 2.186 -7.562 -12.625 1 91.06 218 ASN B N 1
ATOM 5221 C CA . ASN B 1 218 ? 1.819 -8.039 -11.297 1 91.06 218 ASN B CA 1
ATOM 5222 C C . ASN B 1 218 ? 2.963 -7.863 -10.305 1 91.06 218 ASN B C 1
ATOM 5224 O O . ASN B 1 218 ? 3.205 -8.734 -9.469 1 91.06 218 ASN B O 1
ATOM 5228 N N . VAL B 1 219 ? 3.619 -6.797 -10.422 1 91.56 219 VAL B N 1
ATOM 5229 C CA . VAL B 1 219 ? 4.852 -6.543 -9.68 1 91.56 219 VAL B CA 1
ATOM 5230 C C . VAL B 1 219 ? 4.539 -6.43 -8.188 1 91.56 219 VAL B C 1
ATOM 5232 O O . VAL B 1 219 ? 5.324 -6.875 -7.348 1 91.56 219 VAL B O 1
ATOM 5235 N N . THR B 1 220 ? 3.447 -5.832 -7.781 1 92.69 220 THR B N 1
ATOM 5236 C CA . THR B 1 220 ? 3.135 -5.625 -6.371 1 92.69 220 THR B CA 1
ATOM 5237 C C . THR B 1 220 ? 2.934 -6.961 -5.664 1 92.69 220 THR B C 1
ATOM 5239 O O . THR B 1 220 ? 3.289 -7.109 -4.492 1 92.69 220 THR B O 1
ATOM 5242 N N . ASP B 1 221 ? 2.32 -7.941 -6.379 1 93.38 221 ASP B N 1
ATOM 5243 C CA . ASP B 1 221 ? 2.18 -9.289 -5.832 1 93.38 221 ASP B CA 1
ATOM 5244 C C . ASP B 1 221 ? 3.545 -9.922 -5.578 1 93.38 221 ASP B C 1
ATOM 5246 O O . ASP B 1 221 ? 3.777 -10.5 -4.512 1 93.38 221 ASP B O 1
ATOM 5250 N N . GLN B 1 222 ? 4.391 -9.828 -6.535 1 94.5 222 GLN B N 1
ATOM 5251 C CA . GLN B 1 222 ? 5.73 -10.398 -6.453 1 94.5 222 GLN B CA 1
ATOM 5252 C C . GLN B 1 222 ? 6.551 -9.727 -5.355 1 94.5 222 GLN B C 1
ATOM 5254 O O . GLN B 1 222 ? 7.215 -10.406 -4.57 1 94.5 222 GLN B O 1
ATOM 5259 N N . ARG B 1 223 ? 6.453 -8.453 -5.336 1 93.94 223 ARG B N 1
ATOM 5260 C CA . ARG B 1 223 ? 7.23 -7.695 -4.359 1 93.94 223 ARG B CA 1
ATOM 5261 C C . ARG B 1 223 ? 6.691 -7.906 -2.949 1 93.94 223 ARG B C 1
ATOM 5263 O O . ARG B 1 223 ? 7.434 -7.801 -1.973 1 93.94 223 ARG B O 1
ATOM 5270 N N . GLY B 1 224 ? 5.406 -8.148 -2.871 1 92.88 224 GLY B N 1
ATOM 5271 C CA . GLY B 1 224 ? 4.867 -8.562 -1.586 1 92.88 224 GLY B CA 1
ATOM 5272 C C . GLY B 1 224 ? 5.508 -9.82 -1.042 1 92.88 224 GLY B C 1
ATOM 5273 O O . GLY B 1 224 ? 5.773 -9.922 0.159 1 92.88 224 GLY B O 1
ATOM 5274 N N . ILE B 1 225 ? 5.746 -10.781 -1.916 1 91.81 225 ILE B N 1
ATOM 5275 C CA . ILE B 1 225 ? 6.434 -12.008 -1.534 1 91.81 225 ILE B CA 1
ATOM 5276 C C . ILE B 1 225 ? 7.855 -11.68 -1.074 1 91.81 225 ILE B C 1
ATOM 5278 O O . ILE B 1 225 ? 8.32 -12.203 -0.057 1 91.81 225 ILE B O 1
ATOM 5282 N N . GLU B 1 226 ? 8.508 -10.836 -1.799 1 92.44 226 GLU B N 1
ATOM 5283 C CA . GLU B 1 226 ? 9.859 -10.398 -1.46 1 92.44 226 GLU B CA 1
ATOM 5284 C C . GLU B 1 226 ? 9.906 -9.773 -0.069 1 92.44 226 GLU B C 1
ATOM 5286 O O . GLU B 1 226 ? 10.789 -10.086 0.73 1 92.44 226 GLU B O 1
ATOM 5291 N N . ALA B 1 227 ? 8.953 -8.883 0.187 1 89.81 227 ALA B N 1
ATOM 5292 C CA . ALA B 1 227 ? 8.891 -8.211 1.48 1 89.81 227 ALA B CA 1
ATOM 5293 C C . ALA B 1 227 ? 8.695 -9.211 2.613 1 89.81 227 ALA B C 1
ATOM 5295 O O . ALA B 1 227 ? 9.336 -9.109 3.662 1 89.81 227 ALA B O 1
ATOM 5296 N N . CYS B 1 228 ? 7.84 -10.117 2.404 1 87.25 228 CYS B N 1
ATOM 5297 C CA . CYS B 1 228 ? 7.559 -11.125 3.418 1 87.25 228 CYS B CA 1
ATOM 5298 C C . CYS B 1 228 ? 8.797 -11.969 3.701 1 87.25 228 CYS B C 1
ATOM 5300 O O . CYS B 1 228 ? 9.109 -12.25 4.859 1 87.25 228 CYS B O 1
ATOM 5302 N N . LEU B 1 229 ? 9.523 -12.391 2.65 1 88.06 229 LEU B N 1
ATOM 5303 C CA . LEU B 1 229 ? 10.742 -13.188 2.791 1 88.06 229 LEU B CA 1
ATOM 5304 C C . LEU B 1 229 ? 11.789 -12.445 3.615 1 88.06 229 LEU B C 1
ATOM 5306 O O . LEU B 1 229 ? 12.422 -13.031 4.496 1 88.06 229 LEU B O 1
ATOM 5310 N N . TRP B 1 230 ? 11.906 -11.227 3.361 1 86.94 230 TRP B N 1
ATOM 5311 C CA . TRP B 1 230 ? 12.898 -10.422 4.066 1 86.94 230 TRP B CA 1
ATOM 5312 C C . TRP B 1 230 ? 12.5 -10.203 5.52 1 86.94 230 TRP B C 1
ATOM 5314 O O . TRP B 1 230 ? 13.297 -10.43 6.434 1 86.94 230 TRP B O 1
ATOM 5324 N N . ARG B 1 231 ? 11.25 -9.789 5.742 1 84.44 231 ARG B N 1
ATOM 5325 C CA . ARG B 1 231 ? 10.773 -9.43 7.074 1 84.44 231 ARG B CA 1
ATOM 5326 C C . ARG B 1 231 ? 10.734 -10.641 7.992 1 84.44 231 ARG B C 1
ATOM 5328 O O . ARG B 1 231 ? 11.031 -10.539 9.18 1 84.44 231 ARG B O 1
ATOM 5335 N N . SER B 1 232 ? 10.398 -11.719 7.441 1 81.5 232 SER B N 1
ATOM 5336 C CA . SER B 1 232 ? 10.188 -12.906 8.273 1 81.5 232 SER B CA 1
ATOM 5337 C C . SER B 1 232 ? 11.469 -13.719 8.414 1 81.5 232 SER B C 1
ATOM 5339 O O . SER B 1 232 ? 11.688 -14.359 9.445 1 81.5 232 SER B O 1
ATOM 5341 N N . HIS B 1 233 ? 12.359 -13.695 7.348 1 81.56 233 HIS B N 1
ATOM 5342 C CA . HIS B 1 233 ? 13.453 -14.656 7.352 1 81.56 233 HIS B CA 1
ATOM 5343 C C . HIS B 1 233 ? 14.789 -13.977 7.047 1 81.56 233 HIS B C 1
ATOM 5345 O O . HIS B 1 233 ? 15.844 -14.609 7.125 1 81.56 233 HIS B O 1
ATOM 5351 N N . GLY B 1 234 ? 14.734 -12.766 6.688 1 81.94 234 GLY B N 1
ATOM 5352 C CA . GLY B 1 234 ? 15.961 -12.078 6.324 1 81.94 234 GLY B CA 1
ATOM 5353 C C . GLY B 1 234 ? 16.594 -12.609 5.043 1 81.94 234 GLY B C 1
ATOM 5354 O O . GLY B 1 234 ? 17.797 -12.523 4.863 1 81.94 234 GLY B O 1
ATOM 5355 N N . VAL B 1 235 ? 15.805 -13.195 4.152 1 86.19 235 VAL B N 1
ATOM 5356 C CA . VAL B 1 235 ? 16.297 -13.797 2.916 1 86.19 235 VAL B CA 1
ATOM 5357 C C . VAL B 1 235 ? 16.094 -12.828 1.756 1 86.19 235 VAL B C 1
ATOM 5359 O O . VAL B 1 235 ? 14.977 -12.414 1.465 1 86.19 235 VAL B O 1
ATOM 5362 N N . PRO B 1 236 ? 17.156 -12.477 1.114 1 87.19 236 PRO B N 1
ATOM 5363 C CA . PRO B 1 236 ? 17.031 -11.57 -0.028 1 87.19 236 PRO B CA 1
ATOM 5364 C C . PRO B 1 236 ? 16.469 -12.258 -1.269 1 87.19 236 PRO B C 1
ATOM 5366 O O . PRO B 1 236 ? 16.688 -13.453 -1.472 1 87.19 236 PRO B O 1
ATOM 5369 N N . LEU B 1 237 ? 15.766 -11.523 -2.02 1 91.56 237 LEU B N 1
ATOM 5370 C CA . LEU B 1 237 ? 15.219 -11.969 -3.297 1 91.56 237 LEU B CA 1
ATOM 5371 C C . LEU B 1 237 ? 15.672 -11.062 -4.43 1 91.56 237 LEU B C 1
ATOM 5373 O O . LEU B 1 237 ? 15.57 -9.836 -4.328 1 91.56 237 LEU B O 1
ATOM 5377 N N . VAL B 1 238 ? 16.297 -11.688 -5.438 1 90.88 238 VAL B N 1
ATOM 5378 C CA . VAL B 1 238 ? 16.703 -10.945 -6.621 1 90.88 238 VAL B CA 1
ATOM 5379 C C . VAL B 1 238 ? 15.781 -11.273 -7.789 1 90.88 238 VAL B C 1
ATOM 5381 O O . VAL B 1 238 ? 15.383 -12.422 -7.969 1 90.88 238 VAL B O 1
ATOM 5384 N N . ARG B 1 239 ? 15.438 -10.297 -8.523 1 92.81 239 ARG B N 1
ATOM 5385 C CA . ARG B 1 239 ? 14.562 -10.461 -9.68 1 92.81 239 ARG B CA 1
ATOM 5386 C C . ARG B 1 239 ? 15.336 -10.289 -10.984 1 92.81 239 ARG B C 1
ATOM 5388 O O . ARG B 1 239 ? 16.031 -9.281 -11.172 1 92.81 239 ARG B O 1
ATOM 5395 N N . MET B 1 240 ? 15.25 -11.266 -11.867 1 92.88 240 MET B N 1
ATOM 5396 C CA . MET B 1 240 ? 15.906 -11.203 -13.172 1 92.88 240 MET B CA 1
ATOM 5397 C C . MET B 1 240 ? 15.016 -11.781 -14.258 1 92.88 240 MET B C 1
ATOM 5399 O O . MET B 1 240 ? 14.25 -12.719 -14.016 1 92.88 240 MET B O 1
ATOM 5403 N N . THR B 1 241 ? 15.141 -11.195 -15.453 1 91.81 241 THR B N 1
ATOM 5404 C CA . THR B 1 241 ? 14.531 -11.844 -16.609 1 91.81 241 THR B CA 1
ATOM 5405 C C . THR B 1 241 ? 15.375 -13.031 -17.062 1 91.81 241 THR B C 1
ATOM 5407 O O . THR B 1 241 ? 16.547 -13.164 -16.688 1 91.81 241 THR B O 1
ATOM 5410 N N . MET B 1 242 ? 14.719 -13.891 -17.859 1 93 242 MET B N 1
ATOM 5411 C CA . MET B 1 242 ? 15.461 -15.031 -18.406 1 93 242 MET B CA 1
ATOM 5412 C C . MET B 1 242 ? 16.672 -14.57 -19.188 1 93 242 MET B C 1
ATOM 5414 O O . MET B 1 242 ? 17.734 -15.203 -19.141 1 93 242 MET B O 1
ATOM 5418 N N . ALA B 1 243 ? 16.531 -13.484 -19.859 1 90.25 243 ALA B N 1
ATOM 5419 C CA . ALA B 1 243 ? 17.625 -12.922 -20.641 1 90.25 243 ALA B CA 1
ATOM 5420 C C . ALA B 1 243 ? 18.766 -12.445 -19.75 1 90.25 243 ALA B C 1
ATOM 5422 O O . ALA B 1 243 ? 19.938 -12.625 -20.078 1 90.25 243 ALA B O 1
ATOM 5423 N N . GLU B 1 244 ? 18.438 -11.797 -18.672 1 89.88 244 GLU B N 1
ATOM 5424 C CA . GLU B 1 244 ? 19.453 -11.336 -17.734 1 89.88 244 GLU B CA 1
ATOM 5425 C C . GLU B 1 244 ? 20.188 -12.508 -17.094 1 89.88 244 GLU B C 1
ATOM 5427 O O . GLU B 1 244 ? 21.391 -12.43 -16.844 1 89.88 244 GLU B O 1
ATOM 5432 N N . VAL B 1 245 ? 19.484 -13.586 -16.828 1 92.38 245 VAL B N 1
ATOM 5433 C CA . VAL B 1 245 ? 20.094 -14.789 -16.281 1 92.38 245 VAL B CA 1
ATOM 5434 C C . VAL B 1 245 ? 21.094 -15.367 -17.281 1 92.38 245 VAL B C 1
ATOM 5436 O O . VAL B 1 245 ? 22.203 -15.75 -16.906 1 92.38 245 VAL B O 1
ATOM 5439 N N . GLU B 1 246 ? 20.688 -15.406 -18.5 1 91.88 246 GLU B N 1
ATOM 5440 C CA . GLU B 1 246 ? 21.562 -15.922 -19.562 1 91.88 246 GLU B CA 1
ATOM 5441 C C . GLU B 1 246 ? 22.844 -15.102 -19.656 1 91.88 246 GLU B C 1
ATOM 5443 O O . GLU B 1 246 ? 23.922 -15.664 -19.828 1 91.88 246 GLU B O 1
ATOM 5448 N N . ALA B 1 247 ? 22.719 -13.859 -19.531 1 89.81 247 ALA B N 1
ATOM 5449 C CA . ALA B 1 247 ? 23.844 -12.945 -19.703 1 89.81 247 ALA B CA 1
ATOM 5450 C C . ALA B 1 247 ? 24.797 -13.016 -18.5 1 89.81 247 ALA B C 1
ATOM 5452 O O . ALA B 1 247 ? 26.016 -12.938 -18.672 1 89.81 247 ALA B O 1
ATOM 5453 N N . ALA B 1 248 ? 24.25 -13.188 -17.328 1 90.12 248 ALA B N 1
ATOM 5454 C CA . ALA B 1 248 ? 25.062 -13.016 -16.125 1 90.12 248 ALA B CA 1
ATOM 5455 C C . ALA B 1 248 ? 25.406 -14.359 -15.5 1 90.12 248 ALA B C 1
ATOM 5457 O O . ALA B 1 248 ? 26.375 -14.469 -14.75 1 90.12 248 ALA B O 1
ATOM 5458 N N . GLY B 1 249 ? 24.625 -15.383 -15.805 1 92.31 249 GLY B N 1
ATOM 5459 C CA . GLY B 1 249 ? 24.703 -16.625 -15.062 1 92.31 249 GLY B CA 1
ATOM 5460 C C . GLY B 1 249 ? 25.812 -17.547 -15.57 1 92.31 249 GLY B C 1
ATOM 5461 O O . GLY B 1 249 ? 26.094 -17.578 -16.766 1 92.31 249 GLY B O 1
ATOM 5462 N N . LYS B 1 250 ? 26.422 -18.234 -14.578 1 93.88 250 LYS B N 1
ATOM 5463 C CA . LYS B 1 250 ? 27.406 -19.266 -14.875 1 93.88 250 LYS B CA 1
ATOM 5464 C C . LYS B 1 250 ? 27.328 -20.422 -13.875 1 93.88 250 LYS B C 1
ATOM 5466 O O . LYS B 1 250 ? 26.797 -20.25 -12.773 1 93.88 250 LYS B O 1
ATOM 5471 N N . LEU B 1 251 ? 27.734 -21.594 -14.328 1 94.25 251 LEU B N 1
ATOM 5472 C CA . LEU B 1 251 ? 27.797 -22.75 -13.438 1 94.25 251 LEU B CA 1
ATOM 5473 C C . LEU B 1 251 ? 29.25 -23.047 -13.039 1 94.25 251 LEU B C 1
ATOM 5475 O O . LEU B 1 251 ? 30.156 -22.938 -13.867 1 94.25 251 LEU B O 1
ATOM 5479 N N . SER B 1 252 ? 29.375 -23.297 -11.758 1 91.56 252 SER B N 1
ATOM 5480 C CA . SER B 1 252 ? 30.719 -23.531 -11.25 1 91.56 252 SER B CA 1
ATOM 5481 C C . SER B 1 252 ? 30.844 -24.906 -10.617 1 91.56 252 SER B C 1
ATOM 5483 O O . SER B 1 252 ? 29.969 -25.344 -9.867 1 91.56 252 SER B O 1
ATOM 5485 N N . GLY B 1 253 ? 31.984 -25.625 -10.945 1 90.44 253 GLY B N 1
ATOM 5486 C CA . GLY B 1 253 ? 32.312 -26.891 -10.312 1 90.44 253 GLY B CA 1
ATOM 5487 C C . GLY B 1 253 ? 31.484 -28.047 -10.797 1 90.44 253 GLY B C 1
ATOM 5488 O O . GLY B 1 253 ? 30.578 -27.859 -11.617 1 90.44 253 GLY B O 1
ATOM 5489 N N . PRO B 1 254 ? 31.812 -29.188 -10.273 1 90.62 254 PRO B N 1
ATOM 5490 C CA . PRO B 1 254 ? 31.062 -30.391 -10.648 1 90.62 254 PRO B CA 1
ATOM 5491 C C . PRO B 1 254 ? 29.641 -30.391 -10.102 1 90.62 254 PRO B C 1
ATOM 5493 O O . PRO B 1 254 ? 28.75 -31.031 -10.68 1 90.62 254 PRO B O 1
ATOM 5496 N N . GLU B 1 255 ? 29.469 -29.625 -9.078 1 89.25 255 GLU B N 1
ATOM 5497 C CA . GLU B 1 255 ? 28.125 -29.547 -8.492 1 89.25 255 GLU B CA 1
ATOM 5498 C C . GLU B 1 255 ? 27.25 -28.547 -9.234 1 89.25 255 GLU B C 1
ATOM 5500 O O . GLU B 1 255 ? 26.047 -28.484 -9.016 1 89.25 255 GLU B O 1
ATOM 5505 N N . ARG B 1 256 ? 27.891 -27.75 -10.102 1 93.5 256 ARG B N 1
ATOM 5506 C CA . ARG B 1 256 ? 27.203 -26.781 -10.945 1 93.5 256 ARG B CA 1
ATOM 5507 C C . ARG B 1 256 ? 26.5 -25.719 -10.094 1 93.5 256 ARG B C 1
ATOM 5509 O O . ARG B 1 256 ? 25.312 -25.453 -10.266 1 93.5 256 ARG B O 1
ATOM 5516 N N . ARG B 1 257 ? 27.297 -25.156 -9.242 1 90 257 ARG B N 1
ATOM 5517 C CA . ARG B 1 257 ? 26.812 -24.062 -8.422 1 90 257 ARG B CA 1
ATOM 5518 C C . ARG B 1 257 ? 26.484 -22.844 -9.281 1 90 257 ARG B C 1
ATOM 5520 O O . ARG B 1 257 ? 27.266 -22.453 -10.141 1 90 257 ARG B O 1
ATOM 5527 N N . LEU B 1 258 ? 25.297 -22.344 -9.055 1 91.06 258 LEU B N 1
ATOM 5528 C CA . LEU B 1 258 ? 24.859 -21.203 -9.828 1 91.06 258 LEU B CA 1
ATOM 5529 C C . LEU B 1 258 ? 25.562 -19.922 -9.367 1 91.06 258 LEU B C 1
ATOM 5531 O O . LEU B 1 258 ? 25.469 -19.547 -8.195 1 91.06 258 LEU B O 1
ATOM 5535 N N . LEU B 1 259 ? 26.312 -19.406 -10.258 1 88 259 LEU B N 1
ATOM 5536 C CA . LEU B 1 259 ? 26.969 -18.125 -9.992 1 88 259 LEU B CA 1
ATOM 5537 C C . LEU B 1 259 ? 26.203 -16.969 -10.633 1 88 259 LEU B C 1
ATOM 5539 O O . LEU B 1 259 ? 26.109 -16.891 -11.859 1 88 259 LEU B O 1
ATOM 5543 N N . LEU B 1 260 ? 25.594 -16.25 -9.797 1 86.62 260 LEU B N 1
ATOM 5544 C CA . LEU B 1 260 ? 24.984 -14.961 -10.133 1 86.62 260 LEU B CA 1
ATOM 5545 C C . LEU B 1 260 ? 25.578 -13.844 -9.281 1 86.62 260 LEU B C 1
ATOM 5547 O O . LEU B 1 260 ? 26.188 -14.102 -8.242 1 86.62 260 LEU B O 1
ATOM 5551 N N . PRO B 1 261 ? 25.531 -12.578 -9.711 1 72.62 261 PRO B N 1
ATOM 5552 C CA . PRO B 1 261 ? 26.109 -11.5 -8.914 1 72.62 261 PRO B CA 1
ATOM 5553 C C . PRO B 1 261 ? 25.703 -11.578 -7.441 1 72.62 261 PRO B C 1
ATOM 5555 O O . PRO B 1 261 ? 26.531 -11.383 -6.555 1 72.62 261 PRO B O 1
ATOM 5558 N N . ASP B 1 262 ? 24.516 -12.023 -7.148 1 70.94 262 ASP B N 1
ATOM 5559 C CA . ASP B 1 262 ? 24.047 -12.102 -5.77 1 70.94 262 ASP B CA 1
ATOM 5560 C C . ASP B 1 262 ? 23.859 -13.555 -5.332 1 70.94 262 ASP B C 1
ATOM 5562 O O . ASP B 1 262 ? 23.531 -13.82 -4.176 1 70.94 262 ASP B O 1
ATOM 5566 N N . GLY B 1 263 ? 24.203 -14.523 -6.203 1 72 263 GLY B N 1
ATOM 5567 C CA . GLY B 1 263 ? 23.984 -15.93 -5.902 1 72 263 GLY B CA 1
ATOM 5568 C C . GLY B 1 263 ? 22.516 -16.297 -5.805 1 72 263 GLY B C 1
ATOM 5569 O O . GLY B 1 263 ? 21.656 -15.422 -5.73 1 72 263 GLY B O 1
ATOM 5570 N N . ALA B 1 264 ? 22.234 -17.609 -5.941 1 82.75 264 ALA B N 1
ATOM 5571 C CA . ALA B 1 264 ? 20.859 -18.078 -5.781 1 82.75 264 ALA B CA 1
ATOM 5572 C C . ALA B 1 264 ? 20.812 -19.531 -5.336 1 82.75 264 ALA B C 1
ATOM 5574 O O . ALA B 1 264 ? 21.484 -20.391 -5.926 1 82.75 264 ALA B O 1
ATOM 5575 N N . SER B 1 265 ? 20.109 -19.688 -4.215 1 88.31 265 SER B N 1
ATOM 5576 C CA . SER B 1 265 ? 19.922 -21.047 -3.727 1 88.31 265 SER B CA 1
ATOM 5577 C C . SER B 1 265 ? 18.578 -21.625 -4.172 1 88.31 265 SER B C 1
ATOM 5579 O O . SER B 1 265 ? 18.391 -22.844 -4.211 1 88.31 265 SER B O 1
ATOM 5581 N N . VAL B 1 266 ? 17.672 -20.781 -4.449 1 92.38 266 VAL B N 1
ATOM 5582 C CA . VAL B 1 266 ? 16.344 -21.156 -4.934 1 92.38 266 VAL B CA 1
ATOM 5583 C C . VAL B 1 266 ? 15.969 -20.312 -6.145 1 92.38 266 VAL B C 1
ATOM 5585 O O . VAL B 1 266 ? 16.219 -19.094 -6.156 1 92.38 266 VAL B O 1
ATOM 5588 N N . VAL B 1 267 ? 15.508 -20.969 -7.148 1 94.88 267 VAL B N 1
ATOM 5589 C CA . VAL B 1 267 ? 15 -20.266 -8.328 1 94.88 267 VAL B CA 1
ATOM 5590 C C . VAL B 1 267 ? 13.477 -20.391 -8.375 1 94.88 267 VAL B C 1
ATOM 5592 O O . VAL B 1 267 ? 12.938 -21.5 -8.422 1 94.88 267 VAL B O 1
ATOM 5595 N N . TYR B 1 268 ? 12.805 -19.297 -8.297 1 95.69 268 TYR B N 1
ATOM 5596 C CA . TYR B 1 268 ? 11.352 -19.234 -8.336 1 95.69 268 TYR B CA 1
ATOM 5597 C C . TYR B 1 268 ? 10.867 -18.625 -9.648 1 95.69 268 TYR B C 1
ATOM 5599 O O . TYR B 1 268 ? 11.008 -17.422 -9.867 1 95.69 268 TYR B O 1
ATOM 5607 N N . PHE B 1 269 ? 10.242 -19.438 -10.453 1 96.25 269 PHE B N 1
ATOM 5608 C CA . PHE B 1 269 ? 9.82 -19 -11.773 1 96.25 269 PHE B CA 1
ATOM 5609 C C . PHE B 1 269 ? 8.469 -18.297 -11.719 1 96.25 269 PHE B C 1
ATOM 5611 O O . PHE B 1 269 ? 7.453 -18.938 -11.398 1 96.25 269 PHE B O 1
ATOM 5618 N N . ARG B 1 270 ? 8.438 -17.016 -12.016 1 95.25 270 ARG B N 1
ATOM 5619 C CA . ARG B 1 270 ? 7.215 -16.266 -12.266 1 95.25 270 ARG B CA 1
ATOM 5620 C C . ARG B 1 270 ? 7.105 -15.875 -13.734 1 95.25 270 ARG B C 1
ATOM 5622 O O . ARG B 1 270 ? 6.312 -15 -14.094 1 95.25 270 ARG B O 1
ATOM 5629 N N . ALA B 1 271 ? 7.949 -16.438 -14.508 1 94.69 271 ALA B N 1
ATOM 5630 C CA . ALA B 1 271 ? 7.996 -16.391 -15.969 1 94.69 271 ALA B CA 1
ATOM 5631 C C . ALA B 1 271 ? 8.438 -17.719 -16.547 1 94.69 271 ALA B C 1
ATOM 5633 O O . ALA B 1 271 ? 8.68 -18.688 -15.812 1 94.69 271 ALA B O 1
ATOM 5634 N N . GLY B 1 272 ? 8.414 -17.844 -17.844 1 92.88 272 GLY B N 1
ATOM 5635 C CA . GLY B 1 272 ? 8.883 -19.062 -18.5 1 92.88 272 GLY B CA 1
ATOM 5636 C C . GLY B 1 272 ? 7.754 -19.984 -18.906 1 92.88 272 GLY B C 1
ATOM 5637 O O . GLY B 1 272 ? 8 -21.109 -19.344 1 92.88 272 GLY B O 1
ATOM 5638 N N . TYR B 1 273 ? 6.555 -19.531 -18.766 1 89.38 273 TYR B N 1
ATOM 5639 C CA . TYR B 1 273 ? 5.414 -20.391 -19.031 1 89.38 273 TYR B CA 1
ATOM 5640 C C . TYR B 1 273 ? 4.816 -20.109 -20.406 1 89.38 273 TYR B C 1
ATOM 5642 O O . TYR B 1 273 ? 3.863 -20.766 -20.828 1 89.38 273 TYR B O 1
ATOM 5650 N N . THR B 1 274 ? 5.309 -19.109 -21.094 1 86.44 274 THR B N 1
ATOM 5651 C CA . THR B 1 274 ? 4.859 -18.766 -22.438 1 86.44 274 THR B CA 1
ATOM 5652 C C . THR B 1 274 ? 6.051 -18.578 -23.359 1 86.44 274 THR B C 1
ATOM 5654 O O . THR B 1 274 ? 7.148 -18.219 -22.922 1 86.44 274 THR B O 1
ATOM 5657 N N . PRO B 1 275 ? 5.852 -18.875 -24.641 1 85.69 275 PRO B N 1
ATOM 5658 C CA . PRO B 1 275 ? 6.945 -18.688 -25.594 1 85.69 275 PRO B CA 1
ATOM 5659 C C . PRO B 1 275 ? 7.492 -17.266 -25.578 1 85.69 275 PRO B C 1
ATOM 5661 O O . PRO B 1 275 ? 8.68 -17.047 -25.859 1 85.69 275 PRO B O 1
ATOM 5664 N N . ASN B 1 276 ? 6.695 -16.281 -25.172 1 85.31 276 ASN B N 1
ATOM 5665 C CA . ASN B 1 276 ? 7.098 -14.883 -25.172 1 85.31 276 ASN B CA 1
ATOM 5666 C C . ASN B 1 276 ? 8.195 -14.625 -24.141 1 85.31 276 ASN B C 1
ATOM 5668 O O . ASN B 1 276 ? 8.891 -13.609 -24.219 1 85.31 276 ASN B O 1
ATOM 5672 N N . ASP B 1 277 ? 8.32 -15.531 -23.266 1 89.75 277 ASP B N 1
ATOM 5673 C CA . ASP B 1 277 ? 9.352 -15.383 -22.234 1 89.75 277 ASP B CA 1
ATOM 5674 C C . ASP B 1 277 ? 10.711 -15.852 -22.766 1 89.75 277 ASP B C 1
ATOM 5676 O O . ASP B 1 277 ? 11.727 -15.719 -22.078 1 89.75 277 ASP B O 1
ATOM 5680 N N . TYR B 1 278 ? 10.656 -16.359 -24.016 1 89.19 278 TYR B N 1
ATOM 5681 C CA . T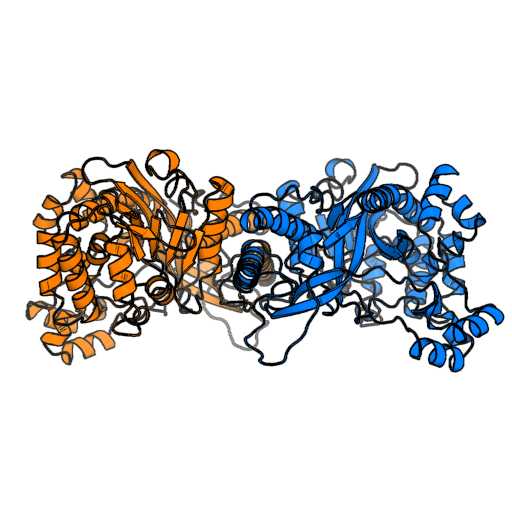YR B 1 278 ? 11.859 -16.875 -24.656 1 89.19 278 TYR B CA 1
ATOM 5682 C C . TYR B 1 278 ? 12.086 -16.219 -26.016 1 89.19 278 TYR B C 1
ATOM 5684 O O . TYR B 1 278 ? 12.008 -16.859 -27.047 1 89.19 278 TYR B O 1
ATOM 5692 N N . PRO B 1 279 ? 12.312 -14.93 -26.094 1 76.12 279 PRO B N 1
ATOM 5693 C CA . PRO B 1 279 ? 12.273 -14.18 -27.344 1 76.12 279 PRO B CA 1
ATOM 5694 C C . PRO B 1 279 ? 13.344 -14.633 -28.328 1 76.12 279 PRO B C 1
ATOM 5696 O O . PRO B 1 279 ? 13.18 -14.469 -29.547 1 76.12 279 PRO B O 1
ATOM 5699 N N . THR B 1 280 ? 14.547 -14.945 -27.984 1 69.31 280 THR B N 1
ATOM 5700 C CA . THR B 1 280 ? 15.539 -15.383 -28.953 1 69.31 280 THR B CA 1
ATOM 5701 C C . THR B 1 280 ? 16.016 -16.797 -28.656 1 69.31 280 THR B C 1
ATOM 5703 O O . THR B 1 280 ? 15.812 -17.297 -27.547 1 69.31 280 THR B O 1
ATOM 5706 N N . ALA B 1 281 ? 16.344 -17.516 -29.781 1 60.69 281 ALA B N 1
ATOM 5707 C CA . ALA B 1 281 ? 16.891 -18.859 -29.656 1 60.69 281 ALA B CA 1
ATOM 5708 C C . ALA B 1 281 ? 17.922 -18.922 -28.531 1 60.69 281 ALA B C 1
ATOM 5710 O O . ALA B 1 281 ? 17.938 -19.891 -27.75 1 60.69 281 ALA B O 1
ATOM 5711 N N . ARG B 1 282 ? 18.688 -17.969 -28.375 1 61.47 282 ARG B N 1
ATOM 5712 C CA . ARG B 1 282 ? 19.766 -17.922 -27.391 1 61.47 282 ARG B CA 1
ATOM 5713 C C . ARG B 1 282 ? 19.266 -17.328 -26.078 1 61.47 282 ARG B C 1
ATOM 5715 O O . ARG B 1 282 ? 19.5 -17.891 -25 1 61.47 282 ARG B O 1
ATOM 5722 N N . GLY B 1 283 ? 18.453 -16.312 -26.156 1 63.59 283 GLY B N 1
ATOM 5723 C CA . GLY B 1 283 ? 18.344 -15.461 -24.984 1 63.59 283 GLY B CA 1
ATOM 5724 C C . GLY B 1 283 ? 17.297 -15.93 -23.984 1 63.59 283 GLY B C 1
ATOM 5725 O O . GLY B 1 283 ? 17.391 -15.625 -22.797 1 63.59 283 GLY B O 1
ATOM 5726 N N . GLY B 1 284 ? 16.609 -16.844 -24.203 1 84.56 284 GLY B N 1
ATOM 5727 C CA . GLY B 1 284 ? 15.656 -17.297 -23.203 1 84.56 284 GLY B CA 1
ATOM 5728 C C . GLY B 1 284 ? 15.82 -18.75 -22.844 1 84.56 284 GLY B C 1
ATOM 5729 O O . GLY B 1 284 ? 15.945 -19.109 -21.672 1 84.56 284 GLY B O 1
ATOM 5730 N N . TRP B 1 285 ? 16.188 -19.469 -23.766 1 92.5 285 TRP B N 1
ATOM 5731 C CA . TRP B 1 285 ? 16.25 -20.906 -23.562 1 92.5 285 TRP B CA 1
ATOM 5732 C C . TRP B 1 285 ? 17.562 -21.312 -22.891 1 92.5 285 TRP B C 1
ATOM 5734 O O . TRP B 1 285 ? 17.578 -22.203 -22.031 1 92.5 285 TRP B O 1
ATOM 5744 N N . SER B 1 286 ? 18.641 -20.625 -23.281 1 93.19 286 SER B N 1
ATOM 5745 C CA . SER B 1 286 ? 19.922 -20.922 -22.641 1 93.19 286 SER B CA 1
ATOM 5746 C C . SER B 1 286 ? 19.906 -20.547 -21.172 1 93.19 286 SER B C 1
ATOM 5748 O O . SER B 1 286 ? 20.562 -21.203 -20.359 1 93.19 286 SER B O 1
ATOM 5750 N N . GLY B 1 287 ? 19.219 -19.453 -20.859 1 93.56 287 GLY B N 1
ATOM 5751 C CA . GLY B 1 287 ? 19.047 -19.094 -19.453 1 93.56 287 GLY B CA 1
ATOM 5752 C C . GLY B 1 287 ? 18.281 -20.141 -18.672 1 93.56 287 GLY B C 1
ATOM 5753 O O . GLY B 1 287 ? 18.688 -20.5 -17.562 1 93.56 287 GLY B O 1
ATOM 5754 N N . ARG B 1 288 ? 17.203 -20.609 -19.281 1 96 288 ARG B N 1
ATOM 5755 C CA . ARG B 1 288 ? 16.422 -21.672 -18.656 1 96 288 ARG B CA 1
ATOM 5756 C C . ARG B 1 288 ? 17.25 -22.938 -18.453 1 96 288 ARG B C 1
ATOM 5758 O O . ARG B 1 288 ? 17.203 -23.562 -17.391 1 96 288 ARG B O 1
ATOM 5765 N N . GLU B 1 289 ? 17.953 -23.281 -19.484 1 95.75 289 GLU B N 1
ATOM 5766 C CA . GLU B 1 289 ? 18.812 -24.453 -19.406 1 95.75 289 GLU B CA 1
ATOM 5767 C C . GLU B 1 289 ? 19.859 -24.312 -18.297 1 95.75 289 GLU B C 1
ATOM 5769 O O . GLU B 1 289 ? 20.109 -25.25 -17.531 1 95.75 289 GLU B O 1
ATOM 5774 N N . LEU B 1 290 ? 20.453 -23.141 -18.234 1 95.06 290 LEU B N 1
ATOM 5775 C CA . LEU B 1 290 ? 21.453 -22.844 -17.219 1 95.06 290 LEU B CA 1
ATOM 5776 C C . LEU B 1 290 ? 20.875 -23.062 -15.82 1 95.06 290 LEU B C 1
ATOM 5778 O O . LEU B 1 290 ? 21.484 -23.719 -14.977 1 95.06 290 LEU B O 1
ATOM 5782 N N . LEU B 1 291 ? 19.719 -22.562 -15.578 1 96.38 291 LEU B N 1
ATOM 5783 C CA . LEU B 1 291 ? 19.078 -22.672 -14.273 1 96.38 291 LEU B CA 1
ATOM 5784 C C . LEU B 1 291 ? 18.734 -24.125 -13.953 1 96.38 291 LEU B C 1
ATOM 5786 O O . LEU B 1 291 ? 18.953 -24.578 -12.828 1 96.38 291 LEU B O 1
ATOM 5790 N N . GLU B 1 292 ? 18.219 -24.844 -14.93 1 96.94 292 GLU B N 1
ATOM 5791 C CA . GLU B 1 292 ? 17.812 -26.234 -14.711 1 96.94 292 GLU B CA 1
ATOM 5792 C C . GLU B 1 292 ? 19.016 -27.109 -14.398 1 96.94 292 GLU B C 1
ATOM 5794 O O . GLU B 1 292 ? 18.906 -28.078 -13.633 1 96.94 292 GLU B O 1
ATOM 5799 N N . ARG B 1 293 ? 20.141 -26.781 -14.984 1 96.12 293 ARG B N 1
ATOM 5800 C CA . ARG B 1 293 ? 21.359 -27.562 -14.789 1 96.12 293 ARG B CA 1
ATOM 5801 C C . ARG B 1 293 ? 22.016 -27.234 -13.453 1 96.12 293 ARG B C 1
ATOM 5803 O O . ARG B 1 293 ? 22.828 -28.016 -12.945 1 96.12 293 ARG B O 1
ATOM 5810 N N . SER B 1 294 ? 21.688 -26.125 -12.891 1 95.38 294 SER B N 1
ATOM 5811 C CA . SER B 1 294 ? 22.359 -25.641 -11.688 1 95.38 294 SER B CA 1
ATOM 5812 C C . SER B 1 294 ? 21.953 -26.453 -10.461 1 95.38 294 SER B C 1
ATOM 5814 O O . SER B 1 294 ? 20.984 -27.219 -10.5 1 95.38 294 SER B O 1
ATOM 5816 N N . HIS B 1 295 ? 22.688 -26.25 -9.375 1 93.38 295 HIS B N 1
ATOM 5817 C CA . HIS B 1 295 ? 22.406 -26.922 -8.117 1 93.38 295 HIS B CA 1
ATOM 5818 C C . HIS B 1 295 ? 21.344 -26.188 -7.312 1 93.38 295 HIS B C 1
ATOM 5820 O O . HIS B 1 295 ? 21.016 -26.578 -6.188 1 93.38 295 HIS B O 1
ATOM 5826 N N . ALA B 1 296 ? 20.812 -25.062 -7.82 1 92.81 296 ALA B N 1
ATOM 5827 C CA . ALA B 1 296 ? 19.75 -24.344 -7.133 1 92.81 296 ALA B CA 1
ATOM 5828 C C . ALA B 1 296 ? 18.469 -25.172 -7.105 1 92.81 296 ALA B C 1
ATOM 5830 O O . ALA B 1 296 ? 18.219 -25.984 -8 1 92.81 296 ALA B O 1
ATOM 5831 N N . ILE B 1 297 ? 17.719 -24.984 -6.055 1 93 297 ILE B N 1
ATOM 5832 C CA . ILE B 1 297 ? 16.406 -25.594 -6.004 1 93 297 ILE B CA 1
ATOM 5833 C C . ILE B 1 297 ? 15.445 -24.844 -6.926 1 93 297 ILE B C 1
ATOM 5835 O O . ILE B 1 297 ? 15.258 -23.641 -6.781 1 93 297 ILE B O 1
ATOM 5839 N N . LYS B 1 298 ? 14.922 -25.531 -7.902 1 95 298 LYS B N 1
ATOM 5840 C CA . LYS B 1 298 ? 14.016 -24.875 -8.844 1 95 298 LYS B CA 1
ATOM 5841 C C . LYS B 1 298 ? 12.57 -24.984 -8.383 1 95 298 LYS B C 1
ATOM 5843 O O . LYS B 1 298 ? 12.156 -26.016 -7.84 1 95 298 LYS B O 1
ATOM 5848 N N . CYS B 1 299 ? 11.797 -23.922 -8.555 1 95.69 299 CYS B N 1
ATOM 5849 C CA . CYS B 1 299 ? 10.359 -23.859 -8.305 1 95.69 299 CYS B CA 1
ATOM 5850 C C . CYS B 1 299 ? 9.633 -23.188 -9.461 1 95.69 299 CYS B C 1
ATOM 5852 O O . CYS B 1 299 ? 9.602 -21.953 -9.539 1 95.69 299 CYS B O 1
ATOM 5854 N N . PRO B 1 300 ? 9.078 -23.922 -10.336 1 96 300 PRO B N 1
ATOM 5855 C CA . PRO B 1 300 ? 9.164 -25.391 -10.383 1 96 300 PRO B CA 1
ATOM 5856 C C . PRO B 1 300 ? 10.398 -25.875 -11.148 1 96 300 PRO B C 1
ATOM 5858 O O . PRO B 1 300 ? 11.023 -25.109 -11.875 1 96 300 PRO B O 1
ATOM 5861 N N . SER B 1 301 ? 10.727 -27.125 -10.961 1 96.44 301 SER B N 1
ATOM 5862 C CA . SER B 1 301 ? 11.672 -27.781 -11.867 1 96.44 301 SER B CA 1
ATOM 5863 C C . SER B 1 301 ? 11.062 -28 -13.242 1 96.44 301 SER B C 1
ATOM 5865 O O . SER B 1 301 ? 9.844 -27.891 -13.414 1 96.44 301 SER B O 1
ATOM 5867 N N . ILE B 1 302 ? 11.898 -28.312 -14.219 1 96.19 302 ILE B N 1
ATOM 5868 C CA . ILE B 1 302 ? 11.414 -28.562 -15.57 1 96.19 302 ILE B CA 1
ATOM 5869 C C . ILE B 1 302 ? 10.461 -29.75 -15.562 1 96.19 302 ILE B C 1
ATOM 5871 O O . ILE B 1 302 ? 9.5 -29.781 -16.344 1 96.19 302 ILE B O 1
ATOM 5875 N N . GLY B 1 303 ? 10.711 -30.734 -14.727 1 94.25 303 GLY B N 1
ATOM 5876 C CA . GLY B 1 303 ? 9.789 -31.844 -14.57 1 94.25 303 GLY B CA 1
ATOM 5877 C C . GLY B 1 303 ? 8.43 -31.422 -14.039 1 94.25 303 GLY B C 1
ATOM 5878 O O . GLY B 1 303 ? 7.398 -31.828 -14.578 1 94.25 303 GLY B O 1
ATOM 5879 N N . GLN B 1 304 ? 8.453 -30.609 -12.984 1 94.56 304 GLN B N 1
ATOM 5880 C CA . GLN B 1 304 ? 7.207 -30.109 -12.414 1 94.56 304 GLN B CA 1
ATOM 5881 C C . GLN B 1 304 ? 6.449 -29.234 -13.414 1 94.56 304 GLN B C 1
ATOM 5883 O O . GLN B 1 304 ? 5.219 -29.25 -13.453 1 94.56 304 GLN B O 1
ATOM 5888 N N . HIS B 1 305 ? 7.16 -28.422 -14.164 1 93.5 305 HIS B N 1
ATOM 5889 C CA . HIS B 1 305 ? 6.562 -27.594 -15.203 1 93.5 305 HIS B CA 1
ATOM 5890 C C . HIS B 1 305 ? 5.852 -28.453 -16.25 1 93.5 305 HIS B C 1
ATOM 5892 O O . HIS B 1 305 ? 4.707 -28.172 -16.609 1 93.5 305 HIS B O 1
ATOM 5898 N N . LEU B 1 306 ? 6.52 -29.484 -16.703 1 90.12 306 LEU B N 1
ATOM 5899 C CA . LEU B 1 306 ? 5.941 -30.391 -17.688 1 90.12 306 LEU B CA 1
ATOM 5900 C C . LEU B 1 306 ? 4.73 -31.109 -17.125 1 90.12 306 LEU B C 1
ATOM 5902 O O . LEU B 1 306 ? 3.75 -31.344 -17.828 1 90.12 306 LEU B O 1
ATOM 5906 N N . ALA B 1 307 ? 4.852 -31.422 -15.844 1 87.38 307 ALA B N 1
ATOM 5907 C CA . ALA B 1 307 ? 3.752 -32.125 -15.188 1 87.38 307 ALA B CA 1
ATOM 5908 C C . ALA B 1 307 ? 2.492 -31.266 -15.156 1 87.38 307 ALA B C 1
ATOM 5910 O O . ALA B 1 307 ? 1.377 -31.781 -15.109 1 87.38 307 ALA B O 1
ATOM 5911 N N . GLY B 1 308 ? 2.701 -29.922 -15.133 1 82.69 308 GLY B N 1
ATOM 5912 C CA . GLY B 1 308 ? 1.578 -29.016 -15.062 1 82.69 308 GLY B CA 1
ATOM 5913 C C . GLY B 1 308 ? 1.025 -28.641 -16.422 1 82.69 308 GLY B C 1
ATOM 5914 O O . GLY B 1 308 ? -0.007 -27.969 -16.516 1 82.69 308 GLY B O 1
ATOM 5915 N N . THR B 1 309 ? 1.83 -28.906 -17.453 1 73.25 309 THR B N 1
ATOM 5916 C CA . THR B 1 309 ? 1.335 -28.594 -18.797 1 73.25 309 THR B CA 1
ATOM 5917 C C . THR B 1 309 ? 0.021 -29.328 -19.062 1 73.25 309 THR B C 1
ATOM 5919 O O . THR B 1 309 ? -0.175 -30.453 -18.609 1 73.25 309 THR B O 1
ATOM 5922 N N . LYS B 1 310 ? -0.898 -28.484 -19.328 1 57.28 310 LYS B N 1
ATOM 5923 C CA . LYS B 1 310 ? -2.279 -28.938 -19.469 1 57.28 310 LYS B CA 1
ATOM 5924 C C . LYS B 1 310 ? -2.344 -30.328 -20.078 1 57.28 310 LYS B C 1
ATOM 5926 O O . LYS B 1 310 ? -3.15 -31.156 -19.656 1 57.28 310 LYS B O 1
ATOM 5931 N N . LYS B 1 311 ? -1.475 -30.562 -21.031 1 47.88 311 LYS B N 1
ATOM 5932 C CA . LYS B 1 311 ? -1.588 -31.891 -21.641 1 47.88 311 LYS B CA 1
ATOM 5933 C C . LYS B 1 311 ? -0.952 -32.969 -20.75 1 47.88 311 LYS B C 1
ATOM 5935 O O . LYS B 1 311 ? -1.437 -34.094 -20.688 1 47.88 311 LYS B O 1
ATOM 5940 N N . ALA B 1 312 ? 0.254 -32.562 -20.328 1 42.44 312 ALA B N 1
ATOM 5941 C CA . ALA B 1 312 ? 0.912 -33.594 -19.547 1 42.44 312 ALA B CA 1
ATOM 5942 C C . ALA B 1 312 ? 0.081 -33.969 -18.312 1 42.44 312 ALA B C 1
ATOM 5944 O O . ALA B 1 312 ? -0.099 -35.156 -18.016 1 42.44 312 ALA B O 1
ATOM 5945 N N . ILE B 1 313 ? -0.203 -32.781 -17.719 1 43.22 313 ILE B N 1
ATOM 5946 C CA . ILE B 1 313 ? -1.134 -33.062 -16.641 1 43.22 313 ILE B CA 1
ATOM 5947 C C . ILE B 1 313 ? -2.508 -33.406 -17.219 1 43.22 313 ILE B C 1
ATOM 5949 O O . ILE B 1 313 ? -3.219 -34.25 -16.688 1 43.22 313 ILE B O 1
ATOM 5953 N N . SER B 1 314 ? -2.641 -32.688 -18.438 1 39.84 314 SER B N 1
ATOM 5954 C CA . SER B 1 314 ? -3.908 -33.031 -19.078 1 39.84 314 SER B CA 1
ATOM 5955 C C . SER B 1 314 ? -3.904 -34.438 -19.609 1 39.84 314 SER B C 1
ATOM 5957 O O . SER B 1 314 ? -4.922 -35.156 -19.547 1 39.84 314 SER B O 1
ATOM 5959 N N . ARG B 1 315 ? -2.738 -34.719 -20.391 1 36.69 315 ARG B N 1
ATOM 5960 C CA . ARG B 1 315 ? -2.678 -36.125 -20.688 1 36.69 315 ARG B CA 1
ATOM 5961 C C . ARG B 1 315 ? -2.506 -36.969 -19.422 1 36.69 315 ARG B C 1
ATOM 5963 O O . ARG B 1 315 ? -2.953 -38.094 -19.359 1 36.69 315 ARG B O 1
ATOM 5970 N N . ALA B 1 316 ? -1.369 -36.438 -18.719 1 35.97 316 ALA B N 1
ATOM 5971 C CA . ALA B 1 316 ? -1.639 -36.844 -17.344 1 35.97 316 ALA B CA 1
ATOM 5972 C C . ALA B 1 316 ? -2.961 -36.281 -16.844 1 35.97 316 ALA B C 1
ATOM 5974 O O . ALA B 1 316 ? -2.98 -35.469 -15.906 1 35.97 316 ALA B O 1
ATOM 5975 N N . ARG B 1 317 ? -3.553 -35.5 -17.656 1 34.19 317 ARG B N 1
ATOM 5976 C CA . ARG B 1 317 ? -4.891 -35.188 -17.156 1 34.19 317 ARG B CA 1
ATOM 5977 C C . ARG B 1 317 ? -5.332 -36.219 -16.125 1 34.19 317 ARG B C 1
ATOM 5979 O O . ARG B 1 317 ? -5.504 -37.406 -16.438 1 34.19 317 ARG B O 1
ATOM 5986 N N . VAL B 1 318 ? -4.914 -35.969 -15.094 1 37.88 318 VAL B N 1
ATOM 5987 C CA . VAL B 1 318 ? -5.34 -36.562 -13.844 1 37.88 318 VAL B CA 1
ATOM 5988 C C . VAL B 1 318 ? -6.746 -37.156 -14 1 37.88 318 VAL B C 1
ATOM 5990 O O . VAL B 1 318 ? -7.004 -38.281 -13.609 1 37.88 318 VAL B O 1
ATOM 5993 N N . GLN B 1 319 ? -7.605 -36.219 -14.586 1 37.19 319 GLN B N 1
ATOM 5994 C CA . GLN B 1 319 ? -8.93 -36.812 -14.75 1 37.19 319 GLN B CA 1
ATOM 5995 C C . GLN B 1 319 ? -8.938 -37.812 -15.906 1 37.19 319 GLN B C 1
ATOM 5997 O O . GLN B 1 319 ? -9.531 -38.875 -15.797 1 37.19 319 GLN B O 1
ATOM 6002 N N . GLN B 1 320 ? -8.469 -37.406 -17.188 1 40.59 320 GLN B N 1
ATOM 6003 C CA . GLN B 1 320 ? -8.484 -38.469 -18.188 1 40.59 320 GLN B CA 1
ATOM 6004 C C . GLN B 1 320 ? -7.438 -39.562 -17.875 1 40.59 320 GLN B C 1
ATOM 6006 O O . GLN B 1 320 ? -7.715 -40.75 -17.969 1 40.59 320 GLN B O 1
ATOM 6011 N N . LEU B 1 321 ? -6.211 -39.125 -17.688 1 41.97 321 LEU B N 1
ATOM 6012 C CA . LEU B 1 321 ? -5.234 -40.125 -17.312 1 41.97 321 LEU B CA 1
ATOM 6013 C C . LEU B 1 321 ? -5.484 -40.625 -15.883 1 41.97 321 LEU B C 1
ATOM 6015 O O . LEU B 1 321 ? -5.309 -41.781 -15.578 1 41.97 321 LEU B O 1
ATOM 6019 N N . LEU B 1 322 ? -5.797 -39.625 -15 1 42.06 322 LEU B N 1
ATOM 6020 C CA . LEU B 1 322 ? -6.309 -40.062 -13.703 1 42.06 322 LEU B CA 1
ATOM 6021 C C . LEU B 1 322 ? -7.695 -40.688 -13.844 1 42.06 322 LEU B C 1
ATOM 6023 O O . LEU B 1 322 ? -8.141 -41.438 -12.961 1 42.06 322 LEU B O 1
ATOM 6027 N N . ALA B 1 323 ? -8.289 -40.156 -14.891 1 47.41 323 ALA B N 1
ATOM 6028 C CA . ALA B 1 323 ? -9.469 -40.938 -15.188 1 47.41 323 ALA B CA 1
ATOM 6029 C C . ALA B 1 323 ? -9.086 -42.344 -15.641 1 47.41 323 ALA B C 1
ATOM 6031 O O . ALA B 1 323 ? -9.883 -43.281 -15.555 1 47.41 323 ALA B O 1
ATOM 6032 N N . ASP B 1 324 ? -7.797 -42.188 -16.203 1 54.66 324 ASP B N 1
ATOM 6033 C CA . ASP B 1 324 ? -7.281 -43.531 -16.312 1 54.66 324 ASP B CA 1
ATOM 6034 C C . ASP B 1 324 ? -6.891 -44.094 -14.938 1 54.66 324 ASP B C 1
ATOM 6036 O O . ASP B 1 324 ? -5.961 -43.594 -14.305 1 54.66 324 ASP B O 1
ATOM 6040 N N . GLU B 1 325 ? -7.668 -44.688 -14.516 1 62.25 325 GLU B N 1
ATOM 6041 C CA . GLU B 1 325 ? -7.562 -45.312 -13.211 1 62.25 325 GLU B CA 1
ATOM 6042 C C . GLU B 1 325 ? -6.16 -45.875 -12.984 1 62.25 325 GLU B C 1
ATOM 6044 O O . GLU B 1 325 ? -5.645 -45.844 -11.859 1 62.25 325 GLU B O 1
ATOM 6049 N N . ALA B 1 326 ? -5.547 -46.188 -14.117 1 68.69 326 ALA B N 1
ATOM 6050 C CA . ALA B 1 326 ? -4.254 -46.812 -13.969 1 68.69 326 ALA B CA 1
ATOM 6051 C C . ALA B 1 326 ? -3.164 -45.812 -13.617 1 68.69 326 ALA B C 1
ATOM 6053 O O . ALA B 1 326 ? -2.318 -46.062 -12.758 1 68.69 326 ALA B O 1
ATOM 6054 N N . ALA B 1 327 ? -3.176 -44.688 -14.305 1 72.94 327 ALA B N 1
ATOM 6055 C CA . ALA B 1 327 ? -2.164 -43.688 -14.031 1 72.94 327 ALA B CA 1
ATOM 6056 C C . ALA B 1 327 ? -2.318 -43.125 -12.617 1 72.94 327 ALA B C 1
ATOM 6058 O O . ALA B 1 327 ? -1.329 -42.906 -11.906 1 72.94 327 ALA B O 1
ATOM 6059 N N . LEU B 1 328 ? -3.525 -42.875 -12.234 1 77.88 328 LEU B N 1
ATOM 6060 C CA . LEU B 1 328 ? -3.77 -42.375 -10.883 1 77.88 328 LEU B CA 1
ATOM 6061 C C . LEU B 1 328 ? -3.309 -43.375 -9.836 1 77.88 328 LEU B C 1
ATOM 6063 O O . LEU B 1 328 ? -2.74 -43 -8.812 1 77.88 328 LEU B O 1
ATOM 6067 N N . ALA B 1 329 ? -3.578 -44.594 -10.164 1 78.38 329 ALA B N 1
ATOM 6068 C CA . ALA B 1 329 ? -3.176 -45.625 -9.234 1 78.38 329 ALA B CA 1
ATOM 6069 C C . ALA B 1 329 ? -1.656 -45.688 -9.102 1 78.38 329 ALA B C 1
ATOM 6071 O O . ALA B 1 329 ? -1.132 -46.031 -8.031 1 78.38 329 ALA B O 1
ATOM 6072 N N . ARG B 1 330 ? -1.033 -45.281 -10.195 1 83.25 330 ARG B N 1
ATOM 6073 C CA . ARG B 1 330 ? 0.425 -45.344 -10.203 1 83.25 330 ARG B CA 1
ATOM 6074 C C . ARG B 1 330 ? 1.024 -44.219 -9.344 1 83.25 330 ARG B C 1
ATOM 6076 O O . ARG B 1 330 ? 2.02 -44.438 -8.648 1 83.25 330 ARG B O 1
ATOM 6083 N N . PHE B 1 331 ? 0.453 -43.062 -9.375 1 87.69 331 PHE B N 1
ATOM 6084 C CA . PHE B 1 331 ? 1.143 -41.906 -8.805 1 87.69 331 PHE B CA 1
ATOM 6085 C C . PHE B 1 331 ? 0.47 -41.469 -7.516 1 87.69 331 PHE B C 1
ATOM 6087 O O . PHE B 1 331 ? 1.059 -40.719 -6.73 1 87.69 331 PHE B O 1
ATOM 6094 N N . ALA B 1 332 ? -0.762 -41.969 -7.305 1 86.88 332 ALA B N 1
ATOM 6095 C CA . ALA B 1 332 ? -1.4 -41.656 -6.031 1 86.88 332 ALA B CA 1
ATOM 6096 C C . ALA B 1 332 ? -0.729 -42.375 -4.875 1 86.88 332 ALA B C 1
ATOM 6098 O O . ALA B 1 332 ? -0.206 -43.5 -5.055 1 86.88 332 ALA B O 1
ATOM 6099 N N . GLY B 1 333 ? -0.726 -41.781 -3.676 1 86.25 333 GLY B N 1
ATOM 6100 C CA . GLY B 1 333 ? -0.1 -42.375 -2.498 1 86.25 333 GLY B CA 1
ATOM 6101 C C . GLY B 1 333 ? -0.878 -43.531 -1.922 1 86.25 333 GLY B C 1
ATOM 6102 O O . GLY B 1 333 ? -0.434 -44.156 -0.964 1 86.25 333 GLY B O 1
ATOM 6103 N N . GLY B 1 334 ? -2.037 -43.875 -2.482 1 88.38 334 GLY B N 1
ATOM 6104 C CA . GLY B 1 334 ? -2.906 -44.938 -2.021 1 88.38 334 GLY B CA 1
ATOM 6105 C C . GLY B 1 334 ? -4.328 -44.812 -2.533 1 88.38 334 GLY B C 1
ATOM 6106 O O . GLY B 1 334 ? -4.668 -43.844 -3.215 1 88.38 334 GLY B O 1
ATOM 6107 N N . ALA B 1 335 ? -5.062 -45.812 -2.213 1 87.75 335 ALA B N 1
ATOM 6108 C CA . ALA B 1 335 ? -6.438 -45.875 -2.701 1 87.75 335 ALA B CA 1
ATOM 6109 C C . ALA B 1 335 ? -7.262 -44.719 -2.158 1 87.75 335 ALA B C 1
ATOM 6111 O O . ALA B 1 335 ? -8.102 -44.156 -2.869 1 87.75 335 ALA B O 1
ATOM 6112 N N . GLU B 1 336 ? -6.996 -44.438 -0.956 1 91.06 336 GLU B N 1
ATOM 6113 C CA . GLU B 1 336 ? -7.742 -43.344 -0.334 1 91.06 336 GLU B CA 1
ATOM 6114 C C . GLU B 1 336 ? -7.422 -42 -0.997 1 91.06 336 GLU B C 1
ATOM 6116 O O . GLU B 1 336 ? -8.328 -41.188 -1.264 1 91.06 336 GLU B O 1
ATOM 6121 N N . GLU B 1 337 ? -6.18 -41.75 -1.235 1 90.62 337 GLU B N 1
ATOM 6122 C CA . GLU B 1 337 ? -5.75 -40.531 -1.903 1 90.62 337 GLU B CA 1
ATOM 6123 C C . GLU B 1 337 ? -6.309 -40.438 -3.322 1 90.62 337 GLU B C 1
ATOM 6125 O O . GLU B 1 337 ? -6.766 -39.375 -3.756 1 90.62 337 GLU B O 1
ATOM 6130 N N . ALA B 1 338 ? -6.285 -41.562 -3.979 1 88.56 338 ALA B N 1
ATOM 6131 C CA . ALA B 1 338 ? -6.824 -41.625 -5.336 1 88.56 338 ALA B CA 1
ATOM 6132 C C . ALA B 1 338 ? -8.312 -41.281 -5.344 1 88.56 338 ALA B C 1
ATOM 6134 O O . ALA B 1 338 ? -8.797 -40.562 -6.227 1 88.56 338 ALA B O 1
ATOM 6135 N N . ALA B 1 339 ? -8.977 -41.875 -4.402 1 88.19 339 ALA B N 1
ATOM 6136 C CA . ALA B 1 339 ? -10.414 -41.625 -4.301 1 88.19 339 ALA B CA 1
ATOM 6137 C C . ALA B 1 339 ? -10.703 -40.156 -4.047 1 88.19 339 ALA B C 1
ATOM 6139 O O . ALA B 1 339 ? -11.641 -39.594 -4.617 1 88.19 339 ALA B O 1
ATOM 6140 N N . LEU B 1 340 ? -9.969 -39.562 -3.189 1 90.62 340 LEU B N 1
ATOM 6141 C CA . LEU B 1 340 ? -10.141 -38.156 -2.879 1 90.62 340 LEU B CA 1
ATOM 6142 C C . LEU B 1 340 ? -9.898 -37.281 -4.113 1 90.62 340 LEU B C 1
ATOM 6144 O O . LEU B 1 340 ? -10.672 -36.375 -4.391 1 90.62 340 LEU B O 1
ATOM 6148 N N . LEU B 1 341 ? -8.836 -37.531 -4.828 1 89.5 341 LEU B N 1
ATOM 6149 C CA . LEU B 1 341 ? -8.508 -36.781 -6.035 1 89.5 341 LEU B CA 1
ATOM 6150 C C . LEU B 1 341 ? -9.633 -36.906 -7.062 1 89.5 341 LEU B C 1
ATOM 6152 O O . LEU B 1 341 ? -9.961 -35.906 -7.727 1 89.5 341 LEU B O 1
ATOM 6156 N N . ARG B 1 342 ? -10.289 -37.969 -7.164 1 85 342 ARG B N 1
ATOM 6157 C CA . ARG B 1 342 ? -11.32 -38.25 -8.164 1 85 342 ARG B CA 1
ATOM 6158 C C . ARG B 1 342 ? -12.594 -37.469 -7.852 1 85 342 ARG B C 1
ATOM 6160 O O . ARG B 1 342 ? -13.445 -37.281 -8.727 1 85 342 ARG B O 1
ATOM 6167 N N . THR B 1 343 ? -12.703 -37.031 -6.672 1 87.19 343 THR B N 1
ATOM 6168 C CA . THR B 1 343 ? -13.93 -36.344 -6.266 1 87.19 343 THR B CA 1
ATOM 6169 C C . THR B 1 343 ? -14.094 -35.031 -7.016 1 87.19 343 THR B C 1
ATOM 6171 O O . THR B 1 343 ? -15.203 -34.5 -7.09 1 87.19 343 THR B O 1
ATOM 6174 N N . CYS B 1 344 ? -13.031 -34.469 -7.582 1 88.69 344 CYS B N 1
ATOM 6175 C CA . CYS B 1 344 ? -13.141 -33.125 -8.156 1 88.69 344 CYS B CA 1
ATOM 6176 C C . CYS B 1 344 ? -12.875 -33.156 -9.656 1 88.69 344 CYS B C 1
ATOM 6178 O O . CYS B 1 344 ? -12.805 -32.125 -10.289 1 88.69 344 CYS B O 1
ATOM 6180 N N . PHE B 1 345 ? -12.711 -34.25 -10.188 1 80.75 345 PHE B N 1
ATOM 6181 C CA . PHE B 1 345 ? -12.359 -34.312 -11.602 1 80.75 345 PHE B CA 1
ATOM 6182 C C . PHE B 1 345 ? -13.57 -34 -12.477 1 80.75 345 PHE B C 1
ATOM 6184 O O . PHE B 1 345 ? -14.688 -34.438 -12.18 1 80.75 345 PHE B O 1
ATOM 6191 N N . ALA B 1 346 ? -13.289 -33.094 -13.398 1 73.06 346 ALA B N 1
ATOM 6192 C CA . ALA B 1 346 ? -14.289 -32.875 -14.445 1 73.06 346 ALA B CA 1
ATOM 6193 C C . ALA B 1 346 ? -14.109 -33.875 -15.594 1 73.06 346 ALA B C 1
ATOM 6195 O O . ALA B 1 346 ? -13.016 -34.406 -15.797 1 73.06 346 ALA B O 1
ATOM 6196 N N . GLY B 1 347 ? -15.172 -34.062 -16.266 1 64.06 347 GLY B N 1
ATOM 6197 C CA . GLY B 1 347 ? -15.078 -34.969 -17.391 1 64.06 347 GLY B CA 1
ATOM 6198 C C . GLY B 1 347 ? -14.195 -34.469 -18.516 1 64.06 347 GLY B C 1
ATOM 6199 O O . GLY B 1 347 ? -14.289 -33.281 -18.891 1 64.06 347 GLY B O 1
ATOM 6200 N N . LEU B 1 348 ? -13.055 -35.062 -18.828 1 60.84 348 LEU B N 1
ATOM 6201 C CA . LEU B 1 348 ? -12.188 -34.719 -19.953 1 60.84 348 LEU B CA 1
ATOM 6202 C C . LEU B 1 348 ? -12.297 -35.781 -21.047 1 60.84 348 LEU B C 1
ATOM 6204 O O . LEU B 1 348 ? -12.43 -36.969 -20.75 1 60.84 348 LEU B O 1
ATOM 6208 N N . TYR B 1 349 ? -12.516 -35.281 -22.266 1 60.31 349 TYR B N 1
ATOM 6209 C CA . TYR B 1 349 ? -12.703 -36.188 -23.391 1 60.31 349 TYR B CA 1
ATOM 6210 C C . TYR B 1 349 ? -11.633 -36 -24.453 1 60.31 349 TYR B C 1
ATOM 6212 O O . TYR B 1 349 ? -11.227 -34.875 -24.734 1 60.31 349 TYR B O 1
ATOM 6220 N N . GLY B 1 350 ? -10.641 -37 -24.734 1 58.22 350 GLY B N 1
ATOM 6221 C CA . GLY B 1 350 ? -9.68 -36.906 -25.828 1 58.22 350 GLY B CA 1
ATOM 6222 C C . GLY B 1 350 ? -10.328 -36.781 -27.188 1 58.22 350 GLY B C 1
ATOM 6223 O O . GLY B 1 350 ? -11.414 -37.312 -27.422 1 58.22 350 GLY B O 1
ATOM 6224 N N . LEU B 1 351 ? -9.883 -35.781 -27.938 1 59.06 351 LEU B N 1
ATOM 6225 C CA . LEU B 1 351 ? -10.43 -35.594 -29.281 1 59.06 351 LEU B CA 1
ATOM 6226 C C . LEU B 1 351 ? -9.859 -36.625 -30.25 1 59.06 351 LEU B C 1
ATOM 6228 O O . LEU B 1 351 ? -10.281 -36.656 -31.422 1 59.06 351 LEU B O 1
ATOM 6232 N N . ASP B 1 352 ? -8.836 -37.312 -29.828 1 53.22 352 ASP B N 1
ATOM 6233 C CA . ASP B 1 352 ? -8.188 -38.188 -30.797 1 53.22 352 ASP B CA 1
ATOM 6234 C C . ASP B 1 352 ? -9.156 -39.25 -31.312 1 53.22 352 ASP B C 1
ATOM 6236 O O . ASP B 1 352 ? -8.93 -39.844 -32.375 1 53.22 352 ASP B O 1
ATOM 6240 N N . GLU B 1 353 ? -10.117 -39.688 -30.516 1 49.78 353 GLU B N 1
ATOM 6241 C CA . GLU B 1 353 ? -10.898 -40.812 -31.016 1 49.78 353 GLU B CA 1
ATOM 6242 C C . GLU B 1 353 ? -12.164 -40.312 -31.719 1 49.78 353 GLU B C 1
ATOM 6244 O O . GLU B 1 353 ? -12.992 -39.625 -31.125 1 49.78 353 GLU B O 1
ATOM 6249 N N . GLY B 1 354 ? -12.078 -40 -32.938 1 51.66 354 GLY B N 1
ATOM 6250 C CA . GLY B 1 354 ? -13.07 -39.625 -33.938 1 51.66 354 GLY B CA 1
ATOM 6251 C C . GLY B 1 354 ? -14.461 -39.438 -33.375 1 51.66 354 GLY B C 1
ATOM 6252 O O . GLY B 1 354 ? -15.18 -38.5 -33.75 1 51.66 354 GLY B O 1
ATOM 6253 N N . GLU B 1 355 ? -14.883 -40.25 -32.562 1 50.66 355 GLU B N 1
ATOM 6254 C CA . GLU B 1 355 ? -16.266 -40.219 -32.094 1 50.66 355 GLU B CA 1
ATOM 6255 C C . GLU B 1 355 ? -16.5 -39.094 -31.109 1 50.66 355 GLU B C 1
ATOM 6257 O O . GLU B 1 355 ? -17.547 -38.438 -31.125 1 50.66 355 GLU B O 1
ATOM 6262 N N . ASP B 1 356 ? -15.531 -38.719 -30.391 1 57.78 356 ASP B N 1
ATOM 6263 C CA . ASP B 1 356 ? -15.719 -37.719 -29.344 1 57.78 356 ASP B CA 1
ATOM 6264 C C . ASP B 1 356 ? -15.805 -36.312 -29.938 1 57.78 356 ASP B C 1
ATOM 6266 O O . ASP B 1 356 ? -16.578 -35.5 -29.469 1 57.78 356 ASP B O 1
ATOM 6270 N N . ALA B 1 357 ? -15.164 -36.25 -31.016 1 60.12 357 ALA B N 1
ATOM 6271 C CA . ALA B 1 357 ? -15.195 -34.938 -31.656 1 60.12 357 ALA B CA 1
ATOM 6272 C C . ALA B 1 357 ? -16.578 -34.625 -32.25 1 60.12 357 ALA B C 1
ATOM 6274 O O . ALA B 1 357 ? -17.078 -33.531 -32.125 1 60.12 357 ALA B O 1
ATOM 6275 N N . ALA B 1 358 ? -17.078 -35.656 -32.844 1 57.31 358 ALA B N 1
ATOM 6276 C CA . ALA B 1 358 ? -18.391 -35.469 -33.438 1 57.31 358 ALA B CA 1
ATOM 6277 C C . ALA B 1 358 ? -19.453 -35.219 -32.375 1 57.31 358 ALA B C 1
ATOM 6279 O O . ALA B 1 358 ? -20.328 -34.375 -32.531 1 57.31 358 ALA B O 1
ATOM 6280 N N . CYS B 1 359 ? -19.375 -35.875 -31.391 1 56.06 359 CYS B N 1
ATOM 6281 C CA . CYS B 1 359 ? -20.328 -35.719 -30.297 1 56.06 359 CYS B CA 1
ATOM 6282 C C . CYS B 1 359 ? -20.172 -34.344 -29.641 1 56.06 359 CYS B C 1
ATOM 6284 O O . CYS B 1 359 ? -21.156 -33.688 -29.328 1 56.06 359 CYS B O 1
ATOM 6286 N N . ALA B 1 360 ? -18.984 -33.969 -29.562 1 63.03 360 ALA B N 1
ATOM 6287 C CA . ALA B 1 360 ? -18.703 -32.688 -28.922 1 63.03 360 ALA B CA 1
ATOM 6288 C C . ALA B 1 360 ? -19.219 -31.531 -29.781 1 63.03 360 ALA B C 1
ATOM 6290 O O . ALA B 1 360 ? -19.75 -30.547 -29.25 1 63.03 360 ALA B O 1
ATOM 6291 N N . ALA B 1 361 ? -19.109 -31.766 -31.031 1 64 361 ALA B N 1
ATOM 6292 C CA . ALA B 1 361 ? -19.594 -30.734 -31.938 1 64 361 ALA B CA 1
ATOM 6293 C C . ALA B 1 361 ? -21.109 -30.609 -31.844 1 64 361 ALA B C 1
ATOM 6295 O O . ALA B 1 361 ? -21.656 -29.531 -32.125 1 64 361 ALA B O 1
ATOM 6296 N N . GLY B 1 362 ? -21.703 -31.625 -31.453 1 58.62 362 GLY B N 1
ATOM 6297 C CA . GLY B 1 362 ? -23.156 -31.625 -31.344 1 58.62 362 GLY B CA 1
ATOM 6298 C C . GLY B 1 362 ? -23.656 -31.094 -30.016 1 58.62 362 GLY B C 1
ATOM 6299 O O . GLY B 1 362 ? -24.844 -30.797 -29.875 1 58.62 362 GLY B O 1
ATOM 6300 N N . LEU B 1 363 ? -22.797 -31.062 -29.094 1 62.44 363 LEU B N 1
ATOM 6301 C CA . LEU B 1 363 ? -23.219 -30.562 -27.781 1 62.44 363 LEU B CA 1
ATOM 6302 C C . LEU B 1 363 ? -22.266 -29.5 -27.266 1 62.44 363 LEU B C 1
ATOM 6304 O O . LEU B 1 363 ? -21.703 -29.625 -26.172 1 62.44 363 LEU B O 1
ATOM 6308 N N . PRO B 1 364 ? -22.203 -28.438 -27.984 1 63.38 364 PRO B N 1
ATOM 6309 C CA . PRO B 1 364 ? -21.172 -27.438 -27.688 1 63.38 364 PRO B CA 1
ATOM 6310 C C . PRO B 1 364 ? -21.406 -26.75 -26.344 1 63.38 364 PRO B C 1
ATOM 6312 O O . PRO B 1 364 ? -20.453 -26.266 -25.734 1 63.38 364 PRO B O 1
ATOM 6315 N N . ALA B 1 365 ? -22.609 -26.875 -25.906 1 63.62 365 ALA B N 1
ATOM 6316 C CA . ALA B 1 365 ? -22.953 -26.172 -24.656 1 63.62 365 ALA B CA 1
ATOM 6317 C C . ALA B 1 365 ? -22.422 -26.938 -23.453 1 63.62 365 ALA B C 1
ATOM 6319 O O . ALA B 1 365 ? -22.281 -26.359 -22.359 1 63.62 365 ALA B O 1
ATOM 6320 N N . LEU B 1 366 ? -22.047 -28.141 -23.672 1 62.34 366 LEU B N 1
ATOM 6321 C CA . LEU B 1 366 ? -21.703 -28.969 -22.531 1 62.34 366 LEU B CA 1
ATOM 6322 C C . LEU B 1 366 ? -20.188 -29.172 -22.438 1 62.34 366 LEU B C 1
ATOM 6324 O O . LEU B 1 366 ? -19.688 -29.766 -21.469 1 62.34 366 LEU B O 1
ATOM 6328 N N . ILE B 1 367 ? -19.594 -28.672 -23.5 1 69.44 367 ILE B N 1
ATOM 6329 C CA . ILE B 1 367 ? -18.172 -28.969 -23.562 1 69.44 367 ILE B CA 1
ATOM 6330 C C . ILE B 1 367 ? -17.391 -27.688 -23.875 1 69.44 367 ILE B C 1
ATOM 6332 O O . ILE B 1 367 ? -17.953 -26.703 -24.359 1 69.44 367 ILE B O 1
ATOM 6336 N N . ALA B 1 368 ? -16.234 -27.656 -23.375 1 73.44 368 ALA B N 1
ATOM 6337 C CA . ALA B 1 368 ? -15.289 -26.609 -23.703 1 73.44 368 ALA B CA 1
ATOM 6338 C C . ALA B 1 368 ? -14.047 -27.172 -24.375 1 73.44 368 ALA B C 1
ATOM 6340 O O . ALA B 1 368 ? -13.633 -28.297 -24.094 1 73.44 368 ALA B O 1
ATOM 6341 N N . LEU B 1 369 ? -13.672 -26.422 -25.453 1 74.75 369 LEU B N 1
ATOM 6342 C CA . LEU B 1 369 ? -12.43 -26.766 -26.109 1 74.75 369 LEU B CA 1
ATOM 6343 C C . LEU B 1 369 ? -11.273 -25.938 -25.594 1 74.75 369 LEU B C 1
ATOM 6345 O O . LEU B 1 369 ? -11.297 -24.703 -25.672 1 74.75 369 LEU B O 1
ATOM 6349 N N . ARG B 1 370 ? -10.406 -26.578 -24.984 1 71.06 370 ARG B N 1
ATOM 6350 C CA . ARG B 1 370 ? -9.273 -25.875 -24.391 1 71.06 370 ARG B CA 1
ATOM 6351 C C . ARG B 1 370 ? -7.98 -26.172 -25.125 1 71.06 370 ARG B C 1
ATOM 6353 O O . ARG B 1 370 ? -7.664 -27.328 -25.406 1 71.06 370 ARG B O 1
ATOM 6360 N N . LEU B 1 371 ? -7.344 -24.969 -25.562 1 65.69 371 LEU B N 1
ATOM 6361 C CA . LEU B 1 371 ? -6.031 -25.141 -26.172 1 65.69 371 LEU B CA 1
ATOM 6362 C C . LEU B 1 371 ? -4.996 -25.578 -25.141 1 65.69 371 LEU B C 1
ATOM 6364 O O . LEU B 1 371 ? -4.906 -24.984 -24.062 1 65.69 371 LEU B O 1
ATOM 6368 N N . VAL B 1 372 ? -4.371 -26.625 -25.578 1 57.34 372 VAL B N 1
ATOM 6369 C CA . VAL B 1 372 ? -3.332 -27.172 -24.719 1 57.34 372 VAL B CA 1
ATOM 6370 C C . VAL B 1 372 ? -2.184 -26.172 -24.594 1 57.34 372 VAL B C 1
ATOM 6372 O O . VAL B 1 372 ? -1.671 -25.688 -25.609 1 57.34 372 VAL B O 1
ATOM 6375 N N . GLY B 1 373 ? -1.817 -25.703 -23.406 1 53.78 373 GLY B N 1
ATOM 6376 C CA . GLY B 1 373 ? -0.696 -24.812 -23.188 1 53.78 373 GLY B CA 1
ATOM 6377 C C . GLY B 1 373 ? -1.106 -23.344 -23.109 1 53.78 373 GLY B C 1
ATOM 6378 O O . GLY B 1 373 ? -0.287 -22.484 -22.797 1 53.78 373 GLY B O 1
ATOM 6379 N N . GLY B 1 374 ? -2.309 -23.062 -23.516 1 50.72 374 GLY B N 1
ATOM 6380 C CA . GLY B 1 374 ? -2.727 -21.656 -23.547 1 50.72 374 GLY B CA 1
ATOM 6381 C C . GLY B 1 374 ? -3.143 -21.125 -22.203 1 50.72 374 GLY B C 1
ATOM 6382 O O . GLY B 1 374 ? -3.531 -21.891 -21.312 1 50.72 374 GLY B O 1
ATOM 6383 N N . GLY B 1 375 ? -2.525 -20.016 -21.734 1 50.62 375 GLY B N 1
ATOM 6384 C CA . GLY B 1 375 ? -3.037 -19.328 -20.562 1 50.62 375 GLY B CA 1
ATOM 6385 C C . GLY B 1 375 ? -4.496 -18.938 -20.688 1 50.62 375 GLY B C 1
ATOM 6386 O O . GLY B 1 375 ? -5.219 -19.469 -21.531 1 50.62 375 GLY B O 1
ATOM 6387 N N . GLY B 1 376 ? -5.012 -18.062 -19.844 1 52.91 376 GLY B N 1
ATOM 6388 C CA . GLY B 1 376 ? -6.336 -17.453 -19.875 1 52.91 376 GLY B CA 1
ATOM 6389 C C . GLY B 1 376 ? -6.68 -16.844 -21.219 1 52.91 376 GLY B C 1
ATOM 6390 O O . GLY B 1 376 ? -5.82 -16.25 -21.875 1 52.91 376 GLY B O 1
ATOM 6391 N N . GLY B 1 377 ? -7.797 -17.203 -21.859 1 54.5 377 GLY B N 1
ATOM 6392 C CA . GLY B 1 377 ? -8.305 -16.562 -23.062 1 54.5 377 GLY B CA 1
ATOM 6393 C C . GLY B 1 377 ? -8.281 -17.469 -24.281 1 54.5 377 GLY B C 1
ATOM 6394 O O . GLY B 1 377 ? -8.688 -17.062 -25.375 1 54.5 377 GLY B O 1
ATOM 6395 N N . ASN B 1 378 ? -7.805 -18.734 -24.031 1 60.38 378 ASN B N 1
ATOM 6396 C CA . ASN B 1 378 ? -7.66 -19.578 -25.219 1 60.38 378 ASN B CA 1
ATOM 6397 C C . ASN B 1 378 ? -8.711 -20.688 -25.25 1 60.38 378 ASN B C 1
ATOM 6399 O O . ASN B 1 378 ? -8.555 -21.672 -25.953 1 60.38 378 ASN B O 1
ATOM 6403 N N . ASN B 1 379 ? -9.695 -20.578 -24.469 1 69.31 379 ASN B N 1
ATOM 6404 C CA . ASN B 1 379 ? -10.773 -21.562 -24.469 1 69.31 379 ASN B CA 1
ATOM 6405 C C . ASN B 1 379 ? -11.852 -21.188 -25.484 1 69.31 379 ASN B C 1
ATOM 6407 O O . ASN B 1 379 ? -12.117 -20.016 -25.719 1 69.31 379 ASN B O 1
ATOM 6411 N N . LEU B 1 380 ? -12.297 -22.188 -26.234 1 74.44 380 LEU B N 1
ATOM 6412 C CA . LEU B 1 380 ? -13.414 -22 -27.156 1 74.44 380 LEU B CA 1
ATOM 6413 C C . LEU B 1 380 ? -14.695 -22.594 -26.578 1 74.44 380 LEU B C 1
ATOM 6415 O O . LEU B 1 380 ? -14.664 -23.656 -25.953 1 74.44 380 LEU B O 1
ATOM 6419 N N . PHE B 1 381 ? -15.656 -21.75 -26.688 1 74.69 381 PHE B N 1
ATOM 6420 C CA . PHE B 1 381 ? -16.938 -22.156 -26.156 1 74.69 381 PHE B CA 1
ATOM 6421 C C . PHE B 1 381 ? -18.031 -22.094 -27.219 1 74.69 381 PHE B C 1
ATOM 6423 O O . PHE B 1 381 ? -17.859 -21.453 -28.25 1 74.69 381 PHE B O 1
ATOM 6430 N N . ASP B 1 382 ? -19.016 -22.875 -26.969 1 77.31 382 ASP B N 1
ATOM 6431 C CA . ASP B 1 382 ? -20.266 -22.797 -27.703 1 77.31 382 ASP B CA 1
ATOM 6432 C C . ASP B 1 382 ? -20.016 -22.844 -29.219 1 77.31 382 ASP B C 1
ATOM 6434 O O . ASP B 1 382 ? -19.344 -23.75 -29.719 1 77.31 382 ASP B O 1
ATOM 6438 N N . GLU B 1 383 ? -20.516 -21.75 -29.875 1 75.31 383 GLU B N 1
ATOM 6439 C CA . GLU B 1 383 ? -20.469 -21.766 -31.328 1 75.31 383 GLU B CA 1
ATOM 6440 C C . GLU B 1 383 ? -19.031 -21.766 -31.844 1 75.31 383 GLU B C 1
ATOM 6442 O O . GLU B 1 383 ? -18.734 -22.391 -32.844 1 75.31 383 GLU B O 1
ATOM 6447 N N . GLU B 1 384 ? -18.25 -21.125 -31.109 1 78.44 384 GLU B N 1
ATOM 6448 C CA . GLU B 1 384 ? -16.844 -21.094 -31.531 1 78.44 384 GLU B CA 1
ATOM 6449 C C . GLU B 1 384 ? -16.219 -22.469 -31.453 1 78.44 384 GLU B C 1
ATOM 6451 O O . GLU B 1 384 ? -15.422 -22.844 -32.312 1 78.44 384 GLU B O 1
ATOM 6456 N N . LEU B 1 385 ? -16.594 -23.109 -30.453 1 76.81 385 LEU B N 1
ATOM 6457 C CA . LEU B 1 385 ? -16.125 -24.484 -30.281 1 76.81 385 LEU B CA 1
ATOM 6458 C C . LEU B 1 385 ? -16.609 -25.375 -31.406 1 76.81 385 LEU B C 1
ATOM 6460 O O . LEU B 1 385 ? -15.836 -26.141 -32 1 76.81 385 LEU B O 1
ATOM 6464 N N . ALA B 1 386 ? -17.891 -25.266 -31.703 1 76.56 386 ALA B N 1
ATOM 6465 C CA . ALA B 1 386 ? -18.469 -26.109 -32.75 1 76.56 386 ALA B CA 1
ATOM 6466 C C . ALA B 1 386 ? -17.812 -25.844 -34.094 1 76.56 386 ALA B C 1
ATOM 6468 O O . ALA B 1 386 ? -17.484 -26.781 -34.844 1 76.56 386 ALA B O 1
ATOM 6469 N N . GLU B 1 387 ? -17.609 -24.625 -34.312 1 81.75 387 GLU B N 1
ATOM 6470 C CA . GLU B 1 387 ? -16.969 -24.234 -35.562 1 81.75 387 GLU B CA 1
ATOM 6471 C C . GLU B 1 387 ? -15.531 -24.734 -35.656 1 81.75 387 GLU B C 1
ATOM 6473 O O . GLU B 1 387 ? -15.086 -25.219 -36.688 1 81.75 387 GLU B O 1
ATOM 6478 N N . ALA B 1 388 ? -14.883 -24.641 -34.531 1 81.38 388 ALA B N 1
ATOM 6479 C CA . ALA B 1 388 ? -13.5 -25.078 -34.5 1 81.38 388 ALA B CA 1
ATOM 6480 C C . ALA B 1 388 ? -13.398 -26.594 -34.719 1 81.38 388 ALA B C 1
ATOM 6482 O O . ALA B 1 388 ? -12.547 -27.047 -35.5 1 81.38 388 ALA B O 1
ATOM 6483 N N . LEU B 1 389 ? -14.266 -27.328 -34.125 1 78.12 389 LEU B N 1
ATOM 6484 C CA . LEU B 1 389 ? -14.234 -28.781 -34.219 1 78.12 389 LEU B CA 1
ATOM 6485 C C . LEU B 1 389 ? -14.594 -29.234 -35.625 1 78.12 389 LEU B C 1
ATOM 6487 O O . LEU B 1 389 ? -14.133 -30.266 -36.094 1 78.12 389 LEU B O 1
ATOM 6491 N N . ARG B 1 390 ? -15.336 -28.391 -36.25 1 75.94 390 ARG B N 1
ATOM 6492 C CA . ARG B 1 390 ? -15.742 -28.703 -37.625 1 75.94 390 ARG B CA 1
ATOM 6493 C C . ARG B 1 390 ? -14.625 -28.422 -38.594 1 75.94 390 ARG B C 1
ATOM 6495 O O . ARG B 1 390 ? -14.508 -29.094 -39.625 1 75.94 390 ARG B O 1
ATOM 6502 N N . THR B 1 391 ? -13.875 -27.484 -38.25 1 80.5 391 THR B N 1
ATOM 6503 C CA . THR B 1 391 ? -12.914 -26.984 -39.219 1 80.5 391 THR B CA 1
ATOM 6504 C C . THR B 1 391 ? -11.508 -27.5 -38.906 1 80.5 391 THR B C 1
ATOM 6506 O O . THR B 1 391 ? -10.664 -27.594 -39.812 1 80.5 391 THR B O 1
ATOM 6509 N N . MET B 1 392 ? -11.305 -27.875 -37.719 1 77.75 392 MET B N 1
ATOM 6510 C CA . MET B 1 392 ? -9.953 -28.25 -37.344 1 77.75 392 MET B CA 1
ATOM 6511 C C . MET B 1 392 ? -9.578 -29.609 -37.906 1 77.75 392 MET B C 1
ATOM 6513 O O . MET B 1 392 ? -10.406 -30.516 -37.969 1 77.75 392 MET B O 1
ATOM 6517 N N . GLY B 1 393 ? -8.406 -29.641 -38.531 1 73.19 393 GLY B N 1
ATOM 6518 C CA . GLY B 1 393 ? -7.855 -30.922 -38.938 1 73.19 393 GLY B CA 1
ATOM 6519 C C . GLY B 1 393 ? -7.43 -31.797 -37.781 1 73.19 393 GLY B C 1
ATOM 6520 O O . GLY B 1 393 ? -7.438 -31.359 -36.625 1 73.19 393 GLY B O 1
ATOM 6521 N N . GLU B 1 394 ? -7.227 -33 -38.031 1 68.31 394 GLU B N 1
ATOM 6522 C CA . GLU B 1 394 ? -6.852 -34 -37 1 68.31 394 GLU B CA 1
ATOM 6523 C C . GLU B 1 394 ? -5.629 -33.531 -36.219 1 68.31 394 GLU B C 1
ATOM 6525 O O . GLU B 1 394 ? -5.566 -33.688 -35 1 68.31 394 GLU B O 1
ATOM 6530 N N . GLU B 1 395 ? -4.766 -33 -36.969 1 67.56 395 GLU B N 1
ATOM 6531 C CA . GLU B 1 395 ? -3.535 -32.562 -36.312 1 67.56 395 GLU B CA 1
ATOM 6532 C C . GLU B 1 395 ? -3.803 -31.391 -35.375 1 67.56 395 GLU B C 1
ATOM 6534 O O . GLU B 1 395 ? -3.27 -31.344 -34.25 1 67.56 395 GLU B O 1
ATOM 6539 N N . GLU B 1 396 ? -4.617 -30.531 -35.781 1 71 396 GLU B N 1
ATOM 6540 C CA . GLU B 1 396 ? -4.961 -29.375 -34.969 1 71 396 GLU B CA 1
ATOM 6541 C C . GLU B 1 396 ? -5.785 -29.781 -33.75 1 71 396 GLU B C 1
ATOM 6543 O O . GLU B 1 396 ? -5.613 -29.234 -32.656 1 71 396 GLU B O 1
ATOM 6548 N N . ARG B 1 397 ? -6.566 -30.734 -33.906 1 71.25 397 ARG B N 1
ATOM 6549 C CA . ARG B 1 397 ? -7.465 -31.203 -32.875 1 71.25 397 ARG B CA 1
ATOM 6550 C C . ARG B 1 397 ? -6.688 -31.812 -31.703 1 71.25 397 ARG B C 1
ATOM 6552 O O . ARG B 1 397 ? -7.113 -31.734 -30.562 1 71.25 397 ARG B O 1
ATOM 6559 N N . SER B 1 398 ? -5.539 -32.312 -32.094 1 63.91 398 SER B N 1
ATOM 6560 C CA . SER B 1 398 ? -4.73 -32.969 -31.062 1 63.91 398 SER B CA 1
ATOM 6561 C C . SER B 1 398 ? -4.176 -31.969 -30.047 1 63.91 398 SER B C 1
ATOM 6563 O O . SER B 1 398 ? -3.801 -32.344 -28.938 1 63.91 398 SER B O 1
ATOM 6565 N N . GLY B 1 399 ? -4.219 -30.75 -30.469 1 64.38 399 GLY B N 1
ATOM 6566 C CA . GLY B 1 399 ? -3.738 -29.703 -29.562 1 64.38 399 GLY B CA 1
ATOM 6567 C C . GLY B 1 399 ? -4.793 -29.219 -28.594 1 64.38 399 GLY B C 1
ATOM 6568 O O . GLY B 1 399 ? -4.512 -28.406 -27.719 1 64.38 399 GLY B O 1
ATOM 6569 N N . TYR B 1 400 ? -6.004 -29.844 -28.812 1 69.56 400 TYR B N 1
ATOM 6570 C CA . TYR B 1 400 ? -7.109 -29.391 -27.953 1 69.56 400 TYR B CA 1
ATOM 6571 C C . TYR B 1 400 ? -7.609 -30.531 -27.078 1 69.56 400 TYR B C 1
ATOM 6573 O O . TYR B 1 400 ? -7.43 -31.719 -27.422 1 69.56 400 TYR B O 1
ATOM 6581 N N . ILE B 1 401 ? -8.078 -30.141 -25.922 1 67.62 401 ILE B N 1
ATOM 6582 C CA . ILE B 1 401 ? -8.758 -31.078 -25.047 1 67.62 401 ILE B CA 1
ATOM 6583 C C . ILE B 1 401 ? -10.211 -30.656 -24.844 1 67.62 401 ILE B C 1
ATOM 6585 O O . ILE B 1 401 ? -10.516 -29.469 -24.812 1 67.62 401 ILE B O 1
ATOM 6589 N N . LEU B 1 402 ? -11.078 -31.734 -25 1 71 402 LEU B N 1
ATOM 6590 C CA . LEU B 1 402 ? -12.477 -31.484 -24.688 1 71 402 LEU B CA 1
ATOM 6591 C C . LEU B 1 402 ? -12.742 -31.641 -23.188 1 71 402 LEU B C 1
ATOM 6593 O O . LEU B 1 402 ? -12.312 -32.625 -22.578 1 71 402 LEU B O 1
ATOM 6597 N N . MET B 1 403 ? -13.211 -30.594 -22.625 1 71.94 403 MET B N 1
ATOM 6598 C CA . MET B 1 403 ? -13.531 -30.641 -21.203 1 71.94 403 MET B CA 1
ATOM 6599 C C . MET B 1 403 ? -15.016 -30.359 -20.969 1 71.94 403 MET B C 1
ATOM 6601 O O . MET B 1 403 ? -15.641 -29.641 -21.734 1 71.94 403 MET B O 1
ATOM 6605 N N . GLU B 1 404 ? -15.484 -31.109 -19.984 1 71.12 404 GLU B N 1
ATOM 6606 C CA . GLU B 1 404 ? -16.828 -30.781 -19.547 1 71.12 404 GLU B CA 1
ATOM 6607 C C . GLU B 1 404 ? -16.953 -29.297 -19.203 1 71.12 404 GLU B C 1
ATOM 6609 O O . GLU B 1 404 ? -16.062 -28.719 -18.562 1 71.12 404 GLU B O 1
ATOM 6614 N N . ARG B 1 405 ? -17.953 -28.672 -19.859 1 76.56 405 ARG B N 1
ATOM 6615 C CA . ARG B 1 405 ? -18.203 -27.281 -19.516 1 76.56 405 ARG B CA 1
ATOM 6616 C C . ARG B 1 405 ? -18.812 -27.156 -18.125 1 76.56 405 ARG B C 1
ATOM 6618 O O . ARG B 1 405 ? -19.859 -27.734 -17.859 1 76.56 405 ARG B O 1
ATOM 6625 N N . ILE B 1 406 ? -18.078 -26.5 -17.266 1 78.56 406 ILE B N 1
ATOM 6626 C CA . ILE B 1 406 ? -18.578 -26.266 -15.922 1 78.56 406 ILE B CA 1
ATOM 6627 C C . ILE B 1 406 ? -19.406 -24.984 -15.898 1 78.56 406 ILE B C 1
ATOM 6629 O O . ILE B 1 406 ? -18.953 -23.938 -16.359 1 78.56 406 ILE B O 1
ATOM 6633 N N . ARG B 1 407 ? -20.625 -25.094 -15.57 1 80.56 407 ARG B N 1
ATOM 6634 C CA . ARG B 1 407 ? -21.5 -23.922 -15.398 1 80.56 407 ARG B CA 1
ATOM 6635 C C . ARG B 1 407 ? -21.734 -23.641 -13.922 1 80.56 407 ARG B C 1
ATOM 6637 O O . ARG B 1 407 ? -22.672 -24.172 -13.328 1 80.56 407 ARG B O 1
ATOM 6644 N N . PRO B 1 408 ? -20.938 -22.766 -13.461 1 87.94 408 PRO B N 1
ATOM 6645 C CA . PRO B 1 408 ? -21.078 -22.484 -12.031 1 87.94 408 PRO B CA 1
ATOM 6646 C C . PRO B 1 408 ? -22.328 -21.672 -11.719 1 87.94 408 PRO B C 1
ATOM 6648 O O . PRO B 1 408 ? -22.828 -20.938 -12.57 1 87.94 408 PRO B O 1
ATOM 6651 N N . PRO B 1 409 ? -22.891 -21.906 -10.492 1 90.81 409 PRO B N 1
ATOM 6652 C CA . PRO B 1 409 ? -23.953 -21 -10.062 1 90.81 409 PRO B CA 1
ATOM 6653 C C . PRO B 1 409 ? -23.484 -19.547 -10.008 1 90.81 409 PRO B C 1
ATOM 6655 O O . PRO B 1 409 ? -22.297 -19.281 -9.82 1 90.81 409 PRO B O 1
ATOM 6658 N N . THR B 1 410 ? -24.438 -18.703 -10.266 1 92.19 410 THR B N 1
ATOM 6659 C CA . THR B 1 410 ? -24.109 -17.281 -10.25 1 92.19 410 THR B CA 1
ATOM 6660 C C . THR B 1 410 ? -24.781 -16.578 -9.078 1 92.19 410 THR B C 1
ATOM 6662 O O . THR B 1 410 ? -25.734 -17.109 -8.492 1 92.19 410 THR B O 1
ATOM 6665 N N . ALA B 1 411 ? -24.219 -15.492 -8.648 1 91.12 411 ALA B N 1
ATOM 6666 C CA . ALA B 1 411 ? -24.766 -14.602 -7.625 1 91.12 411 ALA B CA 1
ATOM 6667 C C . ALA B 1 411 ? -24.453 -13.148 -7.938 1 91.12 411 ALA B C 1
ATOM 6669 O O . ALA B 1 411 ? -23.469 -12.844 -8.602 1 91.12 411 ALA B O 1
ATOM 6670 N N . PRO B 1 412 ? -25.375 -12.273 -7.523 1 91.5 412 PRO B N 1
ATOM 6671 C CA . PRO B 1 412 ? -25.094 -10.859 -7.754 1 91.5 412 PRO B CA 1
ATOM 6672 C C . PRO B 1 412 ? -23.875 -10.367 -6.98 1 91.5 412 PRO B C 1
ATOM 6674 O O . PRO B 1 412 ? -23.656 -10.781 -5.844 1 91.5 412 PRO B O 1
ATOM 6677 N N . ALA B 1 413 ? -23.031 -9.578 -7.641 1 92.5 413 ALA B N 1
ATOM 6678 C CA . ALA B 1 413 ? -21.891 -8.953 -6.996 1 92.5 413 ALA B CA 1
ATOM 6679 C C . ALA B 1 413 ? -21.562 -7.605 -7.637 1 92.5 413 ALA B C 1
ATOM 6681 O O . ALA B 1 413 ? -21.953 -7.34 -8.773 1 92.5 413 ALA B O 1
ATOM 6682 N N . VAL B 1 414 ? -20.984 -6.719 -6.875 1 92.88 414 VAL B N 1
ATOM 6683 C CA . VAL B 1 414 ? -20.469 -5.445 -7.371 1 92.88 414 VAL B CA 1
ATOM 6684 C C . VAL B 1 414 ? -18.953 -5.5 -7.492 1 92.88 414 VAL B C 1
ATOM 6686 O O . VAL B 1 414 ? -18.25 -5.625 -6.488 1 92.88 414 VAL B O 1
ATOM 6689 N N . LEU B 1 415 ? -18.5 -5.449 -8.719 1 94.25 415 LEU B N 1
ATOM 6690 C CA . LEU B 1 415 ? -17.062 -5.469 -8.984 1 94.25 415 LEU B CA 1
ATOM 6691 C C . LEU B 1 415 ? -16.531 -4.059 -9.203 1 94.25 415 LEU B C 1
ATOM 6693 O O . LEU B 1 415 ? -17.234 -3.199 -9.742 1 94.25 415 LEU B O 1
ATOM 6697 N N . MET B 1 416 ? -15.367 -3.834 -8.68 1 94 416 MET B N 1
ATOM 6698 C CA . MET B 1 416 ? -14.672 -2.566 -8.906 1 94 416 MET B CA 1
ATOM 6699 C C . MET B 1 416 ? -13.43 -2.771 -9.766 1 94 416 MET B C 1
ATOM 6701 O O . MET B 1 416 ? -12.562 -3.574 -9.422 1 94 416 MET B O 1
ATOM 6705 N N . LYS B 1 417 ? -13.344 -2.066 -10.883 1 90.75 417 LYS B N 1
ATOM 6706 C CA . LYS B 1 417 ? -12.203 -2.07 -11.797 1 90.75 417 LYS B CA 1
ATOM 6707 C C . LYS B 1 417 ? -11.727 -0.649 -12.086 1 90.75 417 LYS B C 1
ATOM 6709 O O . LYS B 1 417 ? -12.422 0.126 -12.742 1 90.75 417 LYS B O 1
ATOM 6714 N N . GLY B 1 418 ? -10.547 -0.35 -11.625 1 84 418 GLY B N 1
ATOM 6715 C CA . GLY B 1 418 ? -10.031 0.998 -11.805 1 84 418 GLY B CA 1
ATOM 6716 C C . GLY B 1 418 ? -10.906 2.061 -11.172 1 84 418 GLY B C 1
ATOM 6717 O O . GLY B 1 418 ? -11.148 3.113 -11.766 1 84 418 GLY B O 1
ATOM 6718 N N . GLY B 1 419 ? -11.484 1.718 -10.117 1 87.19 419 GLY B N 1
ATOM 6719 C CA . GLY B 1 419 ? -12.32 2.668 -9.406 1 87.19 419 GLY B CA 1
ATOM 6720 C C . GLY B 1 419 ? -13.75 2.703 -9.922 1 87.19 419 GLY B C 1
ATOM 6721 O O . GLY B 1 419 ? -14.617 3.342 -9.312 1 87.19 419 GLY B O 1
ATOM 6722 N N . GLN B 1 420 ? -13.969 2.062 -11.008 1 90.62 420 GLN B N 1
ATOM 6723 C CA . GLN B 1 420 ? -15.312 2.02 -11.578 1 90.62 420 GLN B CA 1
ATOM 6724 C C . GLN B 1 420 ? -16.062 0.768 -11.133 1 90.62 420 GLN B C 1
ATOM 6726 O O . GLN B 1 420 ? -15.469 -0.308 -11.016 1 90.62 420 GLN B O 1
ATOM 6731 N N . LEU B 1 421 ? -17.406 0.965 -10.953 1 92.31 421 LEU B N 1
ATOM 6732 C CA . LEU B 1 421 ? -18.203 -0.139 -10.445 1 92.31 421 LEU B CA 1
ATOM 6733 C C . LEU B 1 421 ? -18.984 -0.806 -11.57 1 92.31 421 LEU B C 1
ATOM 6735 O O . LEU B 1 421 ? -19.484 -0.128 -12.477 1 92.31 421 LEU B O 1
ATOM 6739 N N . VAL B 1 422 ? -18.984 -2.107 -11.57 1 89.12 422 VAL B N 1
ATOM 6740 C CA . VAL B 1 422 ? -19.812 -2.92 -12.461 1 89.12 422 VAL B CA 1
ATOM 6741 C C . VAL B 1 422 ? -20.578 -3.955 -11.656 1 89.12 422 VAL B C 1
ATOM 6743 O O . VAL B 1 422 ? -20 -4.789 -10.969 1 89.12 422 VAL B O 1
ATOM 6746 N N . ALA B 1 423 ? -21.906 -3.781 -11.75 1 89.25 423 ALA B N 1
ATOM 6747 C CA . ALA B 1 423 ? -22.766 -4.703 -11 1 89.25 423 ALA B CA 1
ATOM 6748 C C . ALA B 1 423 ? -23.438 -5.703 -11.93 1 89.25 423 ALA B C 1
ATOM 6750 O O . ALA B 1 423 ? -23.75 -5.383 -13.078 1 89.25 423 ALA B O 1
ATOM 6751 N N . GLY B 1 424 ? -23.594 -6.945 -11.445 1 88.94 424 GLY B N 1
ATOM 6752 C CA . GLY B 1 424 ? -24.297 -7.957 -12.219 1 88.94 424 GLY B CA 1
ATOM 6753 C C . GLY B 1 424 ? -24.141 -9.352 -11.641 1 88.94 424 GLY B C 1
ATOM 6754 O O . GLY B 1 424 ? -23.641 -9.523 -10.523 1 88.94 424 GLY B O 1
ATOM 6755 N N . GLU B 1 425 ? -24.656 -10.281 -12.445 1 91.19 425 GLU B N 1
ATOM 6756 C CA . GLU B 1 425 ? -24.484 -11.68 -12.078 1 91.19 425 GLU B CA 1
ATOM 6757 C C . GLU B 1 425 ? -23.047 -12.141 -12.32 1 91.19 425 GLU B C 1
ATOM 6759 O O . GLU B 1 425 ? -22.484 -11.883 -13.383 1 91.19 425 GLU B O 1
ATOM 6764 N N . CYS B 1 426 ? -22.516 -12.781 -11.219 1 92.69 426 CYS B N 1
ATOM 6765 C CA . CYS B 1 426 ? -21.109 -13.172 -11.305 1 92.69 426 CYS B CA 1
ATOM 6766 C C . CYS B 1 426 ? -20.922 -14.633 -10.914 1 92.69 426 CYS B C 1
ATOM 6768 O O . CYS B 1 426 ? -21.766 -15.211 -10.242 1 92.69 426 CYS B O 1
ATOM 6770 N N . ALA B 1 427 ? -19.891 -15.219 -11.469 1 92.5 427 ALA B N 1
ATOM 6771 C CA . ALA B 1 427 ? -19.438 -16.562 -11.102 1 92.5 427 ALA B CA 1
ATOM 6772 C C . ALA B 1 427 ? -18.047 -16.516 -10.484 1 92.5 427 ALA B C 1
ATOM 6774 O O . ALA B 1 427 ? -17.266 -15.594 -10.742 1 92.5 427 ALA B O 1
ATOM 6775 N N . ALA B 1 428 ? -17.797 -17.547 -9.656 1 93.88 428 ALA B N 1
ATOM 6776 C CA . ALA B 1 428 ? -16.531 -17.531 -8.93 1 93.88 428 ALA B CA 1
ATOM 6777 C C . ALA B 1 428 ? -15.68 -18.75 -9.273 1 93.88 428 ALA B C 1
ATOM 6779 O O . ALA B 1 428 ? -16.219 -19.781 -9.68 1 93.88 428 ALA B O 1
ATOM 6780 N N . GLU B 1 429 ? -14.422 -18.578 -9.234 1 93.12 429 GLU B N 1
ATOM 6781 C CA . GLU B 1 429 ? -13.398 -19.609 -9.305 1 93.12 429 GLU B CA 1
ATOM 6782 C C . GLU B 1 429 ? -12.469 -19.547 -8.094 1 93.12 429 GLU B C 1
ATOM 6784 O O . GLU B 1 429 ? -11.906 -18.5 -7.797 1 93.12 429 GLU B O 1
ATOM 6789 N N . LEU B 1 430 ? -12.352 -20.703 -7.441 1 95.75 430 LEU B N 1
ATOM 6790 C CA . LEU B 1 430 ? -11.539 -20.766 -6.234 1 95.75 430 LEU B CA 1
ATOM 6791 C C . LEU B 1 430 ? -10.203 -21.438 -6.516 1 95.75 430 LEU B C 1
ATOM 6793 O O . LEU B 1 430 ? -10.164 -22.547 -7.051 1 95.75 430 LEU B O 1
ATOM 6797 N N . GLY B 1 431 ? -9.156 -20.734 -6.277 1 95.06 431 GLY B N 1
ATOM 6798 C CA . GLY B 1 431 ? -7.828 -21.328 -6.293 1 95.06 431 GLY B CA 1
ATOM 6799 C C . GLY B 1 431 ? -7.289 -21.625 -4.902 1 95.06 431 GLY B C 1
ATOM 6800 O O . GLY B 1 431 ? -7.426 -20.797 -3.992 1 95.06 431 GLY B O 1
ATOM 6801 N N . VAL B 1 432 ? -6.762 -22.844 -4.734 1 95.62 432 VAL B N 1
ATOM 6802 C CA . VAL B 1 432 ? -6.102 -23.188 -3.479 1 95.62 432 VAL B CA 1
ATOM 6803 C C . VAL B 1 432 ? -4.609 -23.406 -3.725 1 95.62 432 VAL B C 1
ATOM 6805 O O . VAL B 1 432 ? -4.227 -24.234 -4.562 1 95.62 432 VAL B O 1
ATOM 6808 N N . TYR B 1 433 ? -3.83 -22.641 -2.951 1 94.44 433 TYR B N 1
ATOM 6809 C CA . TYR B 1 433 ? -2.383 -22.766 -3.072 1 94.44 433 TYR B CA 1
ATOM 6810 C C . TYR B 1 433 ? -1.871 -23.969 -2.285 1 94.44 433 TYR B C 1
ATOM 6812 O O . TYR B 1 433 ? -2.377 -24.266 -1.202 1 94.44 433 TYR B O 1
ATOM 6820 N N . GLY B 1 434 ? -0.914 -24.656 -2.908 1 93.69 434 GLY B N 1
ATOM 6821 C CA . GLY B 1 434 ? -0.17 -25.719 -2.252 1 93.69 434 GLY B CA 1
ATOM 6822 C C . GLY B 1 434 ? 1.334 -25.531 -2.334 1 93.69 434 GLY B C 1
ATOM 6823 O O . GLY B 1 434 ? 1.849 -25.031 -3.334 1 93.69 434 GLY B O 1
ATOM 6824 N N . VAL B 1 435 ? 2.004 -25.953 -1.225 1 93.69 435 VAL B N 1
ATOM 6825 C CA . VAL B 1 435 ? 3.461 -25.891 -1.201 1 93.69 435 VAL B CA 1
ATOM 6826 C C . VAL B 1 435 ? 4.035 -27.266 -0.932 1 93.69 435 VAL B C 1
ATOM 6828 O O . VAL B 1 435 ? 3.512 -28.016 -0.096 1 93.69 435 VAL B O 1
ATOM 6831 N N . PHE B 1 436 ? 5.066 -27.594 -1.719 1 93.62 436 PHE B N 1
ATOM 6832 C CA . PHE B 1 436 ? 5.703 -28.906 -1.604 1 93.62 436 PHE B CA 1
ATOM 6833 C C . PHE B 1 436 ? 7.219 -28.766 -1.626 1 93.62 436 PHE B C 1
ATOM 6835 O O . PHE B 1 436 ? 7.766 -27.969 -2.393 1 93.62 436 PHE B O 1
ATOM 6842 N N . LEU B 1 437 ? 7.887 -29.438 -0.725 1 93.5 437 LEU B N 1
ATOM 6843 C CA . LEU B 1 437 ? 9.336 -29.578 -0.746 1 93.5 437 LEU B CA 1
ATOM 6844 C C . LEU B 1 437 ? 9.75 -31.016 -0.429 1 93.5 437 LEU B C 1
ATOM 6846 O O . LEU B 1 437 ? 9.359 -31.562 0.605 1 93.5 437 LEU B O 1
ATOM 6850 N N . GLY B 1 438 ? 10.492 -31.625 -1.396 1 93 438 GLY B N 1
ATOM 6851 C CA . GLY B 1 438 ? 10.953 -32.969 -1.182 1 93 438 GLY B CA 1
ATOM 6852 C C . GLY B 1 438 ? 12.109 -33.375 -2.086 1 93 438 GLY B C 1
ATOM 6853 O O . GLY B 1 438 ? 12.414 -32.656 -3.049 1 93 438 GLY B O 1
ATOM 6854 N N . ASP B 1 439 ? 12.734 -34.531 -1.729 1 93.38 439 ASP B N 1
ATOM 6855 C CA . ASP B 1 439 ? 13.883 -35 -2.514 1 93.38 439 ASP B CA 1
ATOM 6856 C C . ASP B 1 439 ? 13.617 -36.344 -3.146 1 93.38 439 ASP B C 1
ATOM 6858 O O . ASP B 1 439 ? 14.547 -37.062 -3.557 1 93.38 439 ASP B O 1
ATOM 6862 N N . GLY B 1 440 ? 12.359 -36.75 -3.264 1 91.44 440 GLY B N 1
ATOM 6863 C CA . GLY B 1 440 ? 12 -38.031 -3.818 1 91.44 440 GLY B CA 1
ATOM 6864 C C . GLY B 1 440 ? 11.984 -39.156 -2.783 1 91.44 440 GLY B C 1
ATOM 6865 O O . GLY B 1 440 ? 11.25 -40.125 -2.926 1 91.44 440 GLY B O 1
ATOM 6866 N N . GLN B 1 441 ? 12.75 -38.969 -1.774 1 91.88 441 GLN B N 1
ATOM 6867 C CA . GLN B 1 441 ? 12.805 -39.938 -0.683 1 91.88 441 GLN B CA 1
ATOM 6868 C C . GLN B 1 441 ? 12.055 -39.438 0.541 1 91.88 441 GLN B C 1
ATOM 6870 O O . GLN B 1 441 ? 11.289 -40.188 1.157 1 91.88 441 GLN B O 1
ATOM 6875 N N . ARG B 1 442 ? 12.32 -38.219 0.823 1 91.62 442 ARG B N 1
ATOM 6876 C CA . ARG B 1 442 ? 11.688 -37.594 1.977 1 91.62 442 ARG B CA 1
ATOM 6877 C C . ARG B 1 442 ? 10.898 -36.344 1.559 1 91.62 442 ARG B C 1
ATOM 6879 O O . ARG B 1 442 ? 11.359 -35.562 0.717 1 91.62 442 ARG B O 1
ATOM 6886 N N . THR B 1 443 ? 9.719 -36.25 2.105 1 91.88 443 THR B N 1
ATOM 6887 C CA . THR B 1 443 ? 8.93 -35.062 1.966 1 91.88 443 THR B CA 1
ATOM 6888 C C . THR B 1 443 ? 9.188 -34.094 3.131 1 91.88 443 THR B C 1
ATOM 6890 O O . THR B 1 443 ? 8.93 -34.438 4.285 1 91.88 443 THR B O 1
ATOM 6893 N N . VAL B 1 444 ? 9.695 -32.969 2.875 1 88.81 444 VAL B N 1
ATOM 6894 C CA . VAL B 1 444 ? 10.055 -31.984 3.893 1 88.81 444 VAL B CA 1
ATOM 6895 C C . VAL B 1 444 ? 8.844 -31.109 4.227 1 88.81 444 VAL B C 1
ATOM 6897 O O . VAL B 1 444 ? 8.625 -30.766 5.387 1 88.81 444 VAL B O 1
ATOM 6900 N N . LEU B 1 445 ? 8.117 -30.734 3.189 1 91.44 445 LEU B N 1
ATOM 6901 C CA . LEU B 1 445 ? 6.945 -29.875 3.34 1 91.44 445 LEU B CA 1
ATOM 6902 C C . LEU B 1 445 ? 5.859 -30.25 2.338 1 91.44 445 LEU B C 1
ATOM 6904 O O . LEU B 1 445 ? 6.152 -30.516 1.169 1 91.44 445 LEU B O 1
ATOM 6908 N N . ASN B 1 446 ? 4.684 -30.406 2.779 1 94.06 446 ASN B N 1
ATOM 6909 C CA . ASN B 1 446 ? 3.5 -30.656 1.962 1 94.06 446 ASN B CA 1
ATOM 6910 C C . ASN B 1 446 ? 2.23 -30.141 2.643 1 94.06 446 ASN B C 1
ATOM 6912 O O . ASN B 1 446 ? 1.728 -30.781 3.572 1 94.06 446 ASN B O 1
ATOM 6916 N N . ARG B 1 447 ? 1.698 -28.984 2.154 1 93.5 447 ARG B N 1
ATOM 6917 C CA . ARG B 1 447 ? 0.522 -28.422 2.811 1 93.5 447 ARG B CA 1
ATOM 6918 C C . ARG B 1 447 ? -0.213 -27.453 1.886 1 93.5 447 ARG B C 1
ATOM 6920 O O . ARG B 1 447 ? 0.344 -27 0.884 1 93.5 447 ARG B O 1
ATOM 6927 N N . ALA B 1 448 ? -1.43 -27.25 2.25 1 93.69 448 ALA B N 1
ATOM 6928 C CA . ALA B 1 448 ? -2.162 -26.125 1.667 1 93.69 448 ALA B CA 1
ATOM 6929 C C . ALA B 1 448 ? -1.623 -24.797 2.176 1 93.69 448 ALA B C 1
ATOM 6931 O O . ALA B 1 448 ? -1.107 -24.719 3.293 1 93.69 448 ALA B O 1
ATOM 6932 N N . ALA B 1 449 ? -1.703 -23.719 1.315 1 90.62 449 ALA B N 1
ATOM 6933 C CA . ALA B 1 449 ? -1.053 -22.469 1.695 1 90.62 449 ALA B CA 1
ATOM 6934 C C . ALA B 1 449 ? -1.915 -21.266 1.319 1 90.62 449 ALA B C 1
ATOM 6936 O O . ALA B 1 449 ? -1.429 -20.312 0.71 1 90.62 449 ALA B O 1
ATOM 6937 N N . GLY B 1 450 ? -3.156 -21.312 1.578 1 91.31 450 GLY B N 1
ATOM 6938 C CA . GLY B 1 450 ? -4.02 -20.172 1.313 1 91.31 450 GLY B CA 1
ATOM 6939 C C . GLY B 1 450 ? -4.875 -20.359 0.072 1 91.31 450 GLY B C 1
ATOM 6940 O O . GLY B 1 450 ? -4.957 -21.453 -0.48 1 91.31 450 GLY B O 1
ATOM 6941 N N . HIS B 1 451 ? -5.57 -19.219 -0.333 1 94.56 451 HIS B N 1
ATOM 6942 C CA . HIS B 1 451 ? -6.516 -19.344 -1.435 1 94.56 451 HIS B CA 1
ATOM 6943 C C . HIS B 1 451 ? -6.602 -18.047 -2.232 1 94.56 451 HIS B C 1
ATOM 6945 O O . HIS B 1 451 ? -6.098 -17.016 -1.798 1 94.56 451 HIS B O 1
ATOM 6951 N N . LEU B 1 452 ? -7.09 -18.188 -3.379 1 94.12 452 LEU B N 1
ATOM 6952 C CA . LEU B 1 452 ? -7.418 -17.109 -4.301 1 94.12 452 LEU B CA 1
ATOM 6953 C C . LEU B 1 452 ? -8.836 -17.266 -4.84 1 94.12 452 LEU B C 1
ATOM 6955 O O . LEU B 1 452 ? -9.18 -18.312 -5.402 1 94.12 452 LEU B O 1
ATOM 6959 N N . LEU B 1 453 ? -9.641 -16.312 -4.516 1 95.69 453 LEU B N 1
ATOM 6960 C CA . LEU B 1 453 ? -10.961 -16.328 -5.137 1 95.69 453 LEU B CA 1
ATOM 6961 C C . LEU B 1 453 ? -11.062 -15.266 -6.23 1 95.69 453 LEU B C 1
ATOM 6963 O O . LEU B 1 453 ? -10.773 -14.094 -5.988 1 95.69 453 LEU B O 1
ATOM 6967 N N . ARG B 1 454 ? -11.391 -15.703 -7.391 1 94.75 454 ARG B N 1
ATOM 6968 C CA . ARG B 1 454 ? -11.625 -14.812 -8.523 1 94.75 454 ARG B CA 1
ATOM 6969 C C . ARG B 1 454 ? -13.102 -14.797 -8.898 1 94.75 454 ARG B C 1
ATOM 6971 O O . ARG B 1 454 ? -13.758 -15.844 -8.906 1 94.75 454 ARG B O 1
ATOM 6978 N N . VAL B 1 455 ? -13.617 -13.602 -9.133 1 94.75 455 VAL B N 1
ATOM 6979 C CA . VAL B 1 455 ? -15.016 -13.43 -9.523 1 94.75 455 VAL B CA 1
ATOM 6980 C C . VAL B 1 455 ? -15.094 -12.688 -10.852 1 94.75 455 VAL B C 1
ATOM 6982 O O . VAL B 1 455 ? -14.336 -11.734 -11.086 1 94.75 455 VAL B O 1
ATOM 6985 N N . LYS B 1 456 ? -15.875 -13.219 -11.742 1 91 456 LYS B N 1
ATOM 6986 C CA . LYS B 1 456 ? -16.094 -12.578 -13.039 1 91 456 LYS B CA 1
ATOM 6987 C C . LYS B 1 456 ? -17.578 -12.523 -13.391 1 91 456 LYS B C 1
ATOM 6989 O O . LYS B 1 456 ? -18.375 -13.305 -12.867 1 91 456 LYS B O 1
ATOM 6994 N N . GLN B 1 457 ? -17.844 -11.562 -14.234 1 88.31 457 GLN B N 1
ATOM 6995 C CA . GLN B 1 457 ? -19.203 -11.523 -14.75 1 88.31 457 GLN B CA 1
ATOM 6996 C C . GLN B 1 457 ? -19.562 -12.828 -15.469 1 88.31 457 GLN B C 1
ATOM 6998 O O . GLN B 1 457 ? -18.734 -13.398 -16.172 1 88.31 457 GLN B O 1
ATOM 7003 N N . ALA B 1 458 ? -20.766 -13.211 -15.289 1 82.81 458 ALA B N 1
ATOM 7004 C CA . ALA B 1 458 ? -21.219 -14.492 -15.836 1 82.81 458 ALA B CA 1
ATOM 7005 C C . ALA B 1 458 ? -21.094 -14.508 -17.359 1 82.81 458 ALA B C 1
ATOM 7007 O O . ALA B 1 458 ? -20.906 -15.57 -17.953 1 82.81 458 ALA B O 1
ATOM 7008 N N . SER B 1 459 ? -21.125 -13.352 -17.891 1 75.31 459 SER B N 1
ATOM 7009 C CA . SER B 1 459 ? -21.062 -13.25 -19.344 1 75.31 459 SER B CA 1
ATOM 7010 C C . SER B 1 459 ? -19.625 -13.352 -19.844 1 75.31 459 SER B C 1
ATOM 7012 O O . SER B 1 459 ? -19.391 -13.539 -21.047 1 75.31 459 SER B O 1
ATOM 7014 N N . VAL B 1 460 ? -18.703 -13.305 -18.938 1 71.19 460 VAL B N 1
ATOM 7015 C CA . VAL B 1 460 ? -17.297 -13.336 -19.297 1 71.19 460 VAL B CA 1
ATOM 7016 C C . VAL B 1 460 ? -16.75 -14.758 -19.172 1 71.19 460 VAL B C 1
ATOM 7018 O O . VAL B 1 460 ? -16.922 -15.398 -18.125 1 71.19 460 VAL B O 1
ATOM 7021 N N . ASN B 1 461 ? -16.156 -15.195 -20.234 1 61.66 461 ASN B N 1
ATOM 7022 C CA . ASN B 1 461 ? -15.727 -16.594 -20.25 1 61.66 461 ASN B CA 1
ATOM 7023 C C . ASN B 1 461 ? -14.305 -16.734 -19.688 1 61.66 461 ASN B C 1
ATOM 7025 O O . ASN B 1 461 ? -13.938 -17.812 -19.203 1 61.66 461 ASN B O 1
ATOM 7029 N N . GLU B 1 462 ? -13.633 -15.633 -19.703 1 64.06 462 GLU B N 1
ATOM 7030 C CA . GLU B 1 462 ? -12.242 -15.75 -19.281 1 64.06 462 GLU B CA 1
ATOM 7031 C C . GLU B 1 462 ? -12.078 -15.32 -17.828 1 64.06 462 GLU B C 1
ATOM 7033 O O . GLU B 1 462 ? -12.859 -14.523 -17.312 1 64.06 462 GLU B O 1
ATOM 7038 N N . GLY B 1 463 ? -11.148 -15.898 -17.078 1 61.81 463 GLY B N 1
ATOM 7039 C CA . GLY B 1 463 ? -11.031 -15.68 -15.648 1 61.81 463 GLY B CA 1
ATOM 7040 C C . GLY B 1 463 ? -9.797 -14.891 -15.258 1 61.81 463 GLY B C 1
ATOM 7041 O O . GLY B 1 463 ? -9.531 -14.688 -14.07 1 61.81 463 GLY B O 1
ATOM 7042 N N . GLY B 1 464 ? -8.969 -14.438 -16.172 1 67.19 464 GLY B N 1
ATOM 7043 C CA . GLY B 1 464 ? -7.75 -13.734 -15.805 1 67.19 464 GLY B CA 1
ATOM 7044 C C . GLY B 1 464 ? -8 -12.352 -15.227 1 67.19 464 GLY B C 1
ATOM 7045 O O . GLY B 1 464 ? -8.758 -11.562 -15.805 1 67.19 464 GLY B O 1
ATOM 7046 N N . VAL B 1 465 ? -7.371 -12.008 -14.117 1 73.94 465 VAL B N 1
ATOM 7047 C CA . VAL B 1 465 ? -7.531 -10.727 -13.438 1 73.94 465 VAL B CA 1
ATOM 7048 C C . VAL B 1 465 ? -6.703 -9.656 -14.156 1 73.94 465 VAL B C 1
ATOM 7050 O O . VAL B 1 465 ? -7.215 -8.586 -14.492 1 73.94 465 VAL B O 1
ATOM 7053 N N . VAL B 1 466 ? -5.422 -9.938 -14.414 1 64.44 466 VAL B N 1
ATOM 7054 C CA . VAL B 1 466 ? -4.516 -8.984 -15.047 1 64.44 466 VAL B CA 1
ATOM 7055 C C . VAL B 1 466 ? -5 -8.68 -16.469 1 64.44 466 VAL B C 1
ATOM 7057 O O . VAL B 1 466 ? -4.883 -7.547 -16.938 1 64.44 466 VAL B O 1
ATOM 7060 N N . ALA B 1 467 ? -5.68 -9.695 -16.969 1 62.47 467 ALA B N 1
ATOM 7061 C CA . ALA B 1 467 ? -6.223 -9.531 -18.312 1 62.47 467 ALA B CA 1
ATOM 7062 C C . ALA B 1 467 ? -7.512 -8.711 -18.297 1 62.47 467 ALA B C 1
ATOM 7064 O O . ALA B 1 467 ? -8.023 -8.328 -19.344 1 62.47 467 ALA B O 1
ATOM 7065 N N . GLY B 1 468 ? -8.016 -8.391 -17.109 1 69.62 468 GLY B N 1
ATOM 7066 C CA . GLY B 1 468 ? -9.164 -7.512 -16.984 1 69.62 468 GLY B CA 1
ATOM 7067 C C . GLY B 1 468 ? -10.484 -8.258 -16.953 1 69.62 468 GLY B C 1
ATOM 7068 O O . GLY B 1 468 ? -11.547 -7.637 -16.875 1 69.62 468 GLY B O 1
ATOM 7069 N N . PHE B 1 469 ? -10.406 -9.617 -16.875 1 72.25 469 PHE B N 1
ATOM 7070 C CA . PHE B 1 469 ? -11.633 -10.391 -17.016 1 72.25 469 PHE B CA 1
ATOM 7071 C C . PHE B 1 469 ? -12.258 -10.672 -15.664 1 72.25 469 PHE B C 1
ATOM 7073 O O . PHE B 1 469 ? -13.484 -10.766 -15.547 1 72.25 469 PHE B O 1
ATOM 7080 N N . ALA B 1 470 ? -11.406 -10.781 -14.711 1 88.94 470 ALA B N 1
ATOM 7081 C CA . ALA B 1 470 ? -11.891 -11.188 -13.391 1 88.94 470 ALA B CA 1
ATOM 7082 C C . ALA B 1 470 ? -11.422 -10.211 -12.312 1 88.94 470 ALA B C 1
ATOM 7084 O O . ALA B 1 470 ? -10.609 -9.328 -12.586 1 88.94 470 ALA B O 1
ATOM 7085 N N . ALA B 1 471 ? -12.07 -10.305 -11.203 1 94.88 471 ALA B N 1
ATOM 7086 C CA . ALA B 1 471 ? -11.727 -9.508 -10.031 1 94.88 471 ALA B CA 1
ATOM 7087 C C . ALA B 1 471 ? -11.406 -10.398 -8.836 1 94.88 471 ALA B C 1
ATOM 7089 O O . ALA B 1 471 ? -11.938 -11.508 -8.719 1 94.88 471 ALA B O 1
ATOM 7090 N N . LEU B 1 472 ? -10.516 -9.906 -8.047 1 96.06 472 LEU B N 1
ATOM 7091 C CA . LEU B 1 472 ? -10.203 -10.609 -6.805 1 96.06 472 LEU B CA 1
ATOM 7092 C C . LEU B 1 472 ? -11.352 -10.508 -5.809 1 96.06 472 LEU B C 1
ATOM 7094 O O . LEU B 1 472 ? -12.07 -9.5 -5.785 1 96.06 472 LEU B O 1
ATOM 7098 N N . SER B 1 473 ? -11.516 -11.508 -5.02 1 95.62 473 SER B N 1
ATOM 7099 C CA . SER B 1 473 ? -12.523 -11.523 -3.961 1 95.62 473 SER B CA 1
ATOM 7100 C C . SER B 1 473 ? -12.102 -12.422 -2.807 1 95.62 473 SER B C 1
ATOM 7102 O O . SER B 1 473 ? -10.961 -12.883 -2.758 1 95.62 473 SER B O 1
ATOM 7104 N N . SER B 1 474 ? -12.93 -12.469 -1.761 1 94.38 474 SER B N 1
ATOM 7105 C CA . SER B 1 474 ? -12.789 -13.375 -0.625 1 94.38 474 SER B CA 1
ATOM 7106 C C . SER B 1 474 ? -14.031 -14.25 -0.464 1 94.38 474 SER B C 1
ATOM 7108 O O . SER B 1 474 ? -15.148 -13.805 -0.715 1 94.38 474 SER B O 1
ATOM 7110 N N . PRO B 1 475 ? -13.766 -15.484 -0.081 1 93.88 475 PRO B N 1
ATOM 7111 C CA . PRO B 1 475 ? -14.922 -16.359 0.126 1 93.88 475 PRO B CA 1
ATOM 7112 C C . PRO B 1 475 ? -15.68 -16.031 1.414 1 93.88 475 PRO B C 1
ATOM 7114 O O . PRO B 1 475 ? -15.078 -15.969 2.488 1 93.88 475 PRO B O 1
ATOM 7117 N N . LEU B 1 476 ? -16.906 -15.742 1.246 1 91.94 476 LEU B N 1
ATOM 7118 C CA . LEU B 1 476 ? -17.828 -15.711 2.379 1 91.94 476 LEU B CA 1
ATOM 7119 C C . LEU B 1 476 ? -18.453 -17.094 2.602 1 91.94 476 LEU B C 1
ATOM 7121 O O . LEU B 1 476 ? -19.375 -17.484 1.876 1 91.94 476 LEU B O 1
ATOM 7125 N N . LEU B 1 477 ? -17.984 -17.766 3.627 1 91.94 477 LEU B N 1
ATOM 7126 C CA . LEU B 1 477 ? -18.344 -19.172 3.795 1 91.94 477 LEU B CA 1
ATOM 7127 C C . LEU B 1 477 ? -19.719 -19.312 4.449 1 91.94 477 LEU B C 1
ATOM 7129 O O . LEU B 1 477 ? -20.047 -18.562 5.379 1 91.94 477 LEU B O 1
ATOM 7133 N N . PHE B 1 478 ? -20.484 -20.172 3.867 1 88 478 PHE B N 1
ATOM 7134 C CA . PHE B 1 478 ? -21.781 -20.516 4.449 1 88 478 PHE B CA 1
ATOM 7135 C C . PHE B 1 478 ? -21.984 -22.031 4.449 1 88 478 PHE B C 1
ATOM 7137 O O . PHE B 1 478 ? -21.359 -22.75 3.664 1 88 478 PHE B O 1
ATOM 7144 N N . PRO B 1 479 ? -22.875 -22.469 5.332 1 87.19 479 PRO B N 1
ATOM 7145 C CA . PRO B 1 479 ? -23.141 -23.906 5.383 1 87.19 479 PRO B CA 1
ATOM 7146 C C . PRO B 1 479 ? -23.969 -24.406 4.199 1 87.19 479 PRO B C 1
ATOM 7148 O O . PRO B 1 479 ? -24.781 -23.641 3.656 1 87.19 479 PRO B O 1
#

Sequence (958 aa):
MADILASAGAQEDSSAPPETLLGLPASLVARMQSDTLAWQAVGGILIGAGASLLPAPCSLLPYPWPSELFEQSRALAVPFNALVDRVARDVDWLHAATRSVVKQDAFTGRLLQLSESVHAEGPTQPLQLGIYRSDYMMSRDKLLRQVELNTISSSFGSLSGKLSAMHAELLPRWMSETSLSLPAEAVPPREDAVFKPRGHCTCARPRVLMVVQPAERNVTDQRGIEACLWRSHGVPLVRMTMAEVEAAGKLSGPERRLLLPDGASVVYFRAGYTPNDYPTARGGWSGRELLERSHAIKCPSIGQHLAGTKKAISRARVQQLLADEAALARFAGGAEEAALLRTCFAGLYGLDEGEDAACAAGLPALIALRLVGGGGGNNLFDEELAEALRTMGEEERSGYILMERIRPPTAPAVLMKGGQLVAGECAAELGVYGVFLGDGQRTVLNRAAGHLLRVKQASVNEGGVVAGFAALSSPLLFPMADILASAGAQEDSSAPPETLLGLPASLVARMQSDTLAWQAVGGILIGAGASLLPAPCSLLPYPWPSELFEQSRALAVPFNALVDRVARDVDWLHAATRSVVKQDAFTGRLLQLSESVHAEGPTQPLQLGIYRSDYMMSRDKLLRQVELNTISSSFGSLSGKLSAMHAELLPRWMSETSLSLPAEAVPPREDAVFKPRGHCTCARPRVLMVVQPAERNVTDQRGIEACLWRSHGVPLVRMTMAEVEAAGKLSGPERRLLLPDGASVVYFRAGYTPNDYPTARGGWSGRELLERSHAIKCPSIGQHLAGTKKAISRARVQQLLADEAALARFAGGAEEAALLRTCFAGLYGLDEGEDAACAAGLPALIALRLVGGGGGNNLFDEELAEALRTMGEEERSGYILMERIRPPTAPAVLMKGGQLVAGECAAELGVYGVFLGDGQRTVLNRAAGHLLRVKQASVNEGGVVAGFAALSSPLLFP

Foldseek 3Di:
DVVLQPPPDDDDDPCPPPCDFSSHGPVLVVVLLVLLQVLCVVVVQWWFFDPDIFHFWAFSAFDADAPVLVVLQFVLQQQVQLLLVLQLVPLVLLLVLQVLQCLQPVLSVLLSVLSVVLVVVPALALKFKWKKKWKWFAFPVRFTATDAIGGAQPFCLLSLLSQLVSNVVCVCVSPVDDPFDFDNFQHFVQADFPDPVVVPPPDPAAEEEEAAAVRGGRVSRVVSSQVSNCVPPVYHYHYDQLQRLLVAWFFDDPSGAIDHPVGHQEYHYNDDLDCVSVVDPRRRSSSLSSVLNHNHHYRHHSSSSSCRFCSSVVVVVCCVVVVVVVSLCVSGPDPVSSVSNNSHHFDKDQPLPVVVLVVCLVCQQFKKKAFGSDDWPRIDGDPRSNVCSVPDDSSRSSRIIITTDGQHDWDWTWMADSSDIDTDIKGKMKMWIWIWIDSVVDTPDTGITRMWMKMAHSVQDTGDRSVVGIGTHTYRYDD/DVVLQPPPDDDDDPDDPPCDFSSHGPVLVVVLLVLLQVLCVVVVQWWFFDPDIFHFWAFSAFDADAPVLVVLQFVLQQQVQLLLVLQLVPLVVLLVLQVLQCLQPVLSVLLSVLSVVLVVVPALALKFKWKKKWKWFAFPVRFTATDAIGGAQPFCLLSLLSQLVSNVVCVCVSPVDDPFDFDNFQHFAAAPPPDPCVVPPPDPAAEEEEAAAVRGGRVSRVVSSQVSNCVPPVYHYHYDQLQRLLVAWFFDDPSGAIDGPVGHQEYGYNDDLDCVSVVDPRRRSSSLSSVLNHNHHYRHHSSSSSCRFCSSVVVVVCCVVVVVVVNLCVSGPDPVSSVSNNRHHFDKDQVLPVVVLVVCLVCQQFKKKAFGSDDWPRIDGDPRSNVCSVPDDSSRSSRIIITTDGQHDWDWTWMADSSDIDTDIKGKMKMWIWIWIDSVVDTPDTGITRMWMKMAHSVQPTGDRSVPGIGTHTYRYDD